Protein AF-0000000067861512 (afdb_homodimer)

Structure (mmCIF, N/CA/C/O backbone):
data_AF-0000000067861512-model_v1
#
loop_
_entity.id
_entity.type
_entity.pdbx_description
1 polymer 'Lmo0723 protein'
#
loop_
_atom_site.group_PDB
_atom_site.id
_atom_site.type_symbol
_atom_site.label_atom_id
_atom_site.label_alt_id
_atom_site.label_comp_id
_atom_site.label_asym_id
_atom_site.label_entity_id
_atom_site.label_seq_id
_atom_site.pdbx_PDB_ins_code
_atom_site.Cartn_x
_atom_site.Cartn_y
_atom_site.Cartn_z
_atom_site.occupancy
_atom_site.B_iso_or_equiv
_atom_site.auth_seq_id
_atom_site.auth_comp_id
_atom_site.auth_asym_id
_atom_site.auth_atom_id
_atom_site.pdbx_PDB_model_num
ATOM 1 N N . MET A 1 1 ? 17.859 -76.125 -27.047 1 55.22 1 MET A N 1
ATOM 2 C CA . MET A 1 1 ? 16.656 -75.562 -26.453 1 55.22 1 MET A CA 1
ATOM 3 C C . MET A 1 1 ? 16.656 -74.062 -26.547 1 55.22 1 MET A C 1
ATOM 5 O O . MET A 1 1 ? 15.633 -73.438 -26.906 1 55.22 1 MET A O 1
ATOM 9 N N . ASN A 1 2 ? 17.906 -73.625 -26.328 1 65.5 2 ASN A N 1
ATOM 10 C CA . ASN A 1 2 ? 18.141 -72.188 -26.438 1 65.5 2 ASN A CA 1
ATOM 11 C C . ASN A 1 2 ? 18.188 -71.75 -27.891 1 65.5 2 ASN A C 1
ATOM 13 O O . ASN A 1 2 ? 17.781 -70.625 -28.203 1 65.5 2 ASN A O 1
ATOM 17 N N . LEU A 1 3 ? 18.531 -72.688 -28.766 1 69 3 LEU A N 1
ATOM 18 C CA . LEU A 1 3 ? 18.719 -72.312 -30.172 1 69 3 LEU A CA 1
ATOM 19 C C . LEU A 1 3 ? 17.359 -72.062 -30.844 1 69 3 LEU A C 1
ATOM 21 O O . LEU A 1 3 ? 17.25 -71.188 -31.703 1 69 3 LEU A O 1
ATOM 25 N N . ILE A 1 4 ? 16.312 -72.688 -30.391 1 76.5 4 ILE A N 1
ATOM 26 C CA . ILE A 1 4 ? 14.992 -72.5 -30.969 1 76.5 4 ILE A CA 1
ATOM 27 C C . ILE A 1 4 ? 14.32 -71.25 -30.375 1 76.5 4 ILE A C 1
ATOM 29 O O . ILE A 1 4 ? 13.633 -70.5 -31.062 1 76.5 4 ILE A O 1
ATOM 33 N N . LYS A 1 5 ? 14.742 -71 -29.188 1 75.44 5 LYS A N 1
ATOM 34 C CA . LYS A 1 5 ? 14.117 -69.938 -28.469 1 75.44 5 LYS A CA 1
ATOM 35 C C . LYS A 1 5 ? 14.5 -68.562 -29.094 1 75.44 5 LYS A C 1
ATOM 37 O O . LYS A 1 5 ? 13.672 -67.688 -29.172 1 75.44 5 LYS A O 1
ATOM 42 N N . ASN A 1 6 ? 15.648 -68.5 -29.688 1 79.12 6 ASN A N 1
ATOM 43 C CA . ASN A 1 6 ? 16.172 -67.188 -30.156 1 79.12 6 ASN A CA 1
ATOM 44 C C . ASN A 1 6 ? 15.938 -67.062 -31.656 1 79.12 6 ASN A C 1
ATOM 46 O O . ASN A 1 6 ? 16.344 -66 -32.25 1 79.12 6 ASN A O 1
ATOM 50 N N . ARG A 1 7 ? 15.258 -67.875 -32.188 1 81.81 7 ARG A N 1
ATOM 51 C CA . ARG A 1 7 ? 15.016 -67.812 -33.625 1 81.81 7 ARG A CA 1
ATOM 52 C C . ARG A 1 7 ? 13.703 -67.062 -33.906 1 81.81 7 ARG A C 1
ATOM 54 O O . ARG A 1 7 ? 12.859 -66.938 -33.031 1 81.81 7 ARG A O 1
ATOM 61 N N . LYS A 1 8 ? 13.609 -66.625 -35.125 1 86.69 8 LYS A N 1
ATOM 62 C CA . LYS A 1 8 ? 12.391 -65.938 -35.562 1 86.69 8 LYS A CA 1
ATOM 63 C C . LYS A 1 8 ? 11.188 -66.875 -35.5 1 86.69 8 LYS A C 1
ATOM 65 O O . LYS A 1 8 ? 11.32 -68.125 -35.625 1 86.69 8 LYS A O 1
ATOM 70 N N . LEU A 1 9 ? 10.078 -66.312 -35.188 1 84.19 9 LEU A N 1
ATOM 71 C CA . LEU A 1 9 ? 8.844 -67.062 -35.031 1 84.19 9 LEU A CA 1
ATOM 72 C C . LEU A 1 9 ? 8.523 -67.875 -36.281 1 84.19 9 LEU A C 1
ATOM 74 O O . LEU A 1 9 ? 8.086 -69.062 -36.188 1 84.19 9 LEU A O 1
ATOM 78 N N . LYS A 1 10 ? 8.852 -67.312 -37.438 1 82.5 10 LYS A N 1
ATOM 79 C CA . LYS A 1 10 ? 8.641 -68.062 -38.688 1 82.5 10 LYS A CA 1
ATOM 80 C C . LYS A 1 10 ? 9.469 -69.312 -38.719 1 82.5 10 LYS A C 1
ATOM 82 O O . LYS A 1 10 ? 8.969 -70.375 -39.125 1 82.5 10 LYS A O 1
ATOM 87 N N . THR A 1 11 ? 10.648 -69.25 -38.281 1 84.25 11 THR A N 1
ATOM 88 C CA . THR A 1 11 ? 11.547 -70.438 -38.281 1 84.25 11 THR A CA 1
ATOM 89 C C . THR A 1 11 ? 11.094 -71.438 -37.25 1 84.25 11 THR A C 1
ATOM 91 O O . THR A 1 11 ? 11.125 -72.688 -37.531 1 84.25 11 THR A O 1
ATOM 94 N N . LYS A 1 12 ? 10.602 -70.938 -36.188 1 82.06 12 LYS A N 1
ATOM 95 C CA . LYS A 1 12 ? 10.117 -71.875 -35.156 1 82.06 12 LYS A CA 1
ATOM 96 C C . LYS A 1 12 ? 8.93 -72.688 -35.656 1 82.06 12 LYS A C 1
ATOM 98 O O . LYS A 1 12 ? 8.852 -73.875 -35.438 1 82.06 12 LYS A O 1
ATOM 103 N N . LEU A 1 13 ? 8.141 -72 -36.406 1 81.75 13 LEU A N 1
ATOM 104 C CA . LEU A 1 13 ? 6.914 -72.688 -36.875 1 81.75 13 LEU A CA 1
ATOM 105 C C . LEU A 1 13 ? 7.199 -73.625 -38.031 1 81.75 13 LEU A C 1
ATOM 107 O O . LEU A 1 13 ? 6.473 -74.562 -38.25 1 81.75 13 LEU A O 1
ATOM 111 N N . SER A 1 14 ? 8.359 -73.375 -38.719 1 82.75 14 SER A N 1
ATOM 112 C CA . SER A 1 14 ? 8.672 -74.188 -39.875 1 82.75 14 SER A CA 1
ATOM 113 C C . SER A 1 14 ? 9.43 -75.438 -39.5 1 82.75 14 SER A C 1
ATOM 115 O O . SER A 1 14 ? 9.5 -76.375 -40.281 1 82.75 14 SER A O 1
ATOM 117 N N . ILE A 1 15 ? 9.914 -75.5 -38.312 1 81.12 15 ILE A N 1
ATOM 118 C CA . ILE A 1 15 ? 10.719 -76.688 -37.906 1 81.12 15 ILE A CA 1
ATOM 119 C C . ILE A 1 15 ? 9.859 -77.938 -37.906 1 81.12 15 ILE A C 1
ATOM 121 O O . ILE A 1 15 ? 10.312 -79 -38.344 1 81.12 15 ILE A O 1
ATOM 125 N N . ASN A 1 16 ? 8.617 -77.812 -37.5 1 76.75 16 ASN A N 1
ATOM 126 C CA . ASN A 1 16 ? 7.727 -78.938 -37.469 1 76.75 16 ASN A CA 1
ATOM 127 C C . ASN A 1 16 ? 7.465 -79.5 -38.875 1 76.75 16 ASN A C 1
ATOM 129 O O . ASN A 1 16 ? 7.379 -80.688 -39.062 1 76.75 16 ASN A O 1
ATOM 133 N N . ILE A 1 17 ? 7.484 -78.625 -39.844 1 79.81 17 ILE A N 1
ATOM 134 C CA . ILE A 1 17 ? 7.238 -79 -41.25 1 79.81 17 ILE A CA 1
ATOM 135 C C . ILE A 1 17 ? 8.445 -79.812 -41.781 1 79.81 17 ILE A C 1
ATOM 137 O O . ILE A 1 17 ? 8.289 -80.812 -42.438 1 79.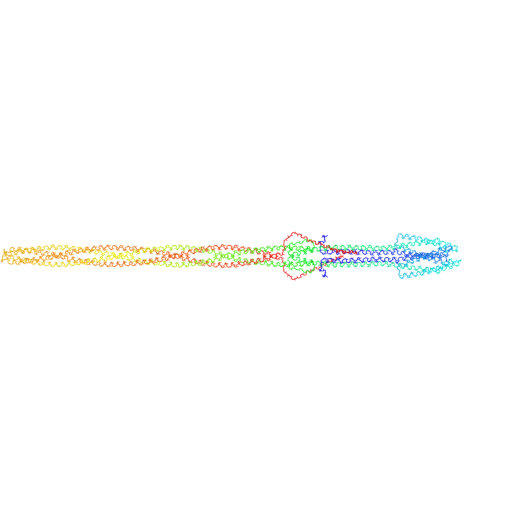81 17 ILE A O 1
ATOM 141 N N . VAL A 1 18 ? 9.562 -79.312 -41.406 1 81.44 18 VAL A N 1
ATOM 142 C CA . VAL A 1 18 ? 10.781 -79.938 -41.938 1 81.44 18 VAL A CA 1
ATOM 143 C C . VAL A 1 18 ? 10.93 -81.312 -41.375 1 81.44 18 VAL A C 1
ATOM 145 O O . VAL A 1 18 ? 11.203 -82.312 -42.094 1 81.44 18 VAL A O 1
ATOM 148 N N . ILE A 1 19 ? 10.633 -81.5 -40.188 1 79.44 19 ILE A N 1
ATOM 149 C CA . ILE A 1 19 ? 10.773 -82.812 -39.531 1 79.44 19 ILE A CA 1
ATOM 150 C C . ILE A 1 19 ? 9.75 -83.75 -40.094 1 79.44 19 ILE A C 1
ATOM 152 O O . ILE A 1 19 ? 10.086 -84.938 -40.406 1 79.44 19 ILE A O 1
ATOM 156 N N . THR A 1 20 ? 8.539 -83.25 -40.312 1 79.56 20 THR A N 1
ATOM 157 C CA . THR A 1 20 ? 7.48 -84.125 -40.844 1 79.56 20 THR A CA 1
ATOM 158 C C . THR A 1 20 ? 7.789 -84.5 -42.281 1 79.56 20 THR A C 1
ATOM 160 O O . THR A 1 20 ? 7.566 -85.688 -42.656 1 79.56 20 THR A O 1
ATOM 163 N N . THR A 1 21 ? 8.414 -83.562 -43.031 1 81.5 21 THR A N 1
ATOM 164 C CA . THR A 1 21 ? 8.75 -83.875 -44.438 1 81.5 21 THR A CA 1
ATOM 165 C C . THR A 1 21 ? 9.812 -84.938 -44.531 1 81.5 21 THR A C 1
ATOM 167 O O . THR A 1 21 ? 9.672 -85.875 -45.281 1 81.5 21 THR A O 1
ATOM 170 N N . ILE A 1 22 ? 10.797 -84.938 -43.688 1 82.69 22 ILE A N 1
ATOM 171 C CA . ILE A 1 22 ? 11.883 -85.875 -43.719 1 82.69 22 ILE A CA 1
ATOM 172 C C . ILE A 1 22 ? 11.359 -87.25 -43.312 1 82.69 22 ILE A C 1
ATOM 174 O O . ILE A 1 22 ? 11.703 -88.25 -43.938 1 82.69 22 ILE A O 1
ATOM 178 N N . MET A 1 23 ? 10.422 -87.25 -42.469 1 80.12 23 MET A N 1
ATOM 179 C CA . MET A 1 23 ? 9.898 -88.5 -41.969 1 80.12 23 MET A CA 1
ATOM 180 C C . MET A 1 23 ? 8.977 -89.188 -43 1 80.12 23 MET A C 1
ATOM 182 O O . MET A 1 23 ? 9.008 -90.375 -43.156 1 80.12 23 MET A O 1
ATOM 186 N N . LEU A 1 24 ? 8.25 -88.312 -43.719 1 81.5 24 LEU A N 1
ATOM 187 C CA . LEU A 1 24 ? 7.348 -88.875 -44.719 1 81.5 24 LEU A CA 1
ATOM 188 C C . LEU A 1 24 ? 8.125 -89.438 -45.906 1 81.5 24 LEU A C 1
ATOM 190 O O . LEU A 1 24 ? 7.77 -90.438 -46.469 1 81.5 24 LEU A O 1
ATOM 194 N N . ILE A 1 25 ? 9.234 -88.812 -46.188 1 82.38 25 ILE A N 1
ATOM 195 C CA . ILE A 1 25 ? 10.086 -89.25 -47.25 1 82.38 25 ILE A CA 1
ATOM 196 C C . ILE A 1 25 ? 10.727 -90.625 -46.875 1 82.38 25 ILE A C 1
ATOM 198 O O . ILE A 1 25 ? 10.781 -91.562 -47.656 1 82.38 25 ILE A O 1
ATOM 202 N N . GLY A 1 26 ? 11.117 -90.75 -45.656 1 80.94 26 GLY A N 1
ATOM 203 C CA . GLY A 1 26 ? 11.68 -92 -45.156 1 80.94 26 GLY A CA 1
ATOM 204 C C . GLY A 1 26 ? 10.688 -93.125 -45.188 1 80.94 26 GLY A C 1
ATOM 205 O O . GLY A 1 26 ? 11.023 -94.25 -45.594 1 80.94 26 GLY A O 1
ATOM 206 N N . LEU A 1 27 ? 9.492 -92.812 -44.844 1 81.5 27 LEU A N 1
ATOM 207 C CA . LEU A 1 27 ? 8.445 -93.812 -44.844 1 81.5 27 LEU A CA 1
ATOM 208 C C . LEU A 1 27 ? 8.117 -94.25 -46.281 1 81.5 27 LEU A C 1
ATOM 210 O O . LEU A 1 27 ? 7.914 -95.438 -46.531 1 81.5 27 LEU A O 1
ATOM 214 N N . GLY A 1 28 ? 8.141 -93.25 -47.156 1 79.88 28 GLY A N 1
ATOM 215 C CA . GLY A 1 28 ? 7.891 -93.562 -48.562 1 79.88 28 GLY A CA 1
ATOM 216 C C . GLY A 1 28 ? 8.969 -94.438 -49.188 1 79.88 28 GLY A C 1
ATOM 217 O O . GLY A 1 28 ? 8.672 -95.375 -49.875 1 79.88 28 GLY A O 1
ATOM 218 N N . ALA A 1 29 ? 10.18 -94.25 -48.812 1 83 29 ALA A N 1
ATOM 219 C CA . ALA A 1 29 ? 11.312 -95 -49.344 1 83 29 ALA A CA 1
ATOM 220 C C . ALA A 1 29 ? 11.297 -96.438 -48.812 1 83 29 ALA A C 1
ATOM 222 O O . ALA A 1 29 ? 11.523 -97.375 -49.562 1 83 29 ALA A O 1
ATOM 223 N N . THR A 1 30 ? 10.938 -96.625 -47.656 1 80.62 30 THR A N 1
ATOM 224 C CA . THR A 1 30 ? 10.914 -97.938 -47.062 1 80.62 30 THR A CA 1
ATOM 225 C C . THR A 1 30 ? 9.789 -98.75 -47.656 1 80.62 30 THR A C 1
ATOM 227 O O . THR A 1 30 ? 9.961 -99.938 -47.906 1 80.62 30 THR A O 1
ATOM 230 N N . SER A 1 31 ? 8.695 -98.125 -47.875 1 81.38 31 SER A N 1
ATOM 231 C CA . SER A 1 31 ? 7.57 -98.812 -48.5 1 81.38 31 SER A CA 1
ATOM 232 C C . SER A 1 31 ? 7.895 -99.25 -49.906 1 81.38 31 SER A C 1
ATOM 234 O O . SER A 1 31 ? 7.621 -100.375 -50.312 1 81.38 31 SER A O 1
ATOM 236 N N . PHE A 1 32 ? 8.625 -98.562 -50.656 1 81.44 32 PHE A N 1
ATOM 237 C CA . PHE A 1 32 ? 8.977 -98.812 -52.031 1 81.44 32 PHE A CA 1
ATOM 238 C C . PHE A 1 32 ? 9.977 -100 -52.094 1 81.44 32 PHE A C 1
ATOM 240 O O . PHE A 1 32 ? 9.789 -100.938 -52.875 1 81.44 32 PHE A O 1
ATOM 247 N N . LEU A 1 33 ? 10.914 -99.938 -51.25 1 84.25 33 LEU A N 1
ATOM 248 C CA . LEU A 1 33 ? 11.938 -101 -51.25 1 84.25 33 LEU A CA 1
ATOM 249 C C . LEU A 1 33 ? 11.359 -102.312 -50.781 1 84.25 33 LEU A C 1
ATOM 251 O O . LEU A 1 33 ? 11.734 -103.375 -51.281 1 84.25 33 LEU A O 1
ATOM 255 N N . GLY A 1 34 ? 10.344 -102.188 -49.969 1 84.31 34 GLY A N 1
ATOM 256 C CA . GLY A 1 34 ? 9.711 -103.375 -49.438 1 84.31 34 GLY A CA 1
ATOM 257 C C . GLY A 1 34 ? 8.898 -104.125 -50.5 1 84.31 34 GLY A C 1
ATOM 258 O O . GLY A 1 34 ? 9.062 -105.312 -50.656 1 84.31 34 GLY A O 1
ATOM 259 N N . PHE A 1 35 ? 8.18 -103.438 -51.312 1 85.12 35 PHE A N 1
ATOM 260 C CA . PHE A 1 35 ? 7.348 -104.062 -52.344 1 85.12 35 PHE A CA 1
ATOM 261 C C . PHE A 1 35 ? 8.195 -104.562 -53.5 1 85.12 35 PHE A C 1
ATOM 263 O O . PHE A 1 35 ? 7.906 -105.625 -54.094 1 85.12 35 PHE A O 1
ATOM 270 N N . ARG A 1 36 ? 9.32 -103.938 -53.719 1 84.81 36 ARG A N 1
ATOM 271 C CA . ARG A 1 36 ? 10.242 -104.375 -54.75 1 84.81 36 ARG A CA 1
ATOM 272 C C . ARG A 1 36 ? 10.93 -105.688 -54.375 1 84.81 36 ARG A C 1
ATOM 274 O O . ARG A 1 36 ? 11.086 -106.562 -55.188 1 84.81 36 ARG A O 1
ATOM 281 N N . HIS A 1 37 ? 11.188 -105.688 -53.094 1 88.69 37 HIS A N 1
ATOM 282 C CA . HIS A 1 37 ? 11.836 -106.875 -52.594 1 88.69 37 HIS A CA 1
ATOM 283 C C . HIS A 1 37 ? 10.898 -108.125 -52.656 1 88.69 37 HIS A C 1
ATOM 285 O O . HIS A 1 37 ? 11.305 -109.188 -53.094 1 88.69 37 HIS A O 1
ATOM 291 N N . VAL A 1 38 ? 9.672 -107.938 -52.469 1 87.62 38 VAL A N 1
ATOM 292 C CA . VAL A 1 38 ? 8.688 -109 -52.5 1 87.62 38 VAL A CA 1
ATOM 293 C C . VAL A 1 38 ? 8.438 -109.438 -53.938 1 87.62 38 VAL A C 1
ATOM 295 O O . VAL A 1 38 ? 8.328 -110.688 -54.219 1 87.62 38 VAL A O 1
ATOM 298 N N . ALA A 1 39 ? 8.516 -108.562 -54.844 1 85.12 39 ALA A N 1
ATOM 299 C CA . ALA A 1 39 ? 8.336 -108.875 -56.281 1 85.12 39 ALA A CA 1
ATOM 300 C C . ALA A 1 39 ? 9.492 -109.75 -56.812 1 85.12 39 ALA A C 1
ATOM 302 O O . ALA A 1 39 ? 9.289 -110.688 -57.531 1 85.12 39 ALA A O 1
ATOM 303 N N . THR A 1 40 ? 10.602 -109.438 -56.281 1 88.19 40 THR A N 1
ATOM 304 C CA . THR A 1 40 ? 11.797 -110.188 -56.719 1 88.19 40 THR A CA 1
ATOM 305 C C . THR A 1 40 ? 11.789 -111.562 -56.156 1 88.19 40 THR A C 1
ATOM 307 O O . THR A 1 40 ? 12.133 -112.562 -56.844 1 88.19 40 THR A O 1
ATOM 310 N N . LEU A 1 41 ? 11.297 -111.688 -54.969 1 88.12 41 LEU A N 1
ATOM 311 C CA . LEU A 1 41 ? 11.211 -113.062 -54.375 1 88.12 41 LEU A CA 1
ATOM 312 C C . LEU A 1 41 ? 10.211 -113.938 -55.094 1 88.12 41 LEU A C 1
ATOM 314 O O . LEU A 1 41 ? 10.469 -115.125 -55.344 1 88.12 41 LEU A O 1
ATOM 318 N N . SER A 1 42 ? 9.172 -113.375 -55.594 1 89.38 42 SER A N 1
ATOM 319 C CA . SER A 1 42 ? 8.141 -114.125 -56.344 1 89.38 42 SER A CA 1
ATOM 320 C C . SER A 1 42 ? 8.641 -114.562 -57.719 1 89.38 42 SER A C 1
ATOM 322 O O . SER A 1 42 ? 8.461 -115.688 -58.125 1 89.38 42 SER A O 1
ATOM 324 N N . ASP A 1 43 ? 9.406 -113.75 -58.344 1 89.06 43 ASP A N 1
ATOM 325 C CA . ASP A 1 43 ? 9.953 -114.062 -59.656 1 89.06 43 ASP A CA 1
ATOM 326 C C . ASP A 1 43 ? 11.008 -115.125 -59.562 1 89.06 43 ASP A C 1
ATOM 328 O O . ASP A 1 43 ? 11.023 -116.062 -60.406 1 89.06 43 ASP A O 1
ATOM 332 N N . ASN A 1 44 ? 11.758 -115.062 -58.594 1 90.5 44 ASN A N 1
ATOM 333 C CA . ASN A 1 44 ? 12.789 -116.062 -58.406 1 90.5 44 ASN A CA 1
ATOM 334 C C . ASN A 1 44 ? 12.188 -117.438 -58.125 1 90.5 44 ASN A C 1
ATOM 336 O O . ASN A 1 44 ? 12.672 -118.438 -58.625 1 90.5 44 ASN A O 1
ATOM 340 N N . MET A 1 45 ? 11.07 -117.438 -57.438 1 91.62 45 MET A N 1
ATOM 341 C CA . MET A 1 45 ? 10.359 -118.688 -57.156 1 91.62 45 MET A CA 1
ATOM 342 C C . MET A 1 45 ? 9.844 -119.312 -58.406 1 91.62 45 MET A C 1
ATOM 344 O O . MET A 1 45 ? 10.008 -120.562 -58.594 1 91.62 45 MET A O 1
ATOM 348 N N . VAL A 1 46 ? 9.383 -118.625 -59.344 1 92.25 46 VAL A N 1
ATOM 349 C CA . VAL A 1 46 ? 8.789 -119.188 -60.594 1 92.25 46 VAL A CA 1
ATOM 350 C C . VAL A 1 46 ? 9.883 -119.625 -61.531 1 92.25 46 VAL A C 1
ATOM 352 O O . VAL A 1 46 ? 9.867 -120.75 -62.031 1 92.25 46 VAL A O 1
ATOM 355 N N . ASP A 1 47 ? 10.906 -118.938 -61.688 1 91.06 47 ASP A N 1
ATOM 356 C CA . ASP A 1 47 ? 11.938 -119.188 -62.688 1 91.06 47 ASP A CA 1
ATOM 357 C C . ASP A 1 47 ? 12.883 -120.312 -62.25 1 91.06 47 ASP A C 1
ATOM 359 O O . ASP A 1 47 ? 13.312 -121.125 -63.094 1 91.06 47 ASP A O 1
ATOM 363 N N . ASN A 1 48 ? 13.039 -120.375 -61 1 91.81 48 ASN A N 1
ATOM 364 C CA . ASN A 1 48 ? 14.133 -121.25 -60.531 1 91.81 48 ASN A CA 1
ATOM 365 C C . ASN A 1 48 ? 13.609 -122.5 -59.875 1 91.81 48 ASN A C 1
ATOM 367 O O . ASN A 1 48 ? 14.367 -123.438 -59.625 1 91.81 48 ASN A O 1
ATOM 371 N N . ASN A 1 49 ? 12.336 -122.5 -59.656 1 92.75 49 ASN A N 1
ATOM 372 C CA . ASN A 1 49 ? 11.82 -123.688 -58.969 1 92.75 49 ASN A CA 1
ATOM 373 C C . ASN A 1 49 ? 10.609 -124.25 -59.688 1 92.75 49 ASN A C 1
ATOM 375 O O . ASN A 1 49 ? 10.602 -125.438 -60.031 1 92.75 49 ASN A O 1
ATOM 379 N N . VAL A 1 50 ? 9.719 -123.438 -60.156 1 94.62 50 VAL A N 1
ATOM 380 C CA . VAL A 1 50 ? 8.5 -124 -60.781 1 94.62 50 VAL A CA 1
ATOM 381 C C . VAL A 1 50 ? 8.789 -124.375 -62.219 1 94.62 50 VAL A C 1
ATOM 383 O O . VAL A 1 50 ? 8.359 -125.438 -62.688 1 94.62 50 VAL A O 1
ATOM 386 N N . ALA A 1 51 ? 9.562 -123.75 -63 1 93 51 ALA A N 1
ATOM 387 C CA . ALA A 1 51 ? 9.906 -124.062 -64.375 1 93 51 ALA A CA 1
ATOM 388 C C . ALA A 1 51 ? 10.672 -125.375 -64.438 1 93 51 ALA A C 1
ATOM 390 O O . ALA A 1 51 ? 10.328 -126.25 -65.25 1 93 51 ALA A O 1
ATOM 391 N N . PRO A 1 52 ? 11.594 -125.5 -63.531 1 93 52 PRO A N 1
ATOM 392 C CA . PRO A 1 52 ? 12.266 -126.812 -63.562 1 93 52 PRO A CA 1
ATOM 393 C C . PRO A 1 52 ? 11.305 -127.938 -63.281 1 93 52 PRO A C 1
ATOM 395 O O . PRO A 1 52 ? 11.445 -129 -63.875 1 93 52 PRO A O 1
ATOM 398 N N . MET A 1 53 ? 10.32 -127.75 -62.5 1 93.62 53 MET A N 1
ATOM 399 C CA . MET A 1 53 ? 9.336 -128.75 -62.219 1 93.62 53 MET A CA 1
ATOM 400 C C . MET A 1 53 ? 8.562 -129.125 -63.469 1 93.62 53 MET A C 1
ATOM 402 O O . MET A 1 53 ? 8.266 -130.375 -63.688 1 93.62 53 MET A O 1
ATOM 406 N N . LYS A 1 54 ? 8.305 -128.25 -64.312 1 93 54 LYS A N 1
ATOM 407 C CA . LYS A 1 54 ? 7.633 -128.5 -65.625 1 93 54 LYS A CA 1
ATOM 408 C C . LYS A 1 54 ? 8.5 -129.375 -66.5 1 93 54 LYS A C 1
ATOM 410 O O . LYS A 1 54 ? 8.016 -130.375 -67.125 1 93 54 LYS A O 1
ATOM 415 N N . GLU A 1 55 ? 9.734 -129.125 -66.562 1 92.75 55 GLU A N 1
ATOM 416 C CA . GLU A 1 55 ? 10.656 -129.875 -67.375 1 92.75 55 GLU A CA 1
ATOM 417 C C . GLU A 1 55 ? 10.82 -131.375 -66.875 1 92.75 55 GLU A C 1
ATOM 419 O O . GLU A 1 55 ? 10.93 -132.25 -67.688 1 92.75 55 GLU A O 1
ATOM 424 N N . ILE A 1 56 ? 10.812 -131.5 -65.625 1 93.38 56 ILE A N 1
ATOM 425 C CA . ILE A 1 56 ? 10.906 -132.75 -65 1 93.38 56 ILE A CA 1
ATOM 426 C C . ILE A 1 56 ? 9.727 -133.625 -65.438 1 93.38 56 ILE A C 1
ATOM 428 O O . ILE A 1 56 ? 9.898 -134.75 -65.812 1 93.38 56 ILE A O 1
ATOM 432 N N . ALA A 1 57 ? 8.617 -133 -65.438 1 89.88 57 ALA A N 1
ATOM 433 C CA . ALA A 1 57 ? 7.418 -133.75 -65.875 1 89.88 57 ALA A CA 1
ATOM 434 C C . ALA A 1 57 ? 7.527 -134.25 -67.312 1 89.88 57 ALA A C 1
ATOM 436 O O . ALA A 1 57 ? 7.145 -135.375 -67.688 1 89.88 57 ALA A O 1
ATOM 437 N N . LYS A 1 58 ? 8.125 -133.5 -68.188 1 90.25 58 LYS A N 1
ATOM 438 C CA . LYS A 1 58 ? 8.328 -133.75 -69.562 1 90.25 58 LYS A CA 1
ATOM 439 C C . LYS A 1 58 ? 9.305 -135 -69.75 1 90.25 58 LYS A C 1
ATOM 441 O O . LYS A 1 58 ? 9.047 -135.875 -70.5 1 90.25 58 LYS A O 1
ATOM 446 N N . ILE A 1 59 ? 10.312 -135 -69 1 93.44 59 ILE A N 1
ATOM 447 C CA . ILE A 1 59 ? 11.328 -136 -69.062 1 93.44 59 ILE A CA 1
ATOM 448 C C . ILE A 1 59 ? 10.742 -137.375 -68.625 1 93.44 59 ILE A C 1
ATOM 450 O O . ILE A 1 59 ? 10.969 -138.375 -69.188 1 93.44 59 ILE A O 1
ATOM 454 N N . GLN A 1 60 ? 9.992 -137.25 -67.562 1 90.62 60 GLN A N 1
ATOM 455 C CA . GLN A 1 60 ? 9.359 -138.5 -67.062 1 90.62 60 GLN A CA 1
ATOM 456 C C . GLN A 1 60 ? 8.453 -139.125 -68.125 1 90.62 60 GLN A C 1
ATOM 458 O O . GLN A 1 60 ? 8.5 -140.375 -68.312 1 90.62 60 GLN A O 1
ATOM 463 N N . THR A 1 61 ? 7.75 -138.25 -68.75 1 87.94 61 THR A N 1
ATOM 464 C CA . THR A 1 61 ? 6.848 -138.75 -69.75 1 87.94 61 THR A CA 1
ATOM 465 C C . THR A 1 61 ? 7.629 -139.375 -70.938 1 87.94 61 THR A C 1
ATOM 467 O O . THR A 1 61 ? 7.301 -140.375 -71.375 1 87.94 61 THR A O 1
ATOM 470 N N . ASN A 1 62 ? 8.648 -138.75 -71.375 1 91.75 62 ASN A N 1
ATOM 471 C CA . ASN A 1 62 ? 9.461 -139.25 -72.438 1 91.75 62 ASN A CA 1
ATOM 472 C C . ASN A 1 62 ? 10.172 -140.5 -72.125 1 91.75 62 ASN A C 1
ATOM 474 O O . ASN A 1 62 ? 10.219 -141.5 -72.938 1 91.75 62 ASN A O 1
ATOM 478 N N . MET A 1 63 ? 10.672 -140.625 -70.938 1 91.81 63 MET A N 1
ATOM 479 C CA . MET A 1 63 ? 11.352 -141.875 -70.5 1 91.81 63 MET A CA 1
ATOM 480 C C . MET A 1 63 ? 10.391 -143 -70.5 1 91.81 63 MET A C 1
ATOM 482 O O . MET A 1 63 ? 10.75 -144.125 -70.875 1 91.81 63 MET A O 1
ATOM 486 N N . ALA A 1 64 ? 9.25 -142.75 -70.062 1 87.44 64 ALA A N 1
ATOM 487 C CA . ALA A 1 64 ? 8.234 -143.875 -70 1 87.44 64 ALA A CA 1
ATOM 488 C C . ALA A 1 64 ? 7.93 -144.375 -71.438 1 87.44 64 ALA A C 1
ATOM 490 O O . ALA A 1 64 ? 7.879 -145.5 -71.688 1 87.44 64 ALA A O 1
ATOM 491 N N . GLN A 1 65 ? 7.812 -143.375 -72.312 1 88.56 65 GLN A N 1
ATOM 492 C CA . GLN A 1 65 ? 7.508 -143.75 -73.688 1 88.56 65 GLN A CA 1
ATOM 493 C C . GLN A 1 65 ? 8.664 -144.5 -74.312 1 88.56 65 GLN A C 1
ATOM 495 O O . GLN A 1 65 ? 8.445 -145.5 -75.062 1 88.56 65 GLN A O 1
ATOM 500 N N . ILE A 1 66 ? 9.773 -144.25 -74.062 1 91.94 66 ILE A N 1
ATOM 501 C CA . ILE A 1 66 ? 10.953 -145 -74.562 1 91.94 66 ILE A CA 1
ATOM 502 C C . ILE A 1 66 ? 10.93 -146.375 -74.125 1 91.94 66 ILE A C 1
ATOM 504 O O . ILE A 1 66 ? 11.117 -147.25 -74.938 1 91.94 66 ILE A O 1
ATOM 508 N N . ASN A 1 67 ? 10.719 -146.625 -72.875 1 89.38 67 ASN A N 1
ATOM 509 C CA . ASN A 1 67 ? 10.664 -148 -72.312 1 89.38 67 ASN A CA 1
ATOM 510 C C . ASN A 1 67 ? 9.555 -148.75 -73 1 89.38 67 ASN A C 1
ATOM 512 O O . ASN A 1 67 ? 9.75 -150 -73.312 1 89.38 67 ASN A O 1
ATOM 516 N N . ILE A 1 68 ? 8.5 -148.125 -73.188 1 85.69 68 ILE A N 1
ATOM 517 C CA . ILE A 1 68 ? 7.379 -148.875 -73.812 1 85.69 68 ILE A CA 1
ATOM 518 C C . ILE A 1 68 ? 7.762 -149.25 -75.25 1 85.69 68 ILE A C 1
ATOM 520 O O . ILE A 1 68 ? 7.492 -150.375 -75.688 1 85.69 68 ILE A O 1
ATOM 524 N N . ASP A 1 69 ? 8.383 -148.25 -75.938 1 87.94 69 ASP A N 1
ATOM 525 C CA . ASP A 1 69 ? 8.805 -148.5 -77.312 1 87.94 69 ASP A CA 1
ATOM 526 C C . ASP A 1 69 ? 9.789 -149.75 -77.375 1 87.94 69 ASP A C 1
ATOM 528 O O . ASP A 1 69 ? 9.695 -150.625 -78.25 1 87.94 69 ASP A O 1
ATOM 532 N N . ILE A 1 70 ? 10.672 -149.875 -76.5 1 89.75 70 ILE A N 1
ATOM 533 C CA . ILE A 1 70 ? 11.648 -150.875 -76.5 1 89.75 70 ILE A CA 1
ATOM 534 C C . ILE A 1 70 ? 10.922 -152.25 -76.25 1 89.75 70 ILE A C 1
ATOM 536 O O . ILE A 1 70 ? 11.172 -153.25 -77 1 89.75 70 ILE A O 1
ATOM 540 N N . LEU A 1 71 ? 10.031 -152.25 -75.375 1 86.94 71 LEU A N 1
ATOM 541 C CA . LEU A 1 71 ? 9.281 -153.5 -75.062 1 86.94 71 LEU A CA 1
ATOM 542 C C . LEU A 1 71 ? 8.43 -153.875 -76.25 1 86.94 71 LEU A C 1
ATOM 544 O O . LEU A 1 71 ? 8.305 -155.125 -76.562 1 86.94 71 LEU A O 1
ATOM 548 N N . THR A 1 72 ? 7.961 -152.875 -76.938 1 83.56 72 THR A N 1
ATOM 549 C CA . THR A 1 72 ? 7.141 -153.125 -78.125 1 83.56 72 THR A CA 1
ATOM 550 C C . THR A 1 72 ? 7.984 -153.75 -79.25 1 83.56 72 THR A C 1
ATOM 552 O O . THR A 1 72 ? 7.484 -154.5 -80.062 1 83.56 72 THR A O 1
ATOM 555 N N . MET A 1 73 ? 9.164 -153.625 -79.375 1 86.75 73 MET A N 1
ATOM 556 C CA . MET A 1 73 ? 10.062 -154 -80.438 1 86.75 73 MET A CA 1
ATOM 557 C C . MET A 1 73 ? 10.195 -155.5 -80.375 1 86.75 73 MET A C 1
ATOM 559 O O . MET A 1 73 ? 10.391 -156.25 -81.375 1 86.75 73 MET A O 1
ATOM 563 N N . PHE A 1 74 ? 10.102 -156.25 -79.25 1 81.75 74 PHE A N 1
ATOM 564 C CA . PHE A 1 74 ? 10.273 -157.625 -79.062 1 81.75 74 PHE A CA 1
ATOM 565 C C . PHE A 1 74 ? 9.156 -158.375 -79.812 1 81.75 74 PHE A C 1
ATOM 567 O O . PHE A 1 74 ? 9.344 -159.5 -80.25 1 81.75 74 PHE A O 1
ATOM 574 N N . ASP A 1 75 ? 8.047 -157.75 -80 1 77.69 75 ASP A N 1
ATOM 575 C CA . ASP A 1 75 ? 6.871 -158.375 -80.562 1 77.69 75 ASP A CA 1
ATOM 576 C C . ASP A 1 75 ? 6.566 -157.875 -81.938 1 77.69 75 ASP A C 1
ATOM 578 O O . ASP A 1 75 ? 5.504 -158.25 -82.5 1 77.69 75 ASP A O 1
ATOM 582 N N . THR A 1 76 ? 7.43 -157.125 -82.5 1 79.25 76 THR A N 1
ATOM 583 C CA . THR A 1 76 ? 7.184 -156.5 -83.75 1 79.25 76 THR A CA 1
ATOM 584 C C . THR A 1 76 ? 8.086 -157.125 -84.875 1 79.25 76 THR A C 1
ATOM 586 O O . THR A 1 76 ? 9.305 -157.125 -84.688 1 79.25 76 THR A O 1
ATOM 589 N N . ILE A 1 77 ? 7.391 -157.75 -85.938 1 73.75 77 ILE A N 1
ATOM 590 C CA . ILE A 1 77 ? 8.148 -158.375 -87.062 1 73.75 77 ILE A CA 1
ATOM 591 C C . ILE A 1 77 ? 8.477 -157.375 -88.062 1 73.75 77 ILE A C 1
ATOM 593 O O . ILE A 1 77 ? 9.633 -157.125 -88.5 1 73.75 77 ILE A O 1
ATOM 597 N N . ASN A 1 78 ? 7.434 -156.625 -88.438 1 78.75 78 ASN A N 1
ATOM 598 C CA . ASN A 1 78 ? 7.59 -155.5 -89.438 1 78.75 78 ASN A CA 1
ATOM 599 C C . ASN A 1 78 ? 7.445 -154.125 -88.812 1 78.75 78 ASN A C 1
ATOM 601 O O . ASN A 1 78 ? 6.613 -154 -87.938 1 78.75 78 ASN A O 1
ATOM 605 N N . GLY A 1 79 ? 8.562 -153.375 -88.75 1 81.69 79 GLY A N 1
ATOM 606 C CA . GLY A 1 79 ? 8.375 -152 -88.312 1 81.69 79 GLY A CA 1
ATOM 607 C C . GLY A 1 79 ? 9.336 -151.5 -87.188 1 81.69 79 GLY A C 1
ATOM 608 O O . GLY A 1 79 ? 9.156 -150.5 -86.562 1 81.69 79 GLY A O 1
ATOM 609 N N . LYS A 1 80 ? 10.188 -152.25 -86.812 1 88.44 80 LYS A N 1
ATOM 610 C CA . LYS A 1 80 ? 11.188 -152 -85.75 1 88.44 80 LYS A CA 1
ATOM 611 C C . LYS A 1 80 ? 11.898 -150.75 -86.062 1 88.44 80 LYS A C 1
ATOM 613 O O . LYS A 1 80 ? 12.234 -150 -85.125 1 88.44 80 LYS A O 1
ATOM 618 N N . SER A 1 81 ? 11.953 -150.25 -87.25 1 89.06 81 SER A N 1
ATOM 619 C CA . SER A 1 81 ? 12.633 -149.125 -87.688 1 89.06 81 SER A CA 1
ATOM 620 C C . SER A 1 81 ? 11.859 -147.875 -87.188 1 89.06 81 SER A C 1
ATOM 622 O O . SER A 1 81 ? 12.461 -146.875 -86.812 1 89.06 81 SER A O 1
ATOM 624 N N . THR A 1 82 ? 10.578 -147.875 -87.188 1 89.19 82 THR A N 1
ATOM 625 C CA . THR A 1 82 ? 9.734 -146.75 -86.812 1 89.19 82 THR A CA 1
ATOM 626 C C . THR A 1 82 ? 9.836 -146.5 -85.312 1 89.19 82 THR A C 1
ATOM 628 O O . THR A 1 82 ? 9.859 -145.375 -84.812 1 89.19 82 THR A O 1
ATOM 631 N N . LEU A 1 83 ? 9.93 -147.5 -84.5 1 90.31 83 LEU A N 1
ATOM 632 C CA . LEU A 1 83 ? 10.078 -147.5 -83.062 1 90.31 83 LEU A CA 1
ATOM 633 C C . LEU A 1 83 ? 11.445 -146.875 -82.688 1 90.31 83 LEU A C 1
ATOM 635 O O . LEU A 1 83 ? 11.555 -146.125 -81.75 1 90.31 83 LEU A O 1
ATOM 639 N N . ILE A 1 84 ? 12.414 -147.375 -83.438 1 92.5 84 ILE A N 1
ATOM 640 C CA . ILE A 1 84 ? 13.766 -146.875 -83.188 1 92.5 84 ILE A CA 1
ATOM 641 C C . ILE A 1 84 ? 13.812 -145.375 -83.438 1 92.5 84 ILE A C 1
ATOM 643 O O . ILE A 1 84 ? 14.414 -144.625 -82.625 1 92.5 84 ILE A O 1
ATOM 647 N N . LYS A 1 85 ? 13.133 -145 -84.375 1 93.81 85 LYS A N 1
ATOM 648 C CA . LYS A 1 85 ? 13.078 -143.5 -84.688 1 93.81 85 LYS A CA 1
ATOM 649 C C . LYS A 1 85 ? 12.352 -142.75 -83.625 1 93.81 85 LYS A C 1
ATOM 651 O O . LYS A 1 85 ? 12.766 -141.625 -83.25 1 93.81 85 LYS A O 1
ATOM 656 N N . ASP A 1 86 ? 11.359 -143.125 -83.125 1 91.5 86 ASP A N 1
ATOM 657 C CA . ASP A 1 86 ? 10.609 -142.5 -82.062 1 91.5 86 ASP A CA 1
ATOM 658 C C . ASP A 1 86 ? 11.453 -142.375 -80.75 1 91.5 86 ASP A C 1
ATOM 660 O O . ASP A 1 86 ? 11.453 -141.375 -80.062 1 91.5 86 ASP A O 1
ATOM 664 N N . ILE A 1 87 ? 12.133 -143.5 -80.438 1 94.56 87 ILE A N 1
ATOM 665 C CA . ILE A 1 87 ? 13.016 -143.5 -79.312 1 94.56 87 ILE A CA 1
ATOM 666 C C . ILE A 1 87 ? 14.086 -142.375 -79.438 1 94.56 87 ILE A C 1
ATOM 668 O O . ILE A 1 87 ? 14.344 -141.625 -78.5 1 94.56 87 ILE A O 1
ATOM 672 N N . ASP A 1 88 ? 14.641 -142.25 -80.625 1 93.75 88 ASP A N 1
ATOM 673 C CA . ASP A 1 88 ? 15.648 -141.25 -80.938 1 93.75 88 ASP A CA 1
ATOM 674 C C . ASP A 1 88 ? 15.078 -139.875 -80.75 1 93.75 88 ASP A C 1
ATOM 676 O O . ASP A 1 88 ? 15.734 -139 -80.188 1 93.75 88 ASP A O 1
ATOM 680 N N . ASN A 1 89 ? 13.922 -139.75 -81.125 1 94.75 89 ASN A N 1
ATOM 681 C CA . ASN A 1 89 ? 13.266 -138.5 -81 1 94.75 89 ASN A CA 1
ATOM 682 C C . ASN A 1 89 ? 12.984 -138.125 -79.562 1 94.75 89 ASN A C 1
ATOM 684 O O . ASN A 1 89 ? 13.156 -137 -79.125 1 94.75 89 ASN A O 1
ATOM 688 N N . LEU A 1 90 ? 12.586 -139 -78.75 1 94.25 90 LEU A N 1
ATOM 689 C CA . LEU A 1 90 ? 12.289 -138.75 -77.375 1 94.25 90 LEU A CA 1
ATOM 690 C C . LEU A 1 90 ? 13.562 -138.5 -76.562 1 94.25 90 LEU A C 1
ATOM 692 O O . LEU A 1 90 ? 13.562 -137.75 -75.625 1 94.25 90 LEU A O 1
ATOM 696 N N . TYR A 1 91 ? 14.625 -139.125 -76.938 1 93.75 91 TYR A N 1
ATOM 697 C CA . TYR A 1 91 ? 15.906 -138.875 -76.312 1 93.75 91 TYR A CA 1
ATOM 698 C C . TYR A 1 91 ? 16.312 -137.375 -76.625 1 93.75 91 TYR A C 1
ATOM 700 O O . TYR A 1 91 ? 16.844 -136.75 -75.75 1 93.75 91 TYR A O 1
ATOM 708 N N . ALA A 1 92 ? 15.977 -137 -77.812 1 94.62 92 ALA A N 1
ATOM 709 C CA . ALA A 1 92 ? 16.281 -135.625 -78.188 1 94.62 92 ALA A CA 1
ATOM 710 C C . ALA A 1 92 ? 15.445 -134.625 -77.438 1 94.62 92 ALA A C 1
ATOM 712 O O . ALA A 1 92 ? 15.953 -133.625 -77 1 94.62 92 ALA A O 1
ATOM 713 N N . GLU A 1 93 ? 14.305 -134.875 -77.125 1 94.19 93 GLU A N 1
ATOM 714 C CA . GLU A 1 93 ? 13.422 -134 -76.375 1 94.19 93 GLU A CA 1
ATOM 715 C C . GLU A 1 93 ? 13.875 -134 -74.875 1 94.19 93 GLU A C 1
ATOM 717 O O . GLU A 1 93 ? 13.789 -132.875 -74.25 1 94.19 93 GLU A O 1
ATOM 722 N N . ASN A 1 94 ? 14.234 -135.125 -74.438 1 94.5 94 ASN A N 1
ATOM 723 C CA . ASN A 1 94 ? 14.766 -135.125 -73.062 1 94.5 94 ASN A CA 1
ATOM 724 C C . ASN A 1 94 ? 16.016 -134.25 -72.938 1 94.5 94 ASN A C 1
ATOM 726 O O . ASN A 1 94 ? 16.188 -133.5 -71.938 1 94.5 94 ASN A O 1
ATOM 730 N N . ASP A 1 95 ? 16.875 -134.375 -73.938 1 94.56 95 ASP A N 1
ATOM 731 C CA . ASP A 1 95 ? 18.062 -133.5 -73.938 1 94.56 95 ASP A CA 1
ATOM 732 C C . ASP A 1 95 ? 17.688 -132 -73.938 1 94.56 95 ASP A C 1
ATOM 734 O O . ASP A 1 95 ? 18.297 -131.25 -73.188 1 94.56 95 ASP A O 1
ATOM 738 N N . GLN A 1 96 ? 16.672 -131.75 -74.562 1 94.75 96 GLN A N 1
ATOM 739 C CA . GLN A 1 96 ? 16.203 -130.375 -74.562 1 94.75 96 GLN A CA 1
ATOM 740 C C . GLN A 1 96 ? 15.586 -130 -73.25 1 94.75 96 GLN A C 1
ATOM 742 O O . GLN A 1 96 ? 15.797 -128.875 -72.75 1 94.75 96 GLN A O 1
ATOM 747 N N . ALA A 1 97 ? 14.805 -130.75 -72.688 1 94.56 97 ALA A N 1
ATOM 748 C CA . ALA A 1 97 ? 14.195 -130.5 -71.375 1 94.56 97 ALA A CA 1
ATOM 749 C C . ALA A 1 97 ? 15.258 -130.375 -70.25 1 94.56 97 ALA A C 1
ATOM 751 O O . ALA A 1 97 ? 15.141 -129.5 -69.375 1 94.56 97 ALA A O 1
ATOM 752 N N . ILE A 1 98 ? 16.25 -131.25 -70.375 1 94.94 98 ILE A N 1
ATOM 753 C CA . ILE A 1 98 ? 17.359 -131.125 -69.438 1 94.94 98 ILE A CA 1
ATOM 754 C C . ILE A 1 98 ? 18.094 -129.875 -69.625 1 94.94 98 ILE A C 1
ATOM 756 O O . ILE A 1 98 ? 18.469 -129.125 -68.625 1 94.94 98 ILE A O 1
ATOM 760 N N . HIS A 1 99 ? 18.188 -129.5 -70.875 1 94.69 99 HIS A N 1
ATOM 761 C CA . HIS A 1 99 ? 18.812 -128.125 -71.188 1 94.69 99 HIS A CA 1
ATOM 762 C C . HIS A 1 99 ? 18 -127 -70.562 1 94.69 99 HIS A C 1
ATOM 764 O O . HIS A 1 99 ? 18.562 -126.062 -70 1 94.69 99 HIS A O 1
ATOM 770 N N . ASN A 1 100 ? 16.781 -127.062 -70.625 1 93.5 100 ASN A N 1
ATOM 771 C CA . ASN A 1 100 ? 15.891 -126.062 -70.062 1 93.5 100 ASN A CA 1
ATOM 772 C C . ASN A 1 100 ? 15.938 -126.062 -68.562 1 93.5 100 ASN A C 1
ATOM 774 O O . ASN A 1 100 ? 15.859 -125 -67.938 1 93.5 100 ASN A O 1
ATOM 778 N N . PHE A 1 101 ? 15.969 -127.188 -68 1 93.19 101 PHE A N 1
ATOM 779 C CA . PHE A 1 101 ? 16.125 -127.375 -66.562 1 93.19 101 PHE A CA 1
ATOM 780 C C . PHE A 1 101 ? 17.391 -126.688 -66.062 1 93.19 101 PHE A C 1
ATOM 782 O O . PHE A 1 101 ? 17.375 -125.938 -65.062 1 93.19 101 PHE A O 1
ATOM 789 N N . LYS A 1 102 ? 18.422 -126.812 -66.812 1 93.19 102 LYS A N 1
ATOM 790 C CA . LYS A 1 102 ? 19.719 -126.25 -66.5 1 93.19 102 LYS A CA 1
ATOM 791 C C . LYS A 1 102 ? 19.75 -124.75 -66.625 1 93.19 102 LYS A C 1
ATOM 793 O O . LYS A 1 102 ? 20.641 -124.062 -66.062 1 93.19 102 LYS A O 1
ATOM 798 N N . LYS A 1 103 ? 18.75 -124.125 -67.25 1 91.69 103 LYS A N 1
ATOM 799 C CA . LYS A 1 103 ? 18.656 -122.688 -67.375 1 91.69 103 LYS A CA 1
ATOM 800 C C . LYS A 1 103 ? 18.219 -122 -66.062 1 91.69 103 LYS A C 1
ATOM 802 O O . LYS A 1 103 ? 18.422 -120.812 -65.875 1 91.69 103 LYS A O 1
ATOM 807 N N . ALA A 1 104 ? 17.547 -122.812 -65.25 1 91.44 104 ALA A N 1
ATOM 808 C CA . ALA A 1 104 ? 17.156 -122.25 -63.938 1 91.44 104 ALA A CA 1
ATOM 809 C C . ALA A 1 104 ? 18.359 -122.062 -63.062 1 91.44 104 ALA A C 1
ATOM 811 O O . ALA A 1 104 ? 19.422 -122.688 -63.25 1 91.44 104 ALA A O 1
ATOM 812 N N . ASN A 1 105 ? 18.375 -121.188 -62.219 1 88.44 105 ASN A N 1
ATOM 813 C CA . ASN A 1 105 ? 19.422 -120.938 -61.219 1 88.44 105 ASN A CA 1
ATOM 814 C C . ASN A 1 105 ? 19.422 -122.062 -60.188 1 88.44 105 ASN A C 1
ATOM 816 O O . ASN A 1 105 ? 18.875 -121.875 -59.094 1 88.44 105 ASN A O 1
ATOM 820 N N . LEU A 1 106 ? 20.125 -123.125 -60.469 1 88.44 106 LEU A N 1
ATOM 821 C CA . LEU A 1 106 ? 20.094 -124.375 -59.656 1 88.44 106 LEU A CA 1
ATOM 822 C C . LEU A 1 106 ? 21 -124.25 -58.438 1 88.44 106 LEU A C 1
ATOM 824 O O . LEU A 1 106 ? 22.078 -123.625 -58.531 1 88.44 106 LEU A O 1
ATOM 828 N N . THR A 1 107 ? 20.562 -124.75 -57.5 1 88.31 107 THR A N 1
ATOM 829 C CA . THR A 1 107 ? 21.422 -124.875 -56.344 1 88.31 107 THR A CA 1
ATOM 830 C C . THR A 1 107 ? 22.484 -125.938 -56.531 1 88.31 107 THR A C 1
ATOM 832 O O . THR A 1 107 ? 22.422 -126.75 -57.469 1 88.31 107 THR A O 1
ATOM 835 N N . ALA A 1 108 ? 23.406 -126 -55.688 1 88.94 108 ALA A N 1
ATOM 836 C CA . ALA A 1 108 ? 24.453 -127 -55.719 1 88.94 108 ALA A CA 1
ATOM 837 C C . ALA A 1 108 ? 23.875 -128.375 -55.625 1 88.94 108 ALA A C 1
ATOM 839 O O . ALA A 1 108 ? 24.297 -129.375 -56.344 1 88.94 108 ALA A O 1
ATOM 840 N N . GLU A 1 109 ? 22.906 -128.5 -54.844 1 91.19 109 GLU A N 1
ATOM 841 C CA . GLU A 1 109 ? 22.25 -129.75 -54.656 1 91.19 109 GLU A CA 1
ATOM 842 C C . GLU A 1 109 ? 21.438 -130.125 -55.875 1 91.19 109 GLU A C 1
ATOM 844 O O . GLU A 1 109 ? 21.391 -131.25 -56.25 1 91.19 109 GLU A O 1
ATOM 849 N N . ASP A 1 110 ? 20.859 -129.125 -56.5 1 89.56 110 ASP A N 1
ATOM 850 C CA . ASP A 1 110 ? 20.125 -129.375 -57.719 1 89.56 110 ASP A CA 1
ATOM 851 C C . ASP A 1 110 ? 21.047 -129.875 -58.812 1 89.56 110 ASP A C 1
ATOM 853 O O . ASP A 1 110 ? 20.703 -130.875 -59.5 1 89.56 110 ASP A O 1
ATOM 857 N N . LYS A 1 111 ? 22.094 -129.375 -58.969 1 92.44 111 LYS A N 1
ATOM 858 C CA . LYS A 1 111 ? 23.062 -129.75 -59.969 1 92.44 111 LYS A CA 1
ATOM 859 C C . LYS A 1 111 ? 23.578 -131.125 -59.75 1 92.44 111 LYS A C 1
ATOM 861 O O . LYS A 1 111 ? 23.703 -131.875 -60.688 1 92.44 111 LYS A O 1
ATOM 866 N N . LYS A 1 112 ? 23.797 -131.375 -58.5 1 93.19 112 LYS A N 1
ATOM 867 C CA . LYS A 1 112 ? 24.266 -132.75 -58.156 1 93.19 112 LYS A CA 1
ATOM 868 C C . LYS A 1 112 ? 23.219 -133.875 -58.5 1 93.19 112 LYS A C 1
ATOM 870 O O . LYS A 1 112 ? 23.547 -134.875 -59.125 1 93.19 112 LYS A O 1
ATOM 875 N N . GLN A 1 113 ? 22.047 -133.5 -58.062 1 93.94 113 GLN A N 1
ATOM 876 C CA . GLN A 1 113 ? 20.984 -134.375 -58.312 1 93.94 113 GLN A CA 1
ATOM 877 C C . GLN A 1 113 ? 20.672 -134.5 -59.812 1 93.94 113 GLN A C 1
ATOM 879 O O . GLN A 1 113 ? 20.359 -135.625 -60.281 1 93.94 113 GLN A O 1
ATOM 884 N N . LEU A 1 114 ? 20.828 -133.5 -60.5 1 94.69 114 LEU A N 1
ATOM 885 C CA . LEU A 1 114 ? 20.641 -133.5 -61.938 1 94.69 114 LEU A CA 1
ATOM 886 C C . LEU A 1 114 ? 21.75 -134.25 -62.625 1 94.69 114 LEU A C 1
ATOM 888 O O . LEU A 1 114 ? 21.484 -135.125 -63.531 1 94.69 114 LEU A O 1
ATOM 892 N N . ALA A 1 115 ? 22.875 -134.25 -62.188 1 93 115 ALA A N 1
ATOM 893 C CA . ALA A 1 115 ? 24 -135 -62.719 1 93 115 ALA A CA 1
ATOM 894 C C . ALA A 1 115 ? 23.797 -136.5 -62.5 1 93 115 ALA A C 1
ATOM 896 O O . ALA A 1 115 ? 24.078 -137.375 -63.375 1 93 115 ALA A O 1
ATOM 897 N N . TYR A 1 116 ? 23.391 -136.75 -61.312 1 94.06 116 TYR A N 1
ATOM 898 C CA . TYR A 1 116 ? 23.094 -138.25 -61 1 94.06 116 TYR A CA 1
ATOM 899 C C . TYR A 1 116 ? 22.047 -138.75 -61.969 1 94.06 116 TYR A C 1
ATOM 901 O O . TYR A 1 116 ? 22.156 -139.875 -62.406 1 94.06 116 TYR A O 1
ATOM 909 N N . PHE A 1 117 ? 21.125 -138 -62.25 1 92.88 117 PHE A N 1
ATOM 910 C CA . PHE A 1 117 ? 20.094 -138.375 -63.188 1 92.88 117 PHE A CA 1
ATOM 911 C C . PHE A 1 117 ? 20.688 -138.625 -64.562 1 92.88 117 PHE A C 1
ATOM 913 O O . PHE A 1 117 ? 20.406 -139.625 -65.25 1 92.88 117 PHE A O 1
ATOM 920 N N . GLU A 1 118 ? 21.422 -137.625 -64.938 1 93.94 118 GLU A N 1
ATOM 921 C CA . GLU A 1 118 ? 22.031 -137.625 -66.25 1 93.94 118 GLU A CA 1
ATOM 922 C C . GLU A 1 118 ? 22.906 -138.875 -66.438 1 93.94 118 GLU A C 1
ATOM 924 O O . GLU A 1 118 ? 22.938 -139.625 -67.438 1 93.94 118 GLU A O 1
ATOM 929 N N . GLU A 1 119 ? 23.578 -139.25 -65.375 1 93.62 119 GLU A N 1
ATOM 930 C CA . GLU A 1 119 ? 24.375 -140.5 -65.375 1 93.62 119 GLU A CA 1
ATOM 931 C C . GLU A 1 119 ? 23.5 -141.75 -65.5 1 93.62 119 GLU A C 1
ATOM 933 O O . GLU A 1 119 ? 23.797 -142.625 -66.312 1 93.62 119 GLU A O 1
ATOM 938 N N . LYS A 1 120 ? 22.516 -141.75 -64.688 1 94.12 120 LYS A N 1
ATOM 939 C CA . LYS A 1 120 ? 21.609 -142.875 -64.75 1 94.12 120 LYS A CA 1
ATOM 940 C C . LYS A 1 120 ? 20.906 -143 -66.125 1 94.12 120 LYS A C 1
ATOM 942 O O . LYS A 1 120 ? 20.703 -144 -66.625 1 94.12 120 LYS A O 1
ATOM 947 N N . LEU A 1 121 ? 20.625 -141.875 -66.625 1 94.31 121 LEU A N 1
ATOM 948 C CA . LEU A 1 121 ? 20 -141.75 -67.938 1 94.31 121 LEU A CA 1
ATOM 949 C C . LEU A 1 121 ? 20.953 -142.25 -69 1 94.31 121 LEU A C 1
ATOM 951 O O . LEU A 1 121 ? 20.547 -143 -69.875 1 94.31 121 LEU A O 1
ATOM 955 N N . ALA A 1 122 ? 22.125 -142 -68.938 1 92.81 122 ALA A N 1
ATOM 956 C CA . ALA A 1 122 ? 23.141 -142.5 -69.875 1 92.81 122 ALA A CA 1
ATOM 957 C C . ALA A 1 122 ? 23.312 -144 -69.812 1 92.81 122 ALA A C 1
ATOM 959 O O . ALA A 1 122 ? 23.422 -144.625 -70.812 1 92.81 122 ALA A O 1
ATOM 960 N N . ASP A 1 123 ? 23.375 -144.375 -68.562 1 92.38 123 ASP A N 1
ATOM 961 C CA . ASP A 1 123 ? 23.484 -145.875 -68.375 1 92.38 123 ASP A CA 1
ATOM 962 C C . ASP A 1 123 ? 22.297 -146.625 -68.938 1 92.38 123 ASP A C 1
ATOM 964 O O . ASP A 1 123 ? 22.469 -147.625 -69.562 1 92.38 123 ASP A O 1
ATOM 968 N N . MET A 1 124 ? 21.25 -146 -68.75 1 93.75 124 MET A N 1
ATOM 969 C CA . MET A 1 124 ? 20.031 -146.625 -69.312 1 93.75 124 MET A CA 1
ATOM 970 C C . MET A 1 124 ? 20.062 -146.625 -70.812 1 93.75 124 MET A C 1
ATOM 972 O O . MET A 1 124 ? 19.734 -147.625 -71.438 1 93.75 124 MET A O 1
ATOM 976 N N . LYS A 1 125 ? 20.469 -145.5 -71.375 1 93 125 LYS A N 1
ATOM 977 C CA . LYS A 1 125 ? 20.547 -145.375 -72.812 1 93 125 LYS A CA 1
ATOM 978 C C . LYS A 1 125 ? 21.516 -146.375 -73.438 1 93 125 LYS A C 1
ATOM 980 O O . LYS A 1 125 ? 21.219 -147 -74.438 1 93 125 LYS A O 1
ATOM 985 N N . ALA A 1 126 ? 22.547 -146.625 -72.875 1 92.44 126 ALA A N 1
ATOM 986 C CA . ALA A 1 126 ? 23.547 -147.625 -73.375 1 92.44 126 ALA A CA 1
ATOM 987 C C . ALA A 1 126 ? 23.016 -149 -73.312 1 92.44 126 ALA A C 1
ATOM 989 O O . ALA A 1 126 ? 23.141 -149.75 -74.312 1 92.44 126 ALA A O 1
ATOM 990 N N . SER A 1 127 ? 22.484 -149.25 -72.188 1 92.44 127 SER A N 1
ATOM 991 C CA . SER A 1 127 ? 21.922 -150.625 -72.062 1 92.44 127 SER A CA 1
ATOM 992 C C . SER A 1 127 ? 20.781 -150.875 -73 1 92.44 127 SER A C 1
ATOM 994 O O . SER A 1 127 ? 20.656 -151.875 -73.625 1 92.44 127 SER A O 1
ATOM 996 N N . ALA A 1 128 ? 20.031 -149.75 -73.188 1 93.19 128 ALA A N 1
ATOM 997 C CA . ALA A 1 128 ? 18.906 -149.875 -74.125 1 93.19 128 ALA A CA 1
ATOM 998 C C . ALA A 1 128 ? 19.391 -150 -75.562 1 93.19 128 ALA A C 1
ATOM 1000 O O . ALA A 1 128 ? 18.812 -150.75 -76.312 1 93.19 128 ALA A O 1
ATOM 1001 N N . SER A 1 129 ? 20.344 -149.25 -75.875 1 92.12 129 SER A N 1
ATOM 1002 C CA . SER A 1 129 ? 20.906 -149.375 -77.25 1 92.12 129 SER A CA 1
ATOM 1003 C C . SER A 1 129 ? 21.391 -150.75 -77.562 1 92.12 129 SER A C 1
ATOM 1005 O O . SER A 1 129 ? 21.188 -151.25 -78.688 1 92.12 129 SER A O 1
ATOM 1007 N N . SER A 1 130 ? 21.953 -151.5 -76.688 1 91.31 130 SER A N 1
ATOM 1008 C CA . SER A 1 130 ? 22.406 -152.875 -76.875 1 91.31 130 SER A CA 1
ATOM 1009 C C . SER A 1 130 ? 21.234 -153.75 -77.062 1 91.31 130 SER A C 1
ATOM 1011 O O . SER A 1 130 ? 21.281 -154.625 -77.938 1 91.31 130 SER A O 1
ATOM 1013 N N . VAL A 1 131 ? 20.297 -153.5 -76.312 1 92.69 131 VAL A N 1
ATOM 1014 C CA . VAL A 1 131 ? 19.109 -154.375 -76.438 1 92.69 131 VAL A CA 1
ATOM 1015 C C . VAL A 1 131 ? 18.391 -154.125 -77.75 1 92.69 131 VAL A C 1
ATOM 1017 O O . VAL A 1 131 ? 17.906 -155 -78.375 1 92.69 131 VAL A O 1
ATOM 1020 N N . ILE A 1 132 ? 18.312 -152.875 -78.125 1 93.25 132 ILE A N 1
ATOM 1021 C CA . ILE A 1 132 ? 17.672 -152.5 -79.375 1 93.25 132 ILE A CA 1
ATOM 1022 C C . ILE A 1 132 ? 18.422 -153.125 -80.562 1 93.25 132 ILE A C 1
ATOM 1024 O O . ILE A 1 132 ? 17.812 -153.625 -81.5 1 93.25 132 ILE A O 1
ATOM 1028 N N . SER A 1 133 ? 19.656 -153.125 -80.562 1 91.12 133 SER A N 1
ATOM 1029 C CA . SER A 1 133 ? 20.484 -153.75 -81.562 1 91.12 133 SER A CA 1
ATOM 1030 C C . SER A 1 133 ? 20.312 -155.25 -81.625 1 91.12 133 SER A C 1
ATOM 1032 O O . SER A 1 133 ? 20.141 -155.75 -82.688 1 91.12 133 SER A O 1
ATOM 1034 N N . ASP A 1 134 ? 20.391 -155.875 -80.5 1 89.31 134 ASP A N 1
ATOM 1035 C CA . ASP A 1 134 ? 20.219 -157.25 -80.438 1 89.31 134 ASP A CA 1
ATOM 1036 C C . ASP A 1 134 ? 18.844 -157.75 -80.938 1 89.31 134 ASP A C 1
ATOM 1038 O O . ASP A 1 134 ? 18.719 -158.75 -81.625 1 89.31 134 ASP A O 1
ATOM 1042 N N . THR A 1 135 ? 17.891 -157 -80.625 1 91.06 135 THR A N 1
ATOM 1043 C CA . THR A 1 135 ? 16.516 -157.25 -81.062 1 91.06 135 THR A CA 1
ATOM 1044 C C . THR A 1 135 ? 16.359 -157 -82.562 1 91.06 135 THR A C 1
ATOM 1046 O O . THR A 1 135 ? 15.703 -157.875 -83.188 1 91.06 135 THR A O 1
ATOM 1049 N N . SER A 1 136 ? 16.938 -156.125 -83.125 1 88.94 136 SER A N 1
ATOM 1050 C CA . SER A 1 136 ? 16.844 -155.75 -84.5 1 88.94 136 SER A CA 1
ATOM 1051 C C . SER A 1 136 ? 17.578 -156.75 -85.375 1 88.94 136 SER A C 1
ATOM 1053 O O . SER A 1 136 ? 17.188 -157.125 -86.5 1 88.94 136 SER A O 1
ATOM 1055 N N . SER A 1 137 ? 18.594 -157.5 -84.812 1 84.75 137 SER A N 1
ATOM 1056 C CA . SER A 1 137 ? 19.438 -158.375 -85.625 1 84.75 137 SER A CA 1
ATOM 1057 C C . SER A 1 137 ? 19.094 -159.75 -85.312 1 84.75 137 SER A C 1
ATOM 1059 O O . SER A 1 137 ? 19.734 -160.75 -85.812 1 84.75 137 SER A O 1
ATOM 1061 N N . ALA A 1 138 ? 18.109 -159.875 -84.375 1 86.56 138 ALA A N 1
ATOM 1062 C CA . ALA A 1 138 ? 17.781 -161.25 -83.938 1 86.56 138 ALA A CA 1
ATOM 1063 C C . ALA A 1 138 ? 17.234 -162.125 -85.125 1 86.56 138 ALA A C 1
ATOM 1065 O O . ALA A 1 138 ? 16.328 -161.625 -85.812 1 86.56 138 ALA A O 1
ATOM 1066 N N . LEU A 1 139 ? 17.859 -163.375 -85.5 1 78.62 139 LEU A N 1
ATOM 1067 C CA . LEU A 1 139 ? 17.531 -164.25 -86.625 1 78.62 139 LEU A CA 1
ATOM 1068 C C . LEU A 1 139 ? 16.547 -165.375 -86.25 1 78.62 139 LEU A C 1
ATOM 1070 O O . LEU A 1 139 ? 15.875 -165.875 -87.125 1 78.62 139 LEU A O 1
ATOM 1074 N N . ASP A 1 140 ? 16.5 -165.75 -84.938 1 81.88 140 ASP A N 1
ATOM 1075 C CA . ASP A 1 140 ? 15.586 -166.875 -84.5 1 81.88 140 ASP A CA 1
ATOM 1076 C C . ASP A 1 140 ? 15.008 -166.5 -83.125 1 81.88 140 ASP A C 1
ATOM 1078 O O . ASP A 1 140 ? 15.359 -165.375 -82.562 1 81.88 140 ASP A O 1
ATOM 1082 N N . ASP A 1 141 ? 14.125 -167.25 -82.688 1 80.62 141 ASP A N 1
ATOM 1083 C CA . ASP A 1 141 ? 13.359 -167 -81.438 1 80.62 141 ASP A CA 1
ATOM 1084 C C . ASP A 1 141 ? 14.266 -167.125 -80.188 1 80.62 141 ASP A C 1
ATOM 1086 O O . ASP A 1 141 ? 14.008 -166.375 -79.25 1 80.62 141 ASP A O 1
ATOM 1090 N N . ALA A 1 142 ? 15.32 -167.875 -80.312 1 82.12 142 ALA A N 1
ATOM 1091 C CA . ALA A 1 142 ? 16.234 -168 -79.188 1 82.12 142 ALA A CA 1
ATOM 1092 C C . ALA A 1 142 ? 17.016 -166.625 -79 1 82.12 142 ALA A C 1
ATOM 1094 O O . ALA A 1 142 ? 17.234 -166.25 -77.812 1 82.12 142 ALA A O 1
ATOM 1095 N N . GLU A 1 143 ? 17.359 -166 -80 1 84.75 143 GLU A N 1
ATOM 1096 C CA . GLU A 1 143 ? 18.078 -164.75 -79.875 1 84.75 143 GLU A CA 1
ATOM 1097 C C . GLU A 1 143 ? 17.188 -163.625 -79.375 1 84.75 143 GLU A C 1
ATOM 1099 O O . GLU A 1 143 ? 17.625 -162.75 -78.625 1 84.75 143 GLU A O 1
ATOM 1104 N N . LEU A 1 144 ? 16.031 -163.75 -79.812 1 85.69 144 LEU A N 1
ATOM 1105 C CA . LEU A 1 144 ? 15.047 -162.75 -79.375 1 85.69 144 LEU A CA 1
ATOM 1106 C C . LEU A 1 144 ? 14.773 -162.875 -77.875 1 85.69 144 LEU A C 1
ATOM 1108 O O . LEU A 1 144 ? 14.641 -161.875 -77.188 1 85.69 144 LEU A O 1
ATOM 1112 N N . LEU A 1 145 ? 14.719 -164 -77.375 1 84.56 145 LEU A N 1
ATOM 1113 C CA . LEU A 1 145 ? 14.516 -164.375 -76 1 84.56 145 LEU A CA 1
ATOM 1114 C C . LEU A 1 145 ? 15.719 -163.875 -75.188 1 84.56 145 LEU A C 1
ATOM 1116 O O . LEU A 1 145 ? 15.562 -163.375 -74.062 1 84.56 145 LEU A O 1
ATOM 1120 N N . GLY A 1 146 ? 16.859 -164.125 -75.75 1 85.88 146 GLY A N 1
ATOM 1121 C CA . GLY A 1 146 ? 18.062 -163.625 -75.062 1 85.88 146 GLY A CA 1
ATOM 1122 C C . GLY A 1 146 ? 18.078 -162 -74.938 1 85.88 146 GLY A C 1
ATOM 1123 O O . GLY A 1 146 ? 18.453 -161.5 -73.875 1 85.88 146 GLY A O 1
ATOM 1124 N N . ALA A 1 147 ? 17.641 -161.375 -75.938 1 88.31 147 ALA A N 1
ATOM 1125 C CA . ALA A 1 147 ? 17.531 -159.875 -75.875 1 88.31 147 ALA A CA 1
ATOM 1126 C C . ALA A 1 147 ? 16.5 -159.375 -74.875 1 88.31 147 ALA A C 1
ATOM 1128 O O . ALA A 1 147 ? 16.719 -158.5 -74.125 1 88.31 147 ALA A O 1
ATOM 1129 N N . GLN A 1 148 ? 15.469 -160 -74.75 1 86.62 148 GLN A N 1
ATOM 1130 C CA . GLN A 1 148 ? 14.406 -159.75 -73.812 1 86.62 148 GLN A CA 1
ATOM 1131 C C . GLN A 1 148 ? 14.891 -159.875 -72.375 1 86.62 148 GLN A C 1
ATOM 1133 O O . GLN A 1 148 ? 14.586 -159.125 -71.5 1 86.62 148 GLN A O 1
ATOM 1138 N N . ASN A 1 149 ? 15.625 -161 -72.125 1 87.12 149 ASN A N 1
ATOM 1139 C CA . ASN A 1 149 ? 16.188 -161.25 -70.812 1 87.12 149 ASN A CA 1
ATOM 1140 C C . ASN A 1 149 ? 17.172 -160.125 -70.438 1 87.12 149 ASN A C 1
ATOM 1142 O O . ASN A 1 149 ? 17.234 -159.75 -69.25 1 87.12 149 ASN A O 1
ATOM 1146 N N . ARG A 1 150 ? 17.781 -159.75 -71.375 1 87.69 150 ARG A N 1
ATOM 1147 C CA . ARG A 1 150 ? 18.75 -158.625 -71.125 1 87.69 150 ARG A CA 1
ATOM 1148 C C . ARG A 1 150 ? 18.047 -157.375 -70.812 1 87.69 150 ARG A C 1
ATOM 1150 O O . ARG A 1 150 ? 18.547 -156.5 -70 1 87.69 150 ARG A O 1
ATOM 1157 N N . TYR A 1 151 ? 17 -157 -71.375 1 90.12 151 TYR A N 1
ATOM 1158 C CA . TYR A 1 151 ? 16.188 -155.875 -71 1 90.12 151 TYR A CA 1
ATOM 1159 C C . TYR A 1 151 ? 15.773 -155.875 -69.562 1 90.12 151 TYR A C 1
ATOM 1161 O O . TYR A 1 151 ? 15.961 -154.875 -68.875 1 90.12 151 TYR A O 1
ATOM 1169 N N . TYR A 1 152 ? 15.227 -157 -69.125 1 85.31 152 TYR A N 1
ATOM 1170 C CA . TYR A 1 152 ? 14.68 -157 -67.75 1 85.31 152 TYR A CA 1
ATOM 1171 C C . TYR A 1 152 ? 15.789 -157 -66.688 1 85.31 152 TYR A C 1
ATOM 1173 O O . TYR A 1 152 ? 15.602 -156.5 -65.625 1 85.31 152 TYR A O 1
ATOM 1181 N N . GLN A 1 153 ? 16.938 -157.5 -67.125 1 86.69 153 GLN A N 1
ATOM 1182 C CA . GLN A 1 153 ? 18.031 -157.625 -66.188 1 86.69 153 GLN A CA 1
ATOM 1183 C C . GLN A 1 153 ? 18.812 -156.25 -66.125 1 86.69 153 GLN A C 1
ATOM 1185 O O . GLN A 1 153 ? 19.328 -156 -65.062 1 86.69 153 GLN A O 1
ATOM 1190 N N . ASN A 1 154 ? 18.75 -155.625 -67.25 1 91.06 154 ASN A N 1
ATOM 1191 C CA . ASN A 1 154 ? 19.656 -154.375 -67.312 1 91.06 154 ASN A CA 1
ATOM 1192 C C . ASN A 1 154 ? 18.906 -153.125 -67.562 1 91.06 154 ASN A C 1
ATOM 1194 O O . ASN A 1 154 ? 18.938 -152.25 -66.75 1 91.06 154 ASN A O 1
ATOM 1198 N N . VAL A 1 155 ? 18.109 -153 -68.562 1 90.69 155 VAL A N 1
ATOM 1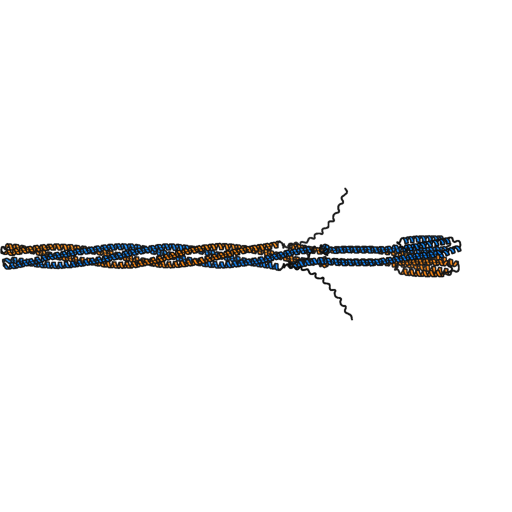199 C CA . VAL A 1 155 ? 17.484 -151.75 -69 1 90.69 155 VAL A CA 1
ATOM 1200 C C . VAL A 1 155 ? 16.406 -151.375 -67.938 1 90.69 155 VAL A C 1
ATOM 1202 O O . VAL A 1 155 ? 16.344 -150.25 -67.5 1 90.69 155 VAL A O 1
ATOM 1205 N N . LYS A 1 156 ? 15.617 -152.25 -67.562 1 89.31 156 LYS A N 1
ATOM 1206 C CA . LYS A 1 156 ? 14.516 -152 -66.625 1 89.31 156 LYS A CA 1
ATOM 1207 C C . LYS A 1 156 ? 15.016 -151.375 -65.312 1 89.31 156 LYS A C 1
ATOM 1209 O O . LYS A 1 156 ? 14.477 -150.5 -64.812 1 89.31 156 LYS A O 1
ATOM 1214 N N . THR A 1 157 ? 15.961 -152.125 -64.812 1 89.81 157 THR A N 1
ATOM 1215 C CA . THR A 1 157 ? 16.5 -151.625 -63.531 1 89.81 157 THR A CA 1
ATOM 1216 C C . THR A 1 157 ? 17.094 -150.25 -63.625 1 89.81 157 THR A C 1
ATOM 1218 O O . THR A 1 157 ? 16.906 -149.375 -62.75 1 89.81 157 THR A O 1
ATOM 1221 N N . LYS A 1 158 ? 17.688 -150 -64.688 1 91.5 158 LYS A N 1
ATOM 1222 C CA . LYS A 1 158 ? 18.297 -148.625 -64.938 1 91.5 158 LYS A CA 1
ATOM 1223 C C . LYS A 1 158 ? 17.25 -147.625 -65.188 1 91.5 158 LYS A C 1
ATOM 1225 O O . LYS A 1 158 ? 17.422 -146.5 -64.812 1 91.5 158 LYS A O 1
ATOM 1230 N N . PHE A 1 159 ? 16.266 -147.875 -65.75 1 89.88 159 PHE A N 1
ATOM 1231 C CA . PHE A 1 159 ? 15.125 -147 -65.938 1 89.88 159 PHE A CA 1
ATOM 1232 C C . PHE A 1 159 ? 14.508 -146.625 -64.625 1 89.88 159 PHE A C 1
ATOM 1234 O O . PHE A 1 159 ? 14.227 -145.5 -64.375 1 89.88 159 PHE A O 1
ATOM 1241 N N . ASP A 1 160 ? 14.297 -147.625 -63.75 1 88.56 160 ASP A N 1
ATOM 1242 C CA . ASP A 1 160 ? 13.742 -147.375 -62.406 1 88.56 160 ASP A CA 1
ATOM 1243 C C . ASP A 1 160 ? 14.633 -146.375 -61.625 1 88.56 160 ASP A C 1
ATOM 1245 O O . ASP A 1 160 ? 14.148 -145.5 -60.938 1 88.56 160 ASP A O 1
ATOM 1249 N N . ASP A 1 161 ? 15.844 -146.625 -61.812 1 91 161 ASP A N 1
ATOM 1250 C CA . ASP A 1 161 ? 16.797 -145.75 -61.094 1 91 161 ASP A CA 1
ATOM 1251 C C . ASP A 1 161 ? 16.75 -144.375 -61.594 1 91 161 ASP A C 1
ATOM 1253 O O . ASP A 1 161 ? 16.766 -143.375 -60.781 1 91 161 ASP A O 1
ATOM 1257 N N . ALA A 1 162 ? 16.672 -144.125 -62.844 1 92.38 162 ALA A N 1
ATOM 1258 C CA . ALA A 1 162 ? 16.625 -142.875 -63.438 1 92.38 162 ALA A CA 1
ATOM 1259 C C . ALA A 1 162 ? 15.32 -142.125 -63.062 1 92.38 162 ALA A C 1
ATOM 1261 O O . ALA A 1 162 ? 15.336 -141 -62.719 1 92.38 162 ALA A O 1
ATOM 1262 N N . THR A 1 163 ? 14.273 -142.75 -63.062 1 90.06 163 THR A N 1
ATOM 1263 C CA . THR A 1 163 ? 12.969 -142.25 -62.719 1 90.06 163 THR A CA 1
ATOM 1264 C C . THR A 1 163 ? 12.93 -141.875 -61.25 1 90.06 163 THR A C 1
ATOM 1266 O O . THR A 1 163 ? 12.391 -140.75 -60.906 1 90.06 163 THR A O 1
ATOM 1269 N N . LYS A 1 164 ? 13.43 -142.625 -60.438 1 89.94 164 LYS A N 1
ATOM 1270 C CA . LYS A 1 164 ? 13.508 -142.375 -59.031 1 89.94 164 LYS A CA 1
ATOM 1271 C C . LYS A 1 164 ? 14.289 -141 -58.781 1 89.94 164 LYS A C 1
ATOM 1273 O O . LYS A 1 164 ? 13.898 -140.25 -57.969 1 89.94 164 LYS A O 1
ATOM 1278 N N . GLN A 1 165 ? 15.289 -141 -59.594 1 92.38 165 GLN A N 1
ATOM 1279 C CA . GLN A 1 165 ? 16.109 -139.75 -59.438 1 92.38 165 GLN A CA 1
ATOM 1280 C C . GLN A 1 165 ? 15.375 -138.5 -59.906 1 92.38 165 GLN A C 1
ATOM 1282 O O . GLN A 1 165 ? 15.539 -137.375 -59.344 1 92.38 165 GLN A O 1
ATOM 1287 N N . LEU A 1 166 ? 14.602 -138.5 -60.844 1 92.44 166 LEU A N 1
ATOM 1288 C CA . LEU A 1 166 ? 13.773 -137.375 -61.312 1 92.44 166 LEU A CA 1
ATOM 1289 C C . LEU A 1 166 ? 12.758 -137 -60.25 1 92.44 166 LEU A C 1
ATOM 1291 O O . LEU A 1 166 ? 12.492 -135.875 -60.031 1 92.44 166 LEU A O 1
ATOM 1295 N N . ASN A 1 167 ? 12.219 -138 -59.562 1 89.88 167 ASN A N 1
ATOM 1296 C CA . ASN A 1 167 ? 11.281 -137.75 -58.469 1 89.88 167 ASN A CA 1
ATOM 1297 C C . ASN A 1 167 ? 11.953 -137 -57.344 1 89.88 167 ASN A C 1
ATOM 1299 O O . ASN A 1 167 ? 11.352 -136.125 -56.75 1 89.88 167 ASN A O 1
ATOM 1303 N N . VAL A 1 168 ? 13.133 -137.375 -57.156 1 92.44 168 VAL A N 1
ATOM 1304 C CA . VAL A 1 168 ? 13.891 -136.625 -56.125 1 92.44 168 VAL A CA 1
ATOM 1305 C C . VAL A 1 168 ? 14.078 -135.125 -56.5 1 92.44 168 VAL A C 1
ATOM 1307 O O . VAL A 1 168 ? 13.875 -134.25 -55.688 1 92.44 168 VAL A O 1
ATOM 1310 N N . LEU A 1 169 ? 14.359 -134.875 -57.75 1 92.69 169 LEU A N 1
ATOM 1311 C CA . LEU A 1 169 ? 14.547 -133.625 -58.219 1 92.69 169 LEU A CA 1
ATOM 1312 C C . LEU A 1 169 ? 13.242 -132.75 -58.156 1 92.69 169 LEU A C 1
ATOM 1314 O O . LEU A 1 169 ? 13.25 -131.625 -57.75 1 92.69 169 LEU A O 1
ATOM 1318 N N . ASN A 1 170 ? 12.164 -133.375 -58.438 1 93.25 170 ASN A N 1
ATOM 1319 C CA . ASN A 1 170 ? 10.859 -132.75 -58.375 1 93.25 170 ASN A CA 1
ATOM 1320 C C . ASN A 1 170 ? 10.477 -132.375 -56.938 1 93.25 170 ASN A C 1
ATOM 1322 O O . ASN A 1 170 ? 10.008 -131.25 -56.688 1 93.25 170 ASN A O 1
ATOM 1326 N N . ASP A 1 171 ? 10.734 -133.25 -56.031 1 91.62 171 ASP A N 1
ATOM 1327 C CA . ASP A 1 171 ? 10.438 -133 -54.625 1 91.62 171 ASP A CA 1
ATOM 1328 C C . ASP A 1 171 ? 11.297 -131.875 -54.062 1 91.62 171 ASP A C 1
ATOM 1330 O O . ASP A 1 171 ? 10.812 -131 -53.281 1 91.62 171 ASP A O 1
ATOM 1334 N N . MET A 1 172 ? 12.469 -131.75 -54.562 1 92.31 172 MET A N 1
ATOM 1335 C CA . MET A 1 172 ? 13.383 -130.75 -54.094 1 92.31 172 MET A CA 1
ATOM 1336 C C . MET A 1 172 ? 12.93 -129.375 -54.562 1 92.31 172 MET A C 1
ATOM 1338 O O . MET A 1 172 ? 12.914 -128.375 -53.781 1 92.31 172 MET A O 1
ATOM 1342 N N . ASN A 1 173 ? 12.508 -129.375 -55.75 1 92.88 173 ASN A N 1
ATOM 1343 C CA . ASN A 1 173 ? 12.031 -128 -56.281 1 92.88 173 ASN A CA 1
ATOM 1344 C C . ASN A 1 173 ? 10.727 -127.625 -55.625 1 92.88 173 ASN A C 1
ATOM 1346 O O . ASN A 1 173 ? 10.531 -126.438 -55.344 1 92.88 173 ASN A O 1
ATOM 1350 N N . TYR A 1 174 ? 9.906 -128.5 -55.375 1 92.5 174 TYR A N 1
ATOM 1351 C CA . TYR A 1 174 ? 8.648 -128.25 -54.688 1 92.5 174 TYR A CA 1
ATOM 1352 C C . TYR A 1 174 ? 8.898 -127.688 -53.281 1 92.5 174 TYR A C 1
ATOM 1354 O O . TYR A 1 174 ? 8.25 -126.688 -52.844 1 92.5 174 TYR A O 1
ATOM 1362 N N . LYS A 1 175 ? 9.805 -128.375 -52.656 1 92.56 175 LYS A N 1
ATOM 1363 C CA . LYS A 1 175 ? 10.141 -127.875 -51.312 1 92.56 175 LYS A CA 1
ATOM 1364 C C . LYS A 1 175 ? 10.711 -126.5 -51.312 1 92.56 175 LYS A C 1
ATOM 1366 O O . LYS A 1 175 ? 10.398 -125.688 -50.438 1 92.56 175 LYS A O 1
ATOM 1371 N N . GLU A 1 176 ? 11.414 -126.125 -52.281 1 92.25 176 GLU A N 1
ATOM 1372 C CA . GLU A 1 176 ? 11.977 -124.75 -52.438 1 92.25 176 GLU A CA 1
ATOM 1373 C C . GLU A 1 176 ? 10.883 -123.75 -52.719 1 92.25 176 GLU A C 1
ATOM 1375 O O . GLU A 1 176 ? 10.969 -122.625 -52.281 1 92.25 176 GLU A O 1
ATOM 1380 N N . VAL A 1 177 ? 9.914 -124.062 -53.438 1 93.06 177 VAL A N 1
ATOM 1381 C CA . VAL A 1 177 ? 8.773 -123.188 -53.688 1 93.06 177 VAL A CA 1
ATOM 1382 C C . VAL A 1 177 ? 8.016 -122.875 -52.406 1 93.06 177 VAL A C 1
ATOM 1384 O O . VAL A 1 177 ? 7.672 -121.75 -52.125 1 93.06 177 VAL A O 1
ATOM 1387 N N . GLU A 1 178 ? 7.844 -123.875 -51.562 1 91 178 GLU A N 1
ATOM 1388 C CA . GLU A 1 178 ? 7.184 -123.688 -50.281 1 91 178 GLU A CA 1
ATOM 1389 C C . GLU A 1 178 ? 7.984 -122.75 -49.375 1 91 178 GLU A C 1
ATOM 1391 O O . GLU A 1 178 ? 7.422 -121.812 -48.75 1 91 178 GLU A O 1
ATOM 1396 N N . ASN A 1 179 ? 9.266 -123 -49.469 1 91.5 179 ASN A N 1
ATOM 1397 C CA . ASN A 1 179 ? 10.133 -122.125 -48.688 1 91.5 179 ASN A CA 1
ATOM 1398 C C . ASN A 1 179 ? 10.102 -120.688 -49.156 1 91.5 179 ASN A C 1
ATOM 1400 O O . ASN A 1 179 ? 10.102 -119.75 -48.344 1 91.5 179 ASN A O 1
ATOM 1404 N N . SER A 1 180 ? 10.062 -120.562 -50.406 1 89.69 180 SER A N 1
ATOM 1405 C CA . SER A 1 180 ? 10.031 -119.188 -50.969 1 89.69 180 SER A CA 1
ATOM 1406 C C . SER A 1 180 ? 8.719 -118.5 -50.656 1 89.69 180 SER A C 1
ATOM 1408 O O . SER A 1 180 ? 8.703 -117.312 -50.375 1 89.69 180 SER A O 1
ATOM 1410 N N . SER A 1 181 ? 7.641 -119.188 -50.75 1 90.5 181 SER A N 1
ATOM 1411 C CA . SER A 1 181 ? 6.344 -118.625 -50.375 1 90.5 181 SER A CA 1
ATOM 1412 C C . SER A 1 181 ? 6.309 -118.25 -48.906 1 90.5 181 SER A C 1
ATOM 1414 O O . SER A 1 181 ? 5.812 -117.188 -48.562 1 90.5 181 SER A O 1
ATOM 1416 N N . GLN A 1 182 ? 6.93 -119 -48.031 1 89.88 182 GLN A N 1
ATOM 1417 C CA . GLN A 1 182 ? 7.004 -118.688 -46.625 1 89.88 182 GLN A CA 1
ATOM 1418 C C . GLN A 1 182 ? 7.898 -117.5 -46.375 1 89.88 182 GLN A C 1
ATOM 1420 O O . GLN A 1 182 ? 7.598 -116.625 -45.531 1 89.88 182 GLN A O 1
ATOM 1425 N N . ALA A 1 183 ? 8.883 -117.312 -47.188 1 88.38 183 ALA A N 1
ATOM 1426 C CA . ALA A 1 183 ? 9.789 -116.188 -47.062 1 88.38 183 ALA A CA 1
ATOM 1427 C C . ALA A 1 183 ? 9.086 -114.875 -47.438 1 88.38 183 ALA A C 1
ATOM 1429 O O . ALA A 1 183 ? 9.305 -113.875 -46.812 1 88.38 183 ALA A O 1
ATOM 1430 N N . ILE A 1 184 ? 8.258 -114.875 -48.375 1 87.25 184 ILE A N 1
ATOM 1431 C CA . ILE A 1 184 ? 7.484 -113.75 -48.781 1 87.25 184 ILE A CA 1
ATOM 1432 C C . ILE A 1 184 ? 6.516 -113.312 -47.688 1 87.25 184 ILE A C 1
ATOM 1434 O O . ILE A 1 184 ? 6.422 -112.125 -47.344 1 87.25 184 ILE A O 1
ATOM 1438 N N . SER A 1 185 ? 5.863 -114.375 -47.125 1 87 185 SER A N 1
ATOM 1439 C CA . SER A 1 185 ? 4.926 -114.062 -46.031 1 87 185 SER A CA 1
ATOM 1440 C C . SER A 1 185 ? 5.645 -113.562 -44.812 1 87 185 SER A C 1
ATOM 1442 O O . SER A 1 185 ? 5.199 -112.562 -44.219 1 87 185 SER A O 1
ATOM 1444 N N . ASP A 1 186 ? 6.824 -114.062 -44.5 1 88.94 186 ASP A N 1
ATOM 1445 C CA . ASP A 1 186 ? 7.59 -113.625 -43.344 1 88.94 186 ASP A CA 1
ATOM 1446 C C . ASP A 1 186 ? 8.125 -112.188 -43.562 1 88.94 186 ASP A C 1
ATOM 1448 O O . ASP A 1 186 ? 8.125 -111.375 -42.656 1 88.94 186 ASP A O 1
ATOM 1452 N N . PHE A 1 187 ? 8.492 -111.938 -44.75 1 86.06 187 PHE A N 1
ATOM 1453 C CA . PHE A 1 187 ? 8.992 -110.562 -45.062 1 86.06 187 PHE A CA 1
ATOM 1454 C C . PHE A 1 187 ? 7.875 -109.562 -44.938 1 86.06 187 PHE A C 1
ATOM 1456 O O . PHE A 1 187 ? 8.086 -108.438 -44.438 1 86.06 187 PHE A O 1
ATOM 1463 N N . GLY A 1 188 ? 6.707 -109.938 -45.375 1 80.38 188 GLY A N 1
ATOM 1464 C CA . GLY A 1 188 ? 5.566 -109.062 -45.281 1 80.38 188 GLY A CA 1
ATOM 1465 C C . GLY A 1 188 ? 5.234 -108.688 -43.844 1 80.38 188 GLY A C 1
ATOM 1466 O O . GLY A 1 188 ? 5.004 -107.5 -43.531 1 80.38 188 GLY A O 1
ATOM 1467 N N . VAL A 1 189 ? 5.285 -109.562 -42.938 1 85.12 189 VAL A N 1
ATOM 1468 C CA . VAL A 1 189 ? 4.977 -109.312 -41.531 1 85.12 189 VAL A CA 1
ATOM 1469 C C . VAL A 1 189 ? 6.086 -108.5 -40.906 1 85.12 189 VAL A C 1
ATOM 1471 O O . VAL A 1 189 ? 5.809 -107.5 -40.219 1 85.12 189 VAL A O 1
ATOM 1474 N N . LYS A 1 190 ? 7.363 -108.75 -41.281 1 86.81 190 LYS A N 1
ATOM 1475 C CA . LYS A 1 190 ? 8.5 -108.062 -40.719 1 86.81 190 LYS A CA 1
ATOM 1476 C C . LYS A 1 190 ? 8.516 -106.562 -41.156 1 86.81 190 LYS A C 1
ATOM 1478 O O . LYS A 1 190 ? 8.68 -105.688 -40.312 1 86.81 190 LYS A O 1
ATOM 1483 N N . ILE A 1 191 ? 8.227 -106.312 -42.344 1 83.69 191 ILE A N 1
ATOM 1484 C CA . ILE A 1 191 ? 8.289 -105 -42.875 1 83.69 191 ILE A CA 1
ATOM 1485 C C . ILE A 1 191 ? 7.102 -104.188 -42.344 1 83.69 191 ILE A C 1
ATOM 1487 O O . ILE A 1 191 ? 7.23 -103 -42.062 1 83.69 191 ILE A O 1
ATOM 1491 N N . SER A 1 192 ? 5.965 -104.875 -42.25 1 82.62 192 SER A N 1
ATOM 1492 C CA . SER A 1 192 ? 4.801 -104.188 -41.688 1 82.62 192 SER A CA 1
ATOM 1493 C C . SER A 1 192 ? 5.051 -103.75 -40.25 1 82.62 192 SER A C 1
ATOM 1495 O O . SER A 1 192 ? 4.629 -102.688 -39.844 1 82.62 192 SER A O 1
ATOM 1497 N N . LEU A 1 193 ? 5.809 -104.562 -39.531 1 85.56 193 LEU A N 1
ATOM 1498 C CA . LEU A 1 193 ? 6.113 -104.25 -38.125 1 85.56 193 LEU A CA 1
ATOM 1499 C C . LEU A 1 193 ? 7.102 -103.062 -38.062 1 85.56 193 LEU A C 1
ATOM 1501 O O . LEU A 1 193 ? 6.945 -102.188 -37.219 1 85.56 193 LEU A O 1
ATOM 1505 N N . ILE A 1 194 ? 7.996 -103.062 -38.969 1 82.44 194 ILE A N 1
ATOM 1506 C CA . ILE A 1 194 ? 8.977 -102 -39 1 82.44 194 ILE A CA 1
ATOM 1507 C C . ILE A 1 194 ? 8.297 -100.688 -39.406 1 82.44 194 ILE A C 1
ATOM 1509 O O . ILE A 1 194 ? 8.547 -99.625 -38.781 1 82.44 194 ILE A O 1
ATOM 1513 N N . PHE A 1 195 ? 7.352 -100.812 -40.25 1 81.75 195 PHE A N 1
ATOM 1514 C CA . PHE A 1 195 ? 6.605 -99.625 -40.719 1 81.75 195 PHE A CA 1
ATOM 1515 C C . PHE A 1 195 ? 5.758 -99.062 -39.594 1 81.75 195 PHE A C 1
ATOM 1517 O O . PHE A 1 195 ? 5.738 -97.875 -39.375 1 81.75 195 PHE A O 1
ATOM 1524 N N . THR A 1 196 ? 5.148 -99.938 -38.906 1 81.12 196 THR A N 1
ATOM 1525 C CA . THR A 1 196 ? 4.312 -99.438 -37.781 1 81.12 196 THR A CA 1
ATOM 1526 C C . THR A 1 196 ? 5.164 -98.812 -36.688 1 81.12 196 THR A C 1
ATOM 1528 O O . THR A 1 196 ? 4.805 -97.812 -36.156 1 81.12 196 THR A O 1
ATOM 1531 N N . ALA A 1 197 ? 6.363 -99.375 -36.531 1 82.94 197 ALA A N 1
ATOM 1532 C CA . ALA A 1 197 ? 7.254 -98.812 -35.5 1 82.94 197 ALA A CA 1
ATOM 1533 C C . ALA A 1 197 ? 7.773 -97.438 -35.906 1 82.94 197 ALA A C 1
ATOM 1535 O O . ALA A 1 197 ? 7.844 -96.562 -35.062 1 82.94 197 ALA A O 1
ATOM 1536 N N . VAL A 1 198 ? 8 -97.25 -37.156 1 80.44 198 VAL A N 1
ATOM 1537 C CA . VAL A 1 198 ? 8.516 -96 -37.625 1 80.44 198 VAL A CA 1
ATOM 1538 C C . VAL A 1 198 ? 7.422 -94.938 -37.531 1 80.44 198 VAL A C 1
ATOM 1540 O O . VAL A 1 198 ? 7.68 -93.75 -37.125 1 80.44 198 VAL A O 1
ATOM 1543 N N . ILE A 1 199 ? 6.227 -95.25 -37.812 1 81.94 199 ILE A N 1
ATOM 1544 C CA . ILE A 1 199 ? 5.113 -94.312 -37.781 1 81.94 199 ILE A CA 1
ATOM 1545 C C . ILE A 1 199 ? 4.891 -93.875 -36.312 1 81.94 199 ILE A C 1
ATOM 1547 O O . ILE A 1 199 ? 4.719 -92.688 -36.062 1 81.94 199 ILE A O 1
ATOM 1551 N N . ILE A 1 200 ? 4.992 -94.812 -35.438 1 84.12 200 ILE A N 1
ATOM 1552 C CA . ILE A 1 200 ? 4.781 -94.5 -34.031 1 84.12 200 ILE A CA 1
ATOM 1553 C C . ILE A 1 200 ? 5.91 -93.562 -33.531 1 84.12 200 ILE A C 1
ATOM 1555 O O . ILE A 1 200 ? 5.664 -92.562 -32.844 1 84.12 200 ILE A O 1
ATOM 1559 N N . ALA A 1 201 ? 7.113 -93.875 -34 1 81.75 201 ALA A N 1
ATOM 1560 C CA . ALA A 1 201 ? 8.25 -93 -33.625 1 81.75 201 ALA A CA 1
ATOM 1561 C C . ALA A 1 201 ? 8.125 -91.625 -34.188 1 81.75 201 ALA A C 1
ATOM 1563 O O . ALA A 1 201 ? 8.414 -90.625 -33.469 1 81.75 201 ALA A O 1
ATOM 1564 N N . VAL A 1 202 ? 7.621 -91.438 -35.312 1 78.75 202 VAL A N 1
ATOM 1565 C CA . VAL A 1 202 ? 7.445 -90.188 -35.938 1 78.75 202 VAL A CA 1
ATOM 1566 C C . VAL A 1 202 ? 6.348 -89.375 -35.219 1 78.75 202 VAL A C 1
ATOM 1568 O O . VAL A 1 202 ? 6.5 -88.188 -34.969 1 78.75 202 VAL A O 1
ATOM 1571 N N . LEU A 1 203 ? 5.309 -90.062 -34.875 1 82.69 203 LEU A N 1
ATOM 1572 C CA . LEU A 1 203 ? 4.195 -89.438 -34.188 1 82.69 203 LEU A CA 1
ATOM 1573 C C . LEU A 1 203 ? 4.625 -88.938 -32.812 1 82.69 203 LEU A C 1
ATOM 1575 O O . LEU A 1 203 ? 4.297 -87.75 -32.469 1 82.69 203 LEU A O 1
ATOM 1579 N N . ILE A 1 204 ? 5.43 -89.688 -32.156 1 85.19 204 ILE A N 1
ATOM 1580 C CA . ILE A 1 204 ? 5.902 -89.25 -30.844 1 85.19 204 ILE A CA 1
ATOM 1581 C C . ILE A 1 204 ? 6.824 -88.062 -30.984 1 85.19 204 ILE A C 1
ATOM 1583 O O . ILE A 1 204 ? 6.699 -87.062 -30.234 1 85.19 204 ILE A O 1
ATOM 1587 N N . SER A 1 205 ? 7.664 -88.125 -31.984 1 81.69 205 SER A N 1
ATOM 1588 C CA . SER A 1 205 ? 8.594 -87 -32.188 1 81.69 205 SER A CA 1
ATOM 1589 C C . SER A 1 205 ? 7.848 -85.688 -32.562 1 81.69 205 SER A C 1
ATOM 1591 O O . SER A 1 205 ? 8.172 -84.625 -32.062 1 81.69 205 SER A O 1
ATOM 1593 N N . LEU A 1 206 ? 6.848 -85.812 -33.344 1 79.44 206 LEU A N 1
ATOM 1594 C CA . LEU A 1 206 ? 6.043 -84.688 -33.75 1 79.44 206 LEU A CA 1
ATOM 1595 C C . LEU A 1 206 ? 5.32 -84.062 -32.562 1 79.44 206 LEU A C 1
ATOM 1597 O O . LEU A 1 206 ? 5.25 -82.875 -32.438 1 79.44 206 LEU A O 1
ATOM 1601 N N . PHE A 1 207 ? 4.883 -84.875 -31.703 1 85.06 207 PHE A N 1
ATOM 1602 C CA . PHE A 1 207 ? 4.152 -84.375 -30.547 1 85.06 207 PHE A CA 1
ATOM 1603 C C . PHE A 1 207 ? 5.082 -83.688 -29.578 1 85.06 207 PHE A C 1
ATOM 1605 O O . PHE A 1 207 ? 4.746 -82.625 -29.062 1 85.06 207 PHE A O 1
ATOM 1612 N N . ILE A 1 208 ? 6.238 -84.188 -29.438 1 85.12 208 ILE A N 1
ATOM 1613 C CA . ILE A 1 208 ? 7.191 -83.625 -28.5 1 85.12 208 ILE A CA 1
ATOM 1614 C C . ILE A 1 208 ? 7.668 -82.25 -29.016 1 85.12 208 ILE A C 1
ATOM 1616 O O . ILE A 1 208 ? 7.688 -81.25 -28.266 1 85.12 208 ILE A O 1
ATOM 1620 N N . PHE A 1 209 ? 7.953 -82.125 -30.266 1 81.75 209 PHE A N 1
ATOM 1621 C CA . PHE A 1 209 ? 8.469 -80.875 -30.844 1 81.75 209 PHE A CA 1
ATOM 1622 C C . PHE A 1 209 ? 7.375 -79.812 -30.875 1 81.75 209 PHE A C 1
ATOM 1624 O O . PHE A 1 209 ? 7.637 -78.625 -30.594 1 81.75 209 PHE A O 1
ATOM 1631 N N . ASN A 1 210 ? 6.199 -80.188 -31.172 1 81.44 210 ASN A N 1
ATOM 1632 C CA . ASN A 1 210 ? 5.09 -79.25 -31.219 1 81.44 210 ASN A CA 1
ATOM 1633 C C . ASN A 1 210 ? 4.766 -78.75 -29.812 1 81.44 210 ASN A C 1
ATOM 1635 O O . ASN A 1 210 ? 4.512 -77.562 -29.641 1 81.44 210 ASN A O 1
ATOM 1639 N N . ALA A 1 211 ? 4.793 -79.625 -28.891 1 83.94 211 ALA A N 1
ATOM 1640 C CA . ALA A 1 211 ? 4.523 -79.25 -27.516 1 83.94 211 ALA A CA 1
ATOM 1641 C C . ALA A 1 211 ? 5.586 -78.25 -27.016 1 83.94 211 ALA A C 1
ATOM 1643 O O . ALA A 1 211 ? 5.266 -77.25 -26.359 1 83.94 211 ALA A O 1
ATOM 1644 N N . TYR A 1 212 ? 6.77 -78.438 -27.484 1 85.81 212 TYR A N 1
ATOM 1645 C CA . TYR A 1 212 ? 7.867 -77.562 -27.078 1 85.81 212 TYR A CA 1
ATOM 1646 C C . TYR A 1 212 ? 7.734 -76.188 -27.719 1 85.81 212 TYR A C 1
ATOM 1648 O O . TYR A 1 212 ? 7.809 -75.188 -27.031 1 85.81 212 TYR A O 1
ATOM 1656 N N . ILE A 1 213 ? 7.5 -76.062 -29.016 1 82.75 213 ILE A N 1
ATOM 1657 C CA . ILE A 1 213 ? 7.398 -74.812 -29.734 1 82.75 213 ILE A CA 1
ATOM 1658 C C . ILE A 1 213 ? 6.195 -74 -29.219 1 82.75 213 ILE A C 1
ATOM 1660 O O . ILE A 1 213 ? 6.285 -72.812 -29.016 1 82.75 213 ILE A O 1
ATOM 1664 N N . THR A 1 214 ? 5.102 -74.688 -29.016 1 84.25 214 THR A N 1
ATOM 1665 C CA . THR A 1 214 ? 3.889 -74.062 -28.516 1 84.25 214 THR A CA 1
ATOM 1666 C C . THR A 1 214 ? 4.129 -73.438 -27.125 1 84.25 214 THR A C 1
ATOM 1668 O O . THR A 1 214 ? 3.73 -72.312 -26.875 1 84.25 214 THR A O 1
ATOM 1671 N N . ARG A 1 215 ? 4.867 -74.188 -26.328 1 85.38 215 ARG A N 1
ATOM 1672 C CA . ARG A 1 215 ? 5.152 -73.688 -24.984 1 85.38 215 ARG A CA 1
ATOM 1673 C C . ARG A 1 215 ? 6.051 -72.438 -25.031 1 85.38 215 ARG A C 1
ATOM 1675 O O . ARG A 1 215 ? 5.836 -71.5 -24.281 1 85.38 215 ARG A O 1
ATOM 1682 N N . VAL A 1 216 ? 6.988 -72.5 -25.906 1 83.5 216 VAL A N 1
ATOM 1683 C CA . VAL A 1 216 ? 7.945 -71.375 -26 1 83.5 216 VAL A CA 1
ATOM 1684 C C . VAL A 1 216 ? 7.242 -70.125 -26.516 1 83.5 216 VAL A C 1
ATOM 1686 O O . VAL A 1 216 ? 7.418 -69.062 -25.969 1 83.5 216 VAL A O 1
ATOM 1689 N N . ILE A 1 217 ? 6.441 -70.125 -27.5 1 84.69 217 ILE A N 1
ATOM 1690 C CA . ILE A 1 217 ? 5.73 -69 -28.094 1 84.69 217 ILE A CA 1
ATOM 1691 C C . ILE A 1 217 ? 4.684 -68.5 -27.109 1 84.69 217 ILE A C 1
ATOM 1693 O O . ILE A 1 217 ? 4.57 -67.312 -26.906 1 84.69 217 ILE A O 1
ATOM 1697 N N . LEU A 1 218 ? 3.998 -69.438 -26.516 1 87.31 218 LEU A N 1
ATOM 1698 C CA . LEU A 1 218 ? 2.939 -69 -25.594 1 87.31 218 LEU A CA 1
ATOM 1699 C C . LEU A 1 218 ? 3.521 -68.312 -24.359 1 87.31 218 LEU A C 1
ATOM 1701 O O . LEU A 1 218 ? 2.912 -67.438 -23.797 1 87.31 218 LEU A O 1
ATOM 1705 N N . LYS A 1 219 ? 4.68 -68.812 -23.906 1 86.5 219 LYS A N 1
ATOM 1706 C CA . LYS A 1 219 ? 5.336 -68.188 -22.766 1 86.5 219 LYS A CA 1
ATOM 1707 C C . LYS A 1 219 ? 5.676 -66.75 -23.078 1 86.5 219 LYS A C 1
ATOM 1709 O O . LYS A 1 219 ? 5.434 -65.812 -22.25 1 86.5 219 LYS A O 1
ATOM 1714 N N . GLY A 1 220 ? 6.238 -66.438 -24.219 1 85.31 220 GLY A N 1
ATOM 1715 C CA . GLY A 1 220 ? 6.539 -65.062 -24.625 1 85.31 220 GLY A CA 1
ATOM 1716 C C . GLY A 1 220 ? 5.309 -64.188 -24.719 1 85.31 220 GLY A C 1
ATOM 1717 O O . GLY A 1 220 ? 5.324 -63.062 -24.281 1 85.31 220 GLY A O 1
ATOM 1718 N N . ILE A 1 221 ? 4.266 -64.688 -25.188 1 88.06 221 ILE A N 1
ATOM 1719 C CA . ILE A 1 221 ? 3.021 -63.906 -25.375 1 88.06 221 ILE A CA 1
ATOM 1720 C C . ILE A 1 221 ? 2.404 -63.625 -24 1 88.06 221 ILE A C 1
ATOM 1722 O O . ILE A 1 221 ? 1.887 -62.5 -23.781 1 88.06 221 ILE A O 1
ATOM 1726 N N . ARG A 1 222 ? 2.471 -64.562 -23.094 1 88.19 222 ARG A N 1
ATOM 1727 C CA . ARG A 1 222 ? 1.924 -64.375 -21.75 1 88.19 222 ARG A CA 1
ATOM 1728 C C . ARG A 1 222 ? 2.686 -63.281 -21.016 1 88.19 222 ARG A C 1
ATOM 1730 O O . ARG A 1 222 ? 2.084 -62.438 -20.328 1 88.19 222 ARG A O 1
ATOM 1737 N N . HIS A 1 223 ? 3.998 -63.312 -21.188 1 88.81 223 HIS A N 1
ATOM 1738 C CA . HIS A 1 223 ? 4.805 -62.25 -20.594 1 88.81 223 HIS A CA 1
ATOM 1739 C C . HIS A 1 223 ? 4.418 -60.875 -21.156 1 88.81 223 HIS A C 1
ATOM 1741 O O . HIS A 1 223 ? 4.301 -59.906 -20.406 1 88.81 223 HIS A O 1
ATOM 1747 N N . LEU A 1 224 ? 4.277 -60.719 -22.359 1 88.62 224 LEU A N 1
ATOM 1748 C CA . LEU A 1 224 ? 3.877 -59.5 -23.016 1 88.62 224 LEU A CA 1
ATOM 1749 C C . LEU A 1 224 ? 2.486 -59.062 -22.562 1 88.62 224 LEU A C 1
ATOM 1751 O O . LEU A 1 224 ? 2.254 -57.875 -22.297 1 88.62 224 LEU A O 1
ATOM 1755 N N . GLN A 1 225 ? 1.593 -60.031 -22.531 1 89.31 225 GLN A N 1
ATOM 1756 C CA . GLN A 1 225 ? 0.232 -59.75 -22.094 1 89.31 225 GLN A CA 1
ATOM 1757 C C . GLN A 1 225 ? 0.225 -59.188 -20.672 1 89.31 225 GLN A C 1
ATOM 1759 O O . GLN A 1 225 ? -0.45 -58.188 -20.406 1 89.31 225 GLN A O 1
ATOM 1764 N N . THR A 1 226 ? 0.968 -59.781 -19.766 1 89.75 226 THR A N 1
ATOM 1765 C CA . THR A 1 226 ? 1.054 -59.312 -18.391 1 89.75 226 THR A CA 1
ATOM 1766 C C . THR A 1 226 ? 1.668 -57.938 -18.344 1 89.75 226 THR A C 1
ATOM 1768 O O . THR A 1 226 ? 1.162 -57.062 -17.641 1 89.75 226 THR A O 1
ATOM 1771 N N . ALA A 1 227 ? 2.711 -57.719 -19.078 1 88.38 227 ALA A N 1
ATOM 1772 C CA . ALA A 1 227 ? 3.396 -56.438 -19.094 1 88.38 227 ALA A CA 1
ATOM 1773 C C . ALA A 1 227 ? 2.477 -55.312 -19.594 1 88.38 227 ALA A C 1
ATOM 1775 O O . ALA A 1 227 ? 2.369 -54.25 -18.969 1 88.38 227 ALA A O 1
ATOM 1776 N N . VAL A 1 228 ? 1.83 -55.5 -20.688 1 88.62 228 VAL A N 1
ATOM 1777 C CA . VAL A 1 228 ? 0.927 -54.5 -21.266 1 88.62 228 VAL A CA 1
ATOM 1778 C C . VAL A 1 228 ? -0.238 -54.25 -20.312 1 88.62 228 VAL A C 1
ATOM 1780 O O . VAL A 1 228 ? -0.638 -53.094 -20.109 1 88.62 228 VAL A O 1
ATOM 1783 N N . HIS A 1 229 ? -0.736 -55.375 -19.688 1 88.81 229 HIS A N 1
ATOM 1784 C CA . HIS A 1 229 ? -1.848 -55.219 -18.766 1 88.81 229 HIS A CA 1
ATOM 1785 C C . HIS A 1 229 ? -1.44 -54.375 -17.547 1 88.81 229 HIS A C 1
ATOM 1787 O O . HIS A 1 229 ? -2.176 -53.5 -17.125 1 88.81 229 HIS A O 1
ATOM 1793 N N . LYS A 1 230 ? -0.344 -54.625 -17.016 1 88.12 230 LYS A N 1
ATOM 1794 C CA . LYS A 1 230 ? 0.135 -53.875 -15.844 1 88.12 230 LYS A CA 1
ATOM 1795 C C . LYS A 1 230 ? 0.357 -52.406 -16.172 1 88.12 230 LYS A C 1
ATOM 1797 O O . LYS A 1 230 ? -0.079 -51.531 -15.43 1 88.12 230 LYS A O 1
ATOM 1802 N N . VAL A 1 231 ? 1.042 -52.156 -17.203 1 86.31 231 VAL A N 1
ATOM 1803 C CA . VAL A 1 231 ? 1.298 -50.781 -17.609 1 86.31 231 VAL A CA 1
ATOM 1804 C C . VAL A 1 231 ? -0.024 -50.062 -17.922 1 86.31 231 VAL A C 1
ATOM 1806 O O . VAL A 1 231 ? -0.232 -48.938 -17.516 1 86.31 231 VAL A O 1
ATOM 1809 N N . ALA A 1 232 ? -0.917 -50.781 -18.641 1 85.12 232 ALA A N 1
ATOM 1810 C CA . ALA A 1 232 ? -2.225 -50.219 -18.969 1 85.12 232 ALA A CA 1
ATOM 1811 C C . ALA A 1 232 ? -3.039 -49.938 -17.719 1 85.12 232 ALA A C 1
ATOM 1813 O O . ALA A 1 232 ? -3.857 -49.031 -17.688 1 85.12 232 ALA A O 1
ATOM 1814 N N . SER A 1 233 ? -2.832 -50.75 -16.578 1 86.12 233 SER A N 1
ATOM 1815 C CA . SER A 1 233 ? -3.543 -50.562 -15.32 1 86.12 233 SER A CA 1
ATOM 1816 C C . SER A 1 233 ? -2.865 -49.5 -14.461 1 86.12 233 SER A C 1
ATOM 1818 O O . SER A 1 233 ? -3.297 -49.25 -13.328 1 86.12 233 SER A O 1
ATOM 1820 N N . GLY A 1 234 ? -1.792 -48.969 -14.945 1 86.69 234 GLY A N 1
ATOM 1821 C CA . GLY A 1 234 ? -1.163 -47.844 -14.258 1 86.69 234 GLY A CA 1
ATOM 1822 C C . GLY A 1 234 ? 0.1 -48.25 -13.516 1 86.69 234 GLY A C 1
ATOM 1823 O O . GLY A 1 234 ? 0.747 -47.406 -12.891 1 86.69 234 GLY A O 1
ATOM 1824 N N . ASP A 1 235 ? 0.431 -49.5 -13.508 1 88.12 235 ASP A N 1
ATOM 1825 C CA . ASP A 1 235 ? 1.665 -49.938 -12.859 1 88.12 235 ASP A CA 1
ATOM 1826 C C . ASP A 1 235 ? 2.867 -49.719 -13.781 1 88.12 235 ASP A C 1
ATOM 1828 O O . ASP A 1 235 ? 3.219 -50.625 -14.547 1 88.12 235 ASP A O 1
ATOM 1832 N N . LEU A 1 236 ? 3.506 -48.625 -13.57 1 87.31 236 LEU A N 1
ATOM 1833 C CA . LEU A 1 236 ? 4.633 -48.281 -14.438 1 87.31 236 LEU A CA 1
ATOM 1834 C C . LEU A 1 236 ? 5.941 -48.781 -13.852 1 87.31 236 LEU A C 1
ATOM 1836 O O . LEU A 1 236 ? 7.004 -48.625 -14.453 1 87.31 236 LEU A O 1
ATOM 1840 N N . SER A 1 237 ? 5.863 -49.469 -12.719 1 86.75 237 SER A N 1
ATOM 1841 C CA . SER A 1 237 ? 7.055 -50 -12.07 1 86.75 237 SER A CA 1
ATOM 1842 C C . SER A 1 237 ? 7.379 -51.406 -12.602 1 86.75 237 SER A C 1
ATOM 1844 O O . SER A 1 237 ? 8.5 -51.875 -12.438 1 86.75 237 SER A O 1
ATOM 1846 N N . TYR A 1 238 ? 6.426 -51.969 -13.297 1 85.81 238 TYR A N 1
ATOM 1847 C CA . TYR A 1 238 ? 6.594 -53.344 -13.789 1 85.81 238 TYR A CA 1
ATOM 1848 C C . TYR A 1 238 ? 7.512 -53.375 -15.008 1 85.81 238 TYR A C 1
ATOM 1850 O O . TYR A 1 238 ? 7.43 -52.5 -15.875 1 85.81 238 TYR A O 1
ATOM 1858 N N . ARG A 1 239 ? 8.492 -54.344 -15.016 1 87.12 239 ARG A N 1
ATOM 1859 C CA . ARG A 1 239 ? 9.367 -54.625 -16.156 1 87.12 239 ARG A CA 1
ATOM 1860 C C . ARG A 1 239 ? 9.32 -56.094 -16.516 1 87.12 239 ARG A C 1
ATOM 1862 O O . ARG A 1 239 ? 9.492 -56.969 -15.656 1 87.12 239 ARG A O 1
ATOM 1869 N N . SER A 1 240 ? 8.977 -56.344 -17.766 1 86.25 240 SER A N 1
ATOM 1870 C CA . SER A 1 240 ? 9 -57.719 -18.203 1 86.25 240 SER A CA 1
ATOM 1871 C C . SER A 1 240 ? 10.422 -58.25 -18.344 1 86.25 240 SER A C 1
ATOM 1873 O O . SER A 1 240 ? 11.305 -57.531 -18.828 1 86.25 240 SER A O 1
ATOM 1875 N N . THR A 1 241 ? 10.703 -59.5 -17.875 1 83.56 241 THR A N 1
ATOM 1876 C CA . THR A 1 241 ? 12.023 -60.125 -17.891 1 83.56 241 THR A CA 1
ATOM 1877 C C . THR A 1 241 ? 12.18 -61.031 -19.109 1 83.56 241 THR A C 1
ATOM 1879 O O . THR A 1 241 ? 13.188 -61.75 -19.234 1 83.56 241 THR A O 1
ATOM 1882 N N . TYR A 1 242 ? 11.125 -60.969 -19.953 1 84.75 242 TYR A N 1
ATOM 1883 C CA . TYR A 1 242 ? 11.242 -61.844 -21.141 1 84.75 242 TYR A CA 1
ATOM 1884 C C . TYR A 1 242 ? 12.422 -61.406 -22 1 84.75 242 TYR A C 1
ATOM 1886 O O . TYR A 1 242 ? 12.492 -60.25 -22.422 1 84.75 242 TYR A O 1
ATOM 1894 N N . ASN A 1 243 ? 13.477 -62.281 -22.219 1 79.81 243 ASN A N 1
ATOM 1895 C CA . ASN A 1 243 ? 14.695 -61.906 -22.938 1 79.81 243 ASN A CA 1
ATOM 1896 C C . ASN A 1 243 ? 14.844 -62.719 -24.219 1 79.81 243 ASN A C 1
ATOM 1898 O O . ASN A 1 243 ? 15.945 -63.188 -24.531 1 79.81 243 ASN A O 1
ATOM 1902 N N . GLY A 1 244 ? 13.758 -62.969 -24.922 1 81.12 244 GLY A N 1
ATOM 1903 C CA . GLY A 1 244 ? 13.867 -63.625 -26.219 1 81.12 244 GLY A CA 1
ATOM 1904 C C . GLY A 1 244 ? 14.398 -62.75 -27.312 1 81.12 244 GLY A C 1
ATOM 1905 O O . GLY A 1 244 ? 14.211 -61.531 -27.266 1 81.12 244 GLY A O 1
ATOM 1906 N N . ARG A 1 245 ? 15.242 -63.188 -28.234 1 86.19 245 ARG A N 1
ATOM 1907 C CA . ARG A 1 245 ? 15.781 -62.406 -29.344 1 86.19 245 ARG A CA 1
ATOM 1908 C C . ARG A 1 245 ? 14.875 -62.469 -30.562 1 86.19 245 ARG A C 1
ATOM 1910 O O . ARG A 1 245 ? 15.32 -62.281 -31.688 1 86.19 245 ARG A O 1
ATOM 1917 N N . ASP A 1 246 ? 13.586 -62.781 -30.359 1 85.81 246 ASP A N 1
ATOM 1918 C CA . ASP A 1 246 ? 12.617 -62.844 -31.453 1 85.81 246 ASP A CA 1
ATOM 1919 C C . ASP A 1 246 ? 11.734 -61.594 -31.453 1 85.81 246 ASP A C 1
ATOM 1921 O O . ASP A 1 246 ? 12.062 -60.594 -30.828 1 85.81 246 ASP A O 1
ATOM 1925 N N . GLU A 1 247 ? 10.617 -61.562 -32.219 1 88.56 247 GLU A N 1
ATOM 1926 C CA . GLU A 1 247 ? 9.695 -60.438 -32.344 1 88.56 247 GLU A CA 1
ATOM 1927 C C . GLU A 1 247 ? 9.047 -60.125 -31.016 1 88.56 247 GLU A C 1
ATOM 1929 O O . GLU A 1 247 ? 8.82 -58.938 -30.703 1 88.56 247 GLU A O 1
ATOM 1934 N N . LEU A 1 248 ? 8.844 -61.094 -30.188 1 87.69 248 LEU A N 1
ATOM 1935 C CA . LEU A 1 248 ? 8.234 -60.875 -28.891 1 87.69 248 LEU A CA 1
ATOM 1936 C C . LEU A 1 248 ? 9.219 -60.156 -27.938 1 87.69 248 LEU A C 1
ATOM 1938 O O . LEU A 1 248 ? 8.812 -59.344 -27.141 1 87.69 248 LEU A O 1
ATOM 1942 N N . GLY A 1 249 ? 10.445 -60.562 -28.062 1 87.62 249 GLY A N 1
ATOM 1943 C CA . GLY A 1 249 ? 11.469 -59.875 -27.281 1 87.62 249 GLY A CA 1
ATOM 1944 C C . GLY A 1 249 ? 11.602 -58.406 -27.641 1 87.62 249 GLY A C 1
ATOM 1945 O O . GLY A 1 249 ? 11.711 -57.562 -26.766 1 87.62 249 GLY A O 1
ATOM 1946 N N . ASP A 1 250 ? 11.562 -58.062 -28.922 1 87.75 250 ASP A N 1
ATOM 1947 C CA . ASP A 1 250 ? 11.633 -56.656 -29.406 1 87.75 250 ASP A CA 1
ATOM 1948 C C . ASP A 1 250 ? 10.461 -55.844 -28.875 1 87.75 250 ASP A C 1
ATOM 1950 O O . ASP A 1 250 ? 10.641 -54.719 -28.438 1 87.75 250 ASP A O 1
ATOM 1954 N N . ILE A 1 251 ? 9.312 -56.344 -28.828 1 90.31 251 ILE A N 1
ATOM 1955 C CA . ILE A 1 251 ? 8.109 -55.656 -28.359 1 90.31 251 ILE A CA 1
ATOM 1956 C C . ILE A 1 251 ? 8.219 -55.406 -26.859 1 90.31 251 ILE A C 1
ATOM 1958 O O . ILE A 1 251 ? 7.875 -54.312 -26.375 1 90.31 251 ILE A O 1
ATOM 1962 N N . THR A 1 252 ? 8.719 -56.438 -26.156 1 89.44 252 THR A N 1
ATOM 1963 C CA . THR A 1 252 ? 8.883 -56.312 -24.719 1 89.44 252 THR A CA 1
ATOM 1964 C C . THR A 1 252 ? 9.867 -55.188 -24.375 1 89.44 252 THR A C 1
ATOM 1966 O O . THR A 1 252 ? 9.641 -54.406 -23.453 1 89.44 252 THR A O 1
ATOM 1969 N N . ASN A 1 253 ? 10.953 -55.125 -25.172 1 88.5 253 ASN A N 1
ATOM 1970 C CA . ASN A 1 253 ? 11.93 -54.062 -24.953 1 88.5 253 ASN A CA 1
ATOM 1971 C C . ASN A 1 253 ? 11.328 -52.688 -25.203 1 88.5 253 ASN A C 1
ATOM 1973 O O . ASN A 1 253 ? 11.555 -51.75 -24.438 1 88.5 253 ASN A O 1
ATOM 1977 N N . ASP A 1 254 ? 10.547 -52.5 -26.234 1 88 254 ASP A N 1
ATOM 1978 C CA . ASP A 1 254 ? 9.867 -51.25 -26.547 1 88 254 ASP A CA 1
ATOM 1979 C C . ASP A 1 254 ? 8.898 -50.875 -25.422 1 88 254 ASP A C 1
ATOM 1981 O O . ASP A 1 254 ? 8.812 -49.719 -25.047 1 88 254 ASP A O 1
ATOM 1985 N N . LEU A 1 255 ? 8.242 -51.812 -24.906 1 88.25 255 LEU A N 1
ATOM 1986 C CA . LEU A 1 255 ? 7.281 -51.594 -23.828 1 88.25 255 LEU A CA 1
ATOM 1987 C C . LEU A 1 255 ? 7.992 -51.156 -22.547 1 88.25 255 LEU A C 1
ATOM 1989 O O . LEU A 1 255 ? 7.531 -50.25 -21.859 1 88.25 255 LEU A O 1
ATOM 1993 N N . ASN A 1 256 ? 9.109 -51.844 -22.266 1 88.75 256 ASN A N 1
ATOM 1994 C CA . ASN A 1 256 ? 9.891 -51.469 -21.094 1 88.75 256 ASN A CA 1
ATOM 1995 C C . ASN A 1 256 ? 10.414 -50.031 -21.219 1 88.75 256 ASN A C 1
ATOM 1997 O O . ASN A 1 256 ? 10.375 -49.281 -20.234 1 88.75 256 ASN A O 1
ATOM 2001 N N . GLU A 1 257 ? 10.867 -49.719 -22.359 1 86.44 257 GLU A N 1
ATOM 2002 C CA . GLU A 1 257 ? 11.336 -48.344 -22.594 1 86.44 257 GLU A CA 1
ATOM 2003 C C . GLU A 1 257 ? 10.203 -47.344 -22.438 1 86.44 257 GLU A C 1
ATOM 2005 O O . GLU A 1 257 ? 10.383 -46.281 -21.828 1 86.44 257 GLU A O 1
ATOM 2010 N N . MET A 1 258 ? 9.109 -47.594 -22.953 1 84.31 258 MET A N 1
ATOM 2011 C CA . MET A 1 258 ? 7.93 -46.75 -22.828 1 84.31 258 MET A CA 1
ATOM 2012 C C . MET A 1 258 ? 7.523 -46.594 -21.375 1 84.31 258 MET A C 1
ATOM 2014 O O . MET A 1 258 ? 7.23 -45.469 -20.922 1 84.31 258 MET A O 1
ATOM 2018 N N . SER A 1 259 ? 7.426 -47.688 -20.672 1 88.5 259 SER A N 1
ATOM 2019 C CA . SER A 1 259 ? 7.059 -47.656 -19.266 1 88.5 259 SER A CA 1
ATOM 2020 C C . SER A 1 259 ? 8.023 -46.781 -18.469 1 88.5 259 SER A C 1
ATOM 2022 O O . SER A 1 259 ? 7.602 -46.031 -17.578 1 88.5 259 SER A O 1
ATOM 2024 N N . GLU A 1 260 ? 9.305 -46.875 -18.812 1 87.19 260 GLU A N 1
ATOM 2025 C CA . GLU A 1 260 ? 10.312 -46.062 -18.125 1 87.19 260 GLU A CA 1
ATOM 2026 C C . GLU A 1 260 ? 10.117 -44.562 -18.438 1 87.19 260 GLU A C 1
ATOM 2028 O O . GLU A 1 260 ? 10.172 -43.719 -17.547 1 87.19 260 GLU A O 1
ATOM 2033 N N . ASN A 1 261 ? 9.875 -44.219 -19.641 1 84.31 261 ASN A N 1
ATOM 2034 C CA . ASN A 1 261 ? 9.641 -42.844 -20.031 1 84.31 261 ASN A CA 1
ATOM 2035 C C . ASN A 1 261 ? 8.383 -42.281 -19.391 1 84.31 261 ASN A C 1
ATOM 2037 O O . ASN A 1 261 ? 8.375 -41.125 -18.922 1 84.31 261 ASN A O 1
ATOM 2041 N N . LEU A 1 262 ? 7.379 -43.062 -19.312 1 85.06 262 LEU A N 1
ATOM 2042 C CA . LEU A 1 262 ? 6.141 -42.625 -18.672 1 85.06 262 LEU A CA 1
ATOM 2043 C C . LEU A 1 262 ? 6.34 -42.469 -17.172 1 85.06 262 LEU A C 1
ATOM 2045 O O . LEU A 1 262 ? 5.789 -41.531 -16.578 1 85.06 262 LEU A O 1
ATOM 2049 N N . ARG A 1 263 ? 7.062 -43.375 -16.609 1 88.56 263 ARG A N 1
ATOM 2050 C CA . ARG A 1 263 ? 7.371 -43.281 -15.18 1 88.56 263 ARG A CA 1
ATOM 2051 C C . ARG A 1 263 ? 8.07 -41.969 -14.875 1 88.56 263 ARG A C 1
ATOM 2053 O O . ARG A 1 263 ? 7.691 -41.25 -13.945 1 88.56 263 ARG A O 1
ATOM 2060 N N . LEU A 1 264 ? 9.086 -41.531 -15.656 1 85.62 264 LEU A N 1
ATOM 2061 C CA . LEU A 1 264 ? 9.82 -40.281 -15.477 1 85.62 264 LEU A CA 1
ATOM 2062 C C . LEU A 1 264 ? 8.906 -39.094 -15.68 1 85.62 264 LEU A C 1
ATOM 2064 O O . LEU A 1 264 ? 8.992 -38.094 -14.93 1 85.62 264 LEU A O 1
ATOM 2068 N N . MET A 1 265 ? 8.078 -39.156 -16.609 1 83.94 265 MET A N 1
ATOM 2069 C CA . MET A 1 265 ? 7.125 -38.062 -16.844 1 83.94 265 MET A CA 1
ATOM 2070 C C . MET A 1 265 ? 6.195 -37.875 -15.656 1 83.94 265 MET A C 1
ATOM 2072 O O . MET A 1 265 ? 5.961 -36.75 -15.219 1 83.94 265 MET A O 1
ATOM 2076 N N . ILE A 1 266 ? 5.652 -39 -15.141 1 89.19 266 ILE A N 1
ATOM 2077 C CA . ILE A 1 266 ? 4.727 -38.938 -14.008 1 89.19 266 ILE A CA 1
ATOM 2078 C C . ILE A 1 266 ? 5.441 -38.375 -12.781 1 89.19 266 ILE A C 1
ATOM 2080 O O . ILE A 1 266 ? 4.871 -37.562 -12.031 1 89.19 266 ILE A O 1
ATOM 2084 N N . GLU A 1 267 ? 6.641 -38.75 -12.594 1 89.69 267 GLU A N 1
ATOM 2085 C CA . GLU A 1 267 ? 7.43 -38.188 -11.492 1 89.69 267 GLU A CA 1
ATOM 2086 C C . GLU A 1 267 ? 7.621 -36.688 -11.633 1 89.69 267 GLU A C 1
ATOM 2088 O O . GLU A 1 267 ? 7.516 -35.938 -10.656 1 89.69 267 GLU A O 1
ATOM 2093 N N . ASP A 1 268 ? 7.852 -36.25 -12.781 1 87.31 268 ASP A N 1
ATOM 2094 C CA . ASP A 1 268 ? 8.039 -34.844 -13.031 1 87.31 268 ASP A CA 1
ATOM 2095 C C . ASP A 1 268 ? 6.734 -34.062 -12.867 1 87.31 268 ASP A C 1
ATOM 2097 O O . ASP A 1 268 ? 6.727 -32.938 -12.359 1 87.31 268 ASP A O 1
ATOM 2101 N N . VAL A 1 269 ? 5.691 -34.625 -13.312 1 89.5 269 VAL A N 1
ATOM 2102 C CA . VAL A 1 269 ? 4.383 -34 -13.125 1 89.5 269 VAL A CA 1
ATOM 2103 C C . VAL A 1 269 ? 4.059 -33.938 -11.641 1 89.5 269 VAL A C 1
ATOM 2105 O O . VAL A 1 269 ? 3.473 -32.969 -11.172 1 89.5 269 VAL A O 1
ATOM 2108 N N . LYS A 1 270 ? 4.445 -34.969 -10.906 1 91.94 270 LYS A N 1
ATOM 2109 C CA . LYS A 1 270 ? 4.281 -34.938 -9.461 1 91.94 270 LYS A CA 1
ATOM 2110 C C . LYS A 1 270 ? 5.051 -33.781 -8.836 1 91.94 270 LYS A C 1
ATOM 2112 O O . LYS A 1 270 ? 4.512 -33.062 -8.008 1 91.94 270 LYS A O 1
ATOM 2117 N N . LYS A 1 271 ? 6.258 -33.594 -9.258 1 91.62 271 LYS A N 1
ATOM 2118 C CA . LYS A 1 271 ? 7.074 -32.5 -8.781 1 91.62 271 LYS A CA 1
ATOM 2119 C C . LYS A 1 271 ? 6.453 -31.141 -9.164 1 91.62 271 LYS A C 1
ATOM 2121 O O . LYS A 1 271 ? 6.391 -30.234 -8.344 1 91.62 271 LYS A O 1
ATOM 2126 N N . ALA A 1 272 ? 6.039 -31.016 -10.391 1 90.19 272 ALA A N 1
ATOM 2127 C CA . ALA A 1 272 ? 5.387 -29.781 -10.852 1 90.19 272 ALA A CA 1
ATOM 2128 C C . ALA A 1 272 ? 4.145 -29.484 -10.023 1 90.19 272 ALA A C 1
ATOM 2130 O O . ALA A 1 272 ? 3.898 -28.328 -9.664 1 90.19 272 ALA A O 1
ATOM 2131 N N . SER A 1 273 ? 3.328 -30.484 -9.719 1 93.31 273 SER A N 1
ATOM 2132 C CA . SER A 1 273 ? 2.135 -30.328 -8.891 1 93.31 273 SER A CA 1
ATOM 2133 C C . SER A 1 273 ? 2.49 -29.781 -7.508 1 93.31 273 SER A C 1
ATOM 2135 O O . SER A 1 273 ? 1.859 -28.844 -7.02 1 93.31 273 SER A O 1
ATOM 2137 N N . THR A 1 274 ? 3.525 -30.359 -6.941 1 93.56 274 THR A N 1
ATOM 2138 C CA . THR A 1 274 ? 3.979 -29.906 -5.629 1 93.56 274 THR A CA 1
ATOM 2139 C C . THR A 1 274 ? 4.477 -28.469 -5.684 1 93.56 274 THR A C 1
ATOM 2141 O O . THR A 1 274 ? 4.18 -27.672 -4.797 1 93.56 274 THR A O 1
ATOM 2144 N N . ASP A 1 275 ? 5.168 -28.172 -6.746 1 92.94 275 ASP A N 1
ATOM 2145 C CA . ASP A 1 275 ? 5.715 -26.828 -6.902 1 92.94 275 ASP A CA 1
ATOM 2146 C C . ASP A 1 275 ? 4.602 -25.812 -7.113 1 92.94 275 ASP A C 1
ATOM 2148 O O . ASP A 1 275 ? 4.66 -24.703 -6.574 1 92.94 275 ASP A O 1
ATOM 2152 N N . VAL A 1 276 ? 3.629 -26.125 -7.852 1 93.75 276 VAL A N 1
ATOM 2153 C CA . VAL A 1 276 ? 2.492 -25.234 -8.078 1 93.75 276 VAL A CA 1
ATOM 2154 C C . VAL A 1 276 ? 1.745 -25 -6.766 1 93.75 276 VAL A C 1
ATOM 2156 O O . VAL A 1 276 ? 1.365 -23.875 -6.445 1 93.75 276 VAL A O 1
ATOM 2159 N N . LYS A 1 277 ? 1.557 -26.062 -6.031 1 94.69 277 LYS A N 1
ATOM 2160 C CA . LYS A 1 277 ? 0.898 -25.953 -4.734 1 94.69 277 LYS A CA 1
ATOM 2161 C C . LYS A 1 277 ? 1.684 -25.031 -3.801 1 94.69 277 LYS A C 1
ATOM 2163 O O . LYS A 1 277 ? 1.109 -24.156 -3.164 1 94.69 277 LYS A O 1
ATOM 2168 N N . SER A 1 278 ? 2.951 -25.219 -3.727 1 94.56 278 SER A N 1
ATOM 2169 C CA . SER A 1 278 ? 3.814 -24.391 -2.889 1 94.56 278 SER A CA 1
ATOM 2170 C C . SER A 1 278 ? 3.77 -22.922 -3.322 1 94.56 278 SER A C 1
ATOM 2172 O O . SER A 1 278 ? 3.691 -22.031 -2.484 1 94.56 278 SER A O 1
ATOM 2174 N N . SER A 1 279 ? 3.865 -22.703 -4.621 1 93.44 279 SER A N 1
ATOM 2175 C CA . SER A 1 279 ? 3.781 -21.359 -5.16 1 93.44 279 SER A CA 1
ATOM 2176 C C . SER A 1 279 ? 2.447 -20.703 -4.809 1 93.44 279 SER A C 1
ATOM 2178 O O . SER A 1 279 ? 2.402 -19.531 -4.441 1 93.44 279 SER A O 1
ATOM 2180 N N . SER A 1 280 ? 1.345 -21.438 -4.914 1 94.88 280 SER A N 1
ATOM 2181 C CA . SER A 1 280 ? 0.018 -20.938 -4.555 1 94.88 280 SER A CA 1
ATOM 2182 C C . SER A 1 280 ? -0.041 -20.531 -3.088 1 94.88 280 SER A C 1
ATOM 2184 O O . SER A 1 280 ? -0.559 -19.453 -2.758 1 94.88 280 SER A O 1
ATOM 2186 N N . ASP A 1 281 ? 0.545 -21.359 -2.229 1 94.44 281 ASP A N 1
ATOM 2187 C CA . ASP A 1 281 ? 0.584 -21.062 -0.8 1 94.44 281 ASP A CA 1
ATOM 2188 C C . ASP A 1 281 ? 1.357 -19.781 -0.531 1 94.44 281 ASP A C 1
ATOM 2190 O O . ASP A 1 281 ? 0.931 -18.953 0.277 1 94.44 281 ASP A O 1
ATOM 2194 N N . ASN A 1 282 ? 2.402 -19.625 -1.252 1 93.44 282 ASN A N 1
ATOM 2195 C CA . ASN A 1 282 ? 3.232 -18.438 -1.068 1 93.44 282 ASN A CA 1
ATOM 2196 C C . ASN A 1 282 ? 2.521 -17.188 -1.552 1 93.44 282 ASN A C 1
ATOM 2198 O O . ASN A 1 282 ? 2.645 -16.125 -0.937 1 93.44 282 ASN A O 1
ATOM 2202 N N . VAL A 1 283 ? 1.766 -17.266 -2.619 1 94.31 283 VAL A N 1
ATOM 2203 C CA . VAL A 1 283 ? 0.986 -16.141 -3.105 1 94.31 283 VAL A CA 1
ATOM 2204 C C . VAL A 1 283 ? -0.073 -15.758 -2.074 1 94.31 283 VAL A C 1
ATOM 2206 O O . VAL A 1 283 ? -0.286 -14.57 -1.801 1 94.31 283 VAL A O 1
ATOM 2209 N N . ILE A 1 284 ? -0.664 -16.75 -1.468 1 94.31 284 ILE A N 1
ATOM 2210 C CA . ILE A 1 284 ? -1.692 -16.516 -0.463 1 94.31 284 ILE A CA 1
ATOM 2211 C C . ILE A 1 284 ? -1.08 -15.781 0.735 1 94.31 284 ILE A C 1
ATOM 2213 O O . ILE A 1 284 ? -1.631 -14.789 1.215 1 94.31 284 ILE A O 1
ATOM 2217 N N . ILE A 1 285 ? 0.054 -16.219 1.18 1 93.94 285 ILE A N 1
ATOM 2218 C CA . ILE A 1 285 ? 0.722 -15.641 2.336 1 93.94 285 ILE A CA 1
ATOM 2219 C C . ILE A 1 285 ? 1.086 -14.188 2.041 1 93.94 285 ILE A C 1
ATOM 2221 O O . ILE A 1 285 ? 0.79 -13.289 2.836 1 93.94 285 ILE A O 1
ATOM 2225 N N . SER A 1 286 ? 1.695 -13.977 0.883 1 93.19 286 SER A N 1
ATOM 2226 C CA . SER A 1 286 ? 2.062 -12.617 0.496 1 93.19 286 SER A CA 1
ATOM 2227 C C . SER A 1 286 ? 0.831 -11.727 0.361 1 93.19 286 SER A C 1
ATOM 2229 O O . SER A 1 286 ? 0.839 -10.578 0.799 1 93.19 286 SER A O 1
ATOM 2231 N N . SER A 1 287 ? -0.252 -12.273 -0.21 1 93.94 287 SER A N 1
ATOM 2232 C CA . SER A 1 287 ? -1.498 -11.531 -0.386 1 93.94 287 SER A CA 1
ATOM 2233 C C . SER A 1 287 ? -2.113 -11.156 0.958 1 93.94 287 SER A C 1
ATOM 2235 O O . SER A 1 287 ? -2.625 -10.047 1.125 1 93.94 287 SER A O 1
ATOM 2237 N N . GLU A 1 288 ? -2.016 -12.031 1.929 1 92.75 288 GLU A N 1
ATOM 2238 C CA . GLU A 1 288 ? -2.549 -11.766 3.262 1 92.75 288 GLU A CA 1
ATOM 2239 C C . GLU A 1 288 ? -1.776 -10.648 3.955 1 92.75 288 GLU A C 1
ATOM 2241 O O . GLU A 1 288 ? -2.371 -9.789 4.609 1 92.75 288 GLU A O 1
ATOM 2246 N N . ILE A 1 289 ? -0.533 -10.688 3.793 1 92.31 289 ILE A N 1
ATOM 2247 C CA . ILE A 1 289 ? 0.307 -9.664 4.406 1 92.31 289 ILE A CA 1
ATOM 2248 C C . ILE A 1 289 ? 0.02 -8.305 3.766 1 92.31 289 ILE A C 1
ATOM 2250 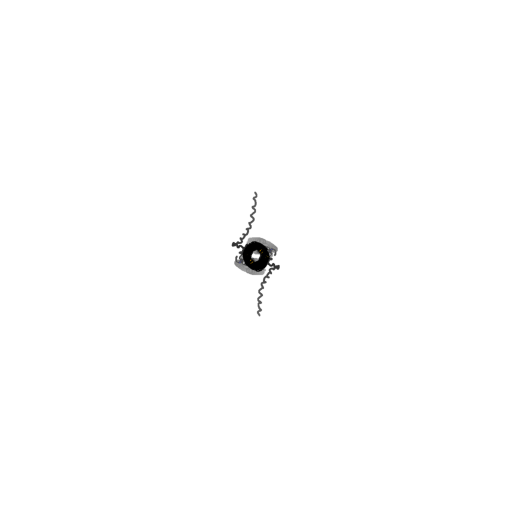O O . ILE A 1 289 ? -0.193 -7.316 4.465 1 92.31 289 ILE A O 1
ATOM 2254 N N . ILE A 1 290 ? -0.076 -8.25 2.461 1 91.62 290 ILE A N 1
ATOM 2255 C CA . ILE A 1 290 ? -0.368 -7.008 1.757 1 91.62 290 ILE A CA 1
ATOM 2256 C C . ILE A 1 290 ? -1.759 -6.512 2.145 1 91.62 290 ILE A C 1
ATOM 2258 O O . ILE A 1 290 ? -1.959 -5.312 2.361 1 91.62 290 ILE A O 1
ATOM 2262 N N . SER A 1 291 ? -2.701 -7.422 2.238 1 93.38 291 SER A N 1
ATOM 2263 C CA . SER A 1 291 ? -4.062 -7.074 2.629 1 93.38 291 SER A CA 1
ATOM 2264 C C . SER A 1 291 ? -4.094 -6.449 4.02 1 93.38 291 SER A C 1
ATOM 2266 O O . SER A 1 291 ? -4.75 -5.426 4.234 1 93.38 291 SER A O 1
ATOM 2268 N N . ALA A 1 292 ? -3.404 -7.055 4.957 1 92.25 292 ALA A N 1
ATOM 2269 C CA . ALA A 1 292 ? -3.348 -6.547 6.324 1 92.25 292 ALA A CA 1
ATOM 2270 C C . ALA A 1 292 ? -2.723 -5.156 6.367 1 92.25 292 ALA A C 1
ATOM 2272 O O . ALA A 1 292 ? -3.244 -4.254 7.027 1 92.25 292 ALA A O 1
ATOM 2273 N N . MET A 1 293 ? -1.726 -4.969 5.656 1 89.31 293 MET A N 1
ATOM 2274 C CA . MET A 1 293 ? -1.033 -3.684 5.605 1 89.31 293 MET A CA 1
ATOM 2275 C C . MET A 1 293 ? -1.902 -2.623 4.938 1 89.31 293 MET A C 1
ATOM 2277 O O . MET A 1 293 ? -1.932 -1.473 5.375 1 89.31 293 MET A O 1
ATOM 2281 N N . THR A 1 294 ? -2.551 -3.014 3.889 1 90.81 294 THR A N 1
ATOM 2282 C CA . THR A 1 294 ? -3.445 -2.1 3.186 1 90.81 294 THR A CA 1
ATOM 2283 C C . THR A 1 294 ? -4.582 -1.648 4.098 1 90.81 294 THR A C 1
ATOM 2285 O O . THR A 1 294 ? -4.961 -0.475 4.09 1 90.81 294 THR A O 1
ATOM 2288 N N . THR A 1 295 ? -5.094 -2.576 4.863 1 91.81 295 THR A N 1
ATOM 2289 C CA . THR A 1 295 ? -6.156 -2.248 5.809 1 91.81 295 THR A CA 1
ATOM 2290 C C . THR A 1 295 ? -5.66 -1.268 6.867 1 91.81 295 THR A C 1
ATOM 2292 O O . THR A 1 295 ? -6.348 -0.301 7.199 1 91.81 295 THR A O 1
ATOM 2295 N N . GLU A 1 296 ? -4.496 -1.487 7.359 1 89.56 296 GLU A N 1
ATOM 2296 C CA . GLU A 1 296 ? -3.885 -0.578 8.32 1 89.56 296 GLU A CA 1
ATOM 2297 C C . GLU A 1 296 ? -3.674 0.808 7.719 1 89.56 296 GLU A C 1
ATOM 2299 O O . GLU A 1 296 ? -3.936 1.821 8.367 1 89.56 296 GLU A O 1
ATOM 2304 N N . MET A 1 297 ? -3.254 0.854 6.508 1 86.94 297 MET A N 1
ATOM 2305 C CA . MET A 1 297 ? -3.049 2.119 5.809 1 86.94 297 MET A CA 1
ATOM 2306 C C . MET A 1 297 ? -4.367 2.859 5.621 1 86.94 297 MET A C 1
ATOM 2308 O O . MET A 1 297 ? -4.43 4.078 5.777 1 86.94 297 MET A O 1
ATOM 2312 N N . ASP A 1 298 ? -5.355 2.076 5.309 1 93.12 298 ASP A N 1
ATOM 2313 C CA . ASP A 1 298 ? -6.691 2.645 5.145 1 93.12 298 ASP A CA 1
ATOM 2314 C C . ASP A 1 298 ? -7.148 3.342 6.422 1 93.12 298 ASP A C 1
ATOM 2316 O O . ASP A 1 298 ? -7.621 4.48 6.383 1 93.12 298 ASP A O 1
ATOM 2320 N N . ILE A 1 299 ? -6.957 2.785 7.594 1 91.56 299 ILE A N 1
ATOM 2321 C CA . ILE A 1 299 ? -7.352 3.32 8.891 1 91.56 299 ILE A CA 1
ATOM 2322 C C . ILE A 1 299 ? -6.527 4.566 9.211 1 91.56 299 ILE A C 1
ATOM 2324 O O . ILE A 1 299 ? -7.074 5.602 9.586 1 91.56 299 ILE A O 1
ATOM 2328 N N . GLU A 1 300 ? -5.25 4.477 8.961 1 89.75 300 GLU A N 1
ATOM 2329 C CA . GLU A 1 300 ? -4.348 5.578 9.273 1 89.75 300 GLU A CA 1
ATOM 2330 C C . GLU A 1 300 ? -4.648 6.797 8.406 1 89.75 300 GLU A C 1
ATOM 2332 O O . GLU A 1 300 ? -4.613 7.934 8.891 1 89.75 300 GLU A O 1
ATOM 2337 N N . MET A 1 301 ? -4.965 6.582 7.188 1 90.38 301 MET A N 1
ATOM 2338 C CA . MET A 1 301 ? -5.23 7.688 6.273 1 90.38 301 MET A CA 1
ATOM 2339 C C . MET A 1 301 ? -6.562 8.352 6.602 1 90.38 301 MET A C 1
ATOM 2341 O O . MET A 1 301 ? -6.707 9.57 6.461 1 90.38 301 MET A O 1
ATOM 2345 N N . LYS A 1 302 ? -7.5 7.594 7.031 1 91.25 302 LYS A N 1
ATOM 2346 C CA . LYS A 1 302 ? -8.773 8.156 7.473 1 91.25 302 LYS A CA 1
ATOM 2347 C C . LYS A 1 302 ? -8.594 9.016 8.719 1 91.25 302 LYS A C 1
ATOM 2349 O O . LYS A 1 302 ? -9.141 10.125 8.797 1 91.25 302 LYS A O 1
ATOM 2354 N N . MET A 1 303 ? -7.77 8.578 9.633 1 91.88 303 MET A N 1
ATOM 2355 C CA . MET A 1 303 ? -7.457 9.352 10.828 1 91.88 303 MET A CA 1
ATOM 2356 C C . MET A 1 303 ? -6.719 10.641 10.477 1 91.88 303 MET A C 1
ATOM 2358 O O . MET A 1 303 ? -6.98 11.688 11.062 1 91.88 303 MET A O 1
ATOM 2362 N N . MET A 1 304 ? -5.859 10.508 9.508 1 90.81 304 MET A N 1
ATOM 2363 C CA . MET A 1 304 ? -5.129 11.672 9.031 1 90.81 304 MET A CA 1
ATOM 2364 C C . MET A 1 304 ? -6.078 12.703 8.43 1 90.81 304 MET A C 1
ATOM 2366 O O . MET A 1 304 ? -5.93 13.906 8.656 1 90.81 304 MET A O 1
ATOM 2370 N N . GLY A 1 305 ? -7.047 12.18 7.688 1 91.94 305 GLY A N 1
ATOM 2371 C CA . GLY A 1 305 ? -8.047 13.07 7.129 1 91.94 305 GLY A CA 1
ATOM 2372 C C . GLY A 1 305 ? -8.82 13.844 8.188 1 91.94 305 GLY A C 1
ATOM 2373 O O . GLY A 1 305 ? -9.031 15.047 8.055 1 91.94 305 GLY A O 1
ATOM 2374 N N . GLU A 1 306 ? -9.156 13.234 9.281 1 93.75 306 GLU A N 1
ATOM 2375 C CA . GLU A 1 306 ? -9.859 13.867 10.391 1 93.75 306 GLU A CA 1
ATOM 2376 C C . GLU A 1 306 ? -8.977 14.883 11.094 1 93.75 306 GLU A C 1
ATOM 2378 O O . GLU A 1 306 ? -9.438 15.969 11.469 1 93.75 306 GLU A O 1
ATOM 2383 N N . GLN A 1 307 ? -7.75 14.484 11.25 1 93.5 307 GLN A N 1
ATOM 2384 C CA . GLN A 1 307 ? -6.785 15.367 11.898 1 93.5 307 GLN A CA 1
ATOM 2385 C C . GLN A 1 307 ? -6.559 16.641 11.086 1 93.5 307 GLN A C 1
ATOM 2387 O O . GLN A 1 307 ? -6.449 17.734 11.641 1 93.5 307 GLN A O 1
ATOM 2392 N N . ILE A 1 308 ? -6.574 16.484 9.805 1 94.62 308 ILE A N 1
ATOM 2393 C CA . ILE A 1 308 ? -6.375 17.609 8.914 1 94.62 308 ILE A CA 1
ATOM 2394 C C . ILE A 1 308 ? -7.574 18.547 8.992 1 94.62 308 ILE A C 1
ATOM 2396 O O . ILE A 1 308 ? -7.414 19.781 8.984 1 94.62 308 ILE A O 1
ATOM 2400 N N . GLN A 1 309 ? -8.75 18.031 9.164 1 94.06 309 GLN A N 1
ATOM 2401 C CA . GLN A 1 309 ? -9.938 18.859 9.312 1 94.06 309 GLN A CA 1
ATOM 2402 C C . GLN A 1 309 ? -9.898 19.641 10.617 1 94.06 309 GLN A C 1
ATOM 2404 O O . GLN A 1 309 ? -10.281 20.812 10.656 1 94.06 309 GLN A O 1
ATOM 2409 N N . THR A 1 310 ? -9.414 18.984 11.609 1 94.75 310 THR A N 1
ATOM 2410 C CA . THR A 1 310 ? -9.25 19.656 12.891 1 94.75 310 THR A CA 1
ATOM 2411 C C . THR A 1 310 ? -8.211 20.781 12.789 1 94.75 310 THR A C 1
ATOM 2413 O O . THR A 1 310 ? -8.414 21.859 13.328 1 94.75 310 THR A O 1
ATOM 2416 N N . GLN A 1 311 ? -7.152 20.484 12.031 1 93.88 311 GLN A N 1
ATOM 2417 C CA . GLN A 1 311 ? -6.102 21.484 11.828 1 93.88 311 GLN A CA 1
ATOM 2418 C C . GLN A 1 311 ? -6.633 22.703 11.07 1 93.88 311 GLN A C 1
ATOM 2420 O O . GLN A 1 311 ? -6.363 23.844 11.453 1 93.88 311 GLN A O 1
ATOM 2425 N N . ILE A 1 312 ? -7.395 22.438 10.078 1 95.44 312 ILE A N 1
ATOM 2426 C CA . ILE A 1 312 ? -7.965 23.516 9.273 1 95.44 312 ILE A CA 1
ATOM 2427 C C . ILE A 1 312 ? -8.922 24.344 10.125 1 95.44 312 ILE A C 1
ATOM 2429 O O . ILE A 1 312 ? -8.938 25.578 10.039 1 95.44 312 ILE A O 1
ATOM 2433 N N . GLY A 1 313 ? -9.68 23.688 10.992 1 95.38 313 GLY A N 1
ATOM 2434 C CA . GLY A 1 313 ? -10.555 24.391 11.922 1 95.38 313 GLY A CA 1
ATOM 2435 C C . GLY A 1 313 ? -9.797 25.266 12.906 1 95.38 313 GLY A C 1
ATOM 2436 O O . GLY A 1 313 ? -10.172 26.422 13.133 1 95.38 313 GLY A O 1
ATOM 2437 N N . SER A 1 314 ? -8.742 24.734 13.438 1 95.12 314 SER A N 1
ATOM 2438 C CA . SER A 1 314 ? -7.906 25.484 14.359 1 95.12 314 SER A CA 1
ATOM 2439 C C . SER A 1 314 ? -7.285 26.703 13.688 1 95.12 314 SER A C 1
ATOM 2441 O O . SER A 1 314 ? -7.172 27.766 14.297 1 95.12 314 SER A O 1
ATOM 2443 N N . MET A 1 315 ? -6.918 26.594 12.438 1 95.88 315 MET A N 1
ATOM 2444 C CA . MET A 1 315 ? -6.328 27.688 11.688 1 95.88 315 MET A CA 1
ATOM 2445 C C . MET A 1 315 ? -7.363 28.781 11.406 1 95.88 315 MET A C 1
ATOM 2447 O O . MET A 1 315 ? -7.047 29.969 11.43 1 95.88 315 MET A O 1
ATOM 2451 N N . LYS A 1 316 ? -8.594 28.344 11.195 1 96.12 316 LYS A N 1
ATOM 2452 C CA . LYS A 1 316 ? -9.672 29.297 11.008 1 96.12 316 LYS A CA 1
ATOM 2453 C C . LYS A 1 316 ? -9.922 30.109 12.273 1 96.12 316 LYS A C 1
ATOM 2455 O O . LYS A 1 316 ? -10.07 31.328 12.219 1 96.12 316 LYS A O 1
ATOM 2460 N N . GLU A 1 317 ? -9.898 29.438 13.398 1 95.12 317 GLU A N 1
ATOM 2461 C CA . GLU A 1 317 ? -10.047 30.109 14.68 1 95.12 317 GLU A CA 1
ATOM 2462 C C . GLU A 1 317 ? -8.906 31.078 14.938 1 95.12 317 GLU A C 1
ATOM 2464 O O . GLU A 1 317 ? -9.125 32.188 15.43 1 95.12 317 GLU A O 1
ATOM 2469 N N . SER A 1 318 ? -7.758 30.688 14.562 1 96.25 318 SER A N 1
ATOM 2470 C CA . SER A 1 318 ? -6.586 31.547 14.734 1 96.25 318 SER A CA 1
ATOM 2471 C C . SER A 1 318 ? -6.66 32.781 13.836 1 96.25 318 SER A C 1
ATOM 2473 O O . SER A 1 318 ? -6.273 33.875 14.242 1 96.25 318 SER A O 1
ATOM 2475 N N . THR A 1 319 ? -7.133 32.562 12.617 1 97 319 THR A N 1
ATOM 2476 C CA . THR A 1 319 ? -7.309 33.688 11.695 1 97 319 THR A CA 1
ATOM 2477 C C . THR A 1 319 ? -8.273 34.719 12.281 1 97 319 THR A C 1
ATOM 2479 O O . THR A 1 319 ? -8.008 35.906 12.234 1 97 319 THR A O 1
ATOM 2482 N N . ASP A 1 320 ? -9.375 34.281 12.914 1 96.69 320 ASP A N 1
ATOM 2483 C CA . ASP A 1 320 ? -10.359 35.156 13.539 1 96.69 320 ASP A CA 1
ATOM 2484 C C . ASP A 1 320 ? -9.742 35.906 14.711 1 96.69 320 ASP A C 1
ATOM 2486 O O . ASP A 1 320 ? -9.961 37.125 14.867 1 96.69 320 ASP A O 1
ATOM 2490 N N . ALA A 1 321 ? -9.008 35.156 15.461 1 96.19 321 ALA A N 1
ATOM 2491 C CA . ALA A 1 321 ? -8.359 35.781 16.609 1 96.19 321 ALA A CA 1
ATOM 2492 C C . ALA A 1 321 ? -7.34 36.812 16.172 1 96.19 321 ALA A C 1
ATOM 2494 O O . ALA A 1 321 ? -7.219 37.875 16.797 1 96.19 321 ALA A O 1
ATOM 2495 N N . MET A 1 322 ? -6.648 36.562 15.109 1 95.38 322 MET A N 1
ATOM 2496 C CA . MET A 1 322 ? -5.641 37.5 14.602 1 95.38 322 MET A CA 1
ATOM 2497 C C . MET A 1 322 ? -6.293 38.75 14.016 1 95.38 322 MET A C 1
ATOM 2499 O O . MET A 1 322 ? -5.734 39.844 14.102 1 95.38 322 MET A O 1
ATOM 2503 N N . ASP A 1 323 ? -7.477 38.594 13.445 1 96.25 323 ASP A N 1
ATOM 2504 C CA . ASP A 1 323 ? -8.242 39.719 12.969 1 96.25 323 ASP A CA 1
ATOM 2505 C C . ASP A 1 323 ? -8.656 40.625 14.133 1 96.25 323 ASP A C 1
ATOM 2507 O O . ASP A 1 323 ? -8.562 41.875 14.031 1 96.25 323 ASP A O 1
ATOM 2511 N N . GLN A 1 324 ? -9.07 40 15.18 1 95.31 324 GLN A N 1
ATOM 2512 C CA . GLN A 1 324 ? -9.43 40.75 16.375 1 95.31 324 GLN A CA 1
ATOM 2513 C C . GLN A 1 324 ? -8.219 41.469 16.953 1 95.31 324 GLN A C 1
ATOM 2515 O O . GLN A 1 324 ? -8.328 42.625 17.391 1 95.31 324 GLN A O 1
ATOM 2520 N N . MET A 1 325 ? -7.098 40.844 16.922 1 94.94 325 MET A N 1
ATOM 2521 C CA . MET A 1 325 ? -5.871 41.438 17.438 1 94.94 325 MET A CA 1
ATOM 2522 C C . MET A 1 325 ? -5.43 42.594 16.562 1 94.94 325 MET A C 1
ATOM 2524 O O . MET A 1 325 ? -4.945 43.625 17.078 1 94.94 325 MET A O 1
ATOM 2528 N N . THR A 1 326 ? -5.578 42.406 15.25 1 96.81 326 THR A N 1
ATOM 2529 C CA . THR A 1 326 ? -5.281 43.5 14.328 1 96.81 326 THR A CA 1
ATOM 2530 C C . THR A 1 326 ? -6.125 44.719 14.656 1 96.81 326 THR A C 1
ATOM 2532 O O . THR A 1 326 ? -5.602 45.844 14.742 1 96.81 326 THR A O 1
ATOM 2535 N N . GLY A 1 327 ? -7.449 44.5 14.844 1 96.62 327 GLY A N 1
ATOM 2536 C CA . GLY A 1 327 ? -8.328 45.562 15.25 1 96.62 327 GLY A CA 1
ATOM 2537 C C . GLY A 1 327 ? -7.949 46.188 16.594 1 96.62 327 GLY A C 1
ATOM 2538 O O . GLY A 1 327 ? -7.957 47.406 16.75 1 96.62 327 GLY A O 1
ATOM 2539 N N . GLY A 1 328 ? -7.594 45.281 17.547 1 96.81 328 GLY A N 1
ATOM 2540 C CA . GLY A 1 328 ? -7.176 45.75 18.859 1 96.81 328 GLY A CA 1
ATOM 2541 C C . GLY A 1 328 ? -5.926 46.594 18.812 1 96.81 328 GLY A C 1
ATOM 2542 O O . GLY A 1 328 ? -5.875 47.656 19.438 1 96.81 328 GLY A O 1
ATOM 2543 N N . VAL A 1 329 ? -4.926 46.25 18.062 1 97.12 329 VAL A N 1
ATOM 2544 C CA . VAL A 1 329 ? -3.67 46.969 17.922 1 97.12 329 VAL A CA 1
ATOM 2545 C C . VAL A 1 329 ? -3.924 48.312 17.25 1 97.12 329 VAL A C 1
ATOM 2547 O O . VAL A 1 329 ? -3.355 49.344 17.656 1 97.12 329 VAL A O 1
ATOM 2550 N N . GLN A 1 330 ? -4.797 48.375 16.266 1 96.62 330 GLN A N 1
ATOM 2551 C CA . GLN A 1 330 ? -5.141 49.625 15.57 1 96.62 330 GLN A CA 1
ATOM 2552 C C . GLN A 1 330 ? -5.867 50.562 16.5 1 96.62 330 GLN A C 1
ATOM 2554 O O . GLN A 1 330 ? -5.594 51.781 16.5 1 96.62 330 GLN A O 1
ATOM 2559 N N . ASN A 1 331 ? -6.766 50.031 17.297 1 97.56 331 ASN A N 1
ATOM 2560 C CA . ASN A 1 331 ? -7.48 50.875 18.266 1 97.56 331 ASN A CA 1
ATOM 2561 C C . ASN A 1 331 ? -6.531 51.5 19.281 1 97.56 331 ASN A C 1
ATOM 2563 O O . ASN A 1 331 ? -6.621 52.688 19.562 1 97.56 331 ASN A O 1
ATOM 2567 N N . VAL A 1 332 ? -5.629 50.688 19.781 1 98 332 VAL A N 1
ATOM 2568 C CA . VAL A 1 332 ? -4.68 51.188 20.781 1 98 332 VAL A CA 1
ATOM 2569 C C . VAL A 1 332 ? -3.807 52.281 20.172 1 98 332 VAL A C 1
ATOM 2571 O O . VAL A 1 332 ? -3.52 53.281 20.812 1 98 332 VAL A O 1
ATOM 2574 N N . ALA A 1 333 ? -3.375 52.031 18.922 1 96.81 333 ALA A N 1
ATOM 2575 C CA . ALA A 1 333 ? -2.584 53.031 18.234 1 96.81 333 ALA A CA 1
ATOM 2576 C C . ALA A 1 333 ? -3.367 54.344 18.094 1 96.81 333 ALA A C 1
ATOM 2578 O O . ALA A 1 333 ? -2.816 55.438 18.281 1 96.81 333 ALA A O 1
ATOM 2579 N N . GLU A 1 334 ? -4.637 54.281 17.781 1 96.88 334 GLU A N 1
ATOM 2580 C CA . GLU A 1 334 ? -5.492 55.469 17.641 1 96.88 334 GLU A CA 1
ATOM 2581 C C . GLU A 1 334 ? -5.676 56.188 18.984 1 96.88 334 GLU A C 1
ATOM 2583 O O . GLU A 1 334 ? -5.641 57.406 19.031 1 96.88 334 GLU A O 1
ATOM 2588 N N . TYR A 1 335 ? -5.883 55.375 20.047 1 97.12 335 TYR A N 1
ATOM 2589 C CA . TYR A 1 335 ? -6.008 55.938 21.375 1 97.12 335 TYR A CA 1
ATOM 2590 C C . TYR A 1 335 ? -4.723 56.656 21.781 1 97.12 335 TYR A C 1
ATOM 2592 O O . TYR A 1 335 ? -4.77 57.75 22.375 1 97.12 335 TYR A O 1
ATOM 2600 N N . ALA A 1 336 ? -3.617 56.031 21.469 1 96.62 336 ALA A N 1
ATOM 2601 C CA . ALA A 1 336 ? -2.324 56.625 21.797 1 96.62 336 ALA A CA 1
ATOM 2602 C C . ALA A 1 336 ? -2.137 57.969 21.078 1 96.62 336 ALA A C 1
ATOM 2604 O O . ALA A 1 336 ? -1.623 58.906 21.641 1 96.62 336 ALA A O 1
ATOM 2605 N N . LEU A 1 337 ? -2.551 58.031 19.812 1 96 337 LEU A N 1
ATOM 2606 C CA . LEU A 1 337 ? -2.461 59.281 19.031 1 96 337 LEU A CA 1
ATOM 2607 C C . LEU A 1 337 ? -3.357 60.344 19.625 1 96 337 LEU A C 1
ATOM 2609 O O . LEU A 1 337 ? -2.951 61.531 19.734 1 96 337 LEU A O 1
ATOM 2613 N N . LYS A 1 338 ? -4.57 60 20.016 1 97.12 338 LYS A N 1
ATOM 2614 C CA . LYS A 1 338 ? -5.5 60.938 20.641 1 97.12 338 LYS A CA 1
ATOM 2615 C C . LYS A 1 338 ? -4.938 61.5 21.938 1 97.12 338 LYS A C 1
ATOM 2617 O O . LYS A 1 338 ? -5.016 62.688 22.203 1 97.12 338 LYS A O 1
ATOM 2622 N N . VAL A 1 339 ? -4.371 60.625 22.734 1 97.69 339 VAL A N 1
ATOM 2623 C CA . VAL A 1 339 ? -3.795 61.031 24 1 97.69 339 VAL A CA 1
ATOM 2624 C C . VAL A 1 339 ? -2.6 61.938 23.766 1 97.69 339 VAL A C 1
ATOM 2626 O O . VAL A 1 339 ? -2.406 62.938 24.484 1 97.69 339 VAL A O 1
ATOM 2629 N N . SER A 1 340 ? -1.799 61.594 22.766 1 96.81 340 SER A N 1
ATOM 2630 C CA . SER A 1 340 ? -0.663 62.438 22.406 1 96.81 340 SER A CA 1
ATOM 2631 C C . SER A 1 340 ? -1.116 63.844 22.031 1 96.81 340 SER A C 1
ATOM 2633 O O . SER A 1 340 ? -0.509 64.812 22.453 1 96.81 340 SER A O 1
ATOM 2635 N N . ASP A 1 341 ? -2.188 64 21.312 1 95.88 341 ASP A N 1
ATOM 2636 C CA . ASP A 1 341 ? -2.738 65.312 20.922 1 95.88 341 ASP A CA 1
ATOM 2637 C C . ASP A 1 341 ? -3.256 66.062 22.125 1 95.88 341 ASP A C 1
ATOM 2639 O O . ASP A 1 341 ? -3.008 67.25 22.266 1 95.88 341 ASP A O 1
ATOM 2643 N N . LEU A 1 342 ? -3.963 65.312 22.938 1 95.5 342 LEU A N 1
ATOM 2644 C CA . LEU A 1 342 ? -4.496 65.875 24.156 1 95.5 342 LEU A CA 1
ATOM 2645 C C . LEU A 1 342 ? -3.371 66.438 25.047 1 95.5 342 LEU A C 1
ATOM 2647 O O . LEU A 1 342 ? -3.488 67.5 25.656 1 95.5 342 LEU A O 1
ATOM 2651 N N . THR A 1 343 ? -2.291 65.625 25.125 1 96.44 343 THR A N 1
ATOM 2652 C CA . THR A 1 343 ? -1.154 66 25.953 1 96.44 343 THR A CA 1
ATOM 2653 C C . THR A 1 343 ? -0.43 67.25 25.359 1 96.44 343 THR A C 1
ATOM 2655 O O . THR A 1 343 ? 0.019 68.125 26.094 1 96.44 343 THR A O 1
ATOM 2658 N N . LYS A 1 344 ? -0.302 67.312 24.047 1 95.31 344 LYS A N 1
ATOM 2659 C CA . LYS A 1 344 ? 0.306 68.5 23.391 1 95.31 344 LYS A CA 1
ATOM 2660 C C . LYS A 1 344 ? -0.496 69.75 23.656 1 95.31 344 LYS A C 1
ATOM 2662 O O . LYS A 1 344 ? 0.069 70.812 24.031 1 95.31 344 LYS A O 1
ATOM 2667 N N . ASP A 1 345 ? -1.77 69.625 23.531 1 95.12 345 ASP A N 1
ATOM 2668 C CA . ASP A 1 345 ? -2.664 70.75 23.797 1 95.12 345 ASP A CA 1
ATOM 2669 C C . ASP A 1 345 ? -2.586 71.188 25.266 1 95.12 345 ASP A C 1
ATOM 2671 O O . ASP A 1 345 ? -2.576 72.375 25.578 1 95.12 345 ASP A O 1
ATOM 2675 N N . SER A 1 346 ? -2.547 70.188 26.125 1 95.5 346 SER A N 1
ATOM 2676 C CA . SER A 1 346 ? -2.465 70.438 27.562 1 95.5 346 SER A CA 1
ATOM 2677 C C . SER A 1 346 ? -1.165 71.125 27.922 1 95.5 346 SER A C 1
ATOM 2679 O O . SER A 1 346 ? -1.161 72.062 28.734 1 95.5 346 SER A O 1
ATOM 2681 N N . ALA A 1 347 ? -0.09 70.75 27.297 1 94.62 347 ALA A N 1
ATOM 2682 C CA . ALA A 1 347 ? 1.2 71.375 27.531 1 94.62 347 ALA A CA 1
ATOM 2683 C C . ALA A 1 347 ? 1.17 72.812 27.094 1 94.62 347 ALA A C 1
ATOM 2685 O O . ALA A 1 347 ? 1.669 73.688 27.812 1 94.62 347 ALA A O 1
ATOM 2686 N N . GLU A 1 348 ? 0.561 73.188 25.969 1 94.56 348 GLU A N 1
ATOM 2687 C CA . GLU A 1 348 ? 0.452 74.562 25.469 1 94.56 348 GLU A CA 1
ATOM 2688 C C . GLU A 1 348 ? -0.394 75.438 26.391 1 94.56 348 GLU A C 1
ATOM 2690 O O . GLU A 1 348 ? -0.01 76.562 26.719 1 94.56 348 GLU A O 1
ATOM 2695 N N . LYS A 1 349 ? -1.466 74.812 26.781 1 92.5 349 LYS A N 1
ATOM 2696 C CA . LYS A 1 349 ? -2.357 75.562 27.672 1 92.5 349 LYS A CA 1
ATOM 2697 C C . LYS A 1 349 ? -1.699 75.812 29.016 1 92.5 349 LYS A C 1
ATOM 2699 O O . LYS A 1 349 ? -1.894 76.875 29.625 1 92.5 349 LYS A O 1
ATOM 2704 N N . THR A 1 350 ? -0.995 74.812 29.5 1 94.12 350 THR A N 1
ATOM 2705 C CA . THR A 1 350 ? -0.278 74.938 30.766 1 94.12 350 THR A CA 1
ATOM 2706 C C . THR A 1 350 ? 0.787 76.062 30.656 1 94.12 350 THR A C 1
ATOM 2708 O O . THR A 1 350 ? 0.939 76.875 31.578 1 94.12 350 THR A O 1
ATOM 2711 N N . ASN A 1 351 ? 1.492 76.188 29.562 1 93.25 351 ASN A N 1
ATOM 2712 C CA . ASN A 1 351 ? 2.479 77.25 29.328 1 93.25 351 ASN A CA 1
ATOM 2713 C C . ASN A 1 351 ? 1.829 78.625 29.281 1 93.25 351 ASN A C 1
ATOM 2715 O O . ASN A 1 351 ? 2.367 79.562 29.828 1 93.25 351 ASN A O 1
ATOM 2719 N N . ASP A 1 352 ? 0.71 78.625 28.641 1 91.25 352 ASP A N 1
ATOM 2720 C CA . ASP A 1 352 ? -0.049 79.875 28.625 1 91.25 352 ASP A CA 1
ATOM 2721 C C . ASP A 1 352 ? -0.459 80.312 30.031 1 91.25 352 ASP A C 1
ATOM 2723 O O . ASP A 1 352 ? -0.405 81.5 30.391 1 91.25 352 ASP A O 1
ATOM 2727 N N . GLY A 1 353 ? -0.854 79.188 30.734 1 88.94 353 GLY A N 1
ATOM 2728 C CA . GLY A 1 353 ? -1.206 79.5 32.125 1 88.94 353 GLY A CA 1
ATOM 2729 C C . GLY A 1 353 ? -0.051 80 32.938 1 88.94 353 GLY A C 1
ATOM 2730 O O . GLY A 1 353 ? -0.226 80.938 33.719 1 88.94 353 GLY A O 1
ATOM 2731 N N . ILE A 1 354 ? 1.11 79.562 32.75 1 91 354 ILE A N 1
ATOM 2732 C CA . ILE A 1 354 ? 2.312 80 33.438 1 91 354 ILE A CA 1
ATOM 2733 C C . ILE A 1 354 ? 2.602 81.5 33.062 1 91 354 ILE A C 1
ATOM 2735 O O . ILE A 1 354 ? 2.953 82.312 33.938 1 91 354 ILE A O 1
ATOM 2739 N N . ALA A 1 355 ? 2.373 81.875 31.844 1 91.38 355 ALA A N 1
ATOM 2740 C CA . ALA A 1 355 ? 2.59 83.25 31.391 1 91.38 355 ALA A CA 1
ATOM 2741 C C . ALA A 1 355 ? 1.6 84.25 32.031 1 91.38 355 ALA A C 1
ATOM 2743 O O . ALA A 1 355 ? 1.972 85.312 32.438 1 91.38 355 ALA A O 1
ATOM 2744 N N . VAL A 1 356 ? 0.393 83.688 32.094 1 90.75 356 VAL A N 1
ATOM 2745 C CA . VAL A 1 356 ? -0.666 84.5 32.688 1 90.75 356 VAL A CA 1
ATOM 2746 C C . VAL A 1 356 ? -0.374 84.75 34.156 1 90.75 356 VAL A C 1
ATOM 2748 O O . VAL A 1 356 ? -0.551 85.875 34.688 1 90.75 356 VAL A O 1
ATOM 2751 N N . ILE A 1 357 ? 0.14 83.75 34.812 1 91.75 357 ILE A N 1
ATOM 2752 C CA . ILE A 1 357 ? 0.448 83.812 36.25 1 91.75 357 ILE A CA 1
ATOM 2753 C C . ILE A 1 357 ? 1.627 84.75 36.469 1 91.75 357 ILE A C 1
ATOM 2755 O O . ILE A 1 357 ? 1.663 85.5 37.469 1 91.75 357 ILE A O 1
ATOM 2759 N N . ASN A 1 358 ? 2.561 84.875 35.594 1 90.75 358 ASN A N 1
ATOM 2760 C CA . ASN A 1 358 ? 3.682 85.812 35.688 1 90.75 358 ASN A CA 1
ATOM 2761 C C . ASN A 1 358 ? 3.217 87.25 35.562 1 90.75 358 ASN A C 1
ATOM 2763 O O . ASN A 1 358 ? 3.742 88.125 36.25 1 90.75 358 ASN A O 1
ATOM 2767 N N . ASN A 1 359 ? 2.26 87.438 34.781 1 89.94 359 ASN A N 1
ATOM 2768 C CA . ASN A 1 359 ? 1.669 88.75 34.656 1 89.94 359 ASN A CA 1
ATOM 2769 C C . ASN A 1 359 ? 0.985 89.188 35.969 1 89.94 359 ASN A C 1
ATOM 2771 O O . ASN A 1 359 ? 1 90.375 36.344 1 89.94 359 ASN A O 1
ATOM 2775 N N . LEU A 1 360 ? 0.41 88.188 36.562 1 90.19 360 LEU A N 1
ATOM 2776 C CA . LEU A 1 360 ? -0.277 88.438 37.812 1 90.19 360 LEU A CA 1
ATOM 2777 C C . LEU A 1 360 ? 0.716 88.812 38.906 1 90.19 360 LEU A C 1
ATOM 2779 O O . LEU A 1 360 ? 0.402 89.625 39.781 1 90.19 360 LEU A O 1
ATOM 2783 N N . VAL A 1 361 ? 1.941 88.25 38.938 1 89.75 361 VAL A N 1
ATOM 2784 C CA . VAL A 1 361 ? 3.002 88.625 39.844 1 89.75 361 VAL A CA 1
ATOM 2785 C C . VAL A 1 361 ? 3.332 90.125 39.688 1 89.75 361 VAL A C 1
ATOM 2787 O O . VAL A 1 361 ? 3.418 90.812 40.688 1 89.75 361 VAL A O 1
ATOM 2790 N N . SER A 1 362 ? 3.418 90.562 38.5 1 89.75 362 SER A N 1
ATOM 2791 C CA . SER A 1 362 ? 3.73 91.938 38.219 1 89.75 362 SER A CA 1
ATOM 2792 C C . SER A 1 362 ? 2.605 92.875 38.656 1 89.75 362 SER A C 1
ATOM 2794 O O . SER A 1 362 ? 2.857 94 39.125 1 89.75 362 SER A O 1
ATOM 2796 N N . GLN A 1 363 ? 1.485 92.312 38.375 1 88.06 363 GLN A N 1
ATOM 2797 C CA . GLN A 1 363 ? 0.324 93.125 38.812 1 88.06 363 GLN A CA 1
ATOM 2798 C C . GLN A 1 363 ? 0.298 93.25 40.312 1 88.06 363 GLN A C 1
ATOM 2800 O O . GLN A 1 363 ? 0.015 94.375 40.812 1 88.06 363 GLN A O 1
ATOM 2805 N N . MET A 1 364 ? 0.623 92.312 41.062 1 89.62 364 MET A N 1
ATOM 2806 C CA . MET A 1 364 ? 0.646 92.375 42.531 1 89.62 364 MET A CA 1
ATOM 2807 C C . MET A 1 364 ? 1.759 93.25 43.031 1 89.62 364 MET A C 1
ATOM 2809 O O . MET A 1 364 ? 1.589 94 44.031 1 89.62 364 MET A O 1
ATOM 2813 N N . ASP A 1 365 ? 2.818 93.312 42.312 1 90.38 365 ASP A N 1
ATOM 2814 C CA . ASP A 1 365 ? 3.912 94.188 42.625 1 90.38 365 ASP A CA 1
ATOM 2815 C C . ASP A 1 365 ? 3.484 95.688 42.469 1 90.38 365 ASP A C 1
ATOM 2817 O O . ASP A 1 365 ? 3.832 96.5 43.281 1 90.38 365 ASP A O 1
ATOM 2821 N N . ARG A 1 366 ? 2.816 95.938 41.438 1 89.69 366 ARG A N 1
ATOM 2822 C CA . ARG A 1 366 ? 2.32 97.25 41.188 1 89.69 366 ARG A CA 1
ATOM 2823 C C . ARG A 1 366 ? 1.339 97.688 42.25 1 89.69 366 ARG A C 1
ATOM 2825 O O . ARG A 1 366 ? 1.376 98.812 42.719 1 89.69 366 ARG A O 1
ATOM 2832 N N . ILE A 1 367 ? 0.554 96.75 42.594 1 89.56 367 ILE A N 1
ATOM 2833 C CA . ILE A 1 367 ? -0.408 97 43.656 1 89.56 367 ILE A CA 1
ATOM 2834 C C . ILE A 1 367 ? 0.333 97.312 44.969 1 89.56 367 ILE A C 1
ATOM 2836 O O . ILE A 1 367 ? 0.005 98.312 45.656 1 89.56 367 ILE A O 1
ATOM 2840 N N . SER A 1 368 ? 1.304 96.562 45.312 1 90.62 368 SER A N 1
ATOM 2841 C CA . SER A 1 368 ? 2.125 96.812 46.5 1 90.62 368 SER A CA 1
ATOM 2842 C C . SER A 1 368 ? 2.814 98.125 46.438 1 90.62 368 SER A C 1
ATOM 2844 O O . SER A 1 368 ? 2.904 98.875 47.438 1 90.62 368 SER A O 1
ATOM 2846 N N . GLY A 1 369 ? 3.271 98.5 45.281 1 89.38 369 GLY A N 1
ATOM 2847 C CA . GLY A 1 369 ? 3.895 99.812 45.062 1 89.38 369 GLY A CA 1
ATOM 2848 C C . GLY A 1 369 ? 2.945 100.938 45.312 1 89.38 369 GLY A C 1
ATOM 2849 O O . GLY A 1 369 ? 3.312 101.938 45.938 1 89.38 369 GLY A O 1
ATOM 2850 N N . VAL A 1 370 ? 1.816 100.75 44.75 1 87.44 370 VAL A N 1
ATOM 2851 C CA . VAL A 1 370 ? 0.783 101.75 44.938 1 87.44 370 VAL A CA 1
ATOM 2852 C C . VAL A 1 370 ? 0.464 101.938 46.406 1 87.44 370 VAL A C 1
ATOM 2854 O O . VAL A 1 370 ? 0.329 103.062 46.906 1 87.44 370 VAL A O 1
ATOM 2857 N N . MET A 1 371 ? 0.374 100.875 47.188 1 87.94 371 MET A N 1
ATOM 2858 C CA . MET A 1 371 ? 0.058 100.938 48.625 1 87.94 371 MET A CA 1
ATOM 2859 C C . MET A 1 371 ? 1.186 101.562 49.406 1 87.94 371 MET A C 1
ATOM 2861 O O . MET A 1 371 ? 0.933 102.375 50.344 1 87.94 371 MET A O 1
ATOM 2865 N N . ARG A 1 372 ? 2.432 101.375 49.094 1 90.88 372 ARG A N 1
ATOM 2866 C CA . ARG A 1 372 ? 3.58 101.938 49.781 1 90.88 372 ARG A CA 1
ATOM 2867 C C . ARG A 1 372 ? 3.654 103.438 49.5 1 90.88 372 ARG A C 1
ATOM 2869 O O . ARG A 1 372 ? 3.871 104.188 50.438 1 90.88 372 ARG A O 1
ATOM 2876 N N . SER A 1 373 ? 3.406 103.75 48.25 1 88.62 373 SER A N 1
ATOM 2877 C CA . SER A 1 373 ? 3.428 105.125 47.906 1 88.62 373 SER A CA 1
ATOM 2878 C C . SER A 1 373 ? 2.316 105.938 48.594 1 88.62 373 SER A C 1
ATOM 2880 O O . SER A 1 373 ? 2.527 107.062 49.062 1 88.62 373 SER A O 1
ATOM 2882 N N . SER A 1 374 ? 1.221 105.25 48.656 1 85.31 374 SER A N 1
ATOM 2883 C CA . SER A 1 374 ? 0.086 105.875 49.312 1 85.31 374 SER A CA 1
ATOM 2884 C C . SER A 1 374 ? 0.365 106.062 50.812 1 85.31 374 SER A C 1
ATOM 2886 O O . SER A 1 374 ? 0.026 107.125 51.375 1 85.31 374 SER A O 1
ATOM 2888 N N . THR A 1 375 ? 0.987 105.062 51.438 1 87.56 375 THR A N 1
ATOM 2889 C CA . THR A 1 375 ? 1.369 105.188 52.812 1 87.56 375 THR A CA 1
ATOM 2890 C C . THR A 1 375 ? 2.35 106.312 53.031 1 87.56 375 THR A C 1
ATOM 2892 O O . THR A 1 375 ? 2.23 107.062 54 1 87.56 375 THR A O 1
ATOM 2895 N N . ASP A 1 376 ? 3.23 106.5 52.156 1 87.56 376 ASP A N 1
ATOM 2896 C CA . ASP A 1 376 ? 4.219 107.625 52.25 1 87.56 376 ASP A CA 1
ATOM 2897 C C . ASP A 1 376 ? 3.553 109 52.125 1 87.56 376 ASP A C 1
ATOM 2899 O O . ASP A 1 376 ? 3.84 109.875 52.938 1 87.56 376 ASP A O 1
ATOM 2903 N N . VAL A 1 377 ? 2.688 109.062 51.219 1 84.12 377 VAL A N 1
ATOM 2904 C CA . VAL A 1 377 ? 2.023 110.312 50.969 1 84.12 377 VAL A CA 1
ATOM 2905 C C . VAL A 1 377 ? 1.159 110.688 52.156 1 84.12 377 VAL A C 1
ATOM 2907 O O . VAL A 1 377 ? 1.169 111.812 52.625 1 84.12 377 VAL A O 1
ATOM 2910 N N . VAL A 1 378 ? 0.488 109.688 52.75 1 85.19 378 VAL A N 1
ATOM 2911 C CA . VAL A 1 378 ? -0.397 110 53.875 1 85.19 378 VAL A CA 1
ATOM 2912 C C . VAL A 1 378 ? 0.431 110.25 55.125 1 85.19 378 VAL A C 1
ATOM 2914 O O . VAL A 1 378 ? 0.039 111.125 55.938 1 85.19 378 VAL A O 1
ATOM 2917 N N . SER A 1 379 ? 1.573 109.688 55.25 1 87.69 379 SER A N 1
ATOM 2918 C CA . SER A 1 379 ? 2.477 110 56.375 1 87.69 379 SER A CA 1
ATOM 2919 C C . SER A 1 379 ? 2.984 111.438 56.281 1 87.69 379 SER A C 1
ATOM 2921 O O . SER A 1 379 ? 3.123 112.125 57.312 1 87.69 379 SER A O 1
ATOM 2923 N N . GLN A 1 380 ? 3.256 111.875 55.156 1 86 380 GLN A N 1
ATOM 2924 C CA . GLN A 1 380 ? 3.676 113.25 54.969 1 86 380 GLN A CA 1
ATOM 2925 C C . GLN A 1 380 ? 2.549 114.188 55.312 1 86 380 GLN A C 1
ATOM 2927 O O . GLN A 1 380 ? 2.795 115.25 55.906 1 86 380 GLN A O 1
ATOM 2932 N N . LEU A 1 381 ? 1.397 113.688 54.906 1 81.69 381 LEU A N 1
ATOM 2933 C CA . LEU A 1 381 ? 0.221 114.5 55.219 1 81.69 381 LEU A CA 1
ATOM 2934 C C . LEU A 1 381 ? 0.064 114.625 56.719 1 81.69 381 LEU A C 1
ATOM 2936 O O . LEU A 1 381 ? -0.252 115.75 57.219 1 81.69 381 LEU A O 1
ATOM 2940 N N . VAL A 1 382 ? 0.33 113.625 57.531 1 84.12 382 VAL A N 1
ATOM 2941 C CA . VAL A 1 382 ? 0.253 113.688 59 1 84.12 382 VAL A CA 1
ATOM 2942 C C . VAL A 1 382 ? 1.284 114.688 59.531 1 84.12 382 VAL A C 1
ATOM 2944 O O . VAL A 1 382 ? 0.989 115.438 60.469 1 84.12 382 VAL A O 1
ATOM 2947 N N . ASN A 1 383 ? 2.383 114.75 58.969 1 88.19 383 ASN A N 1
ATOM 2948 C CA . ASN A 1 383 ? 3.434 115.688 59.406 1 88.19 383 ASN A CA 1
ATOM 2949 C C . ASN A 1 383 ? 3.07 117.125 59.125 1 88.19 383 ASN A C 1
ATOM 2951 O O . ASN A 1 383 ? 3.322 118 59.938 1 88.19 383 ASN A O 1
ATOM 2955 N N . ARG A 1 384 ? 2.525 117.188 58.031 1 84.56 384 ARG A N 1
ATOM 2956 C CA . ARG A 1 384 ? 2.113 118.562 57.656 1 84.56 384 ARG A CA 1
ATOM 2957 C C . ARG A 1 384 ? 1 119.062 58.562 1 84.56 384 ARG A C 1
ATOM 2959 O O . ARG A 1 384 ? 0.953 120.25 58.906 1 84.56 384 ARG A O 1
ATOM 2966 N N . VAL A 1 385 ? 0.147 118.125 58.875 1 84.56 385 VAL A N 1
ATOM 2967 C CA . VAL A 1 385 ? -0.927 118.5 59.781 1 84.56 385 VAL A CA 1
ATOM 2968 C C . VAL A 1 385 ? -0.337 118.875 61.125 1 84.56 385 VAL A C 1
ATOM 2970 O O . VAL A 1 385 ? -0.822 119.812 61.781 1 84.56 385 VAL A O 1
ATOM 2973 N N . GLY A 1 386 ? 0.725 118.312 61.562 1 84.94 386 GLY A N 1
ATOM 2974 C CA . GLY A 1 386 ? 1.44 118.688 62.75 1 84.94 386 GLY A CA 1
ATOM 2975 C C . GLY A 1 386 ? 2.035 120.062 62.688 1 84.94 386 GLY A C 1
ATOM 2976 O O . GLY A 1 386 ? 2.02 120.812 63.688 1 84.94 386 GLY A O 1
ATOM 2977 N N . GLU A 1 387 ? 2.461 120.438 61.594 1 87.12 387 GLU A N 1
ATOM 2978 C CA . GLU A 1 387 ? 3 121.812 61.406 1 87.12 387 GLU A CA 1
ATOM 2979 C C . GLU A 1 387 ? 1.907 122.875 61.531 1 87.12 387 GLU A C 1
ATOM 2981 O O . GLU A 1 387 ? 2.131 123.938 62.094 1 87.12 387 GLU A O 1
ATOM 2986 N N . VAL A 1 388 ? 0.874 122.438 61.031 1 87.94 388 VAL A N 1
ATOM 2987 C CA . VAL A 1 388 ? -0.263 123.375 61.125 1 87.94 388 VAL A CA 1
ATOM 2988 C C . VAL A 1 388 ? -0.693 123.5 62.562 1 87.94 388 VAL A C 1
ATOM 2990 O O . VAL A 1 388 ? -1.027 124.625 63 1 87.94 388 VAL A O 1
ATOM 2993 N N . GLU A 1 389 ? -0.664 122.5 63.281 1 85.69 389 GLU A N 1
ATOM 2994 C CA . GLU A 1 389 ? -1.014 122.5 64.688 1 85.69 389 GLU A CA 1
ATOM 2995 C C . GLU A 1 389 ? -0.091 123.438 65.438 1 85.69 389 GLU A C 1
ATOM 2997 O O . GLU A 1 389 ? -0.551 124.25 66.312 1 85.69 389 GLU A O 1
ATOM 3002 N N . LYS A 1 390 ? 1.118 123.5 65.125 1 87.56 390 LYS A N 1
ATOM 3003 C CA . LYS A 1 390 ? 2.082 124.375 65.812 1 87.56 390 LYS A CA 1
ATOM 3004 C C . LYS A 1 390 ? 1.85 125.875 65.438 1 87.56 390 LYS A C 1
ATOM 3006 O O . LYS A 1 390 ? 1.936 126.75 66.312 1 87.56 390 LYS A O 1
ATOM 3011 N N . ALA A 1 391 ? 1.619 126 64.25 1 85.81 391 ALA A N 1
ATOM 3012 C CA . ALA A 1 391 ? 1.347 127.312 63.844 1 85.81 391 ALA A CA 1
ATOM 3013 C C . ALA A 1 391 ? 0.069 127.875 64.438 1 85.81 391 ALA A C 1
ATOM 3015 O O . ALA A 1 391 ? -0.019 129.125 64.812 1 85.81 391 ALA A O 1
ATOM 3016 N N . LEU A 1 392 ? -0.804 127.062 64.625 1 89.31 392 LEU A N 1
ATOM 3017 C CA . LEU A 1 392 ? -2.076 127.438 65.25 1 89.31 392 LEU A CA 1
ATOM 3018 C C . LEU A 1 392 ? -1.896 127.75 66.688 1 89.31 392 LEU A C 1
ATOM 3020 O O . LEU A 1 392 ? -2.588 128.625 67.25 1 89.31 392 LEU A O 1
ATOM 3024 N N . ASP A 1 393 ? -0.998 127.125 67.312 1 87.56 393 ASP A N 1
ATOM 3025 C CA . ASP A 1 393 ? -0.65 127.5 68.688 1 87.56 393 ASP A CA 1
ATOM 3026 C C . ASP A 1 393 ? -0.121 128.875 68.75 1 87.56 393 ASP A C 1
ATOM 3028 O O . ASP A 1 393 ? -0.431 129.625 69.75 1 87.56 393 ASP A O 1
ATOM 3032 N N . THR A 1 394 ? 0.543 129.25 67.875 1 86.88 394 THR A N 1
ATOM 3033 C CA . THR A 1 394 ? 1.058 130.625 67.812 1 86.88 394 THR A CA 1
ATOM 3034 C C . THR A 1 394 ? -0.081 131.625 67.688 1 86.88 394 THR A C 1
ATOM 3036 O O . THR A 1 394 ? -0.11 132.625 68.375 1 86.88 394 THR A O 1
ATOM 3039 N N . VAL A 1 395 ? -0.932 131.125 66.875 1 88.19 395 VAL A N 1
ATOM 3040 C CA . VAL A 1 395 ? -2.072 132.125 66.688 1 88.19 395 VAL A CA 1
ATOM 3041 C C . VAL A 1 395 ? -2.918 132.125 67.938 1 88.19 395 VAL A C 1
ATOM 3043 O O . VAL A 1 395 ? -3.434 133.25 68.25 1 88.19 395 VAL A O 1
ATOM 3046 N N . THR A 1 396 ? -3.037 131.25 68.562 1 88.38 396 THR A N 1
ATOM 3047 C CA . THR A 1 396 ? -3.752 131.125 69.875 1 88.38 396 THR A CA 1
ATOM 3048 C C . THR A 1 396 ? -3.07 132.125 70.875 1 88.38 396 THR A C 1
ATOM 3050 O O . THR A 1 396 ? -3.736 132.875 71.562 1 88.38 396 THR A O 1
ATOM 3053 N N . ASN A 1 397 ? -1.86 132.125 70.875 1 90.88 397 ASN A N 1
ATOM 3054 C CA . ASN A 1 397 ? -1.097 132.875 71.812 1 90.88 397 ASN A CA 1
ATOM 3055 C C . ASN A 1 397 ? -1.246 134.375 71.438 1 90.88 397 ASN A C 1
ATOM 3057 O O . ASN A 1 397 ? -1.34 135.25 72.375 1 90.88 397 ASN A O 1
ATOM 3061 N N . ILE A 1 398 ? -1.252 134.5 70.25 1 87.75 398 ILE A N 1
ATOM 3062 C CA . ILE A 1 398 ? -1.41 135.875 69.812 1 87.75 398 ILE A CA 1
ATOM 3063 C C . ILE A 1 398 ? -2.799 136.375 70.188 1 87.75 398 ILE A C 1
ATOM 3065 O O . ILE A 1 398 ? -2.949 137.5 70.562 1 87.75 398 ILE A O 1
ATOM 3069 N N . ALA A 1 399 ? -3.738 135.625 70.062 1 89.19 399 ALA A N 1
ATOM 3070 C CA . ALA A 1 399 ? -5.105 136 70.375 1 89.19 399 ALA A CA 1
ATOM 3071 C C . ALA A 1 399 ? -5.234 136.25 71.875 1 89.19 399 ALA A C 1
ATOM 3073 O O . ALA A 1 399 ? -5.895 137.125 72.312 1 89.19 399 ALA A O 1
ATOM 3074 N N . ASP A 1 400 ? -4.562 135.5 72.625 1 90.44 400 ASP A N 1
ATOM 3075 C CA . ASP A 1 400 ? -4.574 135.75 74.125 1 90.44 400 ASP A CA 1
ATOM 3076 C C . ASP A 1 400 ? -3.854 137 74.5 1 90.44 400 ASP A C 1
ATOM 3078 O O . ASP A 1 400 ? -4.316 137.75 75.438 1 90.44 400 ASP A O 1
ATOM 3082 N N . GLN A 1 401 ? -2.84 137.125 73.875 1 90.31 401 GLN A N 1
ATOM 3083 C CA . GLN A 1 401 ? -2.07 138.375 74.188 1 90.31 401 GLN A CA 1
ATOM 3084 C C . GLN A 1 401 ? -2.818 139.625 73.75 1 90.31 401 GLN A C 1
ATOM 3086 O O . GLN A 1 401 ? -2.799 140.625 74.5 1 90.31 401 GLN A O 1
ATOM 3091 N N . THR A 1 402 ? -3.412 139.375 72.688 1 86.44 402 THR A N 1
ATOM 3092 C CA . THR A 1 402 ? -4.215 140.5 72.188 1 86.44 402 THR A CA 1
ATOM 3093 C C . THR A 1 402 ? -5.395 140.75 73.125 1 86.44 402 THR A C 1
ATOM 3095 O O . THR A 1 402 ? -5.73 141.875 73.375 1 86.44 402 THR A O 1
ATOM 3098 N N . ASN A 1 403 ? -6 139.875 73.562 1 88.75 403 ASN A N 1
ATOM 3099 C CA . ASN A 1 403 ? -7.09 140 74.5 1 88.75 403 ASN A CA 1
ATOM 3100 C C . ASN A 1 403 ? -6.621 140.625 75.812 1 88.75 403 ASN A C 1
ATOM 3102 O O . ASN A 1 403 ? -7.316 141.375 76.375 1 88.75 403 ASN A O 1
ATOM 3106 N N . LEU A 1 404 ? -5.473 140.375 76.25 1 90.25 404 LEU A N 1
ATOM 3107 C CA . LEU A 1 404 ? -4.91 140.875 77.5 1 90.25 404 LEU A CA 1
ATOM 3108 C C . LEU A 1 404 ? -4.562 142.375 77.312 1 90.25 404 LEU A C 1
ATOM 3110 O O . LEU A 1 404 ? -4.789 143.25 78.188 1 90.25 404 LEU A O 1
ATOM 3114 N N . LEU A 1 405 ? -4.07 142.625 76.25 1 88.69 405 LEU A N 1
ATOM 3115 C CA . LEU A 1 405 ? -3.721 144 75.938 1 88.69 405 LEU A CA 1
ATOM 3116 C C . LEU A 1 405 ? -4.973 144.875 75.812 1 88.69 405 LEU A C 1
ATOM 3118 O O . LEU A 1 405 ? -4.984 146 76.25 1 88.69 405 LEU A O 1
ATOM 3122 N N . ALA A 1 406 ? -5.992 144.25 75.25 1 85.69 406 ALA A N 1
ATOM 3123 C CA . ALA A 1 406 ? -7.273 145 75.125 1 85.69 406 ALA A CA 1
ATOM 3124 C C . ALA A 1 406 ? -7.938 145.125 76.5 1 85.69 406 ALA A C 1
ATOM 3126 O O . ALA A 1 406 ? -8.539 146.25 76.75 1 85.69 406 ALA A O 1
ATOM 3127 N N . LEU A 1 407 ? -7.762 144.375 77.438 1 86.44 407 LEU A N 1
ATOM 3128 C CA . LEU A 1 407 ? -8.281 144.5 78.812 1 86.44 407 LEU A CA 1
ATOM 3129 C C . LEU A 1 407 ? -7.555 145.625 79.562 1 86.44 407 LEU A C 1
ATOM 3131 O O . LEU A 1 407 ? -8.188 146.375 80.25 1 86.44 407 LEU A O 1
ATOM 3135 N N . ASN A 1 408 ? -6.398 145.625 79.375 1 83.56 408 ASN A N 1
ATOM 3136 C CA . ASN A 1 408 ? -5.602 146.625 80 1 83.56 408 ASN A CA 1
ATOM 3137 C C . ASN A 1 408 ? -5.922 148 79.5 1 83.56 408 ASN A C 1
ATOM 3139 O O . ASN A 1 408 ? -5.965 149 80.25 1 83.56 408 ASN A O 1
ATOM 3143 N N . ALA A 1 409 ? -6.094 147.875 78.188 1 83.19 409 ALA A N 1
ATOM 3144 C CA . ALA A 1 409 ? -6.461 149.25 77.562 1 83.19 409 ALA A CA 1
ATOM 3145 C C . ALA A 1 409 ? -7.848 149.625 78 1 83.19 409 ALA A C 1
ATOM 3147 O O . ALA A 1 409 ? -8.094 150.875 78.125 1 83.19 409 ALA A O 1
ATOM 3148 N N . ALA A 1 410 ? -8.719 148.875 78.312 1 84.25 410 ALA A N 1
ATOM 3149 C CA . ALA A 1 410 ? -10.055 149.125 78.812 1 84.25 410 ALA A CA 1
ATOM 3150 C C . ALA A 1 410 ? -10.008 149.625 80.25 1 84.25 410 ALA A C 1
ATOM 3152 O O . ALA A 1 410 ? -10.734 150.625 80.562 1 84.25 410 ALA A O 1
ATOM 3153 N N . ILE A 1 411 ? -9.172 149.25 81 1 80.88 411 ILE A N 1
ATOM 3154 C CA . ILE A 1 411 ? -9.008 149.625 82.375 1 80.88 411 ILE A CA 1
ATOM 3155 C C . ILE A 1 411 ? -8.414 151 82.438 1 80.88 411 ILE A C 1
ATOM 3157 O O . ILE A 1 411 ? -8.875 151.875 83.188 1 80.88 411 ILE A O 1
ATOM 3161 N N . GLU A 1 412 ? -7.473 151.25 81.625 1 78.31 412 GLU A N 1
ATOM 3162 C CA . GLU A 1 412 ? -6.801 152.5 81.625 1 78.31 412 GLU A CA 1
ATOM 3163 C C . GLU A 1 412 ? -7.723 153.625 81.062 1 78.31 412 GLU A C 1
ATOM 3165 O O . GLU A 1 412 ? -7.695 154.75 81.562 1 78.31 412 GLU A O 1
ATOM 3170 N N . SER A 1 413 ? -8.5 153.125 80.062 1 82.25 413 SER A N 1
ATOM 3171 C CA . SER A 1 413 ? -9.469 154.125 79.5 1 82.25 413 SER A CA 1
ATOM 3172 C C . SER A 1 413 ? -10.523 154.5 80.562 1 82.25 413 SER A C 1
ATOM 3174 O O . SER A 1 413 ? -10.984 155.625 80.562 1 82.25 413 SER A O 1
ATOM 3176 N N . ALA A 1 414 ? -10.859 153.75 81.438 1 79.81 414 ALA A N 1
ATOM 3177 C CA . ALA A 1 414 ? -11.812 154.125 82.5 1 79.81 414 ALA A CA 1
ATOM 3178 C C . ALA A 1 414 ? -11.211 155 83.562 1 79.81 414 ALA A C 1
ATOM 3180 O O . ALA A 1 414 ? -11.906 155.875 84.125 1 79.81 414 ALA A O 1
ATOM 3181 N N . ARG A 1 415 ? -10.023 154.875 83.812 1 78.88 415 ARG A N 1
ATOM 3182 C CA . ARG A 1 415 ? -9.289 155.75 84.812 1 78.88 415 ARG A CA 1
ATOM 3183 C C . ARG A 1 415 ? -9.102 157.125 84.312 1 78.88 415 ARG A C 1
ATOM 3185 O O . ARG A 1 415 ? -9.016 158.125 85.125 1 78.88 415 ARG A O 1
ATOM 3192 N N . ALA A 1 416 ? -9.055 157.25 83 1 79.31 416 ALA A N 1
ATOM 3193 C CA . ALA A 1 416 ? -8.789 158.5 82.375 1 79.31 416 ALA A CA 1
ATOM 3194 C C . ALA A 1 416 ? -10.062 159.375 82.25 1 79.31 416 ALA A C 1
ATOM 3196 O O . ALA A 1 416 ? -10.023 160.5 81.812 1 79.31 416 ALA A O 1
ATOM 3197 N N . GLY A 1 417 ? -11.273 158.875 82.688 1 77.12 417 GLY A N 1
ATOM 3198 C CA . GLY A 1 417 ? -12.539 159.625 82.812 1 77.12 417 GLY A CA 1
ATOM 3199 C C . GLY A 1 417 ? -13.117 160 81.5 1 77.12 417 GLY A C 1
ATOM 3200 O O . GLY A 1 417 ? -13.281 159.25 80.562 1 77.12 417 GLY A O 1
ATOM 3201 N N . GLU A 1 418 ? -13.297 161.5 81.25 1 75.38 418 GLU A N 1
ATOM 3202 C CA . GLU A 1 418 ? -13.953 162 80.125 1 75.38 418 GLU A CA 1
ATOM 3203 C C . GLU A 1 418 ? -13.039 162 78.875 1 75.38 418 GLU A C 1
ATOM 3205 O O . GLU A 1 418 ? -13.508 161.875 77.75 1 75.38 418 GLU A O 1
ATOM 3210 N N . HIS A 1 419 ? -11.766 162 79 1 74.12 419 HIS A N 1
ATOM 3211 C CA . HIS A 1 419 ? -10.789 162 77.938 1 74.12 419 HIS A CA 1
ATOM 3212 C C . HIS A 1 419 ? -10.516 160.5 77.438 1 74.12 419 HIS A C 1
ATOM 3214 O O . HIS A 1 419 ? -9.93 160.375 76.375 1 74.12 419 HIS A O 1
ATOM 3220 N N . GLY A 1 420 ? -11.172 159.5 78.062 1 77.5 420 GLY A N 1
ATOM 3221 C CA . GLY A 1 420 ? -10.883 158.125 77.75 1 77.5 420 GLY A CA 1
ATOM 3222 C C . GLY A 1 420 ? -12.055 157.375 77.062 1 77.5 420 GLY A C 1
ATOM 3223 O O . GLY A 1 420 ? -11.969 156.25 76.75 1 77.5 420 GLY A O 1
ATOM 3224 N N . ARG A 1 421 ? -13.062 158.125 76.875 1 83.12 421 ARG A N 1
ATOM 3225 C CA . ARG A 1 421 ? -14.289 157.5 76.375 1 83.12 421 ARG A CA 1
ATOM 3226 C C . ARG A 1 421 ? -14.086 156.875 74.938 1 83.12 421 ARG A C 1
ATOM 3228 O O . ARG A 1 421 ? -14.562 155.875 74.688 1 83.12 421 ARG A O 1
ATOM 3235 N N . GLY A 1 422 ? -13.375 157.5 74.062 1 80.56 422 GLY A N 1
ATOM 3236 C CA . GLY A 1 422 ? -13.102 157 72.75 1 80.56 422 GLY A CA 1
ATOM 3237 C C . GLY A 1 422 ? -12.203 155.75 72.688 1 80.56 422 GLY A C 1
ATOM 3238 O O . GLY A 1 422 ? -12.445 154.875 71.938 1 80.56 422 GLY A O 1
ATOM 3239 N N . PHE A 1 423 ? -11.258 155.625 73.688 1 82.69 423 PHE A N 1
ATOM 3240 C CA . PHE A 1 423 ? -10.312 154.625 73.75 1 82.69 423 PHE A CA 1
ATOM 3241 C C . PHE A 1 423 ? -10.969 153.375 74.375 1 82.69 423 PHE A C 1
ATOM 3243 O O . PHE A 1 423 ? -10.617 152.25 74 1 82.69 423 PHE A O 1
ATOM 3250 N N . ALA A 1 424 ? -11.93 153.625 75.188 1 84.12 424 ALA A N 1
ATOM 3251 C CA . ALA A 1 424 ? -12.672 152.5 75.812 1 84.12 424 ALA A CA 1
ATOM 3252 C C . ALA A 1 424 ? -13.453 151.75 74.75 1 84.12 424 ALA A C 1
ATOM 3254 O O . ALA A 1 424 ? -13.508 150.5 74.812 1 84.12 424 ALA A O 1
ATOM 3255 N N . VAL A 1 425 ? -13.891 152.375 73.625 1 87.44 425 VAL A N 1
ATOM 3256 C CA . VAL A 1 425 ? -14.648 151.75 72.562 1 87.44 425 VAL A CA 1
ATOM 3257 C C . VAL A 1 425 ? -13.711 150.875 71.688 1 87.44 425 VAL A C 1
ATOM 3259 O O . VAL A 1 425 ? -14.023 149.75 71.312 1 87.44 425 VAL A O 1
ATOM 3262 N N . VAL A 1 426 ? -12.602 151.375 71.5 1 86.88 426 VAL A N 1
ATOM 3263 C CA . VAL A 1 426 ? -11.609 150.625 70.688 1 86.88 426 VAL A CA 1
ATOM 3264 C C . VAL A 1 426 ? -11.086 149.5 71.438 1 86.88 426 VAL A C 1
ATOM 3266 O O . VAL A 1 426 ? -10.945 148.375 70.875 1 86.88 426 VAL A O 1
ATOM 3269 N N . ALA A 1 427 ? -10.797 149.625 72.688 1 86.12 427 ALA A N 1
ATOM 3270 C CA . ALA A 1 427 ? -10.297 148.5 73.562 1 86.12 427 ALA A CA 1
ATOM 3271 C C . ALA A 1 427 ? -11.32 147.375 73.625 1 86.12 427 ALA A C 1
ATOM 3273 O O . ALA A 1 427 ? -10.961 146.125 73.562 1 86.12 427 ALA A O 1
ATOM 3274 N N . GLU A 1 428 ? -12.57 147.75 73.625 1 87.44 428 GLU A N 1
ATOM 3275 C CA . GLU A 1 428 ? -13.617 146.75 73.688 1 87.44 428 GLU A CA 1
ATOM 3276 C C . GLU A 1 428 ? -13.789 146 72.375 1 87.44 428 GLU A C 1
ATOM 3278 O O . GLU A 1 428 ? -14.039 144.875 72.375 1 87.44 428 GLU A O 1
ATOM 3283 N N . GLU A 1 429 ? -13.602 146.75 71.375 1 91.19 429 GLU A N 1
ATOM 3284 C CA . GLU A 1 429 ? -13.727 146.125 70.062 1 91.19 429 GLU A CA 1
ATOM 3285 C C . GLU A 1 429 ? -12.562 145.125 69.812 1 91.19 429 GLU A C 1
ATOM 3287 O O . GLU A 1 429 ? -12.75 144 69.25 1 91.19 429 GLU A O 1
ATOM 3292 N N . VAL A 1 430 ? -11.391 145.5 70.188 1 87.81 430 VAL A N 1
ATOM 3293 C CA . VAL A 1 430 ? -10.211 144.625 70.062 1 87.81 430 VAL A CA 1
ATOM 3294 C C . VAL A 1 430 ? -10.336 143.375 70.938 1 87.81 430 VAL A C 1
ATOM 3296 O O . VAL A 1 430 ? -9.93 142.25 70.562 1 87.81 430 VAL A O 1
ATOM 3299 N N . ARG A 1 431 ? -10.898 143.625 72.062 1 90.19 431 ARG A N 1
ATOM 3300 C CA . ARG A 1 431 ? -11.141 142.5 72.938 1 90.19 431 ARG A CA 1
ATOM 3301 C C . ARG A 1 431 ? -12.109 141.5 72.312 1 90.19 431 ARG A C 1
ATOM 3303 O O . ARG A 1 431 ? -11.875 140.25 72.375 1 90.19 431 ARG A O 1
ATOM 3310 N N . LYS A 1 432 ? -13.133 142 71.688 1 91.56 432 LYS A N 1
ATOM 3311 C CA . LYS A 1 432 ? -14.125 141.125 71 1 91.56 432 LYS A CA 1
ATOM 3312 C C . LYS A 1 432 ? -13.508 140.375 69.812 1 91.56 432 LYS A C 1
ATOM 3314 O O . LYS A 1 432 ? -13.789 139.125 69.625 1 91.56 432 LYS A O 1
ATOM 3319 N N . LEU A 1 433 ? -12.641 141 69.188 1 89.19 433 LEU A N 1
ATOM 3320 C CA . LEU A 1 433 ? -11.984 140.375 68 1 89.19 433 LEU A CA 1
ATOM 3321 C C . LEU A 1 433 ? -10.984 139.25 68.438 1 89.19 433 LEU A C 1
ATOM 3323 O O . LEU A 1 433 ? -10.844 138.25 67.812 1 89.19 433 LEU A O 1
ATOM 3327 N N . ALA A 1 434 ? -10.32 139.5 69.5 1 88.25 434 ALA A N 1
ATOM 3328 C CA . ALA A 1 434 ? -9.398 138.5 70.062 1 88.25 434 ALA A CA 1
ATOM 3329 C C . ALA A 1 434 ? -10.141 137.25 70.562 1 88.25 434 ALA A C 1
ATOM 3331 O O . ALA A 1 434 ? -9.672 136.125 70.375 1 88.25 434 ALA A O 1
ATOM 3332 N N . GLU A 1 435 ? -11.289 137.625 71.125 1 89.25 435 GLU A N 1
ATOM 3333 C CA . GLU A 1 435 ? -12.109 136.5 71.562 1 89.25 435 GLU A CA 1
ATOM 3334 C C . GLU A 1 435 ? -12.656 135.625 70.375 1 89.25 435 GLU A C 1
ATOM 3336 O O . GLU A 1 435 ? -12.695 134.375 70.438 1 89.25 435 GLU A O 1
ATOM 3341 N N . GLN A 1 436 ? -12.961 136.25 69.375 1 90 436 GLN A N 1
ATOM 3342 C CA . GLN A 1 436 ? -13.438 135.625 68.188 1 90 436 GLN A CA 1
ATOM 3343 C C . GLN A 1 436 ? -12.312 134.75 67.5 1 90 436 GLN A C 1
ATOM 3345 O O . GLN A 1 436 ? -12.547 133.75 66.938 1 90 436 GLN A O 1
ATOM 3350 N N . SER A 1 437 ? -11.148 135.375 67.5 1 87.25 437 SER A N 1
ATOM 3351 C CA . SER A 1 437 ? -9.992 134.625 67 1 87.25 437 SER A CA 1
ATOM 3352 C C . SER A 1 437 ? -9.672 133.375 67.75 1 87.25 437 SER A C 1
ATOM 3354 O O . SER A 1 437 ? -9.375 132.25 67.188 1 87.25 437 SER A O 1
ATOM 3356 N N . ARG A 1 438 ? -9.789 133.5 69 1 87.5 438 ARG A N 1
ATOM 3357 C CA . ARG A 1 438 ? -9.547 132.375 69.812 1 87.5 438 ARG A CA 1
ATOM 3358 C C . ARG A 1 438 ? -10.555 131.25 69.562 1 87.5 438 ARG A C 1
ATOM 3360 O O . ARG A 1 438 ? -10.188 130 69.438 1 87.5 438 ARG A O 1
ATOM 3367 N N . LEU A 1 439 ? -11.773 131.625 69.312 1 89.69 439 LEU A N 1
ATOM 3368 C CA . LEU A 1 439 ? -12.812 130.625 69.062 1 89.69 439 LEU A CA 1
ATOM 3369 C C . LEU A 1 439 ? -12.602 130 67.688 1 89.69 439 LEU A C 1
ATOM 3371 O O . LEU A 1 439 ? -12.805 128.875 67.5 1 89.69 439 LEU A O 1
ATOM 3375 N N . ALA A 1 440 ? -12.133 130.75 66.812 1 85.94 440 ALA A N 1
ATOM 3376 C CA . ALA A 1 440 ? -11.852 130.25 65.5 1 85.94 440 ALA A CA 1
ATOM 3377 C C . ALA A 1 440 ? -10.695 129.25 65.5 1 85.94 440 ALA A C 1
ATOM 3379 O O . ALA A 1 440 ? -10.727 128.25 64.812 1 85.94 440 ALA A O 1
ATOM 3380 N N . VAL A 1 441 ? -9.719 129.375 66.25 1 87.38 441 VAL A N 1
ATOM 3381 C CA . VAL A 1 441 ? -8.555 128.5 66.375 1 87.38 441 VAL A CA 1
ATOM 3382 C C . VAL A 1 441 ? -8.945 127.25 67.062 1 87.38 441 VAL A C 1
ATOM 3384 O O . VAL A 1 441 ? -8.453 126.188 66.688 1 87.38 441 VAL A O 1
ATOM 3387 N N . VAL A 1 442 ? -9.852 127.438 68 1 89.19 442 VAL A N 1
ATOM 3388 C CA . VAL A 1 442 ? -10.32 126.25 68.688 1 89.19 442 VAL A CA 1
ATOM 3389 C C . VAL A 1 442 ? -11.07 125.312 67.688 1 89.19 442 VAL A C 1
ATOM 3391 O O . VAL A 1 442 ? -10.898 124.125 67.688 1 89.19 442 VAL A O 1
ATOM 3394 N N . ASP A 1 443 ? -11.789 126 66.812 1 88.56 443 ASP A N 1
ATOM 3395 C CA . ASP A 1 443 ? -12.516 125.25 65.812 1 88.56 443 ASP A CA 1
ATOM 3396 C C . ASP A 1 443 ? -11.555 124.625 64.812 1 88.56 443 ASP A C 1
ATOM 3398 O O . ASP A 1 443 ? -11.75 123.438 64.438 1 88.56 443 ASP A O 1
ATOM 3402 N N . ILE A 1 444 ? -10.57 125.188 64.5 1 89.06 444 ILE A N 1
ATOM 3403 C CA . ILE A 1 444 ? -9.586 124.625 63.531 1 89.06 444 ILE A CA 1
ATOM 3404 C C . ILE A 1 444 ? -8.836 123.5 64.188 1 89.06 444 ILE A C 1
ATOM 3406 O O . ILE A 1 444 ? -8.578 122.438 63.531 1 89.06 444 ILE A O 1
ATOM 3410 N N . ASN A 1 445 ? -8.547 123.75 65.438 1 88.56 445 ASN A N 1
ATOM 3411 C CA . ASN A 1 445 ? -7.836 122.688 66.125 1 88.56 445 ASN A CA 1
ATOM 3412 C C . ASN A 1 445 ? -8.648 121.375 66.188 1 88.56 445 ASN A C 1
ATOM 3414 O O . ASN A 1 445 ? -8.102 120.312 66.125 1 88.56 445 ASN A O 1
ATOM 3418 N N . THR A 1 446 ? -9.961 121.562 66.312 1 90.44 446 THR A N 1
ATOM 3419 C CA . THR A 1 446 ? -10.836 120.375 66.375 1 90.44 446 THR A CA 1
ATOM 3420 C C . THR A 1 446 ? -10.844 119.625 65 1 90.44 446 THR A C 1
ATOM 3422 O O . THR A 1 446 ? -10.789 118.438 65 1 90.44 446 THR A O 1
ATOM 3425 N N . VAL A 1 447 ? -10.773 120.312 63.938 1 87.62 447 VAL A N 1
ATOM 3426 C CA . VAL A 1 447 ? -10.781 119.75 62.594 1 87.62 447 VAL A CA 1
ATOM 3427 C C . VAL A 1 447 ? -9.422 119.062 62.312 1 87.62 447 VAL A C 1
ATOM 3429 O O . VAL A 1 447 ? -9.359 118 61.75 1 87.62 447 VAL A O 1
ATOM 3432 N N . LEU A 1 448 ? -8.414 119.688 62.812 1 86.75 448 LEU A N 1
ATOM 3433 C CA . LEU A 1 448 ? -7.074 119.125 62.594 1 86.75 448 LEU A CA 1
ATOM 3434 C C . LEU A 1 448 ? -6.883 117.812 63.344 1 86.75 448 LEU A C 1
ATOM 3436 O O . LEU A 1 448 ? -6.219 116.875 62.844 1 86.75 448 LEU A O 1
ATOM 3440 N N . LYS A 1 449 ? -7.488 117.812 64.5 1 88.5 449 LYS A N 1
ATOM 3441 C CA . LYS A 1 449 ? -7.406 116.562 65.25 1 88.5 449 LYS A CA 1
ATOM 3442 C C . LYS A 1 449 ? -8.141 115.438 64.562 1 88.5 449 LYS A C 1
ATOM 3444 O O . LYS A 1 449 ? -7.691 114.312 64.562 1 88.5 449 LYS A O 1
ATOM 3449 N N . LYS A 1 450 ? -9.148 115.812 63.812 1 86.88 450 LYS A N 1
ATOM 3450 C CA . LYS A 1 450 ? -9.883 114.812 63.031 1 86.88 450 LYS A CA 1
ATOM 3451 C C . LYS A 1 450 ? -9.07 114.375 61.812 1 86.88 450 LYS A C 1
ATOM 3453 O O . LYS A 1 450 ? -9.039 113.188 61.5 1 86.88 450 LYS A O 1
ATOM 3458 N N . ILE A 1 451 ? -8.375 115.188 61.281 1 82.12 451 ILE A N 1
ATOM 3459 C CA . ILE A 1 451 ? -7.535 114.938 60.125 1 82.12 451 ILE A CA 1
ATOM 3460 C C . ILE A 1 451 ? -6.406 114 60.531 1 82.12 451 ILE A C 1
ATOM 3462 O O . ILE A 1 451 ? -6.074 113 59.812 1 82.12 451 ILE A O 1
ATOM 3466 N N . GLN A 1 452 ? -5.84 114.312 61.688 1 85.88 452 GLN A N 1
ATOM 3467 C CA . GLN A 1 452 ? -4.754 113.5 62.219 1 85.88 452 GLN A CA 1
ATOM 3468 C C . GLN A 1 452 ? -5.227 112.062 62.469 1 85.88 452 GLN A C 1
ATOM 3470 O O . GLN A 1 452 ? -4.535 111.125 62.125 1 85.88 452 GLN A O 1
ATOM 3475 N N . THR A 1 453 ? -6.473 111.938 62.969 1 87.69 453 THR A N 1
ATOM 3476 C CA . THR A 1 453 ? -7.02 110.625 63.281 1 87.69 453 THR A CA 1
ATOM 3477 C C . THR A 1 453 ? -7.359 109.875 62 1 87.69 453 THR A C 1
ATOM 3479 O O . THR A 1 453 ? -7.059 108.688 61.906 1 87.69 453 THR A O 1
ATOM 3482 N N . GLU A 1 454 ? -7.852 110.562 61.062 1 81.69 454 GLU A N 1
ATOM 3483 C CA . GLU A 1 454 ? -8.227 109.875 59.781 1 81.69 454 GLU A CA 1
ATOM 3484 C C . GLU A 1 454 ? -6.988 109.5 59 1 81.69 454 GLU A C 1
ATOM 3486 O O . GLU A 1 454 ? -6.992 108.438 58.312 1 81.69 454 GLU A O 1
ATOM 3491 N N . SER A 1 455 ? -5.988 110.25 59.062 1 83.31 455 SER A N 1
ATOM 3492 C CA . SER A 1 455 ? -4.738 109.938 58.406 1 83.31 455 SER A CA 1
ATOM 3493 C C . SER A 1 455 ? -4.109 108.688 59 1 83.31 455 SER A C 1
ATOM 3495 O O . SER A 1 455 ? -3.613 107.812 58.281 1 83.31 455 SER A O 1
ATOM 3497 N N . LYS A 1 456 ? -4.184 108.625 60.344 1 86.88 456 LYS A N 1
ATOM 3498 C CA . LYS A 1 456 ? -3.658 107.438 61 1 86.88 456 LYS A CA 1
ATOM 3499 C C . LYS A 1 456 ? -4.453 106.188 60.625 1 86.88 456 LYS A C 1
ATOM 3501 O O . LYS A 1 456 ? -3.879 105.125 60.406 1 86.88 456 LYS A O 1
ATOM 3506 N N . THR A 1 457 ? -5.719 106.438 60.438 1 86 457 THR A N 1
ATOM 3507 C CA . THR A 1 457 ? -6.574 105.312 60 1 86 457 THR A CA 1
ATOM 3508 C C . THR A 1 457 ? -6.266 104.875 58.562 1 86 457 THR A C 1
ATOM 3510 O O . THR A 1 457 ? -6.262 103.688 58.25 1 86 457 THR A O 1
ATOM 3513 N N . THR A 1 458 ? -5.965 105.75 57.719 1 83.12 458 THR A N 1
ATOM 3514 C CA . THR A 1 458 ? -5.625 105.438 56.312 1 83.12 458 THR A CA 1
ATOM 3515 C C . THR A 1 458 ? -4.328 104.625 56.25 1 83.12 458 THR A C 1
ATOM 3517 O O . THR A 1 458 ? -4.223 103.688 55.469 1 83.12 458 THR A O 1
ATOM 3520 N N . ILE A 1 459 ? -3.404 105.062 57.031 1 87.56 459 ILE A N 1
ATOM 3521 C CA . ILE A 1 459 ? -2.129 104.375 57.062 1 87.56 459 ILE A CA 1
ATOM 3522 C C . ILE A 1 459 ? -2.352 102.938 57.5 1 87.56 459 ILE A C 1
ATOM 3524 O O . ILE A 1 459 ? -1.754 102 56.938 1 87.56 459 ILE A O 1
ATOM 3528 N N . GLU A 1 460 ? -3.291 102.688 58.406 1 88.62 460 GLU A N 1
ATOM 3529 C CA . GLU A 1 460 ? -3.582 101.375 58.906 1 88.62 460 GLU A CA 1
ATOM 3530 C C . GLU A 1 460 ? -4.242 100.5 57.812 1 88.62 460 GLU A C 1
ATOM 3532 O O . GLU A 1 460 ? -3.908 99.312 57.625 1 88.62 460 GLU A O 1
ATOM 3537 N N . VAL A 1 461 ? -5.059 101.125 57.062 1 84.44 461 VAL A N 1
ATOM 3538 C CA . VAL A 1 461 ? -5.762 100.438 56 1 84.44 461 VAL A CA 1
ATOM 3539 C C . VAL A 1 461 ? -4.781 100.062 54.875 1 84.44 461 VAL A C 1
ATOM 3541 O O . VAL A 1 461 ? -4.836 98.938 54.312 1 84.44 461 VAL A O 1
ATOM 3544 N N . MET A 1 462 ? -3.867 100.875 54.562 1 85.56 462 MET A N 1
ATOM 3545 C CA . MET A 1 462 ? -2.881 100.625 53.531 1 85.56 462 MET A CA 1
ATOM 3546 C C . MET A 1 462 ? -1.912 99.562 53.938 1 85.56 462 MET A C 1
ATOM 3548 O O . MET A 1 462 ? -1.484 98.75 53.125 1 85.56 462 MET A O 1
ATOM 3552 N N . ASN A 1 463 ? -1.628 99.625 55.25 1 89.75 463 ASN A N 1
ATOM 3553 C CA . ASN A 1 463 ? -0.771 98.562 55.75 1 89.75 463 ASN A CA 1
ATOM 3554 C C . ASN A 1 463 ? -1.456 97.188 55.656 1 89.75 463 ASN A C 1
ATOM 3556 O O . ASN A 1 463 ? -0.805 96.188 55.406 1 89.75 463 ASN A O 1
ATOM 3560 N N . THR A 1 464 ? -2.75 97.188 55.844 1 87.94 464 THR A N 1
ATOM 3561 C CA . THR A 1 464 ? -3.512 96 55.656 1 87.94 464 THR A CA 1
ATOM 3562 C C . THR A 1 464 ? -3.508 95.562 54.188 1 87.94 464 THR A C 1
ATOM 3564 O O . THR A 1 464 ? -3.373 94.375 53.875 1 87.94 464 THR A O 1
ATOM 3567 N N . GLY A 1 465 ? -3.6 96.438 53.344 1 84.12 465 GLY A N 1
ATOM 3568 C CA . GLY A 1 465 ? -3.525 96.188 51.906 1 84.12 465 GLY A CA 1
ATOM 3569 C C . GLY A 1 465 ? -2.191 95.562 51.469 1 84.12 465 GLY A C 1
ATOM 3570 O O . GLY A 1 465 ? -2.141 94.688 50.656 1 84.12 465 GLY A O 1
ATOM 3571 N N . LEU A 1 466 ? -1.117 96.188 52.031 1 89.75 466 LEU A N 1
ATOM 3572 C CA . LEU A 1 466 ? 0.215 95.625 51.75 1 89.75 466 LEU A CA 1
ATOM 3573 C C . LEU A 1 466 ? 0.35 94.188 52.188 1 89.75 466 LEU A C 1
ATOM 3575 O O . LEU A 1 466 ? 0.929 93.375 51.5 1 89.75 466 LEU A O 1
ATOM 3579 N N . SER A 1 467 ? -0.276 93.875 53.344 1 92.06 467 SER A N 1
ATOM 3580 C CA . SER A 1 467 ? -0.246 92.5 53.844 1 92.06 467 SER A CA 1
ATOM 3581 C C . SER A 1 467 ? -1.036 91.562 52.969 1 92.06 467 SER A C 1
ATOM 3583 O O . SER A 1 467 ? -0.617 90.438 52.719 1 92.06 467 SER A O 1
ATOM 3585 N N . GLU A 1 468 ? -2.129 92.062 52.438 1 86.25 468 GLU A N 1
ATOM 3586 C CA . GLU A 1 468 ? -2.941 91.25 51.531 1 86.25 468 GLU A CA 1
ATOM 3587 C C . GLU A 1 468 ? -2.217 91 50.219 1 86.25 468 GLU A C 1
ATOM 3589 O O . GLU A 1 468 ? -2.324 89.938 49.625 1 86.25 468 GLU A O 1
ATOM 3594 N N . SER A 1 469 ? -1.542 91.938 49.75 1 88.94 469 SER A N 1
ATOM 3595 C CA . SER A 1 469 ? -0.777 91.812 48.5 1 88.94 469 SER A CA 1
ATOM 3596 C C . SER A 1 469 ? 0.342 90.75 48.656 1 88.94 469 SER A C 1
ATOM 3598 O O . SER A 1 469 ? 0.606 90 47.75 1 88.94 469 SER A O 1
ATOM 3600 N N . GLU A 1 470 ? 0.96 90.812 49.812 1 90.62 470 GLU A N 1
ATOM 3601 C CA . GLU A 1 470 ? 2.02 89.875 50.094 1 90.62 470 GLU A CA 1
ATOM 3602 C C . GLU A 1 470 ? 1.468 88.438 50.188 1 90.62 470 GLU A C 1
ATOM 3604 O O . GLU A 1 470 ? 2.092 87.5 49.688 1 90.62 470 GLU A O 1
ATOM 3609 N N . ALA A 1 471 ? 0.29 88.312 50.75 1 89.56 471 ALA A N 1
ATOM 3610 C CA . ALA A 1 471 ? -0.364 87 50.812 1 89.56 471 ALA A CA 1
ATOM 3611 C C . ALA A 1 471 ? -0.75 86.562 49.406 1 89.56 471 ALA A C 1
ATOM 3613 O O . ALA A 1 471 ? -0.647 85.375 49.094 1 89.56 471 ALA A O 1
ATOM 3614 N N . GLY A 1 472 ? -1.119 87.438 48.625 1 87.19 472 GLY A N 1
ATOM 3615 C CA . GLY A 1 472 ? -1.443 87.125 47.25 1 87.19 472 GLY A CA 1
ATOM 3616 C C . GLY A 1 472 ? -0.247 86.625 46.438 1 87.19 472 GLY A C 1
ATOM 3617 O O . GLY A 1 472 ? -0.364 85.688 45.625 1 87.19 472 GLY A O 1
ATOM 3618 N N . GLN A 1 473 ? 0.871 87.25 46.688 1 90.06 473 GLN A N 1
ATOM 3619 C CA . GLN A 1 473 ? 2.09 86.875 46 1 90.06 473 GLN A CA 1
ATOM 3620 C C . GLN A 1 473 ? 2.463 85.438 46.344 1 90.06 473 GLN A C 1
ATOM 3622 O O . GLN A 1 473 ? 2.965 84.688 45.5 1 90.06 473 GLN A O 1
ATOM 3627 N N . LYS A 1 474 ? 2.156 85 47.562 1 91.44 474 LYS A N 1
ATOM 3628 C CA . LYS A 1 474 ? 2.424 83.625 47.969 1 91.44 474 LYS A CA 1
ATOM 3629 C C . LYS A 1 474 ? 1.508 82.625 47.25 1 91.44 474 LYS A C 1
ATOM 3631 O O . LYS A 1 474 ? 1.952 81.562 46.812 1 91.44 474 LYS A O 1
ATOM 3636 N N . ILE A 1 475 ? 0.278 83 47.094 1 90.56 475 ILE A N 1
ATOM 3637 C CA . ILE A 1 475 ? -0.694 82.188 46.375 1 90.56 475 ILE A CA 1
ATOM 3638 C C . ILE A 1 475 ? -0.299 82.062 44.906 1 90.56 475 ILE A C 1
ATOM 3640 O O . ILE A 1 475 ? -0.416 80.938 44.344 1 90.56 475 ILE A O 1
ATOM 3644 N N . ILE A 1 476 ? 0.21 83.062 44.312 1 92.62 476 ILE A N 1
ATOM 3645 C CA . ILE A 1 476 ? 0.629 83.062 42.938 1 92.62 476 ILE A CA 1
ATOM 3646 C C . ILE A 1 476 ? 1.826 82.125 42.75 1 92.62 476 ILE A C 1
ATOM 3648 O O . ILE A 1 476 ? 1.892 81.375 41.781 1 92.62 476 ILE A O 1
ATOM 3652 N N . SER A 1 477 ? 2.727 82.188 43.719 1 92.44 477 SER A N 1
ATOM 3653 C CA . SER A 1 477 ? 3.895 81.312 43.656 1 92.44 477 SER A CA 1
ATOM 3654 C C . SER A 1 477 ? 3.49 79.875 43.75 1 92.44 477 SER A C 1
ATOM 3656 O O . SER A 1 477 ? 4.062 79 43.062 1 92.44 477 SER A O 1
ATOM 3658 N N . GLU A 1 478 ? 2.486 79.562 44.562 1 91.38 478 GLU A N 1
ATOM 3659 C CA . GLU A 1 478 ? 1.976 78.188 44.656 1 91.38 478 GLU A CA 1
ATOM 3660 C C . GLU A 1 478 ? 1.292 77.75 43.375 1 91.38 478 GLU A C 1
ATOM 3662 O O . GLU A 1 478 ? 1.421 76.625 42.969 1 91.38 478 GLU A O 1
ATOM 3667 N N . THR A 1 479 ? 0.623 78.562 42.719 1 92.5 479 THR A N 1
ATOM 3668 C CA . THR A 1 479 ? -0.051 78.312 41.469 1 92.5 479 THR A CA 1
ATOM 3669 C C . THR A 1 479 ? 0.965 78 40.375 1 92.5 479 THR A C 1
ATOM 3671 O O . THR A 1 479 ? 0.783 77.125 39.562 1 92.5 479 THR A O 1
ATOM 3674 N N . GLU A 1 480 ? 1.986 78.875 40.375 1 92.31 480 GLU A N 1
ATOM 3675 C CA . GLU A 1 480 ? 3.057 78.688 39.406 1 92.31 480 GLU A CA 1
ATOM 3676 C C . GLU A 1 480 ? 3.688 77.312 39.562 1 92.31 480 GLU A C 1
ATOM 3678 O O . GLU A 1 480 ? 3.955 76.625 38.562 1 92.31 480 GLU A O 1
ATOM 3683 N N . ALA A 1 481 ? 3.855 76.875 40.812 1 92.75 481 ALA A N 1
ATOM 3684 C CA . ALA A 1 481 ? 4.418 75.562 41.094 1 92.75 481 ALA A CA 1
ATOM 3685 C C . ALA A 1 481 ? 3.477 74.438 40.625 1 92.75 481 ALA A C 1
ATOM 3687 O O . ALA A 1 481 ? 3.922 73.438 40.125 1 92.75 481 ALA A O 1
ATOM 3688 N N . THR A 1 482 ? 2.238 74.625 40.781 1 92.81 482 THR A N 1
ATOM 3689 C CA . THR A 1 482 ? 1.242 73.688 40.375 1 92.81 482 THR A CA 1
ATOM 3690 C C . THR A 1 482 ? 1.248 73.5 38.844 1 92.81 482 THR A C 1
ATOM 3692 O O . THR A 1 482 ? 1.214 72.375 38.312 1 92.81 482 THR A O 1
ATOM 3695 N N . PHE A 1 483 ? 1.354 74.625 38.094 1 93.06 483 PHE A N 1
ATOM 3696 C CA . PHE A 1 483 ? 1.411 74.562 36.656 1 93.06 483 PHE A CA 1
ATOM 3697 C C . PHE A 1 483 ? 2.672 73.875 36.156 1 93.06 483 PHE A C 1
ATOM 3699 O O . PHE A 1 483 ? 2.629 73.062 35.219 1 93.06 483 PHE A O 1
ATOM 3706 N N . THR A 1 484 ? 3.725 74.125 36.875 1 93.38 484 THR A N 1
ATOM 3707 C CA . THR A 1 484 ? 4.98 73.438 36.5 1 93.38 484 THR A CA 1
ATOM 3708 C C . THR A 1 484 ? 4.902 71.938 36.719 1 93.38 484 THR A C 1
ATOM 3710 O O . THR A 1 484 ? 5.363 71.188 35.875 1 93.38 484 THR A O 1
ATOM 3713 N N . ASP A 1 485 ? 4.262 71.562 37.781 1 94.12 485 ASP A N 1
ATOM 3714 C CA . ASP A 1 485 ? 4.074 70.125 38.062 1 94.12 485 ASP A CA 1
ATOM 3715 C C . ASP A 1 485 ? 3.17 69.5 37.031 1 94.12 485 ASP A C 1
ATOM 3717 O O . ASP A 1 485 ? 3.447 68.375 36.562 1 94.12 485 ASP A O 1
ATOM 3721 N N . LEU A 1 486 ? 2.199 70.125 36.688 1 93.81 486 LEU A N 1
ATOM 3722 C CA . LEU A 1 486 ? 1.275 69.625 35.688 1 93.81 486 LEU A CA 1
ATOM 3723 C C . LEU A 1 486 ? 1.969 69.5 34.312 1 93.81 486 LEU A C 1
ATOM 3725 O O . LEU A 1 486 ? 1.733 68.5 33.594 1 93.81 486 LEU A O 1
ATOM 3729 N N . LEU A 1 487 ? 2.768 70.5 34 1 94.31 487 LEU A N 1
ATOM 3730 C CA . LEU A 1 487 ? 3.506 70.438 32.75 1 94.31 487 LEU A CA 1
ATOM 3731 C C . LEU A 1 487 ? 4.406 69.188 32.719 1 94.31 487 LEU A C 1
ATOM 3733 O O . LEU A 1 487 ? 4.492 68.5 31.688 1 94.31 487 LEU A O 1
ATOM 3737 N N . ASN A 1 488 ? 5.039 68.812 33.844 1 95.44 488 ASN A N 1
ATOM 3738 C CA . ASN A 1 488 ? 5.898 67.625 33.938 1 95.44 488 ASN A CA 1
ATOM 3739 C C . ASN A 1 488 ? 5.102 66.375 33.75 1 95.44 488 ASN A C 1
ATOM 3741 O O . ASN A 1 488 ? 5.555 65.438 33.094 1 95.44 488 ASN A O 1
ATOM 3745 N N . ARG A 1 489 ? 3.982 66.312 34.281 1 94.88 489 ARG A N 1
ATOM 3746 C CA . ARG A 1 489 ? 3.141 65.125 34.188 1 94.88 489 ARG A CA 1
ATOM 3747 C C . ARG A 1 489 ? 2.635 64.938 32.75 1 94.88 489 ARG A C 1
ATOM 3749 O O . ARG A 1 489 ? 2.592 63.812 32.25 1 94.88 489 ARG A O 1
ATOM 3756 N N . VAL A 1 490 ? 2.279 66 32.156 1 95.31 490 VAL A N 1
ATOM 3757 C CA . VAL A 1 490 ? 1.818 65.938 30.766 1 95.31 490 VAL A CA 1
ATOM 3758 C C . VAL A 1 490 ? 2.941 65.438 29.859 1 95.31 490 VAL A C 1
ATOM 3760 O O . VAL A 1 490 ? 2.705 64.625 28.953 1 95.31 490 VAL A O 1
ATOM 3763 N N . ASN A 1 491 ? 4.125 65.875 30.172 1 94.88 491 ASN A N 1
ATOM 3764 C CA . ASN A 1 491 ? 5.273 65.438 29.391 1 94.88 491 ASN A CA 1
ATOM 3765 C C . ASN A 1 491 ? 5.539 63.938 29.625 1 94.88 491 ASN A C 1
ATOM 3767 O O . ASN A 1 491 ? 5.906 63.219 28.703 1 94.88 491 ASN A O 1
ATOM 3771 N N . ASP A 1 492 ? 5.297 63.469 30.812 1 96.12 492 ASP A N 1
ATOM 3772 C CA . ASP A 1 492 ? 5.465 62.062 31.125 1 96.12 492 ASP A CA 1
ATOM 3773 C C . ASP A 1 492 ? 4.438 61.188 30.391 1 96.12 492 ASP A C 1
ATOM 3775 O O . ASP A 1 492 ? 4.762 60.125 29.891 1 96.12 492 ASP A O 1
ATOM 3779 N N . ILE A 1 493 ? 3.23 61.688 30.328 1 96.75 493 ILE A N 1
ATOM 3780 C CA . ILE A 1 493 ? 2.182 60.969 29.609 1 96.75 493 ILE A CA 1
ATOM 3781 C C . ILE A 1 493 ? 2.543 60.875 28.141 1 96.75 493 ILE A C 1
ATOM 3783 O O . ILE A 1 493 ? 2.393 59.812 27.516 1 96.75 493 ILE A O 1
ATOM 3787 N N . SER A 1 494 ? 3.01 61.969 27.609 1 96.19 494 SER A N 1
ATOM 3788 C CA . SER A 1 494 ? 3.412 61.969 26.203 1 96.19 494 SER A CA 1
ATOM 3789 C C . SER A 1 494 ? 4.496 60.938 25.922 1 96.19 494 SER A C 1
ATOM 3791 O O . SER A 1 494 ? 4.461 60.25 24.906 1 96.19 494 SER A O 1
ATOM 3793 N N . ALA A 1 495 ? 5.426 60.781 26.844 1 95.38 495 ALA A N 1
ATOM 3794 C CA . ALA A 1 495 ? 6.504 59.812 26.688 1 95.38 495 ALA A CA 1
ATOM 3795 C C . ALA A 1 495 ? 5.969 58.375 26.734 1 95.38 495 ALA A C 1
ATOM 3797 O O . ALA A 1 495 ? 6.414 57.531 25.969 1 95.38 495 ALA A O 1
ATOM 3798 N N . GLN A 1 496 ? 5.043 58.125 27.625 1 95.56 496 GLN A N 1
ATOM 3799 C CA . GLN A 1 496 ? 4.434 56.812 27.703 1 95.56 496 GLN A CA 1
ATOM 3800 C C . GLN A 1 496 ? 3.676 56.469 26.438 1 95.56 496 GLN A C 1
ATOM 3802 O O . GLN A 1 496 ? 3.701 55.312 25.969 1 95.56 496 GLN A O 1
ATOM 3807 N N . MET A 1 497 ? 3.047 57.438 25.859 1 96.69 497 MET A N 1
ATOM 3808 C CA . MET A 1 497 ? 2.266 57.219 24.641 1 96.69 497 MET A CA 1
ATOM 3809 C C . MET A 1 497 ? 3.176 56.938 23.453 1 96.69 497 MET A C 1
ATOM 3811 O O . MET A 1 497 ? 2.809 56.156 22.562 1 96.69 497 MET A O 1
ATOM 3815 N N . GLN A 1 498 ? 4.379 57.5 23.5 1 95.06 498 GLN A N 1
ATOM 3816 C CA . GLN A 1 498 ? 5.359 57.156 22.469 1 95.06 498 GLN A CA 1
ATOM 3817 C C . GLN A 1 498 ? 5.785 55.688 22.578 1 95.06 498 GLN A C 1
ATOM 3819 O O . GLN A 1 498 ? 5.949 55 21.578 1 95.06 498 GLN A O 1
ATOM 3824 N N . ASN A 1 499 ? 5.875 55.219 23.797 1 96.56 499 ASN A N 1
ATOM 3825 C CA . ASN A 1 499 ? 6.184 53.812 24.031 1 96.56 499 ASN A CA 1
ATOM 3826 C C . ASN A 1 499 ? 5.051 52.906 23.547 1 96.56 499 ASN A C 1
ATOM 3828 O O . ASN A 1 499 ? 5.301 51.844 22.953 1 96.56 499 ASN A O 1
ATOM 3832 N N . VAL A 1 500 ? 3.826 53.312 23.781 1 96.94 500 VAL A N 1
ATOM 3833 C CA . VAL A 1 500 ? 2.664 52.531 23.328 1 96.94 500 VAL A CA 1
ATOM 3834 C C . VAL A 1 500 ? 2.656 52.438 21.812 1 96.94 500 VAL A C 1
ATOM 3836 O O . VAL A 1 500 ? 2.396 51.375 21.25 1 96.94 500 VAL A O 1
ATOM 3839 N N . SER A 1 501 ? 2.951 53.562 21.188 1 96.75 501 SER A N 1
ATOM 3840 C CA . SER A 1 501 ? 2.99 53.594 19.734 1 96.75 501 SER A CA 1
ATOM 3841 C C . SER A 1 501 ? 4.047 52.625 19.188 1 96.75 501 SER A C 1
ATOM 3843 O O . SER A 1 501 ? 3.799 51.906 18.219 1 96.75 501 SER A O 1
ATOM 3845 N N . GLN A 1 502 ? 5.211 52.562 19.797 1 95.88 502 GLN A N 1
ATOM 3846 C CA . GLN A 1 502 ? 6.281 51.688 19.375 1 95.88 502 GLN A CA 1
ATOM 3847 C C . GLN A 1 502 ? 5.883 50.219 19.578 1 95.88 502 GLN A C 1
ATOM 3849 O O . GLN A 1 502 ? 6.121 49.375 18.703 1 95.88 502 GLN A O 1
ATOM 3854 N N . GLU A 1 503 ? 5.238 49.969 20.719 1 97.38 503 GLU A N 1
ATOM 3855 C CA . GLU A 1 503 ? 4.785 48.594 21 1 97.38 503 GLU A CA 1
ATOM 3856 C C . GLU A 1 503 ? 3.742 48.156 19.984 1 97.38 503 GLU A C 1
ATOM 3858 O O . GLU A 1 503 ? 3.76 47 19.547 1 97.38 503 GLU A O 1
ATOM 3863 N N . THR A 1 504 ? 2.826 49.031 19.609 1 97.06 504 THR A N 1
ATOM 3864 C CA . THR A 1 504 ? 1.77 48.656 18.672 1 97.06 504 THR A CA 1
ATOM 3865 C C . THR A 1 504 ? 2.35 48.375 17.297 1 97.06 504 THR A C 1
ATOM 3867 O O . THR A 1 504 ? 1.836 47.531 16.562 1 97.06 504 THR A O 1
ATOM 3870 N N . GLU A 1 505 ? 3.461 49.062 16.938 1 95.94 505 GLU A N 1
ATOM 3871 C CA . GLU A 1 505 ? 4.133 48.781 15.672 1 95.94 505 GLU A CA 1
ATOM 3872 C C . GLU A 1 505 ? 4.77 47.375 15.68 1 95.94 505 GLU A C 1
ATOM 3874 O O . GLU A 1 505 ? 4.672 46.656 14.688 1 95.94 505 GLU A O 1
ATOM 3879 N N . GLU A 1 506 ? 5.332 47.031 16.766 1 95.88 506 GLU A N 1
ATOM 3880 C CA . GLU A 1 506 ? 5.941 45.719 16.906 1 95.88 506 GLU A CA 1
ATOM 3881 C C . GLU A 1 506 ? 4.887 44.625 16.875 1 95.88 506 GLU A C 1
ATOM 3883 O O . GLU A 1 506 ? 5.078 43.562 16.25 1 95.88 506 GLU A O 1
ATOM 3888 N N . MET A 1 507 ? 3.799 44.875 17.5 1 95.56 507 MET A N 1
ATOM 3889 C CA . MET A 1 507 ? 2.713 43.906 17.547 1 95.56 507 MET A CA 1
ATOM 3890 C C . MET A 1 507 ? 2.09 43.719 16.172 1 95.56 507 MET A C 1
ATOM 3892 O O . MET A 1 507 ? 1.734 42.594 15.789 1 95.56 507 MET A O 1
ATOM 3896 N N . ALA A 1 508 ? 1.988 44.844 15.445 1 96.5 508 ALA A N 1
ATOM 3897 C CA . ALA A 1 508 ? 1.469 44.75 14.078 1 96.5 508 ALA A CA 1
ATOM 3898 C C . ALA A 1 508 ? 2.355 43.844 13.211 1 96.5 508 ALA A C 1
ATOM 3900 O O . ALA A 1 508 ? 1.856 43.062 12.414 1 96.5 508 ALA A O 1
ATOM 3901 N N . ALA A 1 509 ? 3.654 43.938 13.398 1 95.19 509 ALA A N 1
ATOM 3902 C CA . ALA A 1 509 ? 4.598 43.094 12.68 1 95.19 509 ALA A CA 1
ATOM 3903 C C . ALA A 1 509 ? 4.457 41.625 13.102 1 95.19 509 ALA A C 1
ATOM 3905 O O . ALA A 1 509 ? 4.539 40.719 12.266 1 95.19 509 ALA A O 1
ATOM 3906 N N . GLY A 1 510 ? 4.297 41.469 14.383 1 95.31 510 GLY A N 1
ATOM 3907 C CA . GLY A 1 510 ? 4.074 40.125 14.883 1 95.31 510 GLY A CA 1
ATOM 3908 C C . GLY A 1 510 ? 2.809 39.5 14.344 1 95.31 510 GLY A C 1
ATOM 3909 O O . GLY A 1 510 ? 2.803 38.312 13.992 1 95.31 510 GLY A O 1
ATOM 3910 N N . ILE A 1 511 ? 1.74 40.219 14.227 1 96.31 511 ILE A N 1
ATOM 3911 C CA . ILE A 1 511 ? 0.471 39.75 13.688 1 96.31 511 ILE A CA 1
ATOM 3912 C C . ILE A 1 511 ? 0.658 39.312 12.234 1 96.31 511 ILE A C 1
ATOM 3914 O O . ILE A 1 511 ? 0.141 38.281 11.812 1 96.31 511 ILE A O 1
ATOM 3918 N N . GLU A 1 512 ? 1.439 40.062 11.461 1 95.69 512 GLU A N 1
ATOM 3919 C CA . GLU A 1 512 ? 1.708 39.719 10.07 1 95.69 512 GLU A CA 1
ATOM 3920 C C . GLU A 1 512 ? 2.467 38.406 9.953 1 95.69 512 GLU A C 1
ATOM 3922 O O . GLU A 1 512 ? 2.186 37.594 9.07 1 95.69 512 GLU A O 1
ATOM 3927 N N . GLU A 1 513 ? 3.375 38.188 10.828 1 95.19 513 GLU A N 1
ATOM 3928 C CA . GLU A 1 513 ? 4.152 36.938 10.836 1 95.19 513 GLU A CA 1
ATOM 3929 C C . GLU A 1 513 ? 3.268 35.75 11.133 1 95.19 513 GLU A C 1
ATOM 3931 O O . GLU A 1 513 ? 3.354 34.719 10.445 1 95.19 513 GLU A O 1
ATOM 3936 N N . VAL A 1 514 ? 2.416 35.875 12.094 1 95.56 514 VAL A N 1
ATOM 3937 C CA . VAL A 1 514 ? 1.54 34.781 12.469 1 95.56 514 VAL A CA 1
ATOM 3938 C C . VAL A 1 514 ? 0.53 34.5 11.352 1 95.56 514 VAL A C 1
ATOM 3940 O O . VAL A 1 514 ? 0.225 33.344 11.047 1 95.56 514 VAL A O 1
ATOM 3943 N N . ASN A 1 515 ? 0.018 35.594 10.789 1 97.06 515 ASN A N 1
ATOM 3944 C CA . ASN A 1 515 ? -0.914 35.438 9.672 1 97.06 515 ASN A CA 1
ATOM 3945 C C . ASN A 1 515 ? -0.279 34.688 8.516 1 97.06 515 ASN A C 1
ATOM 3947 O O . ASN A 1 515 ? -0.932 33.844 7.879 1 97.06 515 ASN A O 1
ATOM 3951 N N . THR A 1 516 ? 0.989 34.938 8.219 1 96.06 516 THR A N 1
ATOM 3952 C CA . THR A 1 516 ? 1.715 34.219 7.176 1 96.06 516 THR A CA 1
ATOM 3953 C C . THR A 1 516 ? 1.854 32.75 7.539 1 96.06 516 THR A C 1
ATOM 3955 O O . THR A 1 516 ? 1.638 31.875 6.695 1 96.06 516 THR A O 1
ATOM 3958 N N . SER A 1 517 ? 2.174 32.469 8.773 1 95.75 517 SER A N 1
ATOM 3959 C CA . SER A 1 517 ? 2.307 31.109 9.242 1 95.75 517 SER A CA 1
ATOM 3960 C C . SER A 1 517 ? 0.984 30.344 9.133 1 95.75 517 SER A C 1
ATOM 3962 O O . SER A 1 517 ? 0.958 29.188 8.727 1 95.75 517 SER A O 1
ATOM 3964 N N . ILE A 1 518 ? -0.114 31 9.516 1 95.44 518 ILE A N 1
ATOM 3965 C CA . ILE A 1 518 ? -1.441 30.406 9.438 1 95.44 518 ILE A CA 1
ATOM 3966 C C . ILE A 1 518 ? -1.773 30.078 7.984 1 95.44 518 ILE A C 1
ATOM 3968 O O . ILE A 1 518 ? -2.266 28.984 7.688 1 95.44 518 ILE A O 1
ATOM 3972 N N . SER A 1 519 ? -1.436 30.969 7.102 1 95.81 519 SER A N 1
ATOM 3973 C CA . SER A 1 519 ? -1.68 30.734 5.684 1 95.81 519 SER A CA 1
ATOM 3974 C C . SER A 1 519 ? -0.876 29.547 5.164 1 95.81 519 SER A C 1
ATOM 3976 O O . SER A 1 519 ? -1.412 28.688 4.461 1 95.81 519 SER A O 1
ATOM 3978 N N . ASP A 1 520 ? 0.377 29.453 5.543 1 94.88 520 ASP A N 1
ATOM 3979 C CA . ASP A 1 520 ? 1.251 28.359 5.133 1 94.88 520 ASP A CA 1
ATOM 3980 C C . ASP A 1 520 ? 0.722 27.031 5.637 1 94.88 520 ASP A C 1
ATOM 3982 O O . ASP A 1 520 ? 0.627 26.062 4.871 1 94.88 520 ASP A O 1
ATOM 3986 N N . VAL A 1 521 ? 0.355 26.984 6.84 1 94.5 521 VAL A N 1
ATOM 3987 C CA . VAL A 1 521 ? -0.096 25.75 7.465 1 94.5 521 VAL A CA 1
ATOM 3988 C C . VAL A 1 521 ? -1.422 25.312 6.848 1 94.5 521 VAL A C 1
ATOM 3990 O O . VAL A 1 521 ? -1.653 24.125 6.637 1 94.5 521 VAL A O 1
ATOM 3993 N N . THR A 1 522 ? -2.285 26.312 6.625 1 96.25 522 THR A N 1
ATOM 3994 C CA . THR A 1 522 ? -3.555 26 5.98 1 96.25 522 THR A CA 1
ATOM 3995 C C . THR A 1 522 ? -3.322 25.375 4.609 1 96.25 522 THR A C 1
ATOM 3997 O O . THR A 1 522 ? -3.941 24.359 4.27 1 96.25 522 THR A O 1
ATOM 4000 N N . GLU A 1 523 ? -2.395 25.906 3.84 1 95.44 523 GLU A N 1
ATOM 4001 C CA . GLU A 1 523 ? -2.072 25.391 2.518 1 95.44 523 GLU A CA 1
ATOM 4002 C C . GLU A 1 523 ? -1.485 23.984 2.611 1 95.44 523 GLU A C 1
ATOM 4004 O O . GLU A 1 523 ? -1.899 23.078 1.881 1 95.44 523 GLU A O 1
ATOM 4009 N N . ILE A 1 524 ? -0.583 23.812 3.486 1 94.62 524 ILE A N 1
ATOM 4010 C CA . ILE A 1 524 ? 0.063 22.531 3.674 1 94.62 524 ILE A CA 1
ATOM 4011 C C . ILE A 1 524 ? -0.968 21.5 4.125 1 94.62 524 ILE A C 1
ATOM 4013 O O . ILE A 1 524 ? -0.97 20.359 3.646 1 94.62 524 ILE A O 1
ATOM 4017 N N . SER A 1 525 ? -1.834 21.859 5.039 1 95.31 525 SER A N 1
ATOM 4018 C CA . SER A 1 525 ? -2.885 20.969 5.52 1 95.31 525 SER A CA 1
ATOM 4019 C C . SER A 1 525 ? -3.795 20.516 4.379 1 95.31 525 SER A C 1
ATOM 4021 O O . SER A 1 525 ? -4.141 19.344 4.277 1 95.31 525 SER A O 1
ATOM 4023 N N . ASN A 1 526 ? -4.129 21.453 3.525 1 95.19 526 ASN A N 1
ATOM 4024 C CA . ASN A 1 526 ? -4.938 21.109 2.363 1 95.19 526 ASN A CA 1
ATOM 4025 C C . ASN A 1 526 ? -4.219 20.109 1.459 1 95.19 526 ASN A C 1
ATOM 4027 O O . ASN A 1 526 ? -4.832 19.156 0.97 1 95.19 526 ASN A O 1
ATOM 4031 N N . GLN A 1 527 ? -2.957 20.297 1.27 1 93.31 527 GLN A N 1
ATOM 4032 C CA . GLN A 1 527 ? -2.162 19.391 0.444 1 93.31 527 GLN A CA 1
ATOM 4033 C C . GLN A 1 527 ? -2.09 18 1.063 1 93.31 527 GLN A C 1
ATOM 4035 O O . GLN A 1 527 ? -2.211 17 0.359 1 93.31 527 GLN A O 1
ATOM 4040 N N . ILE A 1 528 ? -1.91 17.938 2.312 1 93.31 528 ILE A N 1
ATOM 4041 C CA . ILE A 1 528 ? -1.85 16.656 3.014 1 93.31 528 ILE A CA 1
ATOM 4042 C C . ILE A 1 528 ? -3.209 15.961 2.945 1 93.31 528 ILE A C 1
ATOM 4044 O O . ILE A 1 528 ? -3.281 14.734 2.799 1 93.31 528 ILE A O 1
ATOM 4048 N N . GLY A 1 529 ? -4.262 16.844 3.078 1 93.69 529 GLY A N 1
ATOM 4049 C CA . GLY A 1 529 ? -5.594 16.281 2.896 1 93.69 529 GLY A CA 1
ATOM 4050 C C . GLY A 1 529 ? -5.789 15.633 1.543 1 93.69 529 GLY A C 1
ATOM 4051 O O . GLY A 1 529 ? -6.316 14.523 1.456 1 93.69 529 GLY A O 1
ATOM 4052 N N . GLU A 1 530 ? -5.301 16.188 0.494 1 92.81 530 GLU A N 1
ATOM 4053 C CA . GLU A 1 530 ? -5.375 15.633 -0.856 1 92.81 530 GLU A CA 1
ATOM 4054 C C . GLU A 1 530 ? -4.559 14.352 -0.975 1 92.81 530 GLU A C 1
ATOM 4056 O O . GLU A 1 530 ? -5.012 13.375 -1.581 1 92.81 530 GLU A O 1
ATOM 4061 N N . LYS A 1 531 ? -3.428 14.398 -0.422 1 90.06 531 LYS A N 1
ATOM 4062 C CA . LYS A 1 531 ? -2.559 13.227 -0.457 1 90.06 531 LYS A CA 1
ATOM 4063 C C . LYS A 1 531 ? -3.168 12.062 0.323 1 90.06 531 LYS A C 1
ATOM 4065 O O . LYS A 1 531 ? -3.035 10.906 -0.075 1 90.06 531 LYS A O 1
ATOM 4070 N N . SER A 1 532 ? -3.785 12.336 1.431 1 91.31 532 SER A N 1
ATOM 4071 C CA . SER A 1 532 ? -4.469 11.312 2.213 1 91.31 532 SER A CA 1
ATOM 4072 C C . SER A 1 532 ? -5.605 10.672 1.418 1 91.31 532 SER A C 1
ATOM 4074 O O . SER A 1 532 ? -5.781 9.453 1.446 1 91.31 532 SER A O 1
ATOM 4076 N N . THR A 1 533 ? -6.367 11.523 0.685 1 91.06 533 THR A N 1
ATOM 4077 C CA . THR A 1 533 ? -7.445 11.008 -0.156 1 91.06 533 THR A CA 1
ATOM 4078 C C . THR A 1 533 ? -6.887 10.125 -1.265 1 91.06 533 THR A C 1
ATOM 4080 O O . THR A 1 533 ? -7.441 9.055 -1.552 1 91.06 533 THR A O 1
ATOM 4083 N N . ALA A 1 534 ? -5.801 10.508 -1.88 1 88.19 534 ALA A N 1
ATOM 4084 C CA . ALA A 1 534 ? -5.148 9.711 -2.914 1 88.19 534 ALA A CA 1
ATOM 4085 C C . ALA A 1 534 ? -4.668 8.375 -2.35 1 88.19 534 ALA A C 1
ATOM 4087 O O . ALA A 1 534 ? -4.789 7.336 -3.004 1 88.19 534 ALA A O 1
ATOM 4088 N N . ALA A 1 535 ? -4.133 8.375 -1.18 1 88.56 535 ALA A N 1
ATOM 4089 C CA . ALA A 1 535 ? -3.652 7.16 -0.527 1 88.56 535 ALA A CA 1
ATOM 4090 C C . ALA A 1 535 ? -4.805 6.199 -0.245 1 88.56 535 ALA A C 1
ATOM 4092 O O . ALA A 1 535 ? -4.641 4.98 -0.329 1 88.56 535 ALA A O 1
ATOM 4093 N N . LEU A 1 536 ? -5.965 6.746 0.097 1 91.12 536 LEU A N 1
ATOM 4094 C CA . LEU A 1 536 ? -7.148 5.922 0.306 1 91.12 536 LEU A CA 1
ATOM 4095 C C . LEU A 1 536 ? -7.578 5.25 -0.995 1 91.12 536 LEU A C 1
ATOM 4097 O O . LEU A 1 536 ? -7.973 4.082 -0.997 1 91.12 536 LEU A O 1
ATOM 4101 N N . GLU A 1 537 ? -7.488 5.914 -2.09 1 90.31 537 GLU A N 1
ATOM 4102 C CA . GLU A 1 537 ? -7.777 5.332 -3.396 1 90.31 537 GLU A CA 1
ATOM 4103 C C . GLU A 1 537 ? -6.797 4.215 -3.736 1 90.31 537 GLU A C 1
ATOM 4105 O O . GLU A 1 537 ? -7.195 3.166 -4.246 1 90.31 537 GLU A O 1
ATOM 4110 N N . PHE A 1 538 ? -5.547 4.414 -3.42 1 89.69 538 PHE A N 1
ATOM 4111 C CA . PHE A 1 538 ? -4.523 3.395 -3.602 1 89.69 538 PHE A CA 1
ATOM 4112 C C . PHE A 1 538 ? -4.848 2.146 -2.789 1 89.69 538 PHE A C 1
ATOM 4114 O O . PHE A 1 538 ? -4.691 1.024 -3.273 1 89.69 538 PHE A O 1
ATOM 4121 N N . ALA A 1 539 ? -5.242 2.398 -1.58 1 89.5 539 ALA A N 1
ATOM 4122 C CA . ALA A 1 539 ? -5.586 1.274 -0.714 1 89.5 539 ALA A CA 1
ATOM 4123 C C . ALA A 1 539 ? -6.723 0.45 -1.312 1 89.5 539 ALA A C 1
ATOM 4125 O O . ALA A 1 539 ? -6.711 -0.781 -1.24 1 89.5 539 ALA A O 1
ATOM 4126 N N . GLU A 1 540 ? -7.652 1.099 -1.979 1 92.31 540 GLU A N 1
ATOM 4127 C CA . GLU A 1 540 ? -8.773 0.404 -2.605 1 92.31 540 GLU A CA 1
ATOM 4128 C C . GLU A 1 540 ? -8.305 -0.448 -3.783 1 92.31 540 GLU A C 1
ATOM 4130 O O . GLU A 1 540 ? -8.734 -1.593 -3.938 1 92.31 540 GLU A O 1
ATOM 4135 N N . VAL A 1 541 ? -7.465 0.093 -4.617 1 90.75 541 VAL A N 1
ATOM 4136 C CA . VAL A 1 541 ? -6.93 -0.639 -5.762 1 90.75 541 VAL A CA 1
ATOM 4137 C C . VAL A 1 541 ? -6.113 -1.836 -5.273 1 90.75 541 VAL A C 1
ATOM 4139 O O . VAL A 1 541 ? -6.219 -2.934 -5.828 1 90.75 541 VAL A O 1
ATOM 4142 N N . ASN A 1 542 ? -5.258 -1.665 -4.219 1 91.62 542 ASN A N 1
ATOM 4143 C CA . ASN A 1 542 ? -4.469 -2.754 -3.65 1 91.62 542 ASN A CA 1
ATOM 4144 C C . ASN A 1 542 ? -5.363 -3.887 -3.15 1 91.62 542 ASN A C 1
ATOM 4146 O O . ASN A 1 542 ? -5.055 -5.062 -3.355 1 91.62 542 ASN A O 1
ATOM 4150 N N . LYS A 1 543 ? -6.434 -3.469 -2.48 1 92.69 543 LYS A N 1
ATOM 4151 C CA . LYS A 1 543 ? -7.375 -4.477 -2 1 92.69 543 LYS A CA 1
ATOM 4152 C C . LYS A 1 543 ? -7.934 -5.301 -3.156 1 92.69 543 LYS A C 1
ATOM 4154 O O . LYS A 1 543 ? -8.031 -6.527 -3.061 1 92.69 543 LYS A O 1
ATOM 4159 N N . MET A 1 544 ? -8.289 -4.668 -4.258 1 94.31 544 MET A N 1
ATOM 4160 C CA . MET A 1 544 ? -8.797 -5.355 -5.438 1 94.31 544 MET A CA 1
ATOM 4161 C C . MET A 1 544 ? -7.754 -6.301 -6.016 1 94.31 544 MET A C 1
ATOM 4163 O O . MET A 1 544 ? -8.07 -7.434 -6.391 1 94.31 544 MET A O 1
ATOM 4167 N N . LYS A 1 545 ? -6.496 -5.801 -6.059 1 94.06 545 LYS A N 1
ATOM 4168 C CA . LYS A 1 545 ? -5.422 -6.613 -6.621 1 94.06 545 LYS A CA 1
ATOM 4169 C C . LYS A 1 545 ? -5.109 -7.805 -5.723 1 94.06 545 LYS A C 1
ATOM 4171 O O . LYS A 1 545 ? -4.809 -8.898 -6.215 1 94.06 545 LYS A O 1
ATOM 4176 N N . VAL A 1 546 ? -5.199 -7.668 -4.43 1 93.69 546 VAL A N 1
ATOM 4177 C CA . VAL A 1 546 ? -5 -8.758 -3.479 1 93.69 546 VAL A CA 1
ATOM 4178 C C . VAL A 1 546 ? -6.102 -9.797 -3.646 1 93.69 546 VAL A C 1
ATOM 4180 O O . VAL A 1 546 ? -5.828 -11 -3.65 1 93.69 546 VAL A O 1
ATOM 4183 N N . ASP A 1 547 ? -7.301 -9.359 -3.877 1 94.25 547 ASP A N 1
ATOM 4184 C CA . ASP A 1 547 ? -8.406 -10.281 -4.133 1 94.25 547 ASP A CA 1
ATOM 4185 C C . ASP A 1 547 ? -8.156 -11.094 -5.402 1 94.25 547 ASP A C 1
ATOM 4187 O O . ASP A 1 547 ? -8.406 -12.305 -5.426 1 94.25 547 ASP A O 1
ATOM 4191 N N . GLU A 1 548 ? -7.672 -10.453 -6.391 1 94.44 548 GLU A N 1
ATOM 4192 C CA . GLU A 1 548 ? -7.32 -11.133 -7.637 1 94.44 548 GLU A CA 1
ATOM 4193 C C . GLU A 1 548 ? -6.242 -12.188 -7.402 1 94.44 548 GLU A C 1
ATOM 4195 O O . GLU A 1 548 ? -6.328 -13.297 -7.934 1 94.44 548 GLU A O 1
ATOM 4200 N N . LEU A 1 549 ? -5.266 -11.852 -6.57 1 93.88 549 LEU A N 1
ATOM 4201 C CA . LEU A 1 549 ? -4.172 -12.773 -6.27 1 93.88 549 LEU A CA 1
ATOM 4202 C C . LEU A 1 549 ? -4.684 -13.992 -5.508 1 93.88 549 LEU A C 1
ATOM 4204 O O . LEU A 1 549 ? -4.23 -15.109 -5.746 1 93.88 549 LEU A O 1
ATOM 4208 N N . VAL A 1 550 ? -5.641 -13.758 -4.613 1 94.69 550 VAL A N 1
ATOM 4209 C CA . VAL A 1 550 ? -6.238 -14.859 -3.869 1 94.69 550 VAL A CA 1
ATOM 4210 C C . VAL A 1 550 ? -6.984 -15.789 -4.828 1 94.69 550 VAL A C 1
ATOM 4212 O O . VAL A 1 550 ? -6.855 -17.016 -4.746 1 94.69 550 VAL A O 1
ATOM 4215 N N . VAL A 1 551 ? -7.73 -15.25 -5.824 1 94.75 551 VAL A N 1
ATOM 4216 C CA . VAL A 1 551 ? -8.453 -16.031 -6.816 1 94.75 551 VAL A CA 1
ATOM 4217 C C . VAL A 1 551 ? -7.465 -16.828 -7.668 1 94.75 551 VAL A C 1
ATOM 4219 O O . VAL A 1 551 ? -7.672 -18.016 -7.93 1 94.75 551 VAL A O 1
ATOM 4222 N N . ILE A 1 552 ? -6.383 -16.172 -8.07 1 94.19 552 ILE A N 1
ATOM 4223 C CA . ILE A 1 552 ? -5.34 -16.828 -8.852 1 94.19 552 ILE A CA 1
ATOM 4224 C C . ILE A 1 552 ? -4.758 -18 -8.055 1 94.19 552 ILE A C 1
ATOM 4226 O O . ILE A 1 552 ? -4.531 -19.078 -8.602 1 94.19 552 ILE A O 1
ATOM 4230 N N . SER A 1 553 ? -4.527 -17.812 -6.75 1 94.81 553 SER A N 1
ATOM 4231 C CA . SER A 1 553 ? -3.996 -18.859 -5.879 1 94.81 553 SER A CA 1
ATOM 4232 C C . SER A 1 553 ? -4.957 -20.047 -5.777 1 94.81 553 SER A C 1
ATOM 4234 O O . SER A 1 553 ? -4.535 -21.203 -5.781 1 94.81 553 SER A O 1
ATOM 4236 N N . GLU A 1 554 ? -6.234 -19.812 -5.707 1 93.19 554 GLU A N 1
ATOM 4237 C CA . GLU A 1 554 ? -7.238 -20.875 -5.672 1 93.19 554 GLU A CA 1
ATOM 4238 C C . GLU A 1 554 ? -7.242 -21.672 -6.973 1 93.19 554 GLU A C 1
ATOM 4240 O O . GLU A 1 554 ? -7.355 -22.906 -6.953 1 93.19 554 GLU A O 1
ATOM 4245 N N . GLU A 1 555 ? -7.105 -20.938 -8.062 1 93.31 555 GLU A N 1
ATOM 4246 C CA . GLU A 1 555 ? -7.012 -21.609 -9.359 1 93.31 555 GLU A CA 1
ATOM 4247 C C . GLU A 1 555 ? -5.773 -22.5 -9.438 1 93.31 555 GLU A C 1
ATOM 4249 O O . GLU A 1 555 ? -5.84 -23.625 -9.93 1 93.31 555 GLU A O 1
ATOM 4254 N N . MET A 1 556 ? -4.684 -22.047 -8.898 1 93.38 556 MET A N 1
ATOM 4255 C CA . MET A 1 556 ? -3.439 -22.812 -8.867 1 93.38 556 MET A CA 1
ATOM 4256 C C . MET A 1 556 ? -3.584 -24.062 -8 1 93.38 556 MET A C 1
ATOM 4258 O O . MET A 1 556 ? -3.062 -25.125 -8.344 1 93.38 556 MET A O 1
ATOM 4262 N N . GLN A 1 557 ? -4.309 -23.938 -6.918 1 94.06 557 GLN A N 1
ATOM 4263 C CA . GLN A 1 557 ? -4.578 -25.094 -6.059 1 94.06 557 GLN A CA 1
ATOM 4264 C C . GLN A 1 557 ? -5.418 -26.141 -6.785 1 94.06 557 GLN A C 1
ATOM 4266 O O . GLN A 1 557 ? -5.164 -27.344 -6.66 1 94.06 557 GLN A O 1
ATOM 4271 N N . LYS A 1 558 ? -6.414 -25.688 -7.539 1 93.44 558 LYS A N 1
ATOM 4272 C CA . LYS A 1 558 ? -7.234 -26.594 -8.336 1 93.44 558 LYS A CA 1
ATOM 4273 C C . LYS A 1 558 ? -6.391 -27.312 -9.383 1 93.44 558 LYS A C 1
ATOM 4275 O O . LYS A 1 558 ? -6.555 -28.516 -9.594 1 93.44 558 LYS A O 1
ATOM 4280 N N . ILE A 1 559 ? -5.516 -26.531 -10.023 1 91.31 559 ILE A N 1
ATOM 4281 C CA . ILE A 1 559 ? -4.621 -27.109 -11.016 1 91.31 559 ILE A CA 1
ATOM 4282 C C . ILE A 1 559 ? -3.74 -28.172 -10.367 1 91.31 559 ILE A C 1
ATOM 4284 O O . ILE A 1 559 ? -3.602 -29.266 -10.891 1 91.31 559 ILE A O 1
ATOM 4288 N N . SER A 1 560 ? -3.088 -27.875 -9.203 1 93.75 560 SER A N 1
ATOM 4289 C CA . SER A 1 560 ? -2.271 -28.812 -8.461 1 93.75 560 SER A CA 1
ATOM 4290 C C . SER A 1 560 ? -3.074 -30.062 -8.086 1 93.75 560 SER A C 1
ATOM 4292 O O . SER A 1 560 ? -2.596 -31.188 -8.25 1 93.75 560 SER A O 1
ATOM 4294 N N . GLY A 1 561 ? -4.285 -29.906 -7.629 1 91.19 561 GLY A N 1
ATOM 4295 C CA . GLY A 1 561 ? -5.156 -31.016 -7.293 1 91.19 561 GLY A CA 1
ATOM 4296 C C . GLY A 1 561 ? -5.484 -31.906 -8.477 1 91.19 561 GLY A C 1
ATOM 4297 O O . GLY A 1 561 ? -5.473 -33.125 -8.367 1 91.19 561 GLY A O 1
ATOM 4298 N N . SER A 1 562 ? -5.754 -31.281 -9.586 1 89.88 562 SER A N 1
ATOM 4299 C CA . SER A 1 562 ? -6.043 -32.031 -10.805 1 89.88 562 SER A CA 1
ATOM 4300 C C . SER A 1 562 ? -4.848 -32.875 -11.242 1 89.88 562 SER A C 1
ATOM 4302 O O . SER A 1 562 ? -5 -34.031 -11.602 1 89.88 562 SER A O 1
ATOM 4304 N N . LEU A 1 563 ? -3.633 -32.281 -11.211 1 89.38 563 LEU A N 1
ATOM 4305 C CA . LEU A 1 563 ? -2.408 -33 -11.555 1 89.38 563 LEU A CA 1
ATOM 4306 C C . LEU A 1 563 ? -2.176 -34.156 -10.602 1 89.38 563 LEU A C 1
ATOM 4308 O O . LEU A 1 563 ? -1.823 -35.25 -11.031 1 89.38 563 LEU A O 1
ATOM 4312 N N . GLU A 1 564 ? -2.449 -33.938 -9.297 1 90.31 564 GLU A N 1
ATOM 4313 C CA . GLU A 1 564 ? -2.309 -35 -8.289 1 90.31 564 GLU A CA 1
ATOM 4314 C C . GLU A 1 564 ? -3.289 -36.125 -8.547 1 90.31 564 GLU A C 1
ATOM 4316 O O . GLU A 1 564 ? -2.943 -37.312 -8.367 1 90.31 564 GLU A O 1
ATOM 4321 N N . GLY A 1 565 ? -4.488 -35.812 -8.969 1 87.75 565 GLY A N 1
ATOM 4322 C CA . GLY A 1 565 ? -5.48 -36.812 -9.297 1 87.75 565 GLY A CA 1
ATOM 4323 C C . GLY A 1 565 ? -5.059 -37.719 -10.438 1 87.75 565 GLY A C 1
ATOM 4324 O O . GLY A 1 565 ? -5.262 -38.938 -10.383 1 87.75 565 GLY A O 1
ATOM 4325 N N . TYR A 1 566 ? -4.395 -37.188 -11.414 1 81 566 TYR A N 1
ATOM 4326 C CA . TYR A 1 566 ? -3.918 -37.969 -12.539 1 81 566 TYR A CA 1
ATOM 4327 C C . TYR A 1 566 ? -2.762 -38.875 -12.133 1 81 566 TYR A C 1
ATOM 4329 O O . TYR A 1 566 ? -2.707 -40.031 -12.516 1 81 566 TYR A O 1
ATOM 4337 N N . ILE A 1 567 ? -1.839 -38.344 -11.25 1 85.69 567 ILE A N 1
ATOM 4338 C CA . ILE A 1 567 ? -0.644 -39.062 -10.812 1 85.69 567 ILE A CA 1
ATOM 4339 C C . ILE A 1 567 ? -1.038 -40.188 -9.883 1 85.69 567 ILE A C 1
ATOM 4341 O O . ILE A 1 567 ? -0.393 -41.25 -9.875 1 85.69 567 ILE A O 1
ATOM 4345 N N . ALA A 1 568 ? -2.111 -40.062 -9.156 1 86.56 568 ALA A N 1
ATOM 4346 C CA . ALA A 1 568 ? -2.545 -41.062 -8.164 1 86.56 568 ALA A CA 1
ATOM 4347 C C . ALA A 1 568 ? -2.936 -42.375 -8.836 1 86.56 568 ALA A C 1
ATOM 4349 O O . ALA A 1 568 ? -2.887 -43.438 -8.211 1 86.56 568 ALA A O 1
ATOM 4350 N N . ASN A 1 569 ? -3.203 -42.312 -10.148 1 82.81 569 ASN A N 1
ATOM 4351 C CA . ASN A 1 569 ? -3.625 -43.5 -10.883 1 82.81 569 ASN A CA 1
ATOM 4352 C C . ASN A 1 569 ? -2.43 -44.344 -11.359 1 82.81 569 ASN A C 1
ATOM 4354 O O . ASN A 1 569 ? -2.596 -45.438 -11.883 1 82.81 569 ASN A O 1
ATOM 4358 N N . PHE A 1 570 ? -1.257 -43.781 -11.109 1 85.44 570 PHE A N 1
ATOM 4359 C CA . PHE A 1 570 ? -0.064 -44.469 -11.594 1 85.44 570 PHE A CA 1
ATOM 4360 C C . PHE A 1 570 ? 0.848 -44.844 -10.438 1 85.44 570 PHE A C 1
ATOM 4362 O O . PHE A 1 570 ? 1.015 -44.094 -9.484 1 85.44 570 PHE A O 1
ATOM 4369 N N . ASN A 1 571 ? 1.271 -46.125 -10.359 1 85.62 571 ASN A N 1
ATOM 4370 C CA . ASN A 1 571 ? 2.277 -46.562 -9.414 1 85.62 571 ASN A CA 1
ATOM 4371 C C . ASN A 1 571 ? 3.682 -46.5 -10.008 1 85.62 571 ASN A C 1
ATOM 4373 O O . ASN A 1 571 ? 3.975 -47.219 -10.984 1 85.62 571 ASN A O 1
ATOM 4377 N N . THR A 1 572 ? 4.574 -45.688 -9.508 1 80.5 572 THR A N 1
ATOM 4378 C CA . THR A 1 572 ? 5.906 -45.469 -10.062 1 80.5 572 THR A CA 1
ATOM 4379 C C . THR A 1 572 ? 6.969 -46.094 -9.156 1 80.5 572 THR A C 1
ATOM 4381 O O . THR A 1 572 ? 8.164 -46.062 -9.469 1 80.5 572 THR A O 1
ATOM 4384 N N . GLU A 1 573 ? 6.672 -46.656 -8 1 78.25 573 GLU A N 1
ATOM 4385 C CA . GLU A 1 573 ? 7.664 -47.188 -7.074 1 78.25 573 GLU A CA 1
ATOM 4386 C C . GLU A 1 573 ? 8.203 -48.531 -7.551 1 78.25 573 GLU A C 1
ATOM 4388 O O . GLU A 1 573 ? 7.426 -49.469 -7.832 1 78.25 573 GLU A O 1
ATOM 4393 N N . VAL A 1 574 ? 9.492 -48.656 -8.008 1 72 574 VAL A N 1
ATOM 4394 C CA . VAL A 1 574 ? 10.164 -49.844 -8.484 1 72 574 VAL A CA 1
ATOM 4395 C C . VAL A 1 574 ? 10.344 -50.844 -7.336 1 72 574 VAL A C 1
ATOM 4397 O O . VAL A 1 574 ? 10.922 -50.5 -6.301 1 72 574 VAL A O 1
ATOM 4400 N N . SER A 1 575 ? 9.422 -51.75 -7.125 1 56.94 575 SER A N 1
ATOM 4401 C CA . SER A 1 575 ? 9.75 -52.812 -6.191 1 56.94 575 SER A CA 1
ATOM 4402 C C . SER A 1 575 ? 10.742 -53.812 -6.805 1 56.94 575 SER A C 1
ATOM 4404 O O . SER A 1 575 ? 10.641 -54.125 -7.988 1 56.94 575 SER A O 1
ATOM 4406 N N . GLU A 1 576 ? 11.953 -53.938 -6.363 1 51.22 576 GLU A N 1
ATOM 4407 C CA . GLU A 1 576 ? 12.977 -54.906 -6.754 1 51.22 576 GLU A CA 1
ATOM 4408 C C . GLU A 1 576 ? 12.391 -56.312 -6.855 1 51.22 576 GLU A C 1
ATOM 4410 O O . GLU A 1 576 ? 13.125 -57.281 -7.039 1 51.22 576 GLU A O 1
ATOM 4415 N N . GLU A 1 577 ? 11.375 -56.812 -6.512 1 44.16 577 GLU A N 1
ATOM 4416 C CA . GLU A 1 577 ? 11.094 -58.25 -6.574 1 44.16 577 GLU A CA 1
ATOM 4417 C C . GLU A 1 577 ? 10.852 -58.688 -8.008 1 44.16 577 GLU A C 1
ATOM 4419 O O . GLU A 1 577 ? 9.93 -58.219 -8.68 1 44.16 577 GLU A O 1
ATOM 4424 N N . ALA A 1 578 ? 11.773 -59.312 -8.68 1 47.25 578 ALA A N 1
ATOM 4425 C CA . ALA A 1 578 ? 11.68 -60.156 -9.867 1 47.25 578 ALA A CA 1
ATOM 4426 C C . ALA A 1 578 ? 10.461 -61.062 -9.797 1 47.25 578 ALA A C 1
ATOM 4428 O O . ALA A 1 578 ? 10.414 -62 -8.977 1 47.25 578 ALA A O 1
ATOM 4429 N N . VAL A 1 579 ? 9.375 -60.562 -9.984 1 46.41 579 VAL A N 1
ATOM 4430 C CA . VAL A 1 579 ? 8.266 -61.5 -9.922 1 46.41 579 VAL A CA 1
ATOM 4431 C C . VAL A 1 579 ? 8.445 -62.594 -10.992 1 46.41 579 VAL A C 1
ATOM 4433 O O . VAL A 1 579 ? 8.406 -62.312 -12.188 1 46.41 579 VAL A O 1
ATOM 4436 N N . GLU A 1 580 ? 9.062 -63.594 -10.742 1 47 580 GLU A N 1
ATOM 4437 C CA . GLU A 1 580 ? 9.023 -64.812 -11.531 1 47 580 GLU A CA 1
ATOM 4438 C C . GLU A 1 580 ? 7.59 -65.25 -11.867 1 47 580 GLU A C 1
ATOM 4440 O O . GLU A 1 580 ? 6.758 -65.375 -10.961 1 47 580 GLU A O 1
ATOM 4445 N N . VAL A 1 581 ? 7.117 -64.875 -12.992 1 51.53 581 VAL A N 1
ATOM 4446 C CA . VAL A 1 581 ? 5.84 -65.375 -13.453 1 51.53 581 VAL A CA 1
ATOM 4447 C C . VAL A 1 581 ? 5.734 -66.875 -13.062 1 51.53 581 VAL A C 1
ATOM 4449 O O . VAL A 1 581 ? 6.559 -67.688 -13.477 1 51.53 581 VAL A O 1
ATOM 4452 N N . THR A 1 582 ? 5.223 -67.25 -11.883 1 42.03 582 THR A N 1
ATOM 4453 C CA . THR A 1 582 ? 4.926 -68.625 -11.492 1 42.03 582 THR A CA 1
ATOM 4454 C C . THR A 1 582 ? 4.211 -69.375 -12.617 1 42.03 582 THR A C 1
ATOM 4456 O O . THR A 1 582 ? 3.232 -68.875 -13.172 1 42.03 582 THR A O 1
ATOM 4459 N N . GLU A 1 583 ? 4.852 -70.375 -13.211 1 43.94 583 GLU A N 1
ATOM 4460 C CA . GLU A 1 583 ? 4.328 -71.438 -14.086 1 43.94 583 GLU A CA 1
ATOM 4461 C C . GLU A 1 583 ? 3.066 -72.062 -13.5 1 43.94 583 GLU A C 1
ATOM 4463 O O . GLU A 1 583 ? 3.09 -72.562 -12.391 1 43.94 583 GLU A O 1
ATOM 4468 N N . GLU A 1 584 ? 1.938 -71.562 -13.617 1 40.81 584 GLU A N 1
ATOM 4469 C CA . GLU A 1 584 ? 0.853 -72.5 -13.211 1 40.81 584 GLU A CA 1
ATOM 4470 C C . GLU A 1 584 ? 1.116 -73.938 -13.656 1 40.81 584 GLU A C 1
ATOM 4472 O O . GLU A 1 584 ? 1.428 -74.125 -14.82 1 40.81 584 GLU A O 1
ATOM 4477 N N . PRO A 1 585 ? 1.521 -74.812 -12.719 1 38.94 585 PRO A N 1
ATOM 4478 C CA . PRO A 1 585 ? 1.651 -76.25 -13.117 1 38.94 585 PRO A CA 1
ATOM 4479 C C . PRO A 1 585 ? 0.487 -76.688 -13.984 1 38.94 585 PRO A C 1
ATOM 4481 O O . PRO A 1 585 ? -0.624 -76.188 -13.875 1 38.94 585 PRO A O 1
ATOM 4484 N N . GLU A 1 586 ? 0.72 -77.25 -15.086 1 38.5 586 GLU A N 1
ATOM 4485 C CA . GLU A 1 586 ? -0.215 -78 -15.922 1 38.5 586 GLU A CA 1
ATOM 4486 C C . GLU A 1 586 ? -1.167 -78.875 -15.07 1 38.5 586 GLU A C 1
ATOM 4488 O O . GLU A 1 586 ? -0.73 -79.625 -14.188 1 38.5 586 GLU A O 1
ATOM 4493 N N . SER A 1 587 ? -2.377 -78.438 -14.766 1 36.22 587 SER A N 1
ATOM 4494 C CA . SER A 1 587 ? -3.408 -79.312 -14.172 1 36.22 587 SER A CA 1
ATOM 4495 C C . SER A 1 587 ? -3.33 -80.75 -14.703 1 36.22 587 SER A C 1
ATOM 4497 O O . SER A 1 587 ? -3.361 -80.938 -15.914 1 36.22 587 SER A O 1
ATOM 4499 N N . GLU A 1 588 ? -2.562 -81.625 -13.977 1 33.41 588 GLU A N 1
ATOM 4500 C CA . GLU A 1 588 ? -2.73 -83.062 -14.164 1 33.41 588 GLU A CA 1
ATOM 4501 C C . GLU A 1 588 ? -4.203 -83.438 -14.289 1 33.41 588 GLU A C 1
ATOM 4503 O O . GLU A 1 588 ? -5.02 -83.062 -13.445 1 33.41 588 GLU A O 1
ATOM 4508 N N . THR A 1 589 ? -4.719 -83.562 -15.438 1 27.75 589 THR A N 1
ATOM 4509 C CA . THR A 1 589 ? -6.008 -84.188 -15.648 1 27.75 589 THR A CA 1
ATOM 4510 C C . THR A 1 589 ? -6.141 -85.438 -14.75 1 27.75 589 THR A C 1
ATOM 4512 O O . THR A 1 589 ? -5.355 -86.375 -14.859 1 27.75 589 THR A O 1
ATOM 4515 N N . LYS A 1 590 ? -6.523 -85.188 -13.5 1 34.66 590 LYS A N 1
ATOM 4516 C CA . LYS A 1 590 ? -7.012 -86.25 -12.648 1 34.66 590 LYS A CA 1
ATOM 4517 C C . LYS A 1 590 ? -7.84 -87.25 -13.445 1 34.66 590 LYS A C 1
ATOM 4519 O O . LYS A 1 590 ? -8.789 -86.875 -14.133 1 34.66 590 LYS A O 1
ATOM 4524 N N . ASP A 1 591 ? -7.188 -88.438 -13.906 1 28.33 591 ASP A N 1
ATOM 4525 C CA . ASP A 1 591 ? -7.836 -89.625 -14.398 1 28.33 591 ASP A CA 1
ATOM 4526 C C . ASP A 1 591 ? -9.148 -89.875 -13.664 1 28.33 591 ASP A C 1
ATOM 4528 O O . ASP A 1 591 ? -9.211 -89.75 -12.438 1 28.33 591 ASP A O 1
ATOM 4532 N N . PRO A 1 592 ? -10.289 -89.562 -14.312 1 35.94 592 PRO A N 1
ATOM 4533 C CA . PRO A 1 592 ? -11.516 -90 -13.633 1 35.94 592 PRO A CA 1
ATOM 4534 C C . PRO A 1 592 ? -11.406 -91.375 -13.062 1 35.94 592 PRO A C 1
ATOM 4536 O O . PRO A 1 592 ? -10.797 -92.25 -13.688 1 35.94 592 PRO A O 1
ATOM 4539 N N . GLY A 1 593 ? -11.125 -91.5 -11.656 1 32.59 593 GLY A N 1
ATOM 4540 C CA . GLY A 1 593 ? -11.141 -92.688 -10.859 1 32.59 593 GLY A CA 1
ATOM 4541 C C . GLY A 1 593 ? -12.141 -93.688 -11.359 1 32.59 593 GLY A C 1
ATOM 4542 O O . GLY A 1 593 ? -13.078 -93.375 -12.078 1 32.59 593 GLY A O 1
ATOM 4543 N N . GLU A 1 594 ? -11.695 -94.938 -11.594 1 32.84 594 GLU A N 1
ATOM 4544 C CA . GLU A 1 594 ? -12.344 -96.25 -11.914 1 32.84 594 GLU A CA 1
ATOM 4545 C C . GLU A 1 594 ? -13.625 -96.438 -11.109 1 32.84 594 GLU A C 1
ATOM 4547 O O . GLU A 1 594 ? -13.648 -96.188 -9.898 1 32.84 594 GLU A O 1
ATOM 4552 N N . PRO A 1 595 ? -14.812 -96.125 -11.797 1 35.88 595 PRO A N 1
ATOM 4553 C CA . PRO A 1 595 ? -15.977 -96.562 -11.023 1 35.88 595 PRO A CA 1
ATOM 4554 C C . PRO A 1 595 ? -15.805 -97.938 -10.43 1 35.88 595 PRO A C 1
ATOM 4556 O O . PRO A 1 595 ? -15.258 -98.875 -11.078 1 35.88 595 PRO A O 1
ATOM 4559 N N . VAL A 1 596 ? -15.453 -97.938 -9.102 1 38.06 596 VAL A N 1
ATOM 4560 C CA . VAL A 1 596 ? -15.43 -99.188 -8.328 1 38.06 596 VAL A CA 1
ATOM 4561 C C . VAL A 1 596 ? -16.672 -100 -8.641 1 38.06 596 VAL A C 1
ATOM 4563 O O . VAL A 1 596 ? -17.797 -99.562 -8.43 1 38.06 596 VAL A O 1
ATOM 4566 N N . LEU A 1 597 ? -16.578 -100.875 -9.758 1 34.38 597 LEU A N 1
ATOM 4567 C CA . LEU A 1 597 ? -17.547 -101.938 -9.906 1 34.38 597 LEU A CA 1
ATOM 4568 C C . LEU A 1 597 ? -17.766 -102.625 -8.578 1 34.38 597 LEU A C 1
ATOM 4570 O O . LEU A 1 597 ? -16.797 -103.125 -7.977 1 34.38 597 LEU A O 1
ATOM 4574 N N . ALA A 1 598 ? -18.672 -102.125 -7.742 1 34.41 598 ALA A N 1
ATOM 4575 C CA . ALA A 1 598 ? -19.172 -102.812 -6.555 1 34.41 598 ALA A CA 1
ATOM 4576 C C . ALA A 1 598 ? -19.344 -104.312 -6.809 1 34.41 598 ALA A C 1
ATOM 4578 O O . ALA A 1 598 ? -19.594 -104.688 -7.945 1 34.41 598 ALA A O 1
ATOM 4579 N N . GLU A 1 599 ? -19 -105.062 -5.914 1 29.86 599 GLU A N 1
ATOM 4580 C CA . GLU A 1 599 ? -19.078 -106.438 -5.551 1 29.86 599 GLU A CA 1
ATOM 4581 C C . GLU A 1 599 ? -20.5 -107 -5.688 1 29.86 599 GLU A C 1
ATOM 4583 O O . GLU A 1 599 ? -21.438 -106.375 -5.141 1 29.86 599 GLU A O 1
ATOM 4588 N N . ASN A 1 600 ? -20.891 -107.375 -6.859 1 25.61 600 ASN A N 1
ATOM 4589 C CA . ASN A 1 600 ? -21.906 -108.375 -6.707 1 25.61 600 ASN A CA 1
ATOM 4590 C C . ASN A 1 600 ? -21.438 -109.5 -5.754 1 25.61 600 ASN A C 1
ATOM 4592 O O . ASN A 1 600 ? -20.422 -110.125 -5.984 1 25.61 600 ASN A O 1
ATOM 4596 N N . VAL A 1 601 ? -21.844 -109.312 -4.551 1 22.33 601 VAL A N 1
ATOM 4597 C CA . VAL A 1 601 ? -22.453 -110.438 -3.932 1 22.33 601 VAL A CA 1
ATOM 4598 C C . VAL A 1 601 ? -23.766 -110.812 -4.648 1 22.33 601 VAL A C 1
ATOM 4600 O O . VAL A 1 601 ? -24.516 -109.875 -5.012 1 22.33 601 VAL A O 1
ATOM 4603 N N . MET B 1 1 ? -11.469 -69.875 -42.688 1 55.41 1 MET B N 1
ATOM 4604 C CA . MET B 1 1 ? -10.32 -69 -42.562 1 55.41 1 MET B CA 1
ATOM 4605 C C . MET B 1 1 ? -10.422 -68.125 -41.344 1 55.41 1 MET B C 1
ATOM 4607 O O . MET B 1 1 ? -9.445 -67.938 -40.594 1 55.41 1 MET B O 1
ATOM 4611 N N . ASN B 1 2 ? -11.703 -67.812 -41.188 1 65.88 2 ASN B N 1
ATOM 4612 C CA . ASN B 1 2 ? -12.031 -67 -40.031 1 65.88 2 ASN B CA 1
ATOM 4613 C C . ASN B 1 2 ? -12.078 -67.812 -38.75 1 65.88 2 ASN B C 1
ATOM 4615 O O . ASN B 1 2 ? -11.727 -67.312 -37.688 1 65.88 2 ASN B O 1
ATOM 4619 N N . LEU B 1 3 ? -12.344 -69.125 -38.938 1 69.81 3 LEU B N 1
ATOM 4620 C CA . LEU B 1 3 ? -12.5 -70 -37.781 1 69.81 3 LEU B CA 1
ATOM 4621 C C . LEU B 1 3 ? -11.148 -70.25 -37.094 1 69.81 3 LEU B C 1
ATOM 4623 O O . LEU B 1 3 ? -11.07 -70.375 -35.875 1 69.81 3 LEU B O 1
ATOM 4627 N N . ILE B 1 4 ? -10.07 -70.25 -37.844 1 76.75 4 ILE B N 1
ATOM 4628 C CA . ILE B 1 4 ? -8.742 -70.5 -37.312 1 76.75 4 ILE B CA 1
ATOM 4629 C C . ILE B 1 4 ? -8.164 -69.188 -36.719 1 76.75 4 ILE B C 1
ATOM 4631 O O . ILE B 1 4 ? -7.504 -69.25 -35.656 1 76.75 4 ILE B O 1
ATOM 4635 N N . LYS B 1 5 ? -8.633 -68.188 -37.281 1 75.44 5 LYS B N 1
ATOM 4636 C CA . LYS B 1 5 ? -8.109 -66.875 -36.844 1 75.44 5 LYS B CA 1
ATOM 4637 C C . LYS B 1 5 ? -8.555 -66.562 -35.438 1 75.44 5 LYS B C 1
ATOM 4639 O O . LYS B 1 5 ? -7.793 -65.938 -34.656 1 75.44 5 LYS B O 1
ATOM 4644 N N . ASN B 1 6 ? -9.688 -67 -35.031 1 79.31 6 ASN B N 1
ATOM 4645 C CA . ASN B 1 6 ? -10.281 -66.562 -33.75 1 79.31 6 ASN B CA 1
ATOM 4646 C C . ASN B 1 6 ? -10.016 -67.625 -32.688 1 79.31 6 ASN B C 1
ATOM 4648 O O . ASN B 1 6 ? -10.469 -67.438 -31.531 1 79.31 6 ASN B O 1
ATOM 4652 N N . ARG B 1 7 ? -9.258 -68.562 -32.969 1 82 7 ARG B N 1
ATOM 4653 C CA . ARG B 1 7 ? -8.977 -69.562 -31.984 1 82 7 ARG B CA 1
ATOM 4654 C C . ARG B 1 7 ? -7.715 -69.25 -31.188 1 82 7 ARG B C 1
ATOM 4656 O O . ARG B 1 7 ? -6.906 -68.375 -31.625 1 82 7 ARG B O 1
ATOM 4663 N N . LYS B 1 8 ? -7.602 -69.875 -30.078 1 86.44 8 LYS B N 1
ATOM 4664 C CA . LYS B 1 8 ? -6.426 -69.688 -29.234 1 86.44 8 LYS B CA 1
ATOM 4665 C C . LYS B 1 8 ? -5.156 -70.188 -29.953 1 86.44 8 LYS B C 1
ATOM 4667 O O . LYS B 1 8 ? -5.207 -71.062 -30.812 1 86.44 8 LYS B O 1
ATOM 4672 N N . LEU B 1 9 ? -4.098 -69.5 -29.688 1 84.31 9 LEU B N 1
ATOM 4673 C CA . LEU B 1 9 ? -2.826 -69.75 -30.344 1 84.31 9 LEU B CA 1
ATOM 4674 C C . LEU B 1 9 ? -2.416 -71.25 -30.156 1 84.31 9 LEU B C 1
ATOM 4676 O O . LEU B 1 9 ? -1.904 -71.875 -31.094 1 84.31 9 LEU B O 1
ATOM 4680 N N . LYS B 1 10 ? -2.744 -71.812 -29 1 82.62 10 LYS B N 1
ATOM 4681 C CA . LYS B 1 10 ? -2.445 -73.188 -28.75 1 82.62 10 LYS B CA 1
ATOM 4682 C C . LYS B 1 10 ? -3.184 -74.125 -29.734 1 82.62 10 LYS B C 1
ATOM 4684 O O . LYS B 1 10 ? -2.605 -75.062 -30.266 1 82.62 10 LYS B O 1
ATOM 4689 N N . THR B 1 11 ? -4.383 -73.812 -30.016 1 84.38 11 THR B N 1
ATOM 4690 C CA . THR B 1 11 ? -5.203 -74.562 -30.938 1 84.38 11 THR B CA 1
ATOM 4691 C C . THR B 1 11 ? -4.711 -74.438 -32.375 1 84.38 11 THR B C 1
ATOM 4693 O O . THR B 1 11 ? -4.652 -75.375 -33.125 1 84.38 11 THR B O 1
ATOM 4696 N N . LYS B 1 12 ? -4.285 -73.25 -32.625 1 82.12 12 LYS B N 1
ATOM 4697 C CA . LYS B 1 12 ? -3.777 -73 -33.969 1 82.12 12 LYS B CA 1
ATOM 4698 C C . LYS B 1 12 ? -2.518 -73.812 -34.25 1 82.12 12 LYS B C 1
ATOM 4700 O O . LYS B 1 12 ? -2.373 -74.375 -35.312 1 82.12 12 LYS B O 1
ATOM 4705 N N . LEU B 1 13 ? -1.741 -73.938 -33.25 1 81.88 13 LEU B N 1
ATOM 4706 C CA . LEU B 1 13 ? -0.461 -74.562 -33.406 1 81.88 13 LEU B CA 1
ATOM 4707 C C . LEU B 1 13 ? -0.645 -76.125 -33.406 1 81.88 13 LEU B C 1
ATOM 4709 O O . LEU B 1 13 ? 0.15 -76.812 -34 1 81.88 13 LEU B O 1
ATOM 4713 N N . SER B 1 14 ? -1.808 -76.562 -32.812 1 82.81 14 SER B N 1
ATOM 4714 C CA . SER B 1 14 ? -2.027 -78 -32.688 1 82.81 14 SER B CA 1
ATOM 4715 C C . SER B 1 14 ? -2.707 -78.562 -33.938 1 82.81 14 SER B C 1
ATOM 4717 O O . SER B 1 14 ? -2.68 -79.75 -34.188 1 82.81 14 SER B O 1
ATOM 4719 N N . ILE B 1 15 ? -3.234 -77.75 -34.75 1 81.12 15 ILE B N 1
ATOM 4720 C CA . ILE B 1 15 ? -3.977 -78.188 -35.938 1 81.12 15 ILE B CA 1
ATOM 4721 C C . ILE B 1 15 ? -3.037 -78.938 -36.875 1 81.12 15 ILE B C 1
ATOM 4723 O O . ILE B 1 15 ? -3.398 -80 -37.438 1 81.12 15 ILE B O 1
ATOM 4727 N N . ASN B 1 16 ? -1.816 -78.438 -37 1 76.62 16 ASN B N 1
ATOM 4728 C CA . ASN B 1 16 ? -0.852 -79.125 -37.875 1 76.62 16 ASN B CA 1
ATOM 4729 C C . ASN B 1 16 ? -0.507 -80.5 -37.406 1 76.62 16 ASN B C 1
ATOM 4731 O O . ASN B 1 16 ? -0.335 -81.438 -38.219 1 76.62 16 ASN B O 1
ATOM 4735 N N . ILE B 1 17 ? -0.55 -80.688 -36.094 1 79.81 17 ILE B N 1
ATOM 4736 C CA . ILE B 1 17 ? -0.229 -82 -35.531 1 79.81 17 ILE B CA 1
ATOM 4737 C C . ILE B 1 17 ? -1.362 -83 -35.812 1 79.81 17 ILE B C 1
ATOM 4739 O O . ILE B 1 17 ? -1.116 -84.125 -36.188 1 79.81 17 ILE B O 1
ATOM 4743 N N . VAL B 1 18 ? -2.518 -82.5 -35.719 1 81.62 18 VAL B N 1
ATOM 4744 C CA . VAL B 1 18 ? -3.676 -83.375 -35.875 1 81.62 18 VAL B CA 1
ATOM 4745 C C . VAL B 1 18 ? -3.752 -83.812 -37.344 1 81.62 18 VAL B C 1
ATOM 4747 O O . VAL B 1 18 ? -3.93 -85 -37.594 1 81.62 18 VAL B O 1
ATOM 4750 N N . ILE B 1 19 ? -3.48 -83 -38.219 1 79.44 19 ILE B N 1
ATOM 4751 C CA . ILE B 1 19 ? -3.557 -83.312 -39.625 1 79.44 19 ILE B CA 1
ATOM 4752 C C . ILE B 1 19 ? -2.449 -84.312 -40 1 79.44 19 ILE B C 1
ATOM 4754 O O . ILE B 1 19 ? -2.695 -85.312 -40.688 1 79.44 19 ILE B O 1
ATOM 4758 N N . THR B 1 20 ? -1.259 -84.062 -39.406 1 79.62 20 THR B N 1
ATOM 4759 C CA . THR B 1 20 ? -0.127 -84.938 -39.688 1 79.62 20 THR B CA 1
ATOM 4760 C C . THR B 1 20 ? -0.355 -86.312 -39.125 1 79.62 20 THR B C 1
ATOM 4762 O O . THR B 1 20 ? -0.047 -87.375 -39.781 1 79.62 20 THR B O 1
ATOM 4765 N N . THR B 1 21 ? -1.027 -86.375 -37.938 1 81.44 21 THR B N 1
ATOM 4766 C CA . THR B 1 21 ? -1.29 -87.625 -37.281 1 81.44 21 THR B CA 1
ATOM 4767 C C . THR B 1 21 ? -2.277 -88.5 -38.094 1 81.44 21 THR B C 1
ATOM 4769 O O . THR B 1 21 ? -2.043 -89.688 -38.344 1 81.44 21 THR B O 1
ATOM 4772 N N . ILE B 1 22 ? -3.277 -87.875 -38.625 1 82.75 22 ILE B N 1
ATOM 4773 C CA . ILE B 1 22 ? -4.301 -88.625 -39.375 1 82.75 22 ILE B CA 1
ATOM 4774 C C . ILE B 1 22 ? -3.697 -89.125 -40.688 1 82.75 22 ILE B C 1
ATOM 4776 O O . ILE B 1 22 ? -3.945 -90.25 -41.062 1 82.75 22 ILE B O 1
ATOM 4780 N N . MET B 1 23 ? -2.791 -88.375 -41.188 1 80.06 23 MET B N 1
ATOM 4781 C CA . MET B 1 23 ? -2.201 -88.75 -42.469 1 80.06 23 MET B CA 1
ATOM 4782 C C . MET B 1 23 ? -1.204 -89.875 -42.281 1 80.06 23 MET B C 1
ATOM 4784 O O . MET B 1 23 ? -1.145 -90.812 -43.125 1 80.06 23 MET B O 1
ATOM 4788 N N . LEU B 1 24 ? -0.512 -89.875 -41.156 1 81.56 24 LEU B N 1
ATOM 4789 C CA . LEU B 1 24 ? 0.459 -90.938 -40.875 1 81.56 24 LEU B CA 1
ATOM 4790 C C . LEU B 1 24 ? -0.241 -92.25 -40.594 1 81.56 24 LEU B C 1
ATOM 4792 O O . LEU B 1 24 ? 0.205 -93.312 -41.031 1 81.56 24 LEU B O 1
ATOM 4796 N N . ILE B 1 25 ? -1.373 -92.125 -40 1 82.44 25 ILE B N 1
ATOM 4797 C CA . ILE B 1 25 ? -2.15 -93.375 -39.688 1 82.44 25 ILE B CA 1
ATOM 4798 C C . ILE B 1 25 ? -2.717 -93.938 -41 1 82.44 25 ILE B C 1
ATOM 4800 O O . ILE B 1 25 ? -2.68 -95.125 -41.188 1 82.44 25 ILE B O 1
ATOM 4804 N N . GLY B 1 26 ? -3.139 -93.062 -41.875 1 81.12 26 GLY B N 1
ATOM 4805 C CA . GLY B 1 26 ? -3.631 -93.5 -43.156 1 81.12 26 GLY B CA 1
ATOM 4806 C C . GLY B 1 26 ? -2.564 -94.188 -44 1 81.12 26 GLY B C 1
ATOM 4807 O O . GLY B 1 26 ? -2.811 -95.25 -44.594 1 81.12 26 GLY B O 1
ATOM 4808 N N . LEU B 1 27 ? -1.404 -93.688 -43.906 1 81.5 27 LEU B N 1
ATOM 4809 C CA . LEU B 1 27 ? -0.29 -94.25 -44.656 1 81.5 27 LEU B CA 1
ATOM 4810 C C . LEU B 1 27 ? 0.121 -95.562 -44.094 1 81.5 27 LEU B C 1
ATOM 4812 O O . LEU B 1 27 ? 0.413 -96.5 -44.844 1 81.5 27 LEU B O 1
ATOM 4816 N N . GLY B 1 28 ? 0.052 -95.625 -42.75 1 79.94 28 GLY B N 1
ATOM 4817 C CA . GLY B 1 28 ? 0.377 -96.875 -42.094 1 79.94 28 GLY B CA 1
ATOM 4818 C C . GLY B 1 28 ? -0.62 -98 -42.406 1 79.94 28 GLY B C 1
ATOM 4819 O O . GLY B 1 28 ? -0.23 -99.125 -42.688 1 79.94 28 GLY B O 1
ATOM 4820 N N . ALA B 1 29 ? -1.849 -97.688 -42.531 1 83.19 29 ALA B N 1
ATOM 4821 C CA . ALA B 1 29 ? -2.902 -98.688 -42.844 1 83.19 29 ALA B CA 1
ATOM 4822 C C . ALA B 1 29 ? -2.809 -99.188 -44.25 1 83.19 29 ALA B C 1
ATOM 4824 O O . ALA B 1 29 ? -2.939 -100.375 -44.531 1 83.19 29 ALA B O 1
ATOM 4825 N N . THR B 1 30 ? -2.48 -98.375 -45.125 1 80.75 30 THR B N 1
ATOM 4826 C CA . THR B 1 30 ? -2.389 -98.75 -46.531 1 80.75 30 THR B CA 1
ATOM 4827 C C . THR B 1 30 ? -1.188 -99.625 -46.75 1 80.75 30 THR B C 1
ATOM 4829 O O . THR B 1 30 ? -1.275 -100.625 -47.531 1 80.75 30 THR B O 1
ATOM 4832 N N . SER B 1 31 ? -0.134 -99.312 -46.062 1 81.25 31 SER B N 1
ATOM 4833 C CA . SER B 1 31 ? 1.061 -100.188 -46.188 1 81.25 31 SER B CA 1
ATOM 4834 C C . SER B 1 31 ? 0.818 -101.562 -45.625 1 81.25 31 SER B C 1
ATOM 4836 O O . SER B 1 31 ? 1.175 -102.562 -46.281 1 81.25 31 SER B O 1
ATOM 4838 N N . PHE B 1 32 ? 0.082 -101.688 -44.656 1 81.81 32 PHE B N 1
ATOM 4839 C CA . PHE B 1 32 ? -0.203 -103 -44 1 81.81 32 PHE B CA 1
ATOM 4840 C C . PHE B 1 32 ? -1.114 -103.875 -44.875 1 81.81 32 PHE B C 1
ATOM 4842 O O . PHE B 1 32 ? -0.833 -105 -45.094 1 81.81 32 PHE B O 1
ATOM 4849 N N . LEU B 1 33 ? -2.078 -103.25 -45.438 1 84.5 33 LEU B N 1
ATOM 4850 C CA . LEU B 1 33 ? -3.023 -104 -46.281 1 84.5 33 LEU B CA 1
ATOM 4851 C C . LEU B 1 33 ? -2.369 -104.438 -47.562 1 84.5 33 LEU B C 1
ATOM 4853 O O . LEU B 1 33 ? -2.652 -105.5 -48.094 1 84.5 33 LEU B O 1
ATOM 4857 N N . GLY B 1 34 ? -1.399 -103.625 -47.938 1 84.31 34 GLY B N 1
ATOM 4858 C CA . GLY B 1 34 ? -0.699 -103.938 -49.188 1 84.31 34 GLY B CA 1
ATOM 4859 C C . GLY B 1 34 ? 0.193 -105.125 -49.062 1 84.31 34 GLY B C 1
ATOM 4860 O O . GLY B 1 34 ? 0.128 -106.062 -49.875 1 84.31 34 GLY B O 1
ATOM 4861 N N . PHE B 1 35 ? 0.892 -105.312 -47.969 1 85.19 35 PHE B N 1
ATOM 4862 C CA . PHE B 1 35 ? 1.804 -106.438 -47.781 1 85.19 35 PHE B CA 1
ATOM 4863 C C . PHE B 1 35 ? 1.034 -107.688 -47.469 1 85.19 35 PHE B C 1
ATOM 4865 O O . PHE B 1 35 ? 1.426 -108.812 -47.875 1 85.19 35 PHE B O 1
ATOM 4872 N N . ARG B 1 36 ? -0.132 -107.562 -46.875 1 84.94 36 ARG B N 1
ATOM 4873 C CA . ARG B 1 36 ? -0.981 -108.688 -46.562 1 84.94 36 ARG B CA 1
ATOM 4874 C C . ARG B 1 36 ? -1.591 -109.25 -47.844 1 84.94 36 ARG B C 1
ATOM 4876 O O . ARG B 1 36 ? -1.646 -110.5 -48 1 84.94 36 ARG B O 1
ATOM 4883 N N . HIS B 1 37 ? -1.889 -108.312 -48.656 1 88.88 37 HIS B N 1
ATOM 4884 C CA . HIS B 1 37 ? -2.465 -108.75 -49.938 1 88.88 37 HIS B CA 1
ATOM 4885 C C . HIS B 1 37 ? -1.443 -109.5 -50.781 1 88.88 37 HIS B C 1
ATOM 4887 O O . HIS B 1 37 ? -1.756 -110.562 -51.375 1 88.88 37 HIS B O 1
ATOM 4893 N N . VAL B 1 38 ? -0.233 -109.188 -50.75 1 87.69 38 VAL B N 1
ATOM 4894 C CA . VAL B 1 38 ? 0.829 -109.812 -51.531 1 87.69 38 VAL B CA 1
ATOM 4895 C C . VAL B 1 38 ? 1.155 -111.188 -50.938 1 87.69 38 VAL B C 1
ATOM 4897 O O . VAL B 1 38 ? 1.361 -112.125 -51.688 1 87.69 38 VAL B O 1
ATOM 4900 N N . ALA B 1 39 ? 1.048 -111.312 -49.688 1 85.31 39 ALA B N 1
ATOM 4901 C CA . ALA B 1 39 ? 1.295 -112.625 -49.031 1 85.31 39 ALA B CA 1
ATOM 4902 C C . ALA B 1 39 ? 0.215 -113.625 -49.375 1 85.31 39 ALA B C 1
ATOM 4904 O O . ALA B 1 39 ? 0.518 -114.75 -49.625 1 85.31 39 ALA B O 1
ATOM 4905 N N . THR B 1 40 ? -0.938 -113.125 -49.5 1 88.19 40 THR B N 1
ATOM 4906 C CA . THR B 1 40 ? -2.059 -114 -49.844 1 88.19 40 THR B CA 1
ATOM 4907 C C . THR B 1 40 ? -1.969 -114.438 -51.281 1 88.19 40 THR B C 1
ATOM 4909 O O . THR B 1 40 ? -2.219 -115.625 -51.594 1 88.19 40 THR B O 1
ATOM 4912 N N . LEU B 1 41 ? -1.501 -113.625 -52.125 1 88.25 41 LEU B N 1
ATOM 4913 C CA . LEU B 1 41 ? -1.335 -114 -53.531 1 88.25 41 LEU B CA 1
ATOM 4914 C C . LEU B 1 41 ? -0.252 -115.062 -53.688 1 88.25 41 LEU B C 1
ATOM 4916 O O . LEU B 1 41 ? -0.417 -116 -54.469 1 88.25 41 LEU B O 1
ATOM 4920 N N . SER B 1 42 ? 0.755 -115 -52.938 1 89.44 42 SER B N 1
ATOM 4921 C CA . SER B 1 42 ? 1.861 -116 -52.969 1 89.44 42 SER B CA 1
ATOM 4922 C C . SER B 1 42 ? 1.439 -117.312 -52.438 1 89.44 42 SER B C 1
ATOM 4924 O O . SER B 1 42 ? 1.717 -118.375 -53.062 1 89.44 42 SER B O 1
ATOM 4926 N N . ASP B 1 43 ? 0.64 -117.375 -51.469 1 89.12 43 ASP B N 1
ATOM 4927 C CA . ASP B 1 43 ? 0.157 -118.625 -50.875 1 89.12 43 ASP B CA 1
ATOM 4928 C C . ASP B 1 43 ? -0.816 -119.312 -51.812 1 89.12 43 ASP B C 1
ATOM 4930 O O . ASP B 1 43 ? -0.737 -120.5 -52 1 89.12 43 ASP B O 1
ATOM 4934 N N . ASN B 1 44 ? -1.605 -118.562 -52.406 1 90.5 44 ASN B N 1
ATOM 4935 C CA . ASN B 1 44 ? -2.568 -119.125 -53.344 1 90.5 44 ASN B CA 1
ATOM 4936 C C . ASN B 1 44 ? -1.873 -119.75 -54.562 1 90.5 44 ASN B C 1
ATOM 4938 O O . ASN B 1 44 ? -2.27 -120.812 -55.031 1 90.5 44 ASN B O 1
ATOM 4942 N N . MET B 1 45 ? -0.789 -119.125 -54.938 1 91.69 45 MET B N 1
ATOM 4943 C CA . MET B 1 45 ? 0.003 -119.625 -56.062 1 91.69 45 MET B CA 1
ATOM 4944 C C . MET B 1 45 ? 0.6 -121 -55.719 1 91.69 45 MET B C 1
ATOM 4946 O O . MET B 1 45 ? 0.528 -121.938 -56.531 1 91.69 45 MET B O 1
ATOM 4950 N N . VAL B 1 46 ? 1.045 -121.25 -54.562 1 92.31 46 VAL B N 1
ATOM 4951 C CA . VAL B 1 46 ? 1.718 -122.5 -54.156 1 92.31 46 VAL B CA 1
ATOM 4952 C C . VAL B 1 46 ? 0.685 -123.562 -53.938 1 92.31 46 VAL B C 1
ATOM 4954 O O . VAL B 1 46 ? 0.791 -124.688 -54.5 1 92.31 46 VAL B O 1
ATOM 4957 N N . ASP B 1 47 ? -0.382 -123.375 -53.344 1 90.88 47 ASP B N 1
ATOM 4958 C CA . ASP B 1 47 ? -1.365 -124.312 -52.938 1 90.88 47 ASP B CA 1
ATOM 4959 C C . ASP B 1 47 ? -2.238 -124.75 -54.094 1 90.88 47 ASP B C 1
ATOM 4961 O O . ASP B 1 47 ? -2.586 -125.938 -54.219 1 90.88 47 ASP B O 1
ATOM 4965 N N . ASN B 1 48 ? -2.439 -123.875 -55 1 91.88 48 ASN B N 1
ATOM 4966 C CA . ASN B 1 48 ? -3.479 -124.188 -55.969 1 91.88 48 ASN B CA 1
ATOM 4967 C C . ASN B 1 48 ? -2.887 -124.438 -57.344 1 91.88 48 ASN B C 1
ATOM 4969 O O . ASN B 1 48 ? -3.59 -124.875 -58.25 1 91.88 48 ASN B O 1
ATOM 4973 N N . ASN B 1 49 ? -1.629 -124.125 -57.438 1 92.75 49 ASN B N 1
ATOM 4974 C CA . ASN B 1 49 ? -1.051 -124.312 -58.781 1 92.75 49 ASN B CA 1
ATOM 4975 C C . ASN B 1 49 ? 0.215 -125.188 -58.719 1 92.75 49 ASN B C 1
ATOM 4977 O O . ASN B 1 49 ? 0.317 -126.188 -59.406 1 92.75 49 ASN B O 1
ATOM 4981 N N . VAL B 1 50 ? 1.075 -124.938 -57.781 1 94.62 50 VAL B N 1
ATOM 4982 C CA . VAL B 1 50 ? 2.342 -125.688 -57.75 1 94.62 50 VAL B CA 1
ATOM 4983 C C . VAL B 1 50 ? 2.133 -127.062 -57.156 1 94.62 50 VAL B C 1
ATOM 4985 O O . VAL B 1 50 ? 2.648 -128 -57.656 1 94.62 50 VAL B O 1
ATOM 4988 N N . ALA B 1 51 ? 1.337 -127.312 -56.188 1 93 51 ALA B N 1
ATOM 4989 C CA . ALA B 1 51 ? 1.062 -128.625 -55.562 1 93 51 ALA B CA 1
ATOM 4990 C C . ALA B 1 51 ? 0.394 -129.5 -56.531 1 93 51 ALA B C 1
ATOM 4992 O O . ALA B 1 51 ? 0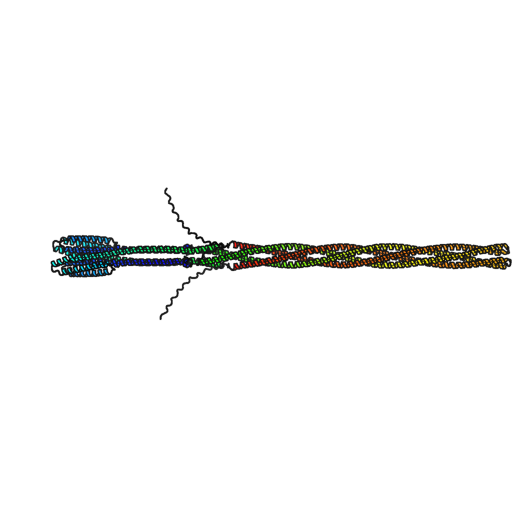.819 -130.625 -56.688 1 93 51 ALA B O 1
ATOM 4993 N N . PRO B 1 52 ? -0.536 -129 -57.281 1 93.06 52 PRO B N 1
ATOM 4994 C CA . PRO B 1 52 ? -1.116 -129.875 -58.281 1 93.06 52 PRO B CA 1
ATOM 4995 C C . PRO B 1 52 ? -0.091 -130.375 -59.312 1 93.06 52 PRO B C 1
ATOM 4997 O O . PRO B 1 52 ? -0.132 -131.5 -59.75 1 93.06 52 PRO B O 1
ATOM 5000 N N . MET B 1 53 ? 0.842 -129.5 -59.625 1 93.69 53 MET B N 1
ATOM 5001 C CA . MET B 1 53 ? 1.885 -129.875 -60.562 1 93.69 53 MET B CA 1
ATOM 5002 C C . MET B 1 53 ? 2.729 -131 -60.031 1 93.69 53 MET B C 1
ATOM 5004 O O . MET B 1 53 ? 3.111 -132 -60.781 1 93.69 53 MET B O 1
ATOM 5008 N N . LYS B 1 54 ? 2.953 -131.125 -58.812 1 93.12 54 LYS B N 1
ATOM 5009 C CA . LYS B 1 54 ? 3.682 -132.25 -58.156 1 93.12 54 LYS B CA 1
ATOM 5010 C C . LYS B 1 54 ? 2.906 -133.5 -58.25 1 93.12 54 LYS B C 1
ATOM 5012 O O . LYS B 1 54 ? 3.477 -134.625 -58.594 1 93.12 54 LYS B O 1
ATOM 5017 N N . GLU B 1 55 ? 1.649 -133.5 -58.094 1 92.88 55 GLU B N 1
ATOM 5018 C CA . GLU B 1 55 ? 0.804 -134.625 -58.188 1 92.88 55 GLU B CA 1
ATOM 5019 C C . GLU B 1 55 ? 0.727 -135.25 -59.625 1 92.88 55 GLU B C 1
ATOM 5021 O O . GLU B 1 55 ? 0.711 -136.375 -59.844 1 92.88 55 GLU B O 1
ATOM 5026 N N . ILE B 1 56 ? 0.709 -134.25 -60.531 1 93.5 56 ILE B N 1
ATOM 5027 C CA . ILE B 1 56 ? 0.687 -134.625 -61.938 1 93.5 56 ILE B CA 1
ATOM 5028 C C . ILE B 1 56 ? 1.94 -135.5 -62.281 1 93.5 56 ILE B C 1
ATOM 5030 O O . ILE B 1 56 ? 1.859 -136.5 -62.906 1 93.5 56 ILE B O 1
ATOM 5034 N N . ALA B 1 57 ? 3.014 -135 -61.75 1 89.94 57 ALA B N 1
ATOM 5035 C CA . ALA B 1 57 ? 4.273 -135.75 -62 1 89.94 57 ALA B CA 1
ATOM 5036 C C . ALA B 1 57 ? 4.25 -137.125 -61.406 1 89.94 57 ALA B C 1
ATOM 5038 O O . ALA B 1 57 ? 4.715 -138.125 -62.031 1 89.94 57 ALA B O 1
ATOM 5039 N N . LYS B 1 58 ? 3.623 -137.375 -60.344 1 90.31 58 LYS B N 1
ATOM 5040 C CA . LYS B 1 58 ? 3.492 -138.625 -59.688 1 90.31 58 LYS B CA 1
ATOM 5041 C C . LYS B 1 58 ? 2.602 -139.625 -60.531 1 90.31 58 LYS B C 1
ATOM 5043 O O . LYS B 1 58 ? 2.951 -140.75 -60.75 1 90.31 58 LYS B O 1
ATOM 5048 N N . ILE B 1 59 ? 1.588 -139.125 -61.031 1 93.56 59 ILE B N 1
ATOM 5049 C CA . ILE B 1 59 ? 0.649 -139.875 -61.812 1 93.56 59 ILE B CA 1
ATOM 5050 C C . ILE B 1 59 ? 1.314 -140.375 -63.125 1 93.56 59 ILE B C 1
ATOM 5052 O O . ILE B 1 59 ? 1.179 -141.5 -63.531 1 93.56 59 ILE B O 1
ATOM 5056 N N . GLN B 1 60 ? 2.008 -139.5 -63.719 1 90.75 60 GLN B N 1
ATOM 5057 C CA . GLN B 1 60 ? 2.707 -139.75 -64.938 1 90.75 60 GLN B CA 1
ATOM 5058 C C . GLN B 1 60 ? 3.691 -140.875 -64.75 1 90.75 60 GLN B C 1
ATOM 5060 O O . GLN B 1 60 ? 3.742 -141.875 -65.562 1 90.75 60 GLN B O 1
ATOM 5065 N N . THR B 1 61 ? 4.355 -140.75 -63.625 1 88 61 THR B N 1
ATOM 5066 C CA . THR B 1 61 ? 5.328 -141.875 -63.312 1 88 61 THR B CA 1
ATOM 5067 C C . THR B 1 61 ? 4.633 -143.125 -63.062 1 88 61 THR B C 1
ATOM 5069 O O . THR B 1 61 ? 5.051 -144.125 -63.594 1 88 61 THR B O 1
ATOM 5072 N N . ASN B 1 62 ? 3.578 -143.25 -62.406 1 91.81 62 ASN B N 1
ATOM 5073 C CA . ASN B 1 62 ? 2.84 -144.375 -62.094 1 91.81 62 ASN B CA 1
ATOM 5074 C C . ASN B 1 62 ? 2.215 -145 -63.344 1 91.81 62 ASN B C 1
ATOM 5076 O O . ASN B 1 62 ? 2.264 -146.25 -63.531 1 91.81 62 ASN B O 1
ATOM 5080 N N . MET B 1 63 ? 1.698 -144.25 -64.188 1 91.81 63 MET B N 1
ATOM 5081 C CA . MET B 1 63 ? 1.093 -144.75 -65.375 1 91.81 63 MET B CA 1
ATOM 5082 C C . MET B 1 63 ? 2.133 -145.375 -66.312 1 91.81 63 MET B C 1
ATOM 5084 O O . MET B 1 63 ? 1.863 -146.375 -66.875 1 91.81 63 MET B O 1
ATOM 5088 N N . ALA B 1 64 ? 3.225 -144.75 -66.312 1 87.25 64 ALA B N 1
ATOM 5089 C CA . ALA B 1 64 ? 4.312 -145.375 -67.125 1 87.25 64 ALA B CA 1
ATOM 5090 C C . ALA B 1 64 ? 4.699 -146.75 -66.562 1 87.25 64 ALA B C 1
ATOM 5092 O O . ALA B 1 64 ? 4.84 -147.625 -67.375 1 87.25 64 ALA B O 1
ATOM 5093 N N . GLN B 1 65 ? 4.785 -146.875 -65.312 1 88.81 65 GLN B N 1
ATOM 5094 C CA . GLN B 1 65 ? 5.16 -148.125 -64.688 1 88.81 65 GLN B CA 1
ATOM 5095 C C . GLN B 1 65 ? 4.086 -149.125 -64.938 1 88.81 65 GLN B C 1
ATOM 5097 O O . GLN B 1 65 ? 4.395 -150.375 -65.188 1 88.81 65 GLN B O 1
ATOM 5102 N N . ILE B 1 66 ? 2.939 -148.875 -64.938 1 92 66 ILE B N 1
ATOM 5103 C CA . ILE B 1 66 ? 1.831 -149.75 -65.188 1 92 66 ILE B CA 1
ATOM 5104 C C . ILE B 1 66 ? 1.944 -150.375 -66.625 1 92 66 ILE B C 1
ATOM 5106 O O . ILE B 1 66 ? 1.846 -151.5 -66.812 1 92 66 ILE B O 1
ATOM 5110 N N . ASN B 1 67 ? 2.131 -149.5 -67.5 1 89.44 67 ASN B N 1
ATOM 5111 C CA . ASN B 1 67 ? 2.266 -149.875 -68.938 1 89.44 67 ASN B CA 1
ATOM 5112 C C . ASN B 1 67 ? 3.449 -150.875 -69.125 1 89.44 67 ASN B C 1
ATOM 5114 O O . ASN B 1 67 ? 3.348 -151.875 -69.812 1 89.44 67 ASN B O 1
ATOM 5118 N N . ILE B 1 68 ? 4.469 -150.5 -68.5 1 85.69 68 ILE B N 1
ATOM 5119 C CA . ILE B 1 68 ? 5.656 -151.375 -68.562 1 85.69 68 ILE B CA 1
ATOM 5120 C C . ILE B 1 68 ? 5.348 -152.75 -67.938 1 85.69 68 ILE B C 1
ATOM 5122 O O . ILE B 1 68 ? 5.715 -153.75 -68.5 1 85.69 68 ILE B O 1
ATOM 5126 N N . ASP B 1 69 ? 4.684 -152.75 -66.812 1 88.12 69 ASP B N 1
ATOM 5127 C CA . ASP B 1 69 ? 4.328 -154 -66.125 1 88.12 69 ASP B CA 1
ATOM 5128 C C . ASP B 1 69 ? 3.43 -154.875 -67 1 88.12 69 ASP B C 1
ATOM 5130 O O . ASP B 1 69 ? 3.611 -156.125 -67.125 1 88.12 69 ASP B O 1
ATOM 5134 N N . ILE B 1 70 ? 2.537 -154.375 -67.688 1 89.94 70 ILE B N 1
ATOM 5135 C CA . ILE B 1 70 ? 1.644 -155.125 -68.625 1 89.94 70 ILE B CA 1
ATOM 5136 C C . ILE B 1 70 ? 2.451 -155.75 -69.75 1 89.94 70 ILE B C 1
ATOM 5138 O O . ILE B 1 70 ? 2.295 -156.875 -70.062 1 89.94 70 ILE B O 1
ATOM 5142 N N . LEU B 1 71 ? 3.299 -155 -70.312 1 86.88 71 LEU B N 1
ATOM 5143 C CA . LEU B 1 71 ? 4.125 -155.5 -71.438 1 86.88 71 LEU B CA 1
ATOM 5144 C C . LEU B 1 71 ? 5.039 -156.625 -70.938 1 86.88 71 LEU B C 1
ATOM 5146 O O . LEU B 1 71 ? 5.258 -157.625 -71.688 1 86.88 71 LEU B O 1
ATOM 5150 N N . THR B 1 72 ? 5.465 -156.375 -69.688 1 83.75 72 THR B N 1
ATOM 5151 C CA . THR B 1 72 ? 6.34 -157.375 -69.125 1 83.75 72 THR B CA 1
ATOM 5152 C C . THR B 1 72 ? 5.578 -158.75 -68.875 1 83.75 72 THR B C 1
ATOM 5154 O O . THR B 1 72 ? 6.156 -159.875 -68.938 1 83.75 72 THR B O 1
ATOM 5157 N N . MET B 1 73 ? 4.379 -158.75 -68.75 1 86.94 73 MET B N 1
ATOM 5158 C CA . MET B 1 73 ? 3.553 -160 -68.438 1 86.94 73 MET B CA 1
ATOM 5159 C C . MET B 1 73 ? 3.527 -160.875 -69.625 1 86.94 73 MET B C 1
ATOM 5161 O O . MET B 1 73 ? 3.412 -162.125 -69.5 1 86.94 73 MET B O 1
ATOM 5165 N N . PHE B 1 74 ? 3.662 -160.375 -70.875 1 81.88 74 PHE B N 1
ATOM 5166 C CA . PHE B 1 74 ? 3.596 -161.25 -72.062 1 81.88 74 PHE B CA 1
ATOM 5167 C C . PHE B 1 74 ? 4.789 -162.125 -72.125 1 81.88 74 PHE B C 1
ATOM 5169 O O . PHE B 1 74 ? 4.699 -163.25 -72.75 1 81.88 74 PHE B O 1
ATOM 5176 N N . ASP B 1 75 ? 5.82 -161.875 -71.5 1 77.75 75 ASP B N 1
ATOM 5177 C CA . ASP B 1 75 ? 7.059 -162.625 -71.625 1 77.75 75 ASP B CA 1
ATOM 5178 C C . ASP B 1 75 ? 7.371 -163.375 -70.312 1 77.75 75 ASP B C 1
ATOM 5180 O O . ASP B 1 75 ? 8.469 -163.875 -70.188 1 77.75 75 ASP B O 1
ATOM 5184 N N . THR B 1 76 ? 6.477 -163.25 -69.438 1 79.38 76 THR B N 1
ATOM 5185 C CA . THR B 1 76 ? 6.719 -163.875 -68.125 1 79.38 76 THR B CA 1
ATOM 5186 C C . THR B 1 76 ? 5.895 -165.125 -67.938 1 79.38 76 THR B C 1
ATOM 5188 O O . THR B 1 76 ? 4.68 -165.125 -68.125 1 79.38 76 THR B O 1
ATOM 5191 N N . ILE B 1 77 ? 6.703 -166.375 -67.75 1 73.88 77 ILE B N 1
ATOM 5192 C CA . ILE B 1 77 ? 6.027 -167.625 -67.5 1 73.88 77 ILE B CA 1
ATOM 5193 C C . ILE B 1 77 ? 5.652 -167.875 -66.062 1 73.88 77 ILE B C 1
ATOM 5195 O O . ILE B 1 77 ? 4.5 -168.125 -65.75 1 73.88 77 ILE B O 1
ATOM 5199 N N . ASN B 1 78 ? 6.648 -167.625 -65.188 1 78.75 78 ASN B N 1
ATOM 5200 C CA . ASN B 1 78 ? 6.445 -167.75 -63.781 1 78.75 78 ASN B CA 1
ATOM 5201 C C . ASN B 1 78 ? 6.461 -166.375 -63.094 1 78.75 78 ASN B C 1
ATOM 5203 O O . ASN B 1 78 ? 7.25 -165.5 -63.5 1 78.75 78 ASN B O 1
ATOM 5207 N N . GLY B 1 79 ? 5.312 -165.875 -62.531 1 82.5 79 GLY B N 1
ATOM 5208 C CA . GLY B 1 79 ? 5.379 -164.625 -61.75 1 82.5 79 GLY B CA 1
ATOM 5209 C C . GLY B 1 79 ? 4.355 -163.625 -62.188 1 82.5 79 GLY B C 1
ATOM 5210 O O . GLY B 1 79 ? 4.438 -162.5 -61.781 1 82.5 79 GLY B O 1
ATOM 5211 N N . LYS B 1 80 ? 3.539 -163.875 -63.031 1 88 80 LYS B N 1
ATOM 5212 C CA . LYS B 1 80 ? 2.492 -162.875 -63.5 1 88 80 LYS B CA 1
ATOM 5213 C C . LYS B 1 80 ? 1.693 -162.375 -62.344 1 88 80 LYS B C 1
ATOM 5215 O O . LYS B 1 80 ? 1.281 -161.25 -62.344 1 88 80 LYS B O 1
ATOM 5220 N N . SER B 1 81 ? 1.653 -163 -61.281 1 89.19 81 SER B N 1
ATOM 5221 C CA . SER B 1 81 ? 0.896 -162.625 -60.094 1 89.19 81 SER B CA 1
ATOM 5222 C C . SER B 1 81 ? 1.56 -161.375 -59.406 1 89.19 81 SER B C 1
ATOM 5224 O O . SER B 1 81 ? 0.876 -160.5 -58.906 1 89.19 81 SER B O 1
ATOM 5226 N N . THR B 1 82 ? 2.852 -161.375 -59.375 1 89.25 82 THR B N 1
ATOM 5227 C CA . THR B 1 82 ? 3.594 -160.25 -58.781 1 89.25 82 THR B CA 1
ATOM 5228 C C . THR B 1 82 ? 3.426 -159 -59.562 1 89.25 82 THR B C 1
ATOM 5230 O O . THR B 1 82 ? 3.297 -157.875 -59 1 89.25 82 THR B O 1
ATOM 5233 N N . LEU B 1 83 ? 3.389 -159 -60.812 1 90.44 83 LEU B N 1
ATOM 5234 C CA . LEU B 1 83 ? 3.191 -157.875 -61.688 1 90.44 83 LEU B CA 1
ATOM 5235 C C . LEU B 1 83 ? 1.775 -157.375 -61.562 1 90.44 83 LEU B C 1
ATOM 5237 O O . LEU B 1 83 ? 1.574 -156.125 -61.562 1 90.44 83 LEU B O 1
ATOM 5241 N N . ILE B 1 84 ? 0.868 -158.25 -61.438 1 92.5 84 ILE B N 1
ATOM 5242 C CA . ILE B 1 84 ? -0.519 -157.75 -61.281 1 92.5 84 ILE B CA 1
ATOM 5243 C C . ILE B 1 84 ? -0.667 -157 -59.938 1 92.5 84 ILE B C 1
ATOM 5245 O O . ILE B 1 84 ? -1.354 -156 -59.875 1 92.5 84 ILE B O 1
ATOM 5249 N N . LYS B 1 85 ? 0.004 -157.5 -58.969 1 93.81 85 LYS B N 1
ATOM 5250 C CA . LYS B 1 85 ? -0.031 -156.875 -57.688 1 93.81 85 LYS B CA 1
ATOM 5251 C C . LYS B 1 85 ? 0.6 -155.5 -57.75 1 93.81 85 LYS B C 1
ATOM 5253 O O . LYS B 1 85 ? 0.094 -154.5 -57.156 1 93.81 85 LYS B O 1
ATOM 5258 N N . ASP B 1 86 ? 1.618 -155.25 -58.375 1 91.81 86 ASP B N 1
ATOM 5259 C CA . ASP B 1 86 ? 2.283 -154 -58.562 1 91.81 86 ASP B CA 1
ATOM 5260 C C . ASP B 1 86 ? 1.386 -153 -59.312 1 91.81 86 ASP B C 1
ATOM 5262 O O . ASP B 1 86 ? 1.294 -151.875 -58.938 1 91.81 86 ASP B O 1
ATOM 5266 N N . ILE B 1 87 ? 0.77 -153.5 -60.344 1 94.5 87 ILE B N 1
ATOM 5267 C CA . ILE B 1 87 ? -0.147 -152.625 -61.125 1 94.5 87 ILE B CA 1
ATOM 5268 C C . ILE B 1 87 ? -1.287 -152.125 -60.25 1 94.5 87 ILE B C 1
ATOM 5270 O O . ILE B 1 87 ? -1.633 -151 -60.281 1 94.5 87 ILE B O 1
ATOM 5274 N N . ASP B 1 88 ? -1.809 -153 -59.406 1 93.69 88 ASP B N 1
ATOM 5275 C CA . ASP B 1 88 ? -2.885 -152.625 -58.5 1 93.69 88 ASP B CA 1
ATOM 5276 C C . ASP B 1 88 ? -2.42 -151.625 -57.5 1 93.69 88 ASP B C 1
ATOM 5278 O O . ASP B 1 88 ? -3.156 -150.625 -57.219 1 93.69 88 ASP B O 1
ATOM 5282 N N . ASN B 1 89 ? -1.257 -151.75 -57.094 1 94.75 89 ASN B N 1
ATOM 5283 C CA . ASN B 1 89 ? -0.698 -150.75 -56.156 1 94.75 89 ASN B CA 1
ATOM 5284 C C . ASN B 1 89 ? -0.498 -149.375 -56.812 1 94.75 89 ASN B C 1
ATOM 5286 O O . ASN B 1 89 ? -0.764 -148.375 -56.188 1 94.75 89 ASN B O 1
ATOM 5290 N N . LEU B 1 90 ? -0.054 -149.375 -58 1 94.25 90 LEU B N 1
ATOM 5291 C CA . LEU B 1 90 ? 0.179 -148.125 -58.719 1 94.25 90 LEU B CA 1
ATOM 5292 C C . LEU B 1 90 ? -1.139 -147.375 -59.031 1 94.25 90 LEU B C 1
ATOM 5294 O O . LEU B 1 90 ? -1.221 -146.25 -59 1 94.25 90 LEU B O 1
ATOM 5298 N N . TYR B 1 91 ? -2.141 -148.25 -59.344 1 93.75 91 TYR B N 1
ATOM 5299 C CA . TYR B 1 91 ? -3.461 -147.625 -59.531 1 93.75 91 TYR B CA 1
ATOM 5300 C C . TYR B 1 91 ? -3.969 -147 -58.25 1 93.75 91 TYR B C 1
ATOM 5302 O O . TYR B 1 91 ? -4.574 -145.875 -58.281 1 93.75 91 TYR B O 1
ATOM 5310 N N . ALA B 1 92 ? -3.625 -147.625 -57.156 1 94.56 92 ALA B N 1
ATOM 5311 C CA . ALA B 1 92 ? -4.02 -147 -55.875 1 94.56 92 ALA B CA 1
ATOM 5312 C C . ALA B 1 92 ? -3.281 -145.75 -55.594 1 94.56 92 ALA B C 1
ATOM 5314 O O . ALA B 1 92 ? -3.871 -144.75 -55.062 1 94.56 92 ALA B O 1
ATOM 5315 N N . GLU B 1 93 ? -2.135 -145.625 -55.875 1 94.19 93 GLU B N 1
ATOM 5316 C CA . GLU B 1 93 ? -1.341 -144.375 -55.719 1 94.19 93 GLU B CA 1
ATOM 5317 C C . GLU B 1 93 ? -1.843 -143.25 -56.625 1 94.19 93 GLU B C 1
ATOM 5319 O O . GLU B 1 93 ? -1.852 -142.125 -56.219 1 94.19 93 GLU B O 1
ATOM 5324 N N . ASN B 1 94 ? -2.145 -143.625 -57.75 1 94.56 94 ASN B N 1
ATOM 5325 C CA . ASN B 1 94 ? -2.715 -142.625 -58.688 1 94.56 94 ASN B CA 1
ATOM 5326 C C . ASN B 1 94 ? -4.035 -142.125 -58.156 1 94.56 94 ASN B C 1
ATOM 5328 O O . ASN B 1 94 ? -4.289 -140.875 -58.25 1 94.56 94 ASN B O 1
ATOM 5332 N N . ASP B 1 95 ? -4.828 -143 -57.625 1 94.56 95 ASP B N 1
ATOM 5333 C CA . ASP B 1 95 ? -6.074 -142.625 -57 1 94.56 95 ASP B CA 1
ATOM 5334 C C . ASP B 1 95 ? -5.801 -141.625 -55.875 1 94.56 95 ASP B C 1
ATOM 5336 O O . ASP B 1 95 ? -6.492 -140.625 -55.75 1 94.56 95 ASP B O 1
ATOM 5340 N N . GLN B 1 96 ? -4.797 -141.875 -55.219 1 94.75 96 GLN B N 1
ATOM 5341 C CA . GLN B 1 96 ? -4.422 -140.875 -54.156 1 94.75 96 GLN B CA 1
ATOM 5342 C C . GLN B 1 96 ? -3.885 -139.625 -54.688 1 94.75 96 GLN B C 1
ATOM 5344 O O . GLN B 1 96 ? -4.191 -138.5 -54.156 1 94.75 96 GLN B O 1
ATOM 5349 N N . ALA B 1 97 ? -3.059 -139.625 -55.656 1 94.5 97 ALA B N 1
ATOM 5350 C CA . ALA B 1 97 ? -2.514 -138.375 -56.25 1 94.5 97 ALA B CA 1
ATOM 5351 C C . ALA B 1 97 ? -3.623 -137.625 -56.875 1 94.5 97 ALA B C 1
ATOM 5353 O O . ALA B 1 97 ? -3.59 -136.375 -56.781 1 94.5 97 ALA B O 1
ATOM 5354 N N . ILE B 1 98 ? -4.547 -138.25 -57.469 1 95 98 ILE B N 1
ATOM 5355 C CA . ILE B 1 98 ? -5.688 -137.5 -58.062 1 95 98 ILE B CA 1
ATOM 5356 C C . ILE B 1 98 ? -6.516 -136.875 -56.938 1 95 98 ILE B C 1
ATOM 5358 O O . ILE B 1 98 ? -6.969 -135.75 -57.062 1 95 98 ILE B O 1
ATOM 5362 N N . HIS B 1 99 ? -6.598 -137.625 -55.844 1 94.69 99 HIS B N 1
ATOM 5363 C CA . HIS B 1 99 ? -7.293 -137.125 -54.688 1 94.69 99 HIS B CA 1
ATOM 5364 C C . HIS B 1 99 ? -6.578 -135.875 -54.156 1 94.69 99 HIS B C 1
ATOM 5366 O O . HIS B 1 99 ? -7.223 -134.875 -53.844 1 94.69 99 HIS B O 1
ATOM 5372 N N . ASN B 1 100 ? -5.352 -135.875 -54.094 1 93.5 100 ASN B N 1
ATOM 5373 C CA . ASN B 1 100 ? -4.559 -134.625 -53.656 1 93.5 100 ASN B CA 1
ATOM 5374 C C . ASN B 1 100 ? -4.652 -133.5 -54.625 1 93.5 100 ASN B C 1
ATOM 5376 O O . ASN B 1 100 ? -4.664 -132.375 -54.219 1 93.5 100 ASN B O 1
ATOM 5380 N N . PHE B 1 101 ? -4.625 -133.875 -55.875 1 93.19 101 PHE B N 1
ATOM 5381 C CA . PHE B 1 101 ? -4.816 -132.875 -56.906 1 93.19 101 PHE B CA 1
ATOM 5382 C C . PHE B 1 101 ? -6.141 -132.125 -56.719 1 93.19 101 PHE B C 1
ATOM 5384 O O . PHE B 1 101 ? -6.203 -130.875 -56.844 1 93.19 101 PHE B O 1
ATOM 5391 N N . LYS B 1 102 ? -7.141 -132.875 -56.406 1 93.31 102 LYS B N 1
ATOM 5392 C CA . LYS B 1 102 ? -8.492 -132.375 -56.25 1 93.31 102 LYS B CA 1
ATOM 5393 C C . LYS B 1 102 ? -8.625 -131.5 -55 1 93.31 102 LYS B C 1
ATOM 5395 O O . LYS B 1 102 ? -9.578 -130.75 -54.844 1 93.31 102 LYS B O 1
ATOM 5400 N N . LYS B 1 103 ? -7.641 -131.5 -54.062 1 91.62 103 LYS B N 1
ATOM 5401 C CA . LYS B 1 103 ? -7.645 -130.625 -52.875 1 91.62 103 LYS B CA 1
ATOM 5402 C C . LYS B 1 103 ? -7.301 -129.25 -53.188 1 91.62 103 LYS B C 1
ATOM 5404 O O . LYS B 1 103 ? -7.598 -128.25 -52.406 1 91.62 103 LYS B O 1
ATOM 5409 N N . ALA B 1 104 ? -6.613 -129 -54.281 1 91.5 104 ALA B N 1
ATOM 5410 C CA . ALA B 1 104 ? -6.293 -127.625 -54.719 1 91.5 104 ALA B CA 1
ATOM 5411 C C . ALA B 1 104 ? -7.547 -126.938 -55.156 1 91.5 104 ALA B C 1
ATOM 5413 O O . ALA B 1 104 ? -8.547 -127.5 -55.531 1 91.5 104 ALA B O 1
ATOM 5414 N N . ASN B 1 105 ? -7.645 -125.688 -55 1 88.56 105 ASN B N 1
ATOM 5415 C CA . ASN B 1 105 ? -8.742 -124.875 -55.531 1 88.56 105 ASN B CA 1
ATOM 5416 C C . ASN B 1 105 ? -8.695 -124.75 -57.031 1 88.56 105 ASN B C 1
ATOM 5418 O O . ASN B 1 105 ? -8.18 -123.812 -57.594 1 88.56 105 ASN B O 1
ATOM 5422 N N . LEU B 1 106 ? -9.297 -125.75 -57.719 1 88.56 106 LEU B N 1
ATOM 5423 C CA . LEU B 1 106 ? -9.195 -125.875 -59.156 1 88.56 106 LEU B CA 1
ATOM 5424 C C . LEU B 1 106 ? -10.156 -124.938 -59.875 1 88.56 106 LEU B C 1
ATOM 5426 O O . LEU B 1 106 ? -11.273 -124.688 -59.406 1 88.56 106 LEU B O 1
ATOM 5430 N N . THR B 1 107 ? -9.734 -124.562 -60.844 1 88.44 107 THR B N 1
ATOM 5431 C CA . THR B 1 107 ? -10.609 -123.75 -61.719 1 88.44 107 THR B CA 1
ATOM 5432 C C . THR B 1 107 ? -11.594 -124.625 -62.438 1 88.44 107 THR B C 1
ATOM 5434 O O . THR B 1 107 ? -11.453 -125.875 -62.438 1 88.44 107 THR B O 1
ATOM 5437 N N . ALA B 1 108 ? -12.539 -124.062 -63.094 1 88.62 108 ALA B N 1
ATOM 5438 C CA . ALA B 1 108 ? -13.508 -124.875 -63.875 1 88.62 108 ALA B CA 1
ATOM 5439 C C . ALA B 1 108 ? -12.828 -125.625 -65 1 88.62 108 ALA B C 1
ATOM 5441 O O . ALA B 1 108 ? -13.164 -126.75 -65.25 1 88.62 108 ALA B O 1
ATOM 5442 N N . GLU B 1 109 ? -11.891 -124.938 -65.5 1 91 109 GLU B N 1
ATOM 5443 C CA . GLU B 1 109 ? -11.148 -125.562 -66.562 1 91 109 GLU B CA 1
ATOM 5444 C C . GLU B 1 109 ? -10.273 -126.75 -66.062 1 91 109 GLU B C 1
ATOM 5446 O O . GLU B 1 109 ? -10.141 -127.75 -66.75 1 91 109 GLU B O 1
ATOM 5451 N N . ASP B 1 110 ? -9.758 -126.5 -64.875 1 89.44 110 ASP B N 1
ATOM 5452 C CA . ASP B 1 110 ? -8.969 -127.562 -64.25 1 89.44 110 ASP B CA 1
ATOM 5453 C C . ASP B 1 110 ? -9.812 -128.75 -63.969 1 89.44 110 ASP B C 1
ATOM 5455 O O . ASP B 1 110 ? -9.375 -129.875 -64.25 1 89.44 110 ASP B O 1
ATOM 5459 N N . LYS B 1 111 ? -10.891 -128.625 -63.469 1 92.38 111 LYS B N 1
ATOM 5460 C CA . LYS B 1 111 ? -11.805 -129.75 -63.156 1 92.38 111 LYS B CA 1
ATOM 5461 C C . LYS B 1 111 ? -12.219 -130.5 -64.438 1 92.38 111 LYS B C 1
ATOM 5463 O O . LYS B 1 111 ? -12.258 -131.75 -64.438 1 92.38 111 LYS B O 1
ATOM 5468 N N . LYS B 1 112 ? -12.445 -129.75 -65.438 1 93.19 112 LYS B N 1
ATOM 5469 C CA . LYS B 1 112 ? -12.828 -130.375 -66.75 1 93.19 112 LYS B CA 1
ATOM 5470 C C . LYS B 1 112 ? -11.703 -131.25 -67.312 1 93.19 112 LYS B C 1
ATOM 5472 O O . LYS B 1 112 ? -11.938 -132.375 -67.688 1 93.19 112 LYS B O 1
ATOM 5477 N N . GLN B 1 113 ? -10.57 -130.625 -67.25 1 93.75 113 GLN B N 1
ATOM 5478 C CA . GLN B 1 113 ? -9.43 -131.25 -67.812 1 93.75 113 GLN B CA 1
ATOM 5479 C C . GLN B 1 113 ? -9.07 -132.5 -66.938 1 93.75 113 GLN B C 1
ATOM 5481 O O . GLN B 1 113 ? -8.656 -133.5 -67.438 1 93.75 113 GLN B O 1
ATOM 5486 N N . LEU B 1 114 ? -9.273 -132.375 -65.688 1 94.69 114 LEU B N 1
ATOM 5487 C CA . LEU B 1 114 ? -9.047 -133.5 -64.75 1 94.69 114 LEU B CA 1
ATOM 5488 C C . LEU B 1 114 ? -10.07 -134.625 -64.938 1 94.69 114 LEU B C 1
ATOM 5490 O O . LEU B 1 114 ? -9.719 -135.75 -64.938 1 94.69 114 LEU B O 1
ATOM 5494 N N . ALA B 1 115 ? -11.211 -134.375 -65.25 1 93.06 115 ALA B N 1
ATOM 5495 C CA . ALA B 1 115 ? -12.258 -135.25 -65.5 1 93.06 115 ALA B CA 1
ATOM 5496 C C . ALA B 1 115 ? -11.969 -136 -66.812 1 93.06 115 ALA B C 1
ATOM 5498 O O . ALA B 1 115 ? -12.156 -137.25 -66.875 1 93.06 115 ALA B O 1
ATOM 5499 N N . TYR B 1 116 ? -11.57 -135.25 -67.812 1 94 116 TYR B N 1
ATOM 5500 C CA . TYR B 1 116 ? -11.18 -135.875 -69.062 1 94 116 TYR B CA 1
ATOM 5501 C C . TYR B 1 116 ? -10.07 -136.875 -68.812 1 94 116 TYR B C 1
ATOM 5503 O O . TYR B 1 116 ? -10.086 -138 -69.438 1 94 116 TYR B O 1
ATOM 5511 N N . PHE B 1 117 ? -9.18 -136.625 -68.062 1 92.75 117 PHE B N 1
ATOM 5512 C CA . PHE B 1 117 ? -8.094 -137.5 -67.688 1 92.75 117 PHE B CA 1
ATOM 5513 C C . PHE B 1 117 ? -8.625 -138.75 -67 1 92.75 117 PHE B C 1
ATOM 5515 O O . PHE B 1 117 ? -8.25 -139.875 -67.312 1 92.75 117 PHE B O 1
ATOM 5522 N N . GLU B 1 118 ? -9.422 -138.5 -66 1 94.06 118 GLU B N 1
ATOM 5523 C CA . GLU B 1 118 ? -9.984 -139.625 -65.25 1 94.06 118 GLU B CA 1
ATOM 5524 C C . GLU B 1 118 ? -10.766 -140.5 -66.125 1 94.06 118 GLU B C 1
ATOM 5526 O O . GLU B 1 118 ? -10.711 -141.75 -65.938 1 94.06 118 GLU B O 1
ATOM 5531 N N . GLU B 1 119 ? -11.422 -140 -67.125 1 93.5 119 GLU B N 1
ATOM 5532 C CA . GLU B 1 119 ? -12.148 -140.875 -68.062 1 93.5 119 GLU B CA 1
ATOM 5533 C C . GLU B 1 119 ? -11.18 -141.625 -68.938 1 93.5 119 GLU B C 1
ATOM 5535 O O . GLU B 1 119 ? -11.391 -142.875 -69.125 1 93.5 119 GLU B O 1
ATOM 5540 N N . LYS B 1 120 ? -10.242 -141 -69.375 1 94.06 120 LYS B N 1
ATOM 5541 C CA . LYS B 1 120 ? -9.25 -141.625 -70.188 1 94.06 120 LYS B CA 1
ATOM 5542 C C . LYS B 1 120 ? -8.508 -142.75 -69.375 1 94.06 120 LYS B C 1
ATOM 5544 O O . LYS B 1 120 ? -8.195 -143.75 -69.875 1 94.06 120 LYS B O 1
ATOM 5549 N N . LEU B 1 121 ? -8.266 -142.375 -68.188 1 94.25 121 LEU B N 1
ATOM 5550 C CA . LEU B 1 121 ? -7.609 -143.25 -67.312 1 94.25 121 LEU B CA 1
ATOM 5551 C C . LEU B 1 121 ? -8.492 -144.5 -67.062 1 94.25 121 LEU B C 1
ATOM 5553 O O . LEU B 1 121 ? -8 -145.625 -67 1 94.25 121 LEU B O 1
ATOM 5557 N N . ALA B 1 122 ? -9.68 -144.375 -66.812 1 92.75 122 ALA B N 1
ATOM 5558 C CA . ALA B 1 122 ? -10.625 -145.5 -66.625 1 92.75 122 ALA B CA 1
ATOM 5559 C C . ALA B 1 122 ? -10.703 -146.375 -67.875 1 92.75 122 ALA B C 1
ATOM 5561 O O . ALA B 1 122 ? -10.734 -147.625 -67.75 1 92.75 122 ALA B O 1
ATOM 5562 N N . ASP B 1 123 ? -10.773 -145.75 -69 1 92.31 123 ASP B N 1
ATOM 5563 C CA . ASP B 1 123 ? -10.781 -146.5 -70.25 1 92.31 123 ASP B CA 1
ATOM 5564 C C . ASP B 1 123 ? -9.531 -147.375 -70.375 1 92.31 123 ASP B C 1
ATOM 5566 O O . ASP B 1 123 ? -9.609 -148.5 -70.812 1 92.31 123 ASP B O 1
ATOM 5570 N N . MET B 1 124 ? -8.531 -146.75 -70.062 1 93.56 124 MET B N 1
ATOM 5571 C CA . MET B 1 124 ? -7.258 -147.375 -70.125 1 93.56 124 MET B CA 1
ATOM 5572 C C . MET B 1 124 ? -7.246 -148.625 -69.125 1 93.56 124 MET B C 1
ATOM 5574 O O . MET B 1 124 ? -6.836 -149.625 -69.5 1 93.56 124 MET B O 1
ATOM 5578 N N . LYS B 1 125 ? -7.707 -148.375 -67.938 1 92.69 125 LYS B N 1
ATOM 5579 C CA . LYS B 1 125 ? -7.746 -149.375 -66.938 1 92.69 125 LYS B CA 1
ATOM 5580 C C . LYS B 1 125 ? -8.625 -150.5 -67.312 1 92.69 125 LYS B C 1
ATOM 5582 O O . LYS B 1 125 ? -8.25 -151.75 -67.125 1 92.69 125 LYS B O 1
ATOM 5587 N N . ALA B 1 126 ? -9.641 -150.375 -67.938 1 92.38 126 ALA B N 1
ATOM 5588 C CA . ALA B 1 126 ? -10.555 -151.375 -68.438 1 92.38 126 ALA B CA 1
ATOM 5589 C C . ALA B 1 126 ? -9.914 -152.25 -69.5 1 92.38 126 ALA B C 1
ATOM 5591 O O . ALA B 1 126 ? -9.969 -153.5 -69.5 1 92.38 126 ALA B O 1
ATOM 5592 N N . SER B 1 127 ? -9.43 -151.5 -70.438 1 92.38 127 SER B N 1
ATOM 5593 C CA . SER B 1 127 ? -8.766 -152.125 -71.5 1 92.38 127 SER B CA 1
ATOM 5594 C C . SER B 1 127 ? -7.582 -153 -71 1 92.38 127 SER B C 1
ATOM 5596 O O . SER B 1 127 ? -7.363 -154.125 -71.5 1 92.38 127 SER B O 1
ATOM 5598 N N . ALA B 1 128 ? -6.906 -152.375 -70.125 1 93.19 128 ALA B N 1
ATOM 5599 C CA . ALA B 1 128 ? -5.746 -153.125 -69.5 1 93.19 128 ALA B CA 1
ATOM 5600 C C . ALA B 1 128 ? -6.164 -154.375 -68.75 1 93.19 128 ALA B C 1
ATOM 5602 O O . ALA B 1 128 ? -5.508 -155.375 -68.812 1 93.19 128 ALA B O 1
ATOM 5603 N N . SER B 1 129 ? -7.168 -154.25 -68 1 91.56 129 SER B N 1
ATOM 5604 C CA . SER B 1 129 ? -7.668 -155.375 -67.25 1 91.56 129 SER B CA 1
ATOM 5605 C C . SER B 1 129 ? -8.039 -156.5 -68.125 1 91.56 129 SER B C 1
ATOM 5607 O O . SER B 1 129 ? -7.773 -157.625 -67.812 1 91.56 129 SER B O 1
ATOM 5609 N N . SER B 1 130 ? -8.578 -156.25 -69.25 1 91.12 130 SER B N 1
ATOM 5610 C CA . SER B 1 130 ? -8.93 -157.375 -70.188 1 91.12 130 SER B CA 1
ATOM 5611 C C . SER B 1 130 ? -7.684 -158 -70.75 1 91.12 130 SER B C 1
ATOM 5613 O O . SER B 1 130 ? -7.648 -159.25 -70.875 1 91.12 130 SER B O 1
ATOM 5615 N N . VAL B 1 131 ? -6.797 -157.25 -71 1 92.62 131 VAL B N 1
ATOM 5616 C CA . VAL B 1 131 ? -5.547 -157.75 -71.562 1 92.62 131 VAL B CA 1
ATOM 5617 C C . VAL B 1 131 ? -4.809 -158.5 -70.438 1 92.62 131 VAL B C 1
ATOM 5619 O O . VAL B 1 131 ? -4.246 -159.625 -70.75 1 92.62 131 VAL B O 1
ATOM 5622 N N . ILE B 1 132 ? -4.805 -158 -69.25 1 93.06 132 ILE B N 1
ATOM 5623 C CA . ILE B 1 132 ? -4.152 -158.75 -68.125 1 93.06 132 ILE B CA 1
ATOM 5624 C C . ILE B 1 132 ? -4.824 -160.125 -67.875 1 93.06 132 ILE B C 1
ATOM 5626 O O . ILE B 1 132 ? -4.148 -161.125 -67.75 1 93.06 132 ILE B O 1
ATOM 5630 N N . SER B 1 133 ? -6.051 -160.125 -68 1 90.88 133 SER B N 1
ATOM 5631 C CA . SER B 1 133 ? -6.801 -161.375 -67.812 1 90.88 133 SER B CA 1
ATOM 5632 C C . SER B 1 133 ? -6.527 -162.375 -68.938 1 90.88 133 SER B C 1
ATOM 5634 O O . SER B 1 133 ? -6.277 -163.5 -68.688 1 90.88 133 SER B O 1
ATOM 5636 N N . ASP B 1 134 ? -6.586 -161.875 -70.125 1 89.38 134 ASP B N 1
ATOM 5637 C CA . ASP B 1 134 ? -6.32 -162.75 -71.312 1 89.38 134 ASP B CA 1
ATOM 5638 C C . ASP B 1 134 ? -4.91 -163.375 -71.25 1 89.38 134 ASP B C 1
ATOM 5640 O O . ASP B 1 134 ? -4.695 -164.5 -71.562 1 89.38 134 ASP B O 1
ATOM 5644 N N . THR B 1 135 ? -4.027 -162.5 -70.812 1 91.06 135 THR B N 1
ATOM 5645 C CA . THR B 1 135 ? -2.629 -163 -70.75 1 91.06 135 THR B CA 1
ATOM 5646 C C . THR B 1 135 ? -2.43 -164 -69.625 1 91.06 135 THR B C 1
ATOM 5648 O O . THR B 1 135 ? -1.697 -165 -69.812 1 91.06 135 THR B O 1
ATOM 5651 N N . SER B 1 136 ? -3.041 -163.875 -68.562 1 88.56 136 SER B N 1
ATOM 5652 C CA . SER B 1 136 ? -2.918 -164.75 -67.438 1 88.56 136 SER B CA 1
ATOM 5653 C C . SER B 1 136 ? -3.562 -166.125 -67.688 1 88.56 136 SER B C 1
ATOM 5655 O O . SER B 1 136 ? -3.111 -167.125 -67.188 1 88.56 136 SER B O 1
ATOM 5657 N N . SER B 1 137 ? -4.535 -166.125 -68.562 1 84.81 137 SER B N 1
ATOM 5658 C CA . SER B 1 137 ? -5.289 -167.375 -68.812 1 84.81 137 SER B CA 1
ATOM 5659 C C . SER B 1 137 ? -4.855 -168 -70.125 1 84.81 137 SER B C 1
ATOM 5661 O O . SER B 1 137 ? -5.41 -169.125 -70.5 1 84.81 137 SER B O 1
ATOM 5663 N N . ALA B 1 138 ? -3.898 -167.25 -70.812 1 86.56 138 ALA B N 1
ATOM 5664 C CA . ALA B 1 138 ? -3.475 -167.875 -72.062 1 86.56 138 ALA B CA 1
ATOM 5665 C C . ALA B 1 138 ? -2.832 -169.25 -71.938 1 86.56 138 ALA B C 1
ATOM 5667 O O . ALA B 1 138 ? -1.939 -169.375 -71.125 1 86.56 138 ALA B O 1
ATOM 5668 N N . LEU B 1 139 ? -3.34 -170.375 -72.75 1 78.88 139 LEU B N 1
ATOM 5669 C CA . LEU B 1 139 ? -2.906 -171.75 -72.625 1 78.88 139 LEU B CA 1
ATOM 5670 C C . LEU B 1 139 ? -1.866 -172.125 -73.688 1 78.88 139 LEU B C 1
ATOM 5672 O O . LEU B 1 139 ? -1.118 -173 -73.5 1 78.88 139 LEU B O 1
ATOM 5676 N N . ASP B 1 140 ? -1.844 -171.375 -74.875 1 82.06 140 ASP B N 1
ATOM 5677 C CA . ASP B 1 140 ? -0.874 -171.625 -75.938 1 82.06 140 ASP B CA 1
ATOM 5678 C C . ASP B 1 140 ? -0.367 -170.25 -76.562 1 82.06 140 ASP B C 1
ATOM 5680 O O . ASP B 1 140 ? -0.814 -169.25 -76.125 1 82.06 140 ASP B O 1
ATOM 5684 N N . ASP B 1 141 ? 0.545 -170.375 -77.375 1 81.19 141 ASP B N 1
ATOM 5685 C CA . ASP B 1 141 ? 1.243 -169.25 -77.938 1 81.19 141 ASP B CA 1
ATOM 5686 C C . ASP B 1 141 ? 0.306 -168.375 -78.812 1 81.19 141 ASP B C 1
ATOM 5688 O O . ASP B 1 141 ? 0.478 -167.125 -78.875 1 81.19 141 ASP B O 1
ATOM 5692 N N . ALA B 1 142 ? -0.663 -169 -79.312 1 82 142 ALA B N 1
ATOM 5693 C CA . ALA B 1 142 ? -1.603 -168.25 -80.188 1 82 142 ALA B CA 1
ATOM 5694 C C . ALA B 1 142 ? -2.48 -167.375 -79.375 1 82 142 ALA B C 1
ATOM 5696 O O . ALA B 1 142 ? -2.768 -166.25 -79.75 1 82 142 ALA B O 1
ATOM 5697 N N . GLU B 1 143 ? -2.852 -167.75 -78.25 1 84.06 143 GLU B N 1
ATOM 5698 C CA . GLU B 1 143 ? -3.668 -167 -77.312 1 84.06 143 GLU B CA 1
ATOM 5699 C C . GLU B 1 143 ? -2.871 -165.75 -76.75 1 84.06 143 GLU B C 1
ATOM 5701 O O . GLU B 1 143 ? -3.406 -164.625 -76.625 1 84.06 143 GLU B O 1
ATOM 5706 N N . LEU B 1 144 ? -1.672 -166 -76.5 1 85.94 144 LEU B N 1
ATOM 5707 C CA . LEU B 1 144 ? -0.786 -165 -76 1 85.94 144 LEU B CA 1
ATOM 5708 C C . LEU B 1 144 ? -0.558 -163.875 -77.062 1 85.94 144 LEU B C 1
ATOM 5710 O O . LEU B 1 144 ? -0.524 -162.75 -76.75 1 85.94 144 LEU B O 1
ATOM 5714 N N . LEU B 1 145 ? -0.459 -164.375 -78.25 1 84.75 145 LEU B N 1
ATOM 5715 C CA . LEU B 1 145 ? -0.287 -163.375 -79.375 1 84.75 145 LEU B CA 1
ATOM 5716 C C . LEU B 1 145 ? -1.546 -162.5 -79.562 1 84.75 145 LEU B C 1
ATOM 5718 O O . LEU B 1 145 ? -1.464 -161.375 -79.938 1 84.75 145 LEU B O 1
ATOM 5722 N N . GLY B 1 146 ? -2.645 -163.25 -79.375 1 85.69 146 GLY B N 1
ATOM 5723 C CA . GLY B 1 146 ? -3.898 -162.5 -79.438 1 85.69 146 GLY B CA 1
ATOM 5724 C C . GLY B 1 146 ? -4.023 -161.375 -78.375 1 85.69 146 GLY B C 1
ATOM 5725 O O . GLY B 1 146 ? -4.48 -160.25 -78.688 1 85.69 146 GLY B O 1
ATOM 5726 N N . ALA B 1 147 ? -3.594 -161.625 -77.188 1 88.5 147 ALA B N 1
ATOM 5727 C CA . ALA B 1 147 ? -3.596 -160.75 -76.062 1 88.5 147 ALA B CA 1
ATOM 5728 C C . ALA B 1 147 ? -2.635 -159.5 -76.375 1 88.5 147 ALA B C 1
ATOM 5730 O O . ALA B 1 147 ? -2.949 -158.375 -76.062 1 88.5 147 ALA B O 1
ATOM 5731 N N . GLN B 1 148 ? -1.583 -159.75 -76.875 1 86.75 148 GLN B N 1
ATOM 5732 C CA . GLN B 1 148 ? -0.574 -158.75 -77.25 1 86.75 148 GLN B CA 1
ATOM 5733 C C . GLN B 1 148 ? -1.095 -157.875 -78.312 1 86.75 148 GLN B C 1
ATOM 5735 O O . GLN B 1 148 ? -0.871 -156.625 -78.188 1 86.75 148 GLN B O 1
ATOM 5740 N N . ASN B 1 149 ? -1.733 -158.375 -79.312 1 86.94 149 ASN B N 1
ATOM 5741 C CA . ASN B 1 149 ? -2.316 -157.625 -80.312 1 86.94 149 ASN B CA 1
ATOM 5742 C C . ASN B 1 149 ? -3.395 -156.625 -79.812 1 86.94 149 ASN B C 1
ATOM 5744 O O . ASN B 1 149 ? -3.52 -155.5 -80.25 1 86.94 149 ASN B O 1
ATOM 5748 N N . ARG B 1 150 ? -4.02 -157.125 -78.812 1 87.56 150 ARG B N 1
ATOM 5749 C CA . ARG B 1 150 ? -5.066 -156.375 -78.188 1 87.56 150 ARG B CA 1
ATOM 5750 C C . ARG B 1 150 ? -4.465 -155.125 -77.375 1 87.56 150 ARG B C 1
ATOM 5752 O O . ARG B 1 150 ? -5.043 -154.125 -77.25 1 87.56 150 ARG B O 1
ATOM 5759 N N . TYR B 1 151 ? -3.408 -155.375 -76.75 1 90.31 151 TYR B N 1
ATOM 5760 C CA . TYR B 1 151 ? -2.691 -154.375 -76 1 90.31 151 TYR B CA 1
ATOM 5761 C C . TYR B 1 151 ? -2.328 -153.125 -76.938 1 90.31 151 TYR B C 1
ATOM 5763 O O . TYR B 1 151 ? -2.609 -152 -76.625 1 90.31 151 TYR B O 1
ATOM 5771 N N . TYR B 1 152 ? -1.746 -153.5 -78.062 1 85.19 152 TYR B N 1
ATOM 5772 C CA . TYR B 1 152 ? -1.235 -152.375 -78.938 1 85.19 152 TYR B CA 1
ATOM 5773 C C . TYR B 1 152 ? -2.377 -151.625 -79.625 1 85.19 152 TYR B C 1
ATOM 5775 O O . TYR B 1 152 ? -2.264 -150.5 -79.938 1 85.19 152 TYR B O 1
ATOM 5783 N N . GLN B 1 153 ? -3.451 -152.375 -79.812 1 86.62 153 GLN B N 1
ATOM 5784 C CA . GLN B 1 153 ? -4.566 -151.875 -80.5 1 86.62 153 GLN B CA 1
ATOM 5785 C C . GLN B 1 153 ? -5.441 -151 -79.562 1 86.62 153 GLN B C 1
ATOM 5787 O O . GLN B 1 153 ? -6.035 -150 -80 1 86.62 153 GLN B O 1
ATOM 5792 N N . ASN B 1 154 ? -5.395 -151.375 -78.312 1 91.06 154 ASN B N 1
ATOM 5793 C CA . ASN B 1 154 ? -6.379 -150.75 -77.438 1 91.06 154 ASN B CA 1
ATOM 5794 C C . ASN B 1 154 ? -5.711 -150.125 -76.25 1 91.06 154 ASN B C 1
ATOM 5796 O O . ASN B 1 154 ? -5.805 -148.875 -76.062 1 91.06 154 ASN B O 1
ATOM 5800 N N . VAL B 1 155 ? -4.906 -150.75 -75.438 1 90.69 155 VAL B N 1
ATOM 5801 C CA . VAL B 1 155 ? -4.359 -150.25 -74.188 1 90.69 155 VAL B CA 1
ATOM 5802 C C . VAL B 1 155 ? -3.34 -149.125 -74.5 1 90.69 155 VAL B C 1
ATOM 5804 O O . VAL B 1 155 ? -3.379 -148.125 -73.875 1 90.69 155 VAL B O 1
ATOM 5807 N N . LYS B 1 156 ? -2.512 -149.375 -75.438 1 89.31 156 LYS B N 1
ATOM 5808 C CA . LYS B 1 156 ? -1.456 -148.375 -75.75 1 89.31 156 LYS B CA 1
ATOM 5809 C C . LYS B 1 156 ? -2.043 -147 -76.188 1 89.31 156 LYS B C 1
ATOM 5811 O O . LYS B 1 156 ? -1.589 -146 -75.75 1 89.31 156 LYS B O 1
ATOM 5816 N N . THR B 1 157 ? -2.949 -147.125 -77.062 1 89.69 157 THR B N 1
ATOM 5817 C CA . THR B 1 157 ? -3.562 -145.875 -77.562 1 89.69 157 THR B CA 1
ATOM 5818 C C . THR B 1 157 ? -4.25 -145.125 -76.375 1 89.69 157 THR B C 1
ATOM 5820 O O . THR B 1 157 ? -4.148 -143.875 -76.312 1 89.69 157 THR B O 1
ATOM 5823 N N . LYS B 1 158 ? -4.82 -145.875 -75.562 1 91.56 158 LYS B N 1
ATOM 5824 C CA . LYS B 1 158 ? -5.527 -145.25 -74.438 1 91.56 158 LYS B CA 1
ATOM 5825 C C . LYS B 1 158 ? -4.551 -144.625 -73.375 1 91.56 158 LYS B C 1
ATOM 5827 O O . LYS B 1 158 ? -4.816 -143.625 -72.75 1 91.56 158 LYS B O 1
ATOM 5832 N N . PHE B 1 159 ? -3.52 -145.25 -73.188 1 90 159 PHE B N 1
ATOM 5833 C CA . PHE B 1 159 ? -2.432 -144.75 -72.375 1 90 159 PHE B CA 1
ATOM 5834 C C . PHE B 1 159 ? -1.889 -143.375 -72.938 1 90 159 PHE B C 1
ATOM 5836 O O . PHE B 1 159 ? -1.698 -142.5 -72.125 1 90 159 PHE B O 1
ATOM 5843 N N . ASP B 1 160 ? -1.649 -143.375 -74.188 1 88.31 160 ASP B N 1
ATOM 5844 C CA . ASP B 1 160 ? -1.156 -142.125 -74.875 1 88.31 160 ASP B CA 1
ATOM 5845 C C . ASP B 1 160 ? -2.143 -141 -74.688 1 88.31 160 ASP B C 1
ATOM 5847 O O . ASP B 1 160 ? -1.739 -139.875 -74.375 1 88.31 160 ASP B O 1
ATOM 5851 N N . ASP B 1 161 ? -3.322 -141.375 -74.75 1 90.94 161 ASP B N 1
ATOM 5852 C CA . ASP B 1 161 ? -4.355 -140.375 -74.625 1 90.94 161 ASP B CA 1
ATOM 5853 C C . ASP B 1 161 ? -4.402 -139.75 -73.188 1 90.94 161 ASP B C 1
ATOM 5855 O O . ASP B 1 161 ? -4.504 -138.625 -73 1 90.94 161 ASP B O 1
ATOM 5859 N N . ALA B 1 162 ? -4.305 -140.625 -72.25 1 92.25 162 ALA B N 1
ATOM 5860 C CA . ALA B 1 162 ? -4.328 -140.25 -70.812 1 92.25 162 ALA B CA 1
ATOM 5861 C C . ALA B 1 162 ? -3.096 -139.375 -70.5 1 92.25 162 ALA B C 1
ATOM 5863 O O . ALA B 1 162 ? -3.197 -138.375 -69.75 1 92.25 162 ALA B O 1
ATOM 5864 N N . THR B 1 163 ? -2 -139.75 -70.938 1 90.12 163 THR B N 1
ATOM 5865 C CA . THR B 1 163 ? -0.753 -139.125 -70.688 1 90.12 163 THR B CA 1
ATOM 5866 C C . THR B 1 163 ? -0.787 -137.625 -71.312 1 90.12 163 THR B C 1
ATOM 5868 O O . THR B 1 163 ? -0.34 -136.75 -70.688 1 90.12 163 THR B O 1
ATOM 5871 N N . LYS B 1 164 ? -1.252 -137.625 -72.5 1 89.94 164 LYS B N 1
ATOM 5872 C CA . LYS B 1 164 ? -1.396 -136.375 -73.188 1 89.94 164 LYS B CA 1
ATOM 5873 C C . LYS B 1 164 ? -2.277 -135.375 -72.375 1 89.94 164 LYS B C 1
ATOM 5875 O O . LYS B 1 164 ? -1.971 -134.25 -72.188 1 89.94 164 LYS B O 1
ATOM 5880 N N . GLN B 1 165 ? -3.25 -136 -71.812 1 92.31 165 GLN B N 1
ATOM 5881 C CA . GLN B 1 165 ? -4.16 -135.25 -71 1 92.31 165 GLN B CA 1
ATOM 5882 C C . GLN B 1 165 ? -3.494 -134.75 -69.688 1 92.31 165 GLN B C 1
ATOM 5884 O O . GLN B 1 165 ? -3.754 -133.625 -69.25 1 92.31 165 GLN B O 1
ATOM 5889 N N . LEU B 1 166 ? -2.691 -135.375 -69.062 1 92.25 166 LEU B N 1
ATOM 5890 C CA . LEU B 1 166 ? -1.926 -135 -67.938 1 92.25 166 LEU B CA 1
ATOM 5891 C C . LEU B 1 166 ? -0.977 -133.875 -68.25 1 92.25 166 LEU B C 1
ATOM 5893 O O . LEU B 1 166 ? -0.806 -132.875 -67.5 1 92.25 166 LEU B O 1
ATOM 5897 N N . ASN B 1 167 ? -0.396 -133.875 -69.438 1 89.75 167 ASN B N 1
ATOM 5898 C CA . ASN B 1 167 ? 0.479 -132.875 -69.875 1 89.75 167 ASN B CA 1
ATOM 5899 C C . ASN B 1 167 ? -0.282 -131.5 -70.062 1 89.75 167 ASN B C 1
ATOM 5901 O O . ASN B 1 167 ? 0.234 -130.375 -69.75 1 89.75 167 ASN B O 1
ATOM 5905 N N . VAL B 1 168 ? -1.445 -131.625 -70.5 1 92.44 168 VAL B N 1
ATOM 5906 C CA . VAL B 1 168 ? -2.285 -130.5 -70.625 1 92.44 168 VAL B CA 1
ATOM 5907 C C . VAL B 1 168 ? -2.564 -129.875 -69.25 1 92.44 168 VAL B C 1
ATOM 5909 O O . VAL B 1 168 ? -2.453 -128.625 -69.125 1 92.44 168 VAL B O 1
ATOM 5912 N N . LEU B 1 169 ? -2.824 -130.75 -68.312 1 92.62 169 LEU B N 1
ATOM 5913 C CA . LEU B 1 169 ? -3.088 -130.25 -66.938 1 92.62 169 LEU B CA 1
ATOM 5914 C C . LEU B 1 169 ? -1.851 -129.5 -66.375 1 92.62 169 LEU B C 1
ATOM 5916 O O . LEU B 1 169 ? -1.955 -128.5 -65.688 1 92.62 169 LEU B O 1
ATOM 5920 N N . ASN B 1 170 ? -0.714 -130.125 -66.562 1 93.19 170 ASN B N 1
ATOM 5921 C CA . ASN B 1 170 ? 0.54 -129.5 -66.062 1 93.19 170 ASN B CA 1
ATOM 5922 C C . ASN B 1 170 ? 0.845 -128.25 -66.688 1 93.19 170 ASN B C 1
ATOM 5924 O O . ASN B 1 170 ? 1.229 -127.25 -66 1 93.19 170 ASN B O 1
ATOM 5928 N N . ASP B 1 171 ? 0.616 -128 -68 1 91.69 171 ASP B N 1
ATOM 5929 C CA . ASP B 1 171 ? 0.847 -126.812 -68.688 1 91.69 171 ASP B CA 1
ATOM 5930 C C . ASP B 1 171 ? -0.106 -125.688 -68.188 1 91.69 171 ASP B C 1
ATOM 5932 O O . ASP B 1 171 ? 0.294 -124.562 -68.062 1 91.69 171 ASP B O 1
ATOM 5936 N N . MET B 1 172 ? -1.257 -126.125 -67.875 1 92.38 172 MET B N 1
ATOM 5937 C CA . MET B 1 172 ? -2.258 -125.188 -67.438 1 92.38 172 MET B CA 1
ATOM 5938 C C . MET B 1 172 ? -1.887 -124.625 -66 1 92.38 172 MET B C 1
ATOM 5940 O O . MET B 1 172 ? -1.972 -123.438 -65.812 1 92.38 172 MET B O 1
ATOM 5944 N N . ASN B 1 173 ? -1.442 -125.5 -65.188 1 93 173 ASN B N 1
ATOM 5945 C CA . ASN B 1 173 ? -1.039 -125.062 -63.875 1 93 173 ASN B CA 1
ATOM 5946 C C . ASN B 1 173 ? 0.209 -124.188 -63.938 1 93 173 ASN B C 1
ATOM 5948 O O . ASN B 1 173 ? 0.312 -123.188 -63.188 1 93 173 ASN B O 1
ATOM 5952 N N . TYR B 1 174 ? 1.09 -124.5 -64.75 1 92.44 174 TYR B N 1
ATOM 5953 C CA . TYR B 1 174 ? 2.299 -123.688 -64.875 1 92.44 174 TYR B CA 1
ATOM 5954 C C . TYR B 1 174 ? 1.965 -122.25 -65.438 1 92.44 174 TYR B C 1
ATOM 5956 O O . TYR B 1 174 ? 2.527 -121.25 -64.938 1 92.44 174 TYR B O 1
ATOM 5964 N N . LYS B 1 175 ? 1.081 -122.312 -66.375 1 92.69 175 LYS B N 1
ATOM 5965 C CA . LYS B 1 175 ? 0.663 -121 -66.875 1 92.69 175 LYS B CA 1
ATOM 5966 C C . LYS B 1 175 ? -0.001 -120.125 -65.812 1 92.69 175 LYS B C 1
ATOM 5968 O O . LYS B 1 175 ? 0.225 -118.938 -65.75 1 92.69 175 LYS B O 1
ATOM 5973 N N . GLU B 1 176 ? -0.687 -120.688 -64.938 1 92.38 176 GLU B N 1
ATOM 5974 C CA . GLU B 1 176 ? -1.334 -120 -63.812 1 92.38 176 GLU B CA 1
ATOM 5975 C C . GLU B 1 176 ? -0.308 -119.5 -62.812 1 92.38 176 GLU B C 1
ATOM 5977 O O . GLU B 1 176 ? -0.488 -118.438 -62.219 1 92.38 176 GLU B O 1
ATOM 5982 N N . VAL B 1 177 ? 0.697 -120.188 -62.562 1 93 177 VAL B N 1
ATOM 5983 C CA . VAL B 1 177 ? 1.781 -119.75 -61.688 1 93 177 VAL B CA 1
ATOM 5984 C C . VAL B 1 177 ? 2.467 -118.5 -62.25 1 93 177 VAL B C 1
ATOM 5986 O O . VAL B 1 177 ? 2.719 -117.562 -61.531 1 93 177 VAL B O 1
ATOM 5989 N N . GLU B 1 178 ? 2.682 -118.438 -63.531 1 91 178 GLU B N 1
ATOM 5990 C CA . GLU B 1 178 ? 3.283 -117.312 -64.188 1 91 178 GLU B CA 1
ATOM 5991 C C . GLU B 1 178 ? 2.387 -116.062 -64.062 1 91 178 GLU B C 1
ATOM 5993 O O . GLU B 1 178 ? 2.865 -115 -63.75 1 91 178 GLU B O 1
ATOM 5998 N N . ASN B 1 179 ? 1.137 -116.375 -64.188 1 91.75 179 ASN B N 1
ATOM 5999 C CA . ASN B 1 179 ? 0.181 -115.312 -64.125 1 91.75 179 ASN B CA 1
ATOM 6000 C C . ASN B 1 179 ? 0.128 -114.75 -62.688 1 91.75 179 ASN B C 1
ATOM 6002 O O . ASN B 1 179 ? 0.039 -113.5 -62.5 1 91.75 179 ASN B O 1
ATOM 6006 N N . SER B 1 180 ? 0.204 -115.625 -61.781 1 89.81 180 SER B N 1
ATOM 6007 C CA . SER B 1 180 ? 0.162 -115.188 -60.406 1 89.81 180 SER B CA 1
ATOM 6008 C C . SER B 1 180 ? 1.409 -114.438 -60 1 89.81 180 SER B C 1
ATOM 6010 O O . SER B 1 180 ? 1.324 -113.438 -59.281 1 89.81 180 SER B O 1
ATOM 6012 N N . SER B 1 181 ? 2.537 -114.875 -60.469 1 90.62 181 SER B N 1
ATOM 6013 C CA . SER B 1 181 ? 3.773 -114.125 -60.219 1 90.62 181 SER B CA 1
ATOM 6014 C C . SER B 1 181 ? 3.729 -112.75 -60.844 1 90.62 181 SER B C 1
ATOM 6016 O O . SER B 1 181 ? 4.137 -111.75 -60.219 1 90.62 181 SER B O 1
ATOM 6018 N N . GLN B 1 182 ? 3.135 -112.625 -62.031 1 89.94 182 GLN B N 1
ATOM 6019 C CA . GLN B 1 182 ? 2.99 -111.312 -62.688 1 89.94 182 GLN B CA 1
ATOM 6020 C C . GLN B 1 182 ? 2.002 -110.438 -61.938 1 89.94 182 GLN B C 1
ATOM 6022 O O . GLN B 1 182 ? 2.213 -109.188 -61.812 1 89.94 182 GLN B O 1
ATOM 6027 N N . ALA B 1 183 ? 1.048 -111 -61.344 1 88.69 183 ALA B N 1
ATOM 6028 C CA . ALA B 1 183 ? 0.058 -110.25 -60.562 1 88.69 183 ALA B CA 1
ATOM 6029 C C . ALA B 1 183 ? 0.676 -109.688 -59.312 1 88.69 183 ALA B C 1
ATOM 6031 O O . ALA B 1 183 ? 0.359 -108.562 -58.906 1 88.69 183 ALA B O 1
ATOM 6032 N N . ILE B 1 184 ? 1.524 -110.312 -58.688 1 87.31 184 ILE B N 1
ATOM 6033 C CA . ILE B 1 184 ? 2.229 -109.875 -57.5 1 87.31 184 ILE B CA 1
ATOM 6034 C C . ILE B 1 184 ? 3.123 -108.688 -57.875 1 87.31 184 ILE B C 1
ATOM 6036 O O . ILE B 1 184 ? 3.121 -107.688 -57.156 1 87.31 184 ILE B O 1
ATOM 6040 N N . SER B 1 185 ? 3.838 -108.875 -58.969 1 87.06 185 SER B N 1
ATOM 6041 C CA . SER B 1 185 ? 4.715 -107.812 -59.438 1 87.06 185 SER B CA 1
ATOM 6042 C C . SER B 1 185 ? 3.918 -106.562 -59.812 1 87.06 185 SER B C 1
ATOM 6044 O O . SER B 1 185 ? 4.27 -105.438 -59.406 1 87.06 185 SER B O 1
ATOM 6046 N N . ASP B 1 186 ? 2.764 -106.688 -60.438 1 89 186 ASP B N 1
ATOM 6047 C CA . ASP B 1 186 ? 1.929 -105.562 -60.875 1 89 186 ASP B CA 1
ATOM 6048 C C . ASP B 1 186 ? 1.295 -104.875 -59.656 1 89 186 ASP B C 1
ATOM 6050 O O . ASP B 1 186 ? 1.212 -103.688 -59.625 1 89 186 ASP B O 1
ATOM 6054 N N . PHE B 1 187 ? 0.954 -105.688 -58.688 1 86.25 187 PHE B N 1
ATOM 6055 C CA . PHE B 1 187 ? 0.371 -105.125 -57.5 1 86.25 187 PHE B CA 1
ATOM 6056 C C . PHE B 1 187 ? 1.405 -104.25 -56.719 1 86.25 187 PHE B C 1
ATOM 6058 O O . PHE B 1 187 ? 1.099 -103.188 -56.219 1 86.25 187 PHE B O 1
ATOM 6065 N N . GLY B 1 188 ? 2.607 -104.75 -56.75 1 80.38 188 GLY B N 1
ATOM 6066 C CA . GLY B 1 188 ? 3.676 -104.062 -56.094 1 80.38 188 GLY B CA 1
ATOM 6067 C C . GLY B 1 188 ? 3.934 -102.688 -56.688 1 80.38 188 GLY B C 1
ATOM 6068 O O . GLY B 1 188 ? 4.066 -101.688 -55.969 1 80.38 188 GLY B O 1
ATOM 6069 N N . VAL B 1 189 ? 3.926 -102.562 -57.938 1 85.19 189 VAL B N 1
ATOM 6070 C CA . VAL B 1 189 ? 4.172 -101.312 -58.625 1 85.19 189 VAL B CA 1
ATOM 6071 C C . VAL B 1 189 ? 2.986 -100.375 -58.406 1 85.19 189 VAL B C 1
ATOM 6073 O O . VAL B 1 189 ? 3.168 -99.188 -58.094 1 85.19 189 VAL B O 1
ATOM 6076 N N . LYS B 1 190 ? 1.738 -100.938 -58.438 1 87 190 LYS B N 1
ATOM 6077 C CA . LYS B 1 190 ? 0.537 -100.125 -58.312 1 87 190 LYS B CA 1
ATOM 6078 C C . LYS B 1 190 ? 0.432 -99.5 -56.906 1 87 190 LYS B C 1
ATOM 6080 O O . LYS B 1 190 ? 0.174 -98.312 -56.719 1 87 190 LYS B O 1
ATOM 6085 N N . ILE B 1 191 ? 0.747 -100.25 -55.938 1 83.62 191 ILE B N 1
ATOM 6086 C CA . ILE B 1 191 ? 0.598 -99.812 -54.562 1 83.62 191 ILE B CA 1
ATOM 6087 C C . ILE B 1 191 ? 1.709 -98.812 -54.219 1 83.62 191 ILE B C 1
ATOM 6089 O O . ILE B 1 191 ? 1.487 -97.812 -53.469 1 83.62 191 ILE B O 1
ATOM 6093 N N . SER B 1 192 ? 2.891 -99.062 -54.75 1 82.81 192 SER B N 1
ATOM 6094 C CA . SER B 1 192 ? 3.984 -98.125 -54.562 1 82.81 192 SER B CA 1
ATOM 6095 C C . SER B 1 192 ? 3.662 -96.75 -55.156 1 82.81 192 SER B C 1
ATOM 6097 O O . SER B 1 192 ? 3.988 -95.75 -54.562 1 82.81 192 SER B O 1
ATOM 6099 N N . LEU B 1 193 ? 2.943 -96.812 -56.281 1 85.69 193 LEU B N 1
ATOM 6100 C CA . LEU B 1 193 ? 2.57 -95.5 -56.906 1 85.69 193 LEU B CA 1
ATOM 6101 C C . LEU B 1 193 ? 1.502 -94.812 -56.094 1 85.69 193 LEU B C 1
ATOM 6103 O O . LEU B 1 193 ? 1.566 -93.562 -55.938 1 85.69 193 LEU B O 1
ATOM 6107 N N . ILE B 1 194 ? 0.63 -95.562 -55.531 1 82.56 194 ILE B N 1
ATOM 6108 C CA . ILE B 1 194 ? -0.427 -94.938 -54.719 1 82.56 194 ILE B CA 1
ATOM 6109 C C . ILE B 1 194 ? 0.17 -94.375 -53.438 1 82.56 194 ILE B C 1
ATOM 6111 O O . ILE B 1 194 ? -0.17 -93.25 -53.031 1 82.56 194 ILE B O 1
ATOM 6115 N N . PHE B 1 195 ? 1.15 -95.062 -52.969 1 81.88 195 PHE B N 1
ATOM 6116 C CA . PHE B 1 195 ? 1.825 -94.625 -51.75 1 81.88 195 PHE B CA 1
ATOM 6117 C C . PHE B 1 195 ? 2.596 -93.312 -52 1 81.88 195 PHE B C 1
ATOM 6119 O O . PHE B 1 195 ? 2.529 -92.375 -51.188 1 81.88 195 PHE B O 1
ATOM 6126 N N . THR B 1 196 ? 3.246 -93.312 -53.062 1 81.06 196 THR B N 1
ATOM 6127 C CA . THR B 1 196 ? 4.012 -92.125 -53.375 1 81.06 196 THR B CA 1
ATOM 6128 C C . THR B 1 196 ? 3.086 -90.938 -53.625 1 81.06 196 THR B C 1
ATOM 6130 O O . THR B 1 196 ? 3.354 -89.812 -53.156 1 81.06 196 THR B O 1
ATOM 6133 N N . ALA B 1 197 ? 1.918 -91.188 -54.188 1 83.06 197 ALA B N 1
ATOM 6134 C CA . ALA B 1 197 ? 0.961 -90.125 -54.469 1 83.06 197 ALA B CA 1
ATOM 6135 C C . ALA B 1 197 ? 0.358 -89.625 -53.188 1 83.06 197 ALA B C 1
ATOM 6137 O O . ALA B 1 197 ? 0.204 -88.375 -53 1 83.06 197 ALA B O 1
ATOM 6138 N N . VAL B 1 198 ? 0.162 -90.438 -52.219 1 80.56 198 VAL B N 1
ATOM 6139 C CA . VAL B 1 198 ? -0.428 -90.062 -50.938 1 80.56 198 VAL B CA 1
ATOM 6140 C C . VAL B 1 198 ? 0.587 -89.25 -50.156 1 80.56 198 VAL B C 1
ATOM 6142 O O . VAL B 1 198 ? 0.239 -88.25 -49.531 1 80.56 198 VAL B O 1
ATOM 6145 N N . ILE B 1 199 ? 1.808 -89.625 -50.188 1 81.94 199 ILE B N 1
ATOM 6146 C CA . ILE B 1 199 ? 2.852 -88.938 -49.469 1 81.94 199 ILE B CA 1
ATOM 6147 C C . ILE B 1 199 ? 2.996 -87.5 -50.031 1 81.94 199 ILE B C 1
ATOM 6149 O O . ILE B 1 199 ? 3.074 -86.5 -49.25 1 81.94 199 ILE B O 1
ATOM 6153 N N . ILE B 1 200 ? 2.936 -87.375 -51.344 1 84.5 200 ILE B N 1
ATOM 6154 C CA . ILE B 1 200 ? 3.076 -86.062 -51.969 1 84.5 200 ILE B CA 1
ATOM 6155 C C . ILE B 1 200 ? 1.872 -85.188 -51.594 1 84.5 200 ILE B C 1
ATOM 6157 O O . ILE B 1 200 ? 2.025 -84 -51.281 1 84.5 200 ILE B O 1
ATOM 6161 N N . ALA B 1 201 ? 0.703 -85.812 -51.562 1 81.94 201 ALA B N 1
ATOM 6162 C CA . ALA B 1 201 ? -0.505 -85.062 -51.219 1 81.94 201 ALA B CA 1
ATOM 6163 C C . ALA B 1 201 ? -0.461 -84.625 -49.781 1 81.94 201 ALA B C 1
ATOM 6165 O O . ALA B 1 201 ? -0.838 -83.5 -49.469 1 81.94 201 ALA B O 1
ATOM 6166 N N . VAL B 1 202 ? 0.067 -85.312 -48.906 1 78.69 202 VAL B N 1
ATOM 6167 C CA . VAL B 1 202 ? 0.166 -85 -47.5 1 78.69 202 VAL B CA 1
ATOM 6168 C C . VAL B 1 202 ? 1.186 -83.875 -47.312 1 78.69 202 VAL B C 1
ATOM 6170 O O . VAL B 1 202 ? 0.939 -82.938 -46.562 1 78.69 202 VAL B O 1
ATOM 6173 N N . LEU B 1 203 ? 2.262 -84 -48.031 1 82.75 203 LEU B N 1
ATOM 6174 C CA . LEU B 1 203 ? 3.303 -82.938 -47.938 1 82.75 203 LEU B CA 1
ATOM 6175 C C . LEU B 1 203 ? 2.797 -81.625 -48.406 1 82.75 203 LEU B C 1
ATOM 6177 O O . LEU B 1 203 ? 3.033 -80.562 -47.75 1 82.75 203 LEU B O 1
ATOM 6181 N N . ILE B 1 204 ? 2.025 -81.625 -49.438 1 85.25 204 ILE B N 1
ATOM 6182 C CA . ILE B 1 204 ? 1.487 -80.375 -49.969 1 85.25 204 ILE B CA 1
ATOM 6183 C C . ILE B 1 204 ? 0.484 -79.812 -49 1 85.25 204 ILE B C 1
ATOM 6185 O O . ILE B 1 204 ? 0.517 -78.562 -48.719 1 85.25 204 ILE B O 1
ATOM 6189 N N . SER B 1 205 ? -0.32 -80.688 -48.438 1 81.62 205 SER B N 1
ATOM 6190 C CA . SER B 1 205 ? -1.314 -80.188 -47.469 1 81.62 205 SER B CA 1
ATOM 6191 C C . SER B 1 205 ? -0.652 -79.625 -46.219 1 81.62 205 SER B C 1
ATOM 6193 O O . SER B 1 205 ? -1.067 -78.562 -45.719 1 81.62 205 SER B O 1
ATOM 6195 N N . LEU B 1 206 ? 0.378 -80.25 -45.812 1 79.5 206 LEU B N 1
ATOM 6196 C CA . LEU B 1 206 ? 1.108 -79.75 -44.625 1 79.5 206 LEU B CA 1
ATOM 6197 C C . LEU B 1 206 ? 1.753 -78.438 -44.875 1 79.5 206 LEU B C 1
ATOM 6199 O O . LEU B 1 206 ? 1.733 -77.562 -44 1 79.5 206 LEU B O 1
ATOM 6203 N N . PHE B 1 207 ? 2.217 -78.25 -46.031 1 85.12 207 PHE B N 1
ATOM 6204 C CA . PHE B 1 207 ? 2.879 -77 -46.375 1 85.12 207 PHE B CA 1
ATOM 6205 C C . PHE B 1 207 ? 1.869 -75.812 -46.469 1 85.12 207 PHE B C 1
ATOM 6207 O O . PHE B 1 207 ? 2.113 -74.75 -45.969 1 85.12 207 PHE B O 1
ATOM 6214 N N . ILE B 1 208 ? 0.749 -76.125 -47 1 85.19 208 ILE B N 1
ATOM 6215 C CA . ILE B 1 208 ? -0.272 -75.125 -47.188 1 85.19 208 ILE B CA 1
ATOM 6216 C C . ILE B 1 208 ? -0.825 -74.688 -45.812 1 85.19 208 ILE B C 1
ATOM 6218 O O . ILE B 1 208 ? -0.937 -73.5 -45.531 1 85.19 208 ILE B O 1
ATOM 6222 N N . PHE B 1 209 ? -1.073 -75.562 -44.938 1 81.94 209 PHE B N 1
ATOM 6223 C CA . PHE B 1 209 ? -1.651 -75.25 -43.625 1 81.94 209 PHE B CA 1
ATOM 6224 C C . PHE B 1 209 ? -0.638 -74.562 -42.75 1 81.94 209 PHE B C 1
ATOM 6226 O O . PHE B 1 209 ? -0.987 -73.625 -42.031 1 81.94 209 PHE B O 1
ATOM 6233 N N . ASN B 1 210 ? 0.573 -74.938 -42.812 1 81.38 210 ASN B N 1
ATOM 6234 C CA . ASN B 1 210 ? 1.616 -74.312 -42.031 1 81.38 210 ASN B CA 1
ATOM 6235 C C . ASN B 1 210 ? 1.862 -72.875 -42.5 1 81.38 210 ASN B C 1
ATOM 6237 O O . ASN B 1 210 ? 2.027 -71.938 -41.688 1 81.38 210 ASN B O 1
ATOM 6241 N N . ALA B 1 211 ? 1.862 -72.688 -43.781 1 84.06 211 ALA B N 1
ATOM 6242 C CA . ALA B 1 211 ? 2.061 -71.375 -44.344 1 84.06 211 ALA B CA 1
ATOM 6243 C C . ALA B 1 211 ? 0.921 -70.438 -43.906 1 84.06 211 ALA B C 1
ATOM 6245 O O . ALA B 1 211 ? 1.152 -69.25 -43.562 1 84.06 211 ALA B O 1
ATOM 6246 N N . TYR B 1 212 ? -0.242 -71 -43.844 1 85.81 212 TYR B N 1
ATOM 6247 C CA . TYR B 1 212 ? -1.406 -70.25 -43.438 1 85.81 212 TYR B CA 1
ATOM 6248 C C . TYR B 1 212 ? -1.348 -69.875 -41.969 1 85.81 212 TYR B C 1
ATOM 6250 O O . TYR B 1 212 ? -1.512 -68.688 -41.625 1 85.81 212 TYR B O 1
ATOM 6258 N N . ILE B 1 213 ? -1.077 -70.688 -41.031 1 82.88 213 ILE B N 1
ATOM 6259 C CA . ILE B 1 213 ? -1.04 -70.438 -39.594 1 82.88 213 ILE B CA 1
ATOM 6260 C C . ILE B 1 213 ? 0.09 -69.5 -39.281 1 82.88 213 ILE B C 1
ATOM 6262 O O . ILE B 1 213 ? -0.088 -68.562 -38.469 1 82.88 213 ILE B O 1
ATOM 6266 N N . THR B 1 214 ? 1.223 -69.688 -39.906 1 84.38 214 THR B N 1
ATOM 6267 C CA . THR B 1 214 ? 2.371 -68.812 -39.688 1 84.38 214 THR B CA 1
ATOM 6268 C C . THR B 1 214 ? 2.045 -67.375 -40.094 1 84.38 214 THR B C 1
ATOM 6270 O O . THR B 1 214 ? 2.355 -66.438 -39.375 1 84.38 214 THR B O 1
ATOM 6273 N N . ARG B 1 215 ? 1.326 -67.25 -41.219 1 85.62 215 ARG B N 1
ATOM 6274 C CA . ARG B 1 215 ? 0.962 -65.938 -41.688 1 85.62 215 ARG B CA 1
ATOM 6275 C C . ARG B 1 215 ? -0.014 -65.25 -40.75 1 85.62 215 ARG B C 1
ATOM 6277 O O . ARG B 1 215 ? 0.118 -64.062 -40.469 1 85.62 215 ARG B O 1
ATOM 6284 N N . VAL B 1 216 ? -0.919 -66 -40.219 1 83.69 216 VAL B N 1
ATOM 6285 C CA . VAL B 1 216 ? -1.943 -65.5 -39.344 1 83.69 216 VAL B CA 1
ATOM 6286 C C . VAL B 1 216 ? -1.31 -65 -38.031 1 83.69 216 VAL B C 1
ATOM 6288 O O . VAL B 1 216 ? -1.577 -63.906 -37.562 1 83.69 216 VAL B O 1
ATOM 6291 N N . ILE B 1 217 ? -0.47 -65.75 -37.406 1 84.94 217 ILE B N 1
ATOM 6292 C CA . ILE B 1 217 ? 0.181 -65.438 -36.125 1 84.94 217 ILE B CA 1
ATOM 6293 C C . ILE B 1 217 ? 1.159 -64.25 -36.312 1 84.94 217 ILE B C 1
ATOM 6295 O O . ILE B 1 217 ? 1.186 -63.344 -35.5 1 84.94 217 ILE B O 1
ATOM 6299 N N . LEU B 1 218 ? 1.889 -64.375 -37.375 1 87.38 218 LEU B N 1
ATOM 6300 C CA . LEU B 1 218 ? 2.889 -63.312 -37.625 1 87.38 218 LEU B CA 1
ATOM 6301 C C . LEU B 1 218 ? 2.223 -61.969 -37.906 1 87.38 218 LEU B C 1
ATOM 6303 O O . LEU B 1 218 ? 2.754 -60.906 -37.562 1 87.38 218 LEU B O 1
ATOM 6307 N N . LYS B 1 219 ? 1.078 -62 -38.625 1 86.62 219 LYS B N 1
ATOM 6308 C CA . LYS B 1 219 ? 0.344 -60.75 -38.875 1 86.62 219 LYS B CA 1
ATOM 6309 C C . LYS B 1 219 ? -0.082 -60.094 -37.562 1 86.62 219 LYS B C 1
ATOM 6311 O O . LYS B 1 219 ? 0.068 -58.906 -37.375 1 86.62 219 LYS B O 1
ATOM 6316 N N . GLY B 1 220 ? -0.616 -60.844 -36.625 1 85.25 220 GLY B N 1
ATOM 6317 C CA . GLY B 1 220 ? -0.994 -60.344 -35.344 1 85.25 220 GLY B CA 1
ATOM 6318 C C . GLY B 1 220 ? 0.177 -59.781 -34.562 1 85.25 220 GLY B C 1
ATOM 6319 O O . GLY B 1 220 ? 0.07 -58.688 -33.938 1 85.25 220 GLY B O 1
ATOM 6320 N N . ILE B 1 221 ? 1.267 -60.344 -34.562 1 88.19 221 ILE B N 1
ATOM 6321 C CA . ILE B 1 221 ? 2.461 -59.906 -33.844 1 88.19 221 ILE B CA 1
ATOM 6322 C C . ILE B 1 221 ? 3.014 -58.625 -34.438 1 88.19 221 ILE B C 1
ATOM 6324 O O . ILE B 1 221 ? 3.449 -57.719 -33.719 1 88.19 221 ILE B O 1
ATOM 6328 N N . ARG B 1 222 ? 2.977 -58.531 -35.781 1 88.31 222 ARG B N 1
ATOM 6329 C CA . ARG B 1 222 ? 3.465 -57.344 -36.438 1 88.31 222 ARG B CA 1
ATOM 6330 C C . ARG B 1 222 ? 2.605 -56.125 -36.094 1 88.31 222 ARG B C 1
ATOM 6332 O O . ARG B 1 222 ? 3.129 -55.031 -35.875 1 88.31 222 ARG B O 1
ATOM 6339 N N . HIS B 1 223 ? 1.312 -56.375 -36.031 1 88.94 223 HIS B N 1
ATOM 6340 C CA . HIS B 1 223 ? 0.418 -55.281 -35.625 1 88.94 223 HIS B CA 1
ATOM 6341 C C . HIS B 1 223 ? 0.729 -54.844 -34.188 1 88.94 223 HIS B C 1
ATOM 6343 O O . HIS B 1 223 ? 0.757 -53.625 -33.906 1 88.94 223 HIS B O 1
ATOM 6349 N N . LEU B 1 224 ? 0.902 -55.656 -33.312 1 88.75 224 LEU B N 1
ATOM 6350 C CA . LEU B 1 224 ? 1.238 -55.375 -31.938 1 88.75 224 LEU B CA 1
ATOM 6351 C C . LEU B 1 224 ? 2.582 -54.656 -31.844 1 88.75 224 LEU B C 1
ATOM 6353 O O . LEU B 1 224 ? 2.727 -53.688 -31.094 1 88.75 224 LEU B O 1
ATOM 6357 N N . GLN B 1 225 ? 3.539 -55.188 -32.594 1 89.44 225 GLN B N 1
ATOM 6358 C CA . GLN B 1 225 ? 4.863 -54.562 -32.625 1 89.44 225 GLN B CA 1
ATOM 6359 C C . GLN B 1 225 ? 4.785 -53.094 -33.062 1 89.44 225 GLN B C 1
ATOM 6361 O O . GLN B 1 225 ? 5.383 -52.219 -32.438 1 89.44 225 GLN B O 1
ATOM 6366 N N . THR B 1 226 ? 4.055 -52.844 -34.125 1 89.88 226 THR B N 1
ATOM 6367 C CA . THR B 1 226 ? 3.893 -51.5 -34.656 1 89.88 226 THR B CA 1
ATOM 6368 C C . THR B 1 226 ? 3.184 -50.594 -33.625 1 89.88 226 THR B C 1
ATOM 6370 O O . THR B 1 226 ? 3.605 -49.469 -33.375 1 89.88 226 THR B O 1
ATOM 6373 N N . ALA B 1 227 ? 2.152 -51.125 -33.031 1 88.5 227 ALA B N 1
ATOM 6374 C CA . ALA B 1 227 ? 1.382 -50.375 -32.031 1 88.5 227 ALA B CA 1
ATOM 6375 C C . ALA B 1 227 ? 2.24 -50 -30.828 1 88.5 227 ALA B C 1
ATOM 6377 O O . ALA B 1 227 ? 2.256 -48.844 -30.406 1 88.5 227 ALA B O 1
ATOM 6378 N N . VAL B 1 228 ? 2.936 -50.906 -30.25 1 88.62 228 VAL B N 1
ATOM 6379 C CA . VAL B 1 228 ? 3.789 -50.656 -29.094 1 88.62 228 VAL B CA 1
ATOM 6380 C C . VAL B 1 228 ? 4.902 -49.688 -29.453 1 88.62 228 VAL B C 1
ATOM 6382 O O . VAL B 1 228 ? 5.219 -48.781 -28.688 1 88.62 228 VAL B O 1
ATOM 6385 N N . HIS B 1 229 ? 5.453 -49.875 -30.703 1 88.94 229 HIS B N 1
ATOM 6386 C CA . HIS B 1 229 ? 6.523 -49 -31.141 1 88.94 229 HIS B CA 1
ATOM 6387 C C . HIS B 1 229 ? 6.023 -47.562 -31.281 1 88.94 229 HIS B C 1
ATOM 6389 O O . HIS B 1 229 ? 6.684 -46.625 -30.828 1 88.94 229 HIS B O 1
ATOM 6395 N N . LYS B 1 230 ? 4.938 -47.375 -31.844 1 88.19 230 LYS B N 1
ATOM 6396 C CA . LYS B 1 230 ? 4.371 -46.031 -32.031 1 88.19 230 LYS B CA 1
ATOM 6397 C C . LYS B 1 230 ? 4.066 -45.375 -30.672 1 88.19 230 LYS B C 1
ATOM 6399 O O . LYS B 1 230 ? 4.422 -44.219 -30.453 1 88.19 230 LYS B O 1
ATOM 6404 N N . VAL B 1 231 ? 3.389 -46.062 -29.844 1 86.44 231 VAL B N 1
ATOM 6405 C CA . VAL B 1 231 ? 3.055 -45.531 -28.531 1 86.44 231 VAL B CA 1
ATOM 6406 C C . VAL B 1 231 ? 4.336 -45.219 -27.75 1 86.44 231 VAL B C 1
ATOM 6408 O O . VAL B 1 231 ? 4.457 -44.188 -27.109 1 86.44 231 VAL B O 1
ATOM 6411 N N . ALA B 1 232 ? 5.301 -46.188 -27.812 1 85.19 232 ALA B N 1
ATOM 6412 C CA . ALA B 1 232 ? 6.578 -46 -27.125 1 85.19 232 ALA B CA 1
ATOM 6413 C C . ALA B 1 232 ? 7.328 -44.781 -27.688 1 85.19 232 ALA B C 1
ATOM 6415 O O . ALA B 1 232 ? 8.086 -44.125 -26.953 1 85.19 232 ALA B O 1
ATOM 6416 N N . SER B 1 233 ? 7.145 -44.406 -29.016 1 86.25 233 SER B N 1
ATOM 6417 C CA . SER B 1 233 ? 7.801 -43.281 -29.656 1 86.25 233 SER B CA 1
ATOM 6418 C C . SER B 1 233 ? 7.031 -42 -29.391 1 86.25 233 SER B C 1
ATOM 6420 O O . SER B 1 233 ? 7.41 -40.938 -29.891 1 86.25 233 SER B O 1
ATOM 6422 N N . GLY B 1 234 ? 5.938 -42.125 -28.703 1 86.88 234 GLY B N 1
ATOM 6423 C CA . GLY B 1 234 ? 5.219 -40.906 -28.297 1 86.88 234 GLY B CA 1
ATOM 6424 C C . GLY B 1 234 ? 3.961 -40.656 -29.109 1 86.88 234 GLY B C 1
ATOM 6425 O O . GLY B 1 234 ? 3.24 -39.688 -28.875 1 86.88 234 GLY B O 1
ATOM 6426 N N . ASP B 1 235 ? 3.721 -41.469 -30.094 1 88.56 235 ASP B N 1
ATOM 6427 C CA . ASP B 1 235 ? 2.502 -41.312 -30.891 1 88.56 235 ASP B CA 1
ATOM 6428 C C . ASP B 1 235 ? 1.317 -42 -30.203 1 88.56 235 ASP B C 1
ATOM 6430 O O . ASP B 1 235 ? 1.054 -43.188 -30.422 1 88.56 235 ASP B O 1
ATOM 6434 N N . LEU B 1 236 ? 0.587 -41.188 -29.469 1 87.56 236 LEU B N 1
ATOM 6435 C CA . LEU B 1 236 ? -0.529 -41.719 -28.703 1 87.56 236 LEU B CA 1
ATOM 6436 C C . LEU B 1 236 ? -1.819 -41.688 -29.516 1 87.56 236 LEU B C 1
ATOM 6438 O O . LEU B 1 236 ? -2.871 -42.125 -29.047 1 87.56 236 LEU B O 1
ATOM 6442 N N . SER B 1 237 ? -1.733 -41.219 -30.75 1 87.12 237 SER B N 1
ATOM 6443 C CA . SER B 1 237 ? -2.904 -41.125 -31.625 1 87.12 237 SER B CA 1
ATOM 6444 C C . SER B 1 237 ? -3.125 -42.438 -32.375 1 87.12 237 SER B C 1
ATOM 6446 O O . SER B 1 237 ? -4.215 -42.688 -32.875 1 87.12 237 SER B O 1
ATOM 6448 N N . TYR B 1 238 ? -2.117 -43.281 -32.375 1 86.06 238 TYR B N 1
ATOM 6449 C CA . TYR B 1 238 ? -2.182 -44.531 -33.125 1 86.06 238 TYR B CA 1
ATOM 6450 C C . TYR B 1 238 ? -3.053 -45.562 -32.406 1 86.06 238 TYR B C 1
ATOM 6452 O O . TYR B 1 238 ? -2.996 -45.688 -31.172 1 86.06 238 TYR B O 1
ATOM 6460 N N . ARG B 1 239 ? -3.965 -46.25 -33.156 1 87.5 239 ARG B N 1
ATOM 6461 C CA . ARG B 1 239 ? -4.777 -47.375 -32.688 1 87.5 239 ARG B CA 1
ATOM 6462 C C . ARG B 1 239 ? -4.625 -48.562 -33.594 1 87.5 239 ARG B C 1
ATOM 6464 O O . ARG B 1 239 ? -4.773 -48.469 -34.812 1 87.5 239 ARG B O 1
ATOM 6471 N N . SER B 1 240 ? -4.219 -49.656 -33 1 86.5 240 SER B N 1
ATOM 6472 C CA . SER B 1 240 ? -4.125 -50.875 -33.781 1 86.5 240 SER B CA 1
ATOM 6473 C C . SER B 1 240 ? -5.512 -51.406 -34.156 1 86.5 240 SER B C 1
ATOM 6475 O O . SER B 1 240 ? -6.418 -51.406 -33.312 1 86.5 240 SER B O 1
ATOM 6477 N N . THR B 1 241 ? -5.73 -51.844 -35.438 1 83.81 241 THR B N 1
ATOM 6478 C CA . THR B 1 241 ? -7.008 -52.344 -35.938 1 83.81 241 THR B CA 1
ATOM 6479 C C . THR B 1 241 ? -7.066 -53.875 -35.875 1 83.81 241 THR B C 1
ATOM 6481 O O . THR B 1 241 ? -8.016 -54.469 -36.375 1 83.81 241 THR B O 1
ATOM 6484 N N . TYR B 1 242 ? -5.988 -54.438 -35.25 1 85 242 TYR B N 1
ATOM 6485 C CA . TYR B 1 242 ? -6.02 -55.875 -35.156 1 85 242 TYR B CA 1
ATOM 6486 C C . TYR B 1 242 ? -7.191 -56.344 -34.312 1 85 242 TYR B C 1
ATOM 6488 O O . TYR B 1 242 ? -7.316 -55.969 -33.156 1 85 242 TYR B O 1
ATOM 6496 N N . ASN B 1 243 ? -8.172 -57.156 -34.906 1 80.12 243 ASN B N 1
ATOM 6497 C CA . ASN B 1 243 ? -9.391 -57.562 -34.188 1 80.12 243 ASN B CA 1
ATOM 6498 C C . ASN B 1 243 ? -9.453 -59.062 -34.031 1 80.12 243 ASN B C 1
ATOM 6500 O O . ASN B 1 243 ? -10.5 -59.688 -34.25 1 80.12 243 ASN B O 1
ATOM 6504 N N . GLY B 1 244 ? -8.328 -59.719 -33.688 1 81.25 244 GLY B N 1
ATOM 6505 C CA . GLY B 1 244 ? -8.352 -61.125 -33.406 1 81.25 244 GLY B CA 1
ATOM 6506 C C . GLY B 1 244 ? -8.906 -61.469 -32.031 1 81.25 244 GLY B C 1
ATOM 6507 O O . GLY B 1 244 ? -8.805 -60.656 -31.109 1 81.25 244 GLY B O 1
ATOM 6508 N N . ARG B 1 245 ? -9.688 -62.531 -31.844 1 86.31 245 ARG B N 1
ATOM 6509 C CA . ARG B 1 245 ? -10.242 -62.906 -30.547 1 86.31 245 ARG B CA 1
ATOM 6510 C C . ARG B 1 245 ? -9.289 -63.844 -29.797 1 86.31 245 ARG B C 1
ATOM 6512 O O . ARG B 1 245 ? -9.727 -64.625 -28.969 1 86.31 245 ARG B O 1
ATOM 6519 N N . ASP B 1 246 ? -7.992 -63.781 -30.125 1 85.81 246 ASP B N 1
ATOM 6520 C CA . ASP B 1 246 ? -6.992 -64.562 -29.438 1 85.81 246 ASP B CA 1
ATOM 6521 C C . ASP B 1 246 ? -6.188 -63.75 -28.453 1 85.81 246 ASP B C 1
ATOM 6523 O O . ASP B 1 246 ? -6.598 -62.656 -28.094 1 85.81 246 ASP B O 1
ATOM 6527 N N . GLU B 1 247 ? -5.059 -64.25 -27.906 1 88.38 247 GLU B N 1
ATOM 6528 C CA . GLU B 1 247 ? -4.215 -63.562 -26.938 1 88.38 247 GLU B CA 1
ATOM 6529 C C . GLU B 1 247 ? -3.635 -62.281 -27.516 1 88.38 247 GLU B C 1
ATOM 6531 O O . GLU B 1 247 ? -3.494 -61.281 -26.797 1 88.38 247 GLU B O 1
ATOM 6536 N N . LEU B 1 248 ? -3.383 -62.25 -28.781 1 87.75 248 LEU B N 1
ATOM 6537 C CA . LEU B 1 248 ? -2.838 -61.062 -29.422 1 87.75 248 LEU B CA 1
ATOM 6538 C C . LEU B 1 248 ? -3.891 -59.969 -29.516 1 87.75 248 LEU B C 1
ATOM 6540 O O . LEU B 1 248 ? -3.574 -58.781 -29.359 1 87.75 248 LEU B O 1
ATOM 6544 N N . GLY B 1 249 ? -5.086 -60.406 -29.781 1 87.75 249 GLY B N 1
ATOM 6545 C CA . GLY B 1 249 ? -6.176 -59.438 -29.766 1 87.75 249 GLY B CA 1
ATOM 6546 C C . GLY B 1 249 ? -6.398 -58.781 -28.422 1 87.75 249 GLY B C 1
ATOM 6547 O O . GLY B 1 249 ? -6.594 -57.594 -28.312 1 87.75 249 GLY B O 1
ATOM 6548 N N . ASP B 1 250 ? -6.336 -59.562 -27.328 1 87.81 250 ASP B N 1
ATOM 6549 C CA . ASP B 1 250 ? -6.488 -59.031 -25.953 1 87.81 250 ASP B CA 1
ATOM 6550 C C . ASP B 1 250 ? -5.391 -58.031 -25.625 1 87.81 250 ASP B C 1
ATOM 6552 O O . ASP B 1 250 ? -5.664 -57 -25.031 1 87.81 250 ASP B O 1
ATOM 6556 N N . ILE B 1 251 ? -4.215 -58.25 -25.984 1 90.38 251 ILE B N 1
ATOM 6557 C CA . ILE B 1 251 ? -3.08 -57.375 -25.719 1 90.38 251 ILE B CA 1
ATOM 6558 C C . ILE B 1 251 ? -3.256 -56.062 -26.484 1 90.38 251 ILE B C 1
ATOM 6560 O O . ILE B 1 251 ? -2.998 -54.969 -25.938 1 90.38 251 ILE B O 1
ATOM 6564 N N . THR B 1 252 ? -3.701 -56.188 -27.75 1 89.62 252 THR B N 1
ATOM 6565 C CA . THR B 1 252 ? -3.926 -55.031 -28.578 1 89.62 252 THR B CA 1
ATOM 6566 C C . THR B 1 252 ? -4.992 -54.125 -27.953 1 89.62 252 THR B C 1
ATOM 6568 O O . THR B 1 252 ? -4.844 -52.906 -27.922 1 89.62 252 THR B O 1
ATOM 6571 N N . ASN B 1 253 ? -6.047 -54.75 -27.422 1 88.75 253 ASN B N 1
ATOM 6572 C CA . ASN B 1 253 ? -7.098 -53.969 -26.766 1 88.75 253 ASN B CA 1
ATOM 6573 C C . ASN B 1 253 ? -6.582 -53.281 -25.531 1 88.75 253 ASN B C 1
ATOM 6575 O O . ASN B 1 253 ? -6.895 -52.094 -25.297 1 88.75 253 ASN B O 1
ATOM 6579 N N . ASP B 1 254 ? -5.785 -53.906 -24.734 1 88.12 254 ASP B N 1
ATOM 6580 C CA . ASP B 1 254 ? -5.176 -53.312 -23.547 1 88.12 254 ASP B CA 1
ATOM 6581 C C . ASP B 1 254 ? -4.27 -52.125 -23.922 1 88.12 254 ASP B C 1
ATOM 6583 O O . ASP B 1 254 ? -4.273 -51.094 -23.25 1 88.12 254 ASP B O 1
ATOM 6587 N N . LEU B 1 255 ? -3.566 -52.281 -24.938 1 88.38 255 LEU B N 1
ATOM 6588 C CA . LEU B 1 255 ? -2.658 -51.219 -25.422 1 88.38 255 LEU B CA 1
ATOM 6589 C C . LEU B 1 255 ? -3.436 -50.031 -25.922 1 88.38 255 LEU B C 1
ATOM 6591 O O . LEU B 1 255 ? -3.057 -48.875 -25.641 1 88.38 255 LEU B O 1
ATOM 6595 N N . ASN B 1 256 ? -4.516 -50.312 -26.672 1 88.81 256 ASN B N 1
ATOM 6596 C CA . ASN B 1 256 ? -5.359 -49.219 -27.141 1 88.81 256 ASN B CA 1
ATOM 6597 C C . ASN B 1 256 ? -5.969 -48.438 -25.984 1 88.81 256 ASN B C 1
ATOM 6599 O O . ASN B 1 256 ? -6.016 -47.219 -26 1 88.81 256 ASN B O 1
ATOM 6603 N N . GLU B 1 257 ? -6.414 -49.156 -25 1 86.56 257 GLU B N 1
ATOM 6604 C CA . GLU B 1 257 ? -6.965 -48.5 -23.812 1 86.56 257 GLU B CA 1
ATOM 6605 C C . GLU B 1 257 ? -5.902 -47.688 -23.094 1 86.56 257 GLU B C 1
ATOM 6607 O O . GLU B 1 257 ? -6.164 -46.562 -22.688 1 86.56 257 GLU B O 1
ATOM 6612 N N . MET B 1 258 ? -4.773 -48.156 -22.953 1 84.44 258 MET B N 1
ATOM 6613 C CA . MET B 1 258 ? -3.656 -47.469 -22.328 1 84.44 258 MET B CA 1
ATOM 6614 C C . MET B 1 258 ? -3.307 -46.188 -23.109 1 84.44 258 MET B C 1
ATOM 6616 O O . MET B 1 258 ? -3.102 -45.125 -22.531 1 84.44 258 MET B O 1
ATOM 6620 N N . SER B 1 259 ? -3.158 -46.375 -24.406 1 88.69 259 SER B N 1
ATOM 6621 C CA . SER B 1 259 ? -2.842 -45.219 -25.266 1 88.69 259 SER B CA 1
ATOM 6622 C C . SER B 1 259 ? -3.885 -44.125 -25.125 1 88.69 259 SER B C 1
ATOM 6624 O O . SER B 1 259 ? -3.543 -42.938 -25.078 1 88.69 259 SER B O 1
ATOM 6626 N N . GLU B 1 260 ? -5.152 -44.531 -25 1 87.38 260 GLU B N 1
ATOM 6627 C CA . GLU B 1 260 ? -6.227 -43.531 -24.828 1 87.38 260 GLU B CA 1
ATOM 6628 C C . GLU B 1 260 ? -6.125 -42.844 -23.484 1 87.38 260 GLU B C 1
ATOM 6630 O O . GLU B 1 260 ? -6.262 -41.625 -23.391 1 87.38 260 GLU B O 1
ATOM 6635 N N . ASN B 1 261 ? -5.863 -43.531 -22.453 1 84.38 261 ASN B N 1
ATOM 6636 C CA . ASN B 1 261 ? -5.711 -42.938 -21.125 1 84.38 261 ASN B CA 1
ATOM 6637 C C . ASN B 1 261 ? -4.512 -42 -21.047 1 84.38 261 ASN B C 1
ATOM 6639 O O . ASN B 1 261 ? -4.594 -40.938 -20.453 1 84.38 261 ASN B O 1
ATOM 6643 N N . LEU B 1 262 ? -3.461 -42.375 -21.672 1 85.25 262 LEU B N 1
ATOM 6644 C CA . LEU B 1 262 ? -2.273 -41.531 -21.719 1 85.25 262 LEU B CA 1
ATOM 6645 C C . LEU B 1 262 ? -2.533 -40.281 -22.531 1 85.25 262 LEU B C 1
ATOM 6647 O O . LEU B 1 262 ? -2.062 -39.188 -22.172 1 85.25 262 LEU B O 1
ATOM 6651 N N . ARG B 1 263 ? -3.215 -40.469 -23.625 1 88.69 263 ARG B N 1
ATOM 6652 C CA . ARG B 1 263 ? -3.576 -39.312 -24.453 1 88.69 263 ARG B CA 1
ATOM 6653 C C . ARG B 1 263 ? -4.375 -38.312 -23.641 1 88.69 263 ARG B C 1
ATOM 6655 O O . ARG B 1 263 ? -4.074 -37.094 -23.656 1 88.69 263 ARG B O 1
ATOM 6662 N N . LEU B 1 264 ? -5.391 -38.719 -22.844 1 85.88 264 LEU B N 1
ATOM 6663 C CA . LEU B 1 264 ? -6.211 -37.844 -22.016 1 85.88 264 LEU B CA 1
ATOM 6664 C C . LEU B 1 264 ? -5.371 -37.188 -20.938 1 85.88 264 LEU B C 1
ATOM 6666 O O . LEU B 1 264 ? -5.543 -36 -20.641 1 85.88 264 LEU B O 1
ATOM 6670 N N . MET B 1 265 ? -4.516 -37.875 -20.391 1 84 265 MET B N 1
ATOM 6671 C CA . MET B 1 265 ? -3.631 -37.344 -19.359 1 84 265 MET B CA 1
ATOM 6672 C C . MET B 1 265 ? -2.75 -36.219 -19.938 1 84 265 MET B C 1
ATOM 6674 O O . MET B 1 265 ? -2.607 -35.156 -19.328 1 84 265 MET B O 1
ATOM 6678 N N . ILE B 1 266 ? -2.15 -36.469 -21.094 1 89.38 266 ILE B N 1
ATOM 6679 C CA . ILE B 1 266 ? -1.27 -35.5 -21.734 1 89.38 266 ILE B CA 1
ATOM 6680 C C . ILE B 1 266 ? -2.059 -34.25 -22.094 1 89.38 266 ILE B C 1
ATOM 6682 O O . ILE B 1 266 ? -1.566 -33.125 -21.922 1 89.38 266 ILE B O 1
ATOM 6686 N N . GLU B 1 267 ? -3.24 -34.406 -22.547 1 89.88 267 GLU B N 1
ATOM 6687 C CA . GLU B 1 267 ? -4.098 -33.25 -22.844 1 89.88 267 GLU B CA 1
ATOM 6688 C C . GLU B 1 267 ? -4.383 -32.438 -21.594 1 89.88 267 GLU B C 1
ATOM 6690 O O . GLU B 1 267 ? -4.359 -31.203 -21.625 1 89.88 267 GLU B O 1
ATOM 6695 N N . ASP B 1 268 ? -4.598 -33.062 -20.531 1 87.44 268 ASP B N 1
ATOM 6696 C CA . ASP B 1 268 ? -4.871 -32.375 -19.281 1 87.44 268 ASP B CA 1
ATOM 6697 C C . ASP B 1 268 ? -3.621 -31.688 -18.75 1 87.44 268 ASP B C 1
ATOM 6699 O O . ASP B 1 268 ? -3.707 -30.594 -18.188 1 87.44 268 ASP B O 1
ATOM 6703 N N . VAL B 1 269 ? -2.535 -32.312 -18.875 1 89.62 269 VAL B N 1
ATOM 6704 C CA . VAL B 1 269 ? -1.279 -31.688 -18.469 1 89.62 269 VAL B CA 1
ATOM 6705 C C . VAL B 1 269 ? -1.009 -30.469 -19.328 1 89.62 269 VAL B C 1
ATOM 6707 O O . VAL B 1 269 ? -0.505 -29.453 -18.844 1 89.62 269 VAL B O 1
ATOM 6710 N N . LYS B 1 270 ? -1.342 -30.578 -20.625 1 92.12 270 LYS B N 1
ATOM 6711 C CA . LYS B 1 270 ? -1.227 -29.422 -21.516 1 92.12 270 LYS B CA 1
ATOM 6712 C C . LYS B 1 270 ? -2.094 -28.266 -21.031 1 92.12 270 LYS B C 1
ATOM 6714 O O . LYS B 1 270 ? -1.633 -27.125 -20.953 1 92.12 270 LYS B O 1
ATOM 6719 N N . LYS B 1 271 ? -3.295 -28.562 -20.641 1 91.75 271 LYS B N 1
ATOM 6720 C CA . LYS B 1 271 ? -4.199 -27.547 -20.109 1 91.75 271 LYS B CA 1
ATOM 6721 C C . LYS B 1 271 ? -3.66 -26.969 -18.812 1 91.75 271 LYS B C 1
ATOM 6723 O O . LYS B 1 271 ? -3.686 -25.75 -18.609 1 91.75 271 LYS B O 1
ATOM 6728 N N . ALA B 1 272 ? -3.223 -27.797 -17.922 1 90.31 272 ALA B N 1
ATOM 6729 C CA . ALA B 1 272 ? -2.641 -27.344 -16.656 1 90.31 272 ALA B CA 1
ATOM 6730 C C . ALA B 1 272 ? -1.448 -26.422 -16.906 1 90.31 272 ALA B C 1
ATOM 6732 O O . ALA B 1 272 ? -1.293 -25.406 -16.234 1 90.31 272 ALA B O 1
ATOM 6733 N N . SER B 1 273 ? -0.574 -26.766 -17.844 1 93.44 273 SER B N 1
ATOM 6734 C CA . SER B 1 273 ? 0.576 -25.953 -18.203 1 93.44 273 SER B CA 1
ATOM 6735 C C . SER B 1 273 ? 0.141 -24.562 -18.672 1 93.44 273 SER B C 1
ATOM 6737 O O . SER B 1 273 ? 0.688 -23.547 -18.219 1 93.44 273 SER B O 1
ATOM 6739 N N . THR B 1 274 ? -0.867 -24.531 -19.5 1 93.62 274 THR B N 1
ATOM 6740 C CA . THR B 1 274 ? -1.394 -23.266 -20 1 93.62 274 THR B CA 1
ATOM 6741 C C . THR B 1 274 ? -1.986 -22.453 -18.859 1 93.62 274 THR B C 1
ATOM 6743 O O . THR B 1 274 ? -1.774 -21.234 -18.781 1 93.62 274 THR B O 1
ATOM 6746 N N . ASP B 1 275 ? -2.662 -23.141 -18 1 93.06 275 ASP B N 1
ATOM 6747 C CA . ASP B 1 275 ? -3.295 -22.453 -16.875 1 93.06 275 ASP B CA 1
ATOM 6748 C C . ASP B 1 275 ? -2.25 -21.906 -15.906 1 93.06 275 ASP B C 1
ATOM 6750 O O . ASP B 1 275 ? -2.398 -20.797 -15.391 1 93.06 275 ASP B O 1
ATOM 6754 N N . VAL B 1 276 ? -1.23 -22.609 -15.641 1 93.94 276 VAL B N 1
ATOM 6755 C CA . VAL B 1 276 ? -0.15 -22.141 -14.773 1 93.94 276 VAL B CA 1
ATOM 6756 C C . VAL B 1 276 ? 0.535 -20.938 -15.398 1 93.94 276 VAL B C 1
ATOM 6758 O O . VAL B 1 276 ? 0.826 -19.953 -14.711 1 93.94 276 VAL B O 1
ATOM 6761 N N . LYS B 1 277 ? 0.773 -21.016 -16.688 1 94.75 277 LYS B N 1
ATOM 6762 C CA . LYS B 1 277 ? 1.376 -19.891 -17.391 1 94.75 277 LYS B CA 1
ATOM 6763 C C . LYS B 1 277 ? 0.5 -18.641 -17.281 1 94.75 277 LYS B C 1
ATOM 6765 O O . LYS B 1 277 ? 0.991 -17.562 -16.984 1 94.75 277 LYS B O 1
ATOM 6770 N N . SER B 1 278 ? -0.761 -18.781 -17.516 1 94.62 278 SER B N 1
ATOM 6771 C CA . SER B 1 278 ? -1.706 -17.672 -17.422 1 94.62 278 SER B CA 1
ATOM 6772 C C . SER B 1 278 ? -1.746 -17.094 -16.016 1 94.62 278 SER B C 1
ATOM 6774 O O . SER B 1 278 ? -1.754 -15.875 -15.836 1 94.62 278 SER B O 1
ATOM 6776 N N . SER B 1 279 ? -1.814 -17.969 -15.031 1 93.44 279 SER B N 1
ATOM 6777 C CA . SER B 1 279 ? -1.804 -17.547 -13.641 1 93.44 279 SER B CA 1
ATOM 6778 C C . SER B 1 279 ? -0.528 -16.766 -13.305 1 93.44 279 SER B C 1
ATOM 6780 O O . SER B 1 279 ? -0.573 -15.75 -12.625 1 93.44 279 SER B O 1
ATOM 6782 N N . SER B 1 280 ? 0.62 -17.234 -13.773 1 95 280 SER B N 1
ATOM 6783 C CA . SER B 1 280 ? 1.898 -16.562 -13.57 1 95 280 SER B CA 1
ATOM 6784 C C . SER B 1 280 ? 1.884 -15.164 -14.172 1 95 280 SER B C 1
ATOM 6786 O O . SER B 1 280 ? 2.318 -14.203 -13.531 1 95 280 SER B O 1
ATOM 6788 N N . ASP B 1 281 ? 1.329 -15.047 -15.383 1 94.56 281 ASP B N 1
ATOM 6789 C CA . ASP B 1 281 ? 1.223 -13.75 -16.047 1 94.56 281 ASP B CA 1
ATOM 6790 C C . ASP B 1 281 ? 0.357 -12.789 -15.234 1 94.56 281 ASP B C 1
ATOM 6792 O O . ASP B 1 281 ? 0.701 -11.609 -15.086 1 94.56 281 ASP B O 1
ATOM 6796 N N . ASN B 1 282 ? -0.669 -13.32 -14.711 1 93.62 282 ASN B N 1
ATOM 6797 C CA . ASN B 1 282 ? -1.581 -12.492 -13.93 1 93.62 282 ASN B CA 1
ATOM 6798 C C . ASN B 1 282 ? -0.94 -12.031 -12.617 1 93.62 282 ASN B C 1
ATOM 6800 O O . ASN B 1 282 ? -1.15 -10.898 -12.188 1 93.62 282 ASN B O 1
ATOM 6804 N N . VAL B 1 283 ? -0.149 -12.875 -11.992 1 94.44 283 VAL B N 1
ATOM 6805 C CA . VAL B 1 283 ? 0.569 -12.492 -10.781 1 94.44 283 VAL B CA 1
ATOM 6806 C C . VAL B 1 283 ? 1.567 -11.383 -11.102 1 94.44 283 VAL B C 1
ATOM 6808 O O . VAL B 1 283 ? 1.691 -10.414 -10.344 1 94.44 283 VAL B O 1
ATOM 6811 N N . ILE B 1 284 ? 2.209 -11.492 -12.242 1 94.5 284 ILE B N 1
ATOM 6812 C CA . ILE B 1 284 ? 3.186 -10.492 -12.648 1 94.5 284 ILE B CA 1
ATOM 6813 C C . ILE B 1 284 ? 2.486 -9.148 -12.852 1 94.5 284 ILE B C 1
ATOM 6815 O O . ILE B 1 284 ? 2.951 -8.117 -12.359 1 94.5 284 ILE B O 1
ATOM 6819 N N . ILE B 1 285 ? 1.372 -9.148 -13.516 1 94.06 285 ILE B N 1
ATOM 6820 C CA . ILE B 1 285 ? 0.627 -7.926 -13.812 1 94.06 285 ILE B CA 1
ATOM 6821 C C . ILE B 1 285 ? 0.176 -7.27 -12.508 1 94.06 285 ILE B C 1
ATOM 6823 O O . ILE B 1 285 ? 0.387 -6.074 -12.297 1 94.06 285 ILE B O 1
ATOM 6827 N N . SER B 1 286 ? -0.407 -8.086 -11.625 1 93.25 286 SER B N 1
ATOM 6828 C CA . SER B 1 286 ? -0.854 -7.562 -10.344 1 93.25 286 SER B CA 1
ATOM 6829 C C . SER B 1 286 ? 0.319 -7.031 -9.523 1 93.25 286 SER B C 1
ATOM 6831 O O . SER B 1 286 ? 0.218 -5.973 -8.898 1 93.25 286 SER B O 1
ATOM 6833 N N . SER B 1 287 ? 1.453 -7.738 -9.555 1 94.12 287 SER B N 1
ATOM 6834 C CA . SER B 1 287 ? 2.65 -7.328 -8.836 1 94.12 287 SER B CA 1
ATOM 6835 C C . SER B 1 287 ? 3.193 -6.004 -9.367 1 94.12 287 SER B C 1
ATOM 6837 O O . SER B 1 287 ? 3.621 -5.148 -8.594 1 94.12 287 SER B O 1
ATOM 6839 N N . GLU B 1 288 ? 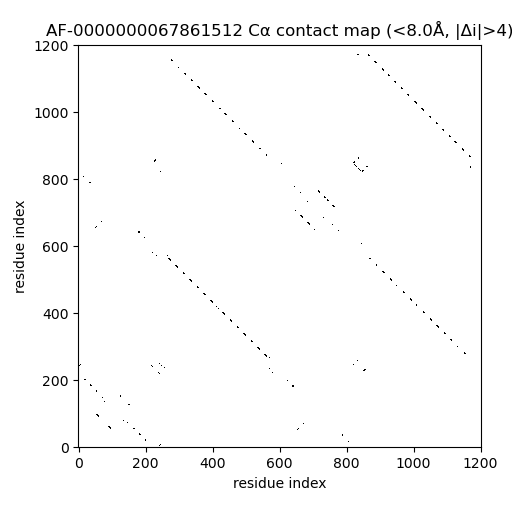3.127 -5.801 -10.648 1 92.88 288 GLU B N 1
ATOM 6840 C CA . GLU B 1 288 ? 3.598 -4.562 -11.266 1 92.88 288 GLU B CA 1
ATOM 6841 C C . GLU B 1 288 ? 2.727 -3.377 -10.859 1 92.88 288 GLU B C 1
ATOM 6843 O O . GLU B 1 288 ? 3.238 -2.291 -10.578 1 92.88 288 GLU B O 1
ATOM 6848 N N . ILE B 1 289 ? 1.488 -3.609 -10.828 1 92.5 289 ILE B N 1
ATOM 6849 C CA . ILE B 1 289 ? 0.56 -2.551 -10.445 1 92.5 289 ILE B CA 1
ATOM 6850 C C . ILE B 1 289 ? 0.773 -2.184 -8.977 1 92.5 289 ILE B C 1
ATOM 6852 O O . ILE B 1 289 ? 0.895 -1.004 -8.641 1 92.5 289 ILE B O 1
ATOM 6856 N N . ILE B 1 290 ? 0.911 -3.162 -8.117 1 91.69 290 ILE B N 1
ATOM 6857 C CA . ILE B 1 290 ? 1.141 -2.912 -6.695 1 91.69 290 ILE B CA 1
ATOM 6858 C C . ILE B 1 290 ? 2.48 -2.205 -6.504 1 91.69 290 ILE B C 1
ATOM 6860 O O . ILE B 1 290 ? 2.59 -1.273 -5.703 1 91.69 290 ILE B O 1
ATOM 6864 N N . SER B 1 291 ? 3.482 -2.637 -7.242 1 93.44 291 SER B N 1
ATOM 6865 C CA . SER B 1 291 ? 4.805 -2.021 -7.172 1 93.44 291 SER B CA 1
ATOM 6866 C C . SER B 1 291 ? 4.746 -0.547 -7.559 1 93.44 291 SER B C 1
ATOM 6868 O O . SER B 1 291 ? 5.324 0.302 -6.875 1 93.44 291 SER B O 1
ATOM 6870 N N . ALA B 1 292 ? 4.078 -0.236 -8.641 1 92.19 292 ALA B N 1
ATOM 6871 C CA . ALA B 1 292 ? 3.939 1.142 -9.109 1 92.19 292 ALA B CA 1
ATOM 6872 C C . ALA B 1 292 ? 3.219 2.002 -8.07 1 92.19 292 ALA B C 1
ATOM 6874 O O . ALA B 1 292 ? 3.656 3.113 -7.77 1 92.19 292 ALA B O 1
ATOM 6875 N N . MET B 1 293 ? 2.227 1.498 -7.512 1 89.5 293 MET B N 1
ATOM 6876 C CA . MET B 1 293 ? 1.45 2.213 -6.5 1 89.5 293 MET B CA 1
ATOM 6877 C C . MET B 1 293 ? 2.268 2.414 -5.227 1 89.5 293 MET B C 1
ATOM 6879 O O . MET B 1 293 ? 2.205 3.477 -4.605 1 89.5 293 MET B O 1
ATOM 6883 N N . THR B 1 294 ? 2.982 1.399 -4.852 1 90.88 294 THR B N 1
ATOM 6884 C CA . THR B 1 294 ? 3.836 1.482 -3.674 1 90.88 294 THR B CA 1
ATOM 6885 C C . THR B 1 294 ? 4.906 2.553 -3.855 1 90.88 294 THR B C 1
ATOM 6887 O O . THR B 1 294 ? 5.203 3.307 -2.928 1 90.88 294 THR B O 1
ATOM 6890 N N . THR B 1 295 ? 5.457 2.609 -5.043 1 91.88 295 THR B N 1
ATOM 6891 C CA . THR B 1 295 ? 6.461 3.623 -5.344 1 91.88 295 THR B CA 1
ATOM 6892 C C . THR B 1 295 ? 5.863 5.023 -5.258 1 91.88 295 THR B C 1
ATOM 6894 O O . THR B 1 295 ? 6.473 5.934 -4.691 1 91.88 295 THR B O 1
ATOM 6897 N N . GLU B 1 296 ? 4.695 5.191 -5.777 1 89.62 296 GLU B N 1
ATOM 6898 C CA . GLU B 1 296 ? 3.99 6.469 -5.691 1 89.62 296 GLU B CA 1
ATOM 6899 C C . GLU B 1 296 ? 3.705 6.848 -4.242 1 89.62 296 GLU B C 1
ATOM 6901 O O . GLU B 1 296 ? 3.873 8.008 -3.854 1 89.62 296 GLU B O 1
ATOM 6906 N N . MET B 1 297 ? 3.332 5.898 -3.465 1 86.88 297 MET B N 1
ATOM 6907 C CA . MET B 1 297 ? 3.066 6.125 -2.049 1 86.88 297 MET B CA 1
ATOM 6908 C C . MET B 1 297 ? 4.34 6.535 -1.315 1 86.88 297 MET B C 1
ATOM 6910 O O . MET B 1 297 ? 4.312 7.426 -0.463 1 86.88 297 MET B O 1
ATOM 6914 N N . ASP B 1 298 ? 5.387 5.871 -1.69 1 93.19 298 ASP B N 1
ATOM 6915 C CA . ASP B 1 298 ? 6.688 6.191 -1.106 1 93.19 298 ASP B CA 1
ATOM 6916 C C . ASP B 1 298 ? 7.055 7.652 -1.352 1 93.19 298 ASP B C 1
ATOM 6918 O O . ASP B 1 298 ? 7.445 8.367 -0.425 1 93.19 298 ASP B O 1
ATOM 6922 N N . ILE B 1 299 ? 6.863 8.203 -2.523 1 91.69 299 ILE B N 1
ATOM 6923 C CA . ILE B 1 299 ? 7.176 9.578 -2.908 1 91.69 299 ILE B CA 1
ATOM 6924 C C . ILE B 1 299 ? 6.258 10.547 -2.166 1 91.69 299 ILE B C 1
ATOM 6926 O O . ILE B 1 299 ? 6.723 11.523 -1.575 1 91.69 299 ILE B O 1
ATOM 6930 N N . GLU B 1 300 ? 4.996 10.219 -2.119 1 89.81 300 GLU B N 1
ATOM 6931 C CA . GLU B 1 300 ? 4.008 11.086 -1.482 1 89.81 300 GLU B CA 1
ATOM 6932 C C . GLU B 1 300 ? 4.254 11.195 0.019 1 89.81 300 GLU B C 1
ATOM 6934 O O . GLU B 1 300 ? 4.125 12.273 0.599 1 89.81 300 GLU B O 1
ATOM 6939 N N . MET B 1 301 ? 4.633 10.125 0.621 1 90.5 301 MET B N 1
ATOM 6940 C CA . MET B 1 301 ? 4.855 10.117 2.064 1 90.5 301 MET B CA 1
ATOM 6941 C C . MET B 1 301 ? 6.129 10.883 2.418 1 90.5 301 MET B C 1
ATOM 6943 O O . MET B 1 301 ? 6.191 11.547 3.455 1 90.5 301 MET B O 1
ATOM 6947 N N . LYS B 1 302 ? 7.098 10.812 1.597 1 91.31 302 LYS B N 1
ATOM 6948 C CA . LYS B 1 302 ? 8.32 11.594 1.798 1 91.31 302 LYS B CA 1
ATOM 6949 C C . LYS B 1 302 ? 8.039 13.086 1.682 1 91.31 302 LYS B C 1
ATOM 6951 O O . LYS B 1 302 ? 8.5 13.875 2.508 1 91.31 302 LYS B O 1
ATOM 6956 N N . MET B 1 303 ? 7.215 13.477 0.734 1 92 303 MET B N 1
ATOM 6957 C CA . MET B 1 303 ? 6.809 14.867 0.57 1 92 303 MET B CA 1
ATOM 6958 C C . MET B 1 303 ? 5.996 15.344 1.771 1 92 303 MET B C 1
ATOM 6960 O O . MET B 1 303 ? 6.164 16.469 2.232 1 92 303 MET B O 1
ATOM 6964 N N . MET B 1 304 ? 5.184 14.445 2.24 1 90.81 304 MET B N 1
ATOM 6965 C CA . MET B 1 304 ? 4.391 14.758 3.428 1 90.81 304 MET B CA 1
ATOM 6966 C C . MET B 1 304 ? 5.289 14.992 4.637 1 90.81 304 MET B C 1
ATOM 6968 O O . MET B 1 304 ? 5.055 15.914 5.418 1 90.81 304 MET B O 1
ATOM 6972 N N . GLY B 1 305 ? 6.309 14.148 4.73 1 92.06 305 GLY B N 1
ATOM 6973 C CA . GLY B 1 305 ? 7.266 14.336 5.809 1 92.06 305 GLY B CA 1
ATOM 6974 C C . GLY B 1 305 ? 7.945 15.695 5.77 1 92.06 305 GLY B C 1
ATOM 6975 O O . GLY B 1 305 ? 8.07 16.359 6.801 1 92.06 305 GLY B O 1
ATOM 6976 N N . GLU B 1 306 ? 8.281 16.188 4.625 1 93.75 306 GLU B N 1
ATOM 6977 C CA . GLU B 1 306 ? 8.906 17.5 4.445 1 93.75 306 GLU B CA 1
ATOM 6978 C C . GLU B 1 306 ? 7.926 18.625 4.766 1 93.75 306 GLU B C 1
ATOM 6980 O O . GLU B 1 306 ? 8.297 19.625 5.391 1 93.75 306 GLU B O 1
ATOM 6985 N N . GLN B 1 307 ? 6.734 18.422 4.328 1 93.44 307 GLN B N 1
ATOM 6986 C CA . GLN B 1 307 ? 5.688 19.406 4.57 1 93.44 307 GLN B CA 1
ATOM 6987 C C . GLN B 1 307 ? 5.398 19.547 6.062 1 93.44 307 GLN B C 1
ATOM 6989 O O . GLN B 1 307 ? 5.195 20.656 6.559 1 93.44 307 GLN B O 1
ATOM 6994 N N . ILE B 1 308 ? 5.469 18.469 6.738 1 94.69 308 ILE B N 1
ATOM 6995 C CA . ILE B 1 308 ? 5.219 18.453 8.172 1 94.69 308 ILE B CA 1
ATOM 6996 C C . ILE B 1 308 ? 6.348 19.188 8.898 1 94.69 308 ILE B C 1
ATOM 6998 O O . ILE B 1 308 ? 6.102 19.938 9.844 1 94.69 308 ILE B O 1
ATOM 7002 N N . GLN B 1 309 ? 7.547 19.062 8.422 1 93.94 309 GLN B N 1
ATOM 7003 C CA . GLN B 1 309 ? 8.672 19.781 9.016 1 93.94 309 GLN B CA 1
ATOM 7004 C C . GLN B 1 309 ? 8.539 21.281 8.812 1 93.94 309 GLN B C 1
ATOM 7006 O O . GLN B 1 309 ? 8.836 22.062 9.711 1 93.94 309 GLN B O 1
ATOM 7011 N N . THR B 1 310 ? 8.07 21.625 7.664 1 94.75 310 THR B N 1
ATOM 7012 C CA . THR B 1 310 ? 7.816 23.031 7.375 1 94.75 310 THR B CA 1
ATOM 7013 C C . THR B 1 310 ? 6.707 23.578 8.273 1 94.75 310 THR B C 1
ATOM 7015 O O . THR B 1 310 ? 6.812 24.688 8.789 1 94.75 310 THR B O 1
ATOM 7018 N N . GLN B 1 311 ? 5.695 22.734 8.492 1 93.75 311 GLN B N 1
ATOM 7019 C CA . GLN B 1 311 ? 4.586 23.125 9.359 1 93.75 311 GLN B CA 1
ATOM 7020 C C . GLN B 1 311 ? 5.051 23.328 10.797 1 93.75 311 GLN B C 1
ATOM 7022 O O . GLN B 1 311 ? 4.691 24.312 11.43 1 93.75 311 GLN B O 1
ATOM 7027 N N . ILE B 1 312 ? 5.859 22.438 11.234 1 95.5 312 ILE B N 1
ATOM 7028 C CA . ILE B 1 312 ? 6.379 22.531 12.594 1 95.5 312 ILE B CA 1
ATOM 7029 C C . ILE B 1 312 ? 7.254 23.766 12.742 1 95.5 312 ILE B C 1
ATOM 7031 O O . ILE B 1 312 ? 7.184 24.469 13.75 1 95.5 312 ILE B O 1
ATOM 7035 N N . GLY B 1 313 ? 8.023 24.094 11.719 1 95.38 313 GLY B N 1
ATOM 7036 C CA . GLY B 1 313 ? 8.812 25.312 11.695 1 95.38 313 GLY B CA 1
ATOM 7037 C C . GLY B 1 313 ? 7.969 26.562 11.742 1 95.38 313 GLY B C 1
ATOM 7038 O O . GLY B 1 313 ? 8.258 27.484 12.508 1 95.38 313 GLY B O 1
ATOM 7039 N N . SER B 1 314 ? 6.934 26.578 10.953 1 95.12 314 SER B N 1
ATOM 7040 C CA . SER B 1 314 ? 6.016 27.703 10.93 1 95.12 314 SER B CA 1
ATOM 7041 C C . SER B 1 314 ? 5.332 27.906 12.281 1 95.12 314 SER B C 1
ATOM 7043 O O . SER B 1 314 ? 5.129 29.031 12.727 1 95.12 314 SER B O 1
ATOM 7045 N N . MET B 1 315 ? 5.023 26.844 12.969 1 95.81 315 MET B N 1
ATOM 7046 C CA . MET B 1 315 ? 4.379 26.906 14.281 1 95.81 315 MET B CA 1
ATOM 7047 C C . MET B 1 315 ? 5.348 27.422 15.336 1 95.81 315 MET B C 1
ATOM 7049 O O . MET B 1 315 ? 4.949 28.172 16.234 1 95.81 315 MET B O 1
ATOM 7053 N N . LYS B 1 316 ? 6.605 27.078 15.172 1 96.19 316 LYS B N 1
ATOM 7054 C CA . LYS B 1 316 ? 7.621 27.594 16.078 1 96.19 316 LYS B CA 1
ATOM 7055 C C . LYS B 1 316 ? 7.773 29.109 15.93 1 96.19 316 LYS B C 1
ATOM 7057 O O . LYS B 1 316 ? 7.844 29.844 16.922 1 96.19 316 LYS B O 1
ATOM 7062 N N . GLU B 1 317 ? 7.758 29.562 14.695 1 95.06 317 GLU B N 1
ATOM 7063 C CA . GLU B 1 317 ? 7.82 31 14.422 1 95.06 317 GLU B CA 1
ATOM 7064 C C . GLU B 1 317 ? 6.605 31.719 14.984 1 95.06 317 GLU B C 1
ATOM 7066 O O . GLU B 1 317 ? 6.73 32.812 15.547 1 95.06 317 GLU B O 1
ATOM 7071 N N . SER B 1 318 ? 5.5 31.109 14.875 1 96.19 318 SER B N 1
ATOM 7072 C CA . SER B 1 318 ? 4.266 31.703 15.391 1 96.19 318 SER B CA 1
ATOM 7073 C C . SER B 1 318 ? 4.289 31.766 16.922 1 96.19 318 SER B C 1
ATOM 7075 O O . SER B 1 318 ? 3.814 32.75 17.5 1 96.19 318 SER B O 1
ATOM 7077 N N . THR B 1 319 ? 4.816 30.719 17.531 1 97 319 THR B N 1
ATOM 7078 C CA . THR B 1 319 ? 4.945 30.719 18.984 1 97 319 THR B CA 1
ATOM 7079 C C . THR B 1 319 ? 5.812 31.875 19.453 1 97 319 THR B C 1
ATOM 7081 O O . THR B 1 319 ? 5.469 32.562 20.422 1 97 319 THR B O 1
ATOM 7084 N N . ASP B 1 320 ? 6.918 32.156 18.75 1 96.69 320 ASP B N 1
ATOM 7085 C CA . ASP B 1 320 ? 7.816 33.281 19.078 1 96.69 320 ASP B CA 1
ATOM 7086 C C . ASP B 1 320 ? 7.117 34.625 18.906 1 96.69 320 ASP B C 1
ATOM 7088 O O . ASP B 1 320 ? 7.242 35.5 19.766 1 96.69 320 ASP B O 1
ATOM 7092 N N . ALA B 1 321 ? 6.406 34.688 17.828 1 96.19 321 ALA B N 1
ATOM 7093 C CA . ALA B 1 321 ? 5.672 35.906 17.562 1 96.19 321 ALA B CA 1
ATOM 7094 C C . ALA B 1 321 ? 4.598 36.156 18.625 1 96.19 321 ALA B C 1
ATOM 7096 O O . ALA B 1 321 ? 4.383 37.281 19.062 1 96.19 321 ALA B O 1
ATOM 7097 N N . MET B 1 322 ? 3.969 35.125 19.078 1 95.38 322 MET B N 1
ATOM 7098 C CA . MET B 1 322 ? 2.914 35.219 20.078 1 95.38 322 MET B CA 1
ATOM 7099 C C . MET B 1 322 ? 3.496 35.594 21.438 1 95.38 322 MET B C 1
ATOM 7101 O O . MET B 1 322 ? 2.863 36.312 22.219 1 95.38 322 MET B O 1
ATOM 7105 N N . ASP B 1 323 ? 4.711 35.125 21.703 1 96.38 323 ASP B N 1
ATOM 7106 C CA . ASP B 1 323 ? 5.406 35.531 22.922 1 96.38 323 ASP B CA 1
ATOM 7107 C C . ASP B 1 323 ? 5.715 37.031 22.922 1 96.38 323 ASP B C 1
ATOM 7109 O O . ASP B 1 323 ? 5.539 37.719 23.938 1 96.38 323 ASP B O 1
ATOM 7113 N N . GLN B 1 324 ? 6.145 37.469 21.781 1 95.38 324 GLN B N 1
ATOM 7114 C CA . GLN B 1 324 ? 6.406 38.906 21.625 1 95.38 324 GLN B CA 1
ATOM 7115 C C . GLN B 1 324 ? 5.129 39.719 21.797 1 95.38 324 GLN B C 1
ATOM 7117 O O . GLN B 1 324 ? 5.137 40.781 22.422 1 95.38 324 GLN B O 1
ATOM 7122 N N . MET B 1 325 ? 4.062 39.219 21.266 1 95 325 MET B N 1
ATOM 7123 C CA . MET B 1 325 ? 2.775 39.906 21.375 1 95 325 MET B CA 1
ATOM 7124 C C . MET B 1 325 ? 2.285 39.906 22.812 1 95 325 MET B C 1
ATOM 7126 O O . MET B 1 325 ? 1.717 40.906 23.266 1 95 325 MET B O 1
ATOM 7130 N N . THR B 1 326 ? 2.49 38.781 23.484 1 96.94 326 THR B N 1
ATOM 7131 C CA . THR B 1 326 ? 2.146 38.75 24.906 1 96.94 326 THR B CA 1
ATOM 7132 C C . THR B 1 326 ? 2.893 39.812 25.688 1 96.94 326 THR B C 1
ATOM 7134 O O . THR B 1 326 ? 2.289 40.531 26.484 1 96.94 326 THR B O 1
ATOM 7137 N N . GLY B 1 327 ? 4.219 39.906 25.438 1 96.69 327 GLY B N 1
ATOM 7138 C CA . GLY B 1 327 ? 5.008 40.969 26.047 1 96.69 327 GLY B CA 1
ATOM 7139 C C . GLY B 1 327 ? 4.547 42.344 25.672 1 96.69 327 GLY B C 1
ATOM 7140 O O . GLY B 1 327 ? 4.461 43.25 26.516 1 96.69 327 GLY B O 1
ATOM 7141 N N . GLY B 1 328 ? 4.227 42.5 24.359 1 96.88 328 GLY B N 1
ATOM 7142 C CA . GLY B 1 328 ? 3.734 43.781 23.875 1 96.88 328 GLY B CA 1
ATOM 7143 C C . GLY B 1 328 ? 2.432 44.188 24.531 1 96.88 328 GLY B C 1
ATOM 7144 O O . GLY B 1 328 ? 2.287 45.344 24.953 1 96.88 328 GLY B O 1
ATOM 7145 N N . VAL B 1 329 ? 1.484 43.312 24.688 1 97.19 329 VAL B N 1
ATOM 7146 C CA . VAL B 1 329 ? 0.185 43.594 25.297 1 97.19 329 VAL B CA 1
ATOM 7147 C C . VAL B 1 329 ? 0.367 43.906 26.781 1 97.19 329 VAL B C 1
ATOM 7149 O O . VAL B 1 329 ? -0.281 44.844 27.297 1 97.19 329 VAL B O 1
ATOM 7152 N N . GLN B 1 330 ? 1.267 43.25 27.484 1 96.69 330 GLN B N 1
ATOM 7153 C CA . GLN B 1 330 ? 1.546 43.5 28.891 1 96.69 330 GLN B CA 1
ATOM 7154 C C . GLN B 1 330 ? 2.176 44.875 29.078 1 96.69 330 GLN B C 1
ATOM 7156 O O . GLN B 1 330 ? 1.819 45.594 30.016 1 96.69 330 GLN B O 1
ATOM 7161 N N . ASN B 1 331 ? 3.082 45.219 28.203 1 97.56 331 ASN B N 1
ATOM 7162 C CA . ASN B 1 331 ? 3.709 46.531 28.266 1 97.56 331 ASN B CA 1
ATOM 7163 C C . ASN B 1 331 ? 2.686 47.656 28.078 1 97.56 331 ASN B C 1
ATOM 7165 O O . ASN B 1 331 ? 2.684 48.625 28.828 1 97.56 331 ASN B O 1
ATOM 7169 N N . VAL B 1 332 ? 1.824 47.5 27.109 1 98 332 VAL B N 1
ATOM 7170 C CA . VAL B 1 332 ? 0.812 48.5 26.828 1 98 332 VAL B CA 1
ATOM 7171 C C . VAL B 1 332 ? -0.114 48.656 28.047 1 98 332 VAL B C 1
ATOM 7173 O O . VAL B 1 332 ? -0.489 49.781 28.406 1 98 332 VAL B O 1
ATOM 7176 N N . ALA B 1 333 ? -0.485 47.5 28.609 1 96.88 333 ALA B N 1
ATOM 7177 C CA . ALA B 1 333 ? -1.321 47.562 29.812 1 96.88 333 ALA B CA 1
ATOM 7178 C C . ALA B 1 333 ? -0.625 48.312 30.938 1 96.88 333 ALA B C 1
ATOM 7180 O O . ALA B 1 333 ? -1.255 49.094 31.656 1 96.88 333 ALA B O 1
ATOM 7181 N N . GLU B 1 334 ? 0.653 48.125 31.141 1 96.94 334 GLU B N 1
ATOM 7182 C CA . GLU B 1 334 ? 1.427 48.812 32.156 1 96.94 334 GLU B CA 1
ATOM 7183 C C . GLU B 1 334 ? 1.52 50.281 31.891 1 96.94 334 GLU B C 1
ATOM 7185 O O . GLU B 1 334 ? 1.397 51.094 32.812 1 96.94 334 GLU B O 1
ATOM 7190 N N . TYR B 1 335 ? 1.742 50.625 30.594 1 97.19 335 TYR B N 1
ATOM 7191 C CA . TYR B 1 335 ? 1.782 52.031 30.219 1 97.19 335 TYR B CA 1
ATOM 7192 C C . TYR B 1 335 ? 0.441 52.719 30.484 1 97.19 335 TYR B C 1
ATOM 7194 O O . TYR B 1 335 ? 0.392 53.844 30.953 1 97.19 335 TYR B O 1
ATOM 7202 N N . ALA B 1 336 ? -0.601 52 30.156 1 96.69 336 ALA B N 1
ATOM 7203 C CA . ALA B 1 336 ? -1.943 52.531 30.375 1 96.69 336 ALA B CA 1
ATOM 7204 C C . ALA B 1 336 ? -2.199 52.781 31.859 1 96.69 336 ALA B C 1
ATOM 7206 O O . ALA B 1 336 ? -2.795 53.812 32.219 1 96.69 336 ALA B O 1
ATOM 7207 N N . LEU B 1 337 ? -1.753 51.875 32.719 1 96.12 337 LEU B N 1
ATOM 7208 C CA . LEU B 1 337 ? -1.905 52.031 34.156 1 96.12 337 LEU B CA 1
ATOM 7209 C C . LEU B 1 337 ? -1.105 53.25 34.656 1 96.12 337 LEU B C 1
ATOM 7211 O O . LEU B 1 337 ? -1.597 54.031 35.5 1 96.12 337 LEU B O 1
ATOM 7215 N N . LYS B 1 338 ? 0.118 53.406 34.188 1 97.12 338 LYS B N 1
ATOM 7216 C CA . LYS B 1 338 ? 0.958 54.531 34.562 1 97.12 338 LYS B CA 1
ATOM 7217 C C . LYS B 1 338 ? 0.32 55.844 34.156 1 97.12 338 LYS B C 1
ATOM 7219 O O . LYS B 1 338 ? 0.306 56.812 34.938 1 97.12 338 LYS B O 1
ATOM 7224 N N . VAL B 1 339 ? -0.203 55.875 32.969 1 97.69 339 VAL B N 1
ATOM 7225 C CA . VAL B 1 339 ? -0.843 57.094 32.469 1 97.69 339 VAL B CA 1
ATOM 7226 C C . VAL B 1 339 ? -2.092 57.406 33.281 1 97.69 339 VAL B C 1
ATOM 7228 O O . VAL B 1 339 ? -2.375 58.562 33.594 1 97.69 339 VAL B O 1
ATOM 7231 N N . SER B 1 340 ? -2.838 56.344 33.594 1 96.94 340 SER B N 1
ATOM 7232 C CA . SER B 1 340 ? -4.02 56.5 34.438 1 96.94 340 SER B CA 1
ATOM 7233 C C . SER B 1 340 ? -3.654 57.125 35.781 1 96.94 340 SER B C 1
ATOM 7235 O O . SER B 1 340 ? -4.34 58 36.281 1 96.94 340 SER B O 1
ATOM 7237 N N . ASP B 1 341 ? -2.572 56.719 36.406 1 95.94 341 ASP B N 1
ATOM 7238 C CA . ASP B 1 341 ? -2.105 57.281 37.688 1 95.94 341 ASP B CA 1
ATOM 7239 C C . ASP B 1 341 ? -1.678 58.719 37.531 1 95.94 341 ASP B C 1
ATOM 7241 O O . ASP B 1 341 ? -2.016 59.562 38.375 1 95.94 341 ASP B O 1
ATOM 7245 N N . LEU B 1 342 ? -0.946 58.938 36.469 1 95.62 342 LEU B N 1
ATOM 7246 C CA . LEU B 1 342 ? -0.493 60.281 36.188 1 95.62 342 LEU B CA 1
ATOM 7247 C C . LEU B 1 342 ? -1.679 61.219 36 1 95.62 342 LEU B C 1
ATOM 7249 O O . LEU B 1 342 ? -1.654 62.375 36.438 1 95.62 342 LEU B O 1
ATOM 7253 N N . THR B 1 343 ? -2.703 60.75 35.312 1 96.5 343 THR B N 1
ATOM 7254 C CA . THR B 1 343 ? -3.889 61.531 35.062 1 96.5 343 THR B CA 1
ATOM 7255 C C . THR B 1 343 ? -4.676 61.781 36.344 1 96.5 343 THR B C 1
ATOM 7257 O O . THR B 1 343 ? -5.211 62.875 36.562 1 96.5 343 THR B O 1
ATOM 7260 N N . LYS B 1 344 ? -4.766 60.812 37.219 1 95.44 344 LYS B N 1
ATOM 7261 C CA . LYS B 1 344 ? -5.43 60.969 38.531 1 95.44 344 LYS B CA 1
ATOM 7262 C C . LYS B 1 344 ? -4.727 62.031 39.375 1 95.44 344 LYS B C 1
ATOM 7264 O O . LYS B 1 344 ? -5.371 62.906 39.906 1 95.44 344 LYS B O 1
ATOM 7269 N N . ASP B 1 345 ? -3.436 61.969 39.406 1 95.25 345 ASP B N 1
ATOM 7270 C CA . ASP B 1 345 ? -2.629 62.938 40.156 1 95.25 345 ASP B CA 1
ATOM 7271 C C . ASP B 1 345 ? -2.785 64.312 39.562 1 95.25 345 ASP B C 1
ATOM 7273 O O . ASP B 1 345 ? -2.887 65.312 40.281 1 95.25 345 ASP B O 1
ATOM 7277 N N . SER B 1 346 ? -2.793 64.375 38.219 1 95.56 346 SER B N 1
ATOM 7278 C CA . SER B 1 346 ? -2.939 65.625 37.531 1 95.56 346 SER B CA 1
ATOM 7279 C C . SER B 1 346 ? -4.297 66.25 37.812 1 95.56 346 SER B C 1
ATOM 7281 O O . SER B 1 346 ? -4.391 67.5 38.031 1 95.56 346 SER B O 1
ATOM 7283 N N . ALA B 1 347 ? -5.32 65.438 37.844 1 94.81 347 ALA B N 1
ATOM 7284 C CA . ALA B 1 347 ? -6.66 65.938 38.156 1 94.81 347 ALA B CA 1
ATOM 7285 C C . ALA B 1 347 ? -6.715 66.5 39.562 1 94.81 347 ALA B C 1
ATOM 7287 O O . ALA B 1 347 ? -7.297 67.562 39.781 1 94.81 347 ALA B O 1
ATOM 7288 N N . GLU B 1 348 ? -6.098 65.875 40.562 1 94.62 348 GLU B N 1
ATOM 7289 C CA . GLU B 1 348 ? -6.066 66.375 41.938 1 94.62 348 GLU B CA 1
ATOM 7290 C C . GLU B 1 348 ? -5.312 67.688 42.062 1 94.62 348 GLU B C 1
ATOM 7292 O O . GLU B 1 348 ? -5.781 68.625 42.719 1 94.62 348 GLU B O 1
ATOM 7297 N N . LYS B 1 349 ? -4.207 67.688 41.406 1 92.56 349 LYS B N 1
ATOM 7298 C CA . LYS B 1 349 ? -3.396 68.875 41.469 1 92.56 349 LYS B CA 1
ATOM 7299 C C . LYS B 1 349 ? -4.113 70.062 40.781 1 92.56 349 LYS B C 1
ATOM 7301 O O . LYS B 1 349 ? -4.012 71.188 41.25 1 92.56 349 LYS B O 1
ATOM 7306 N N . THR B 1 350 ? -4.77 69.75 39.688 1 94.19 350 THR B N 1
ATOM 7307 C CA . THR B 1 350 ? -5.535 70.812 38.969 1 94.19 350 THR B CA 1
ATOM 7308 C C . THR B 1 350 ? -6.668 71.312 39.844 1 94.19 350 THR B C 1
ATOM 7310 O O . THR B 1 350 ? -6.906 72.5 39.906 1 94.19 350 THR B O 1
ATOM 7313 N N . ASN B 1 351 ? -7.336 70.5 40.625 1 93.38 351 ASN B N 1
ATOM 7314 C CA . ASN B 1 351 ? -8.383 70.875 41.562 1 93.38 351 ASN B CA 1
ATOM 7315 C C . ASN B 1 351 ? -7.828 71.75 42.688 1 93.38 351 ASN B C 1
ATOM 7317 O O . ASN B 1 351 ? -8.445 72.75 43.094 1 93.38 351 ASN B O 1
ATOM 7321 N N . ASP B 1 352 ? -6.699 71.375 43.156 1 91.31 352 ASP B N 1
ATOM 7322 C CA . ASP B 1 352 ? -6.027 72.188 44.156 1 91.31 352 ASP B CA 1
ATOM 7323 C C . ASP B 1 352 ? -5.691 73.562 43.594 1 91.31 352 ASP B C 1
ATOM 7325 O O . ASP B 1 352 ? -5.836 74.562 44.312 1 91.31 352 ASP B O 1
ATOM 7329 N N . GLY B 1 353 ? -5.246 73.438 42.344 1 89.06 353 GLY B N 1
ATOM 7330 C CA . GLY B 1 353 ? -4.957 74.75 41.688 1 89.06 353 GLY B CA 1
ATOM 7331 C C . GLY B 1 353 ? -6.172 75.625 41.562 1 89.06 353 GLY B C 1
ATOM 7332 O O . GLY B 1 353 ? -6.082 76.812 41.812 1 89.06 353 GLY B O 1
ATOM 7333 N N . ILE B 1 354 ? -7.289 75.125 41.281 1 91.19 354 ILE B N 1
ATOM 7334 C CA . ILE B 1 354 ? -8.547 75.875 41.188 1 91.19 354 ILE B CA 1
ATOM 7335 C C . ILE B 1 354 ? -8.914 76.438 42.531 1 91.19 354 ILE B C 1
ATOM 7337 O O . ILE B 1 354 ? -9.352 77.625 42.625 1 91.19 354 ILE B O 1
ATOM 7341 N N . ALA B 1 355 ? -8.688 75.75 43.625 1 91.44 355 ALA B N 1
ATOM 7342 C CA . ALA B 1 355 ? -8.977 76.25 44.969 1 91.44 355 ALA B CA 1
ATOM 7343 C C . ALA B 1 355 ? -8.078 77.438 45.344 1 91.44 355 ALA B C 1
ATOM 7345 O O . ALA B 1 355 ? -8.531 78.438 45.938 1 91.44 355 ALA B O 1
ATOM 7346 N N . VAL B 1 356 ? -6.84 77.25 44.969 1 90.81 356 VAL B N 1
ATOM 7347 C CA . VAL B 1 356 ? -5.859 78.25 45.25 1 90.81 356 VAL B CA 1
ATOM 7348 C C . VAL B 1 356 ? -6.215 79.562 44.5 1 90.81 356 VAL B C 1
ATOM 7350 O O . VAL B 1 356 ? -6.133 80.625 45.062 1 90.81 356 VAL B O 1
ATOM 7353 N N . ILE B 1 357 ? -6.676 79.375 43.281 1 91.88 357 ILE B N 1
ATOM 7354 C CA . ILE B 1 357 ? -7.035 80.562 42.438 1 91.88 357 ILE B CA 1
ATOM 7355 C C . ILE B 1 357 ? -8.281 81.25 43 1 91.88 357 ILE B C 1
ATOM 7357 O O . ILE B 1 357 ? -8.398 82.438 42.969 1 91.88 357 ILE B O 1
ATOM 7361 N N . ASN B 1 358 ? -9.188 80.562 43.594 1 90.94 358 ASN B N 1
ATOM 7362 C CA . ASN B 1 358 ? -10.375 81.125 44.219 1 90.94 358 ASN B CA 1
ATOM 7363 C C . ASN B 1 358 ? -10 81.938 45.438 1 90.94 358 ASN B C 1
ATOM 7365 O O . ASN B 1 358 ? -10.609 83 45.688 1 90.94 358 ASN B O 1
ATOM 7369 N N . ASN B 1 359 ? -9.031 81.5 46.156 1 90.06 359 ASN B N 1
ATOM 7370 C CA . ASN B 1 359 ? -8.531 82.312 47.25 1 90.06 359 ASN B CA 1
ATOM 7371 C C . ASN B 1 359 ? -7.918 83.625 46.781 1 90.06 359 ASN B C 1
ATOM 7373 O O . ASN B 1 359 ? -8.016 84.625 47.469 1 90.06 359 ASN B O 1
ATOM 7377 N N . LEU B 1 360 ? -7.301 83.5 45.656 1 90.38 360 LEU B N 1
ATOM 7378 C CA . LEU B 1 360 ? -6.672 84.688 45.062 1 90.38 360 LEU B CA 1
ATOM 7379 C C . LEU B 1 360 ? -7.727 85.688 44.656 1 90.38 360 LEU B C 1
ATOM 7381 O O . LEU B 1 360 ? -7.496 86.875 44.781 1 90.38 360 LEU B O 1
ATOM 7385 N N . VAL B 1 361 ? -8.906 85.25 44.188 1 89.94 361 VAL B N 1
ATOM 7386 C CA . VAL B 1 361 ? -10.023 86.188 43.875 1 89.94 361 VAL B CA 1
ATOM 7387 C C . VAL B 1 361 ? -10.445 86.938 45.125 1 89.94 361 VAL B C 1
ATOM 7389 O O . VAL B 1 361 ? -10.609 88.188 45.062 1 89.94 361 VAL B O 1
ATOM 7392 N N . SER B 1 362 ? -10.523 86.25 46.219 1 89.81 362 SER B N 1
ATOM 7393 C CA . SER B 1 362 ? -10.922 86.875 47.469 1 89.81 362 SER B CA 1
ATOM 7394 C C . SER B 1 362 ? -9.875 87.875 47.938 1 89.81 362 SER B C 1
ATOM 7396 O O . SER B 1 362 ? -10.219 88.938 48.5 1 89.81 362 SER B O 1
ATOM 7398 N N . GLN B 1 363 ? -8.703 87.438 47.719 1 87.88 363 GLN B N 1
ATOM 7399 C CA . GLN B 1 363 ? -7.617 88.312 48.094 1 87.88 363 GLN B CA 1
ATOM 7400 C C . GLN B 1 363 ? -7.652 89.625 47.281 1 87.88 363 GLN B C 1
ATOM 7402 O O . GLN B 1 363 ? -7.461 90.688 47.844 1 87.88 363 GLN B O 1
ATOM 7407 N N . MET B 1 364 ? -7.934 89.562 46.031 1 89.69 364 MET B N 1
ATOM 7408 C CA . MET B 1 364 ? -8.008 90.75 45.156 1 89.69 364 MET B CA 1
ATOM 7409 C C . MET B 1 364 ? -9.195 91.625 45.531 1 89.69 364 MET B C 1
ATOM 7411 O O . MET B 1 364 ? -9.109 92.875 45.469 1 89.69 364 MET B O 1
ATOM 7415 N N . ASP B 1 365 ? -10.227 91 45.969 1 90.31 365 ASP B N 1
ATOM 7416 C CA . ASP B 1 365 ? -11.391 91.75 46.469 1 90.31 365 ASP B CA 1
ATOM 7417 C C . ASP B 1 365 ? -11.055 92.562 47.719 1 90.31 365 ASP B C 1
ATOM 7419 O O . ASP B 1 365 ? -11.484 93.688 47.875 1 90.31 365 ASP B O 1
ATOM 7423 N N . ARG B 1 366 ? -10.375 91.938 48.562 1 89.69 366 ARG B N 1
ATOM 7424 C CA . ARG B 1 366 ? -9.969 92.625 49.781 1 89.69 366 ARG B CA 1
ATOM 7425 C C . ARG B 1 366 ? -9.055 93.812 49.469 1 89.69 366 ARG B C 1
ATOM 7427 O O . ARG B 1 366 ? -9.188 94.875 50.094 1 89.69 366 ARG B O 1
ATOM 7434 N N . ILE B 1 367 ? -8.203 93.5 48.531 1 89.31 367 ILE B N 1
ATOM 7435 C CA . ILE B 1 367 ? -7.301 94.562 48.125 1 89.31 367 ILE B CA 1
ATOM 7436 C C . ILE B 1 367 ? -8.102 95.75 47.531 1 89.31 367 ILE B C 1
ATOM 7438 O O . ILE B 1 367 ? -7.867 96.875 47.875 1 89.31 367 ILE B O 1
ATOM 7442 N N . SER B 1 368 ? -9.039 95.5 46.719 1 90.75 368 SER B N 1
ATOM 7443 C CA . SER B 1 368 ? -9.914 96.5 46.125 1 90.75 368 SER B CA 1
ATOM 7444 C C . SER B 1 368 ? -10.688 97.25 47.188 1 90.75 368 SER B C 1
ATOM 7446 O O . SER B 1 368 ? -10.852 98.438 47.125 1 90.75 368 SER B O 1
ATOM 7448 N N . GLY B 1 369 ? -11.133 96.5 48.188 1 89.44 369 GLY B N 1
ATOM 7449 C CA . GLY B 1 369 ? -11.844 97.125 49.312 1 89.44 369 GLY B CA 1
ATOM 7450 C C . GLY B 1 369 ? -10.977 98.062 50.094 1 89.44 369 GLY B C 1
ATOM 7451 O O . GLY B 1 369 ? -11.43 99.188 50.438 1 89.44 369 GLY B O 1
ATOM 7452 N N . VAL B 1 370 ? -9.828 97.625 50.312 1 87.25 370 VAL B N 1
ATOM 7453 C CA . VAL B 1 370 ? -8.867 98.438 51.031 1 87.25 370 VAL B CA 1
ATOM 7454 C C . VAL B 1 370 ? -8.609 99.75 50.219 1 87.25 370 VAL B C 1
ATOM 7456 O O . VAL B 1 370 ? -8.57 100.812 50.812 1 87.25 370 VAL B O 1
ATOM 7459 N N . MET B 1 371 ? -8.477 99.688 48.938 1 88 371 MET B N 1
ATOM 7460 C CA . MET B 1 371 ? -8.203 100.875 48.094 1 88 371 MET B CA 1
ATOM 7461 C C . MET B 1 371 ? -9.398 101.812 48.062 1 88 371 MET B C 1
ATOM 7463 O O . MET B 1 371 ? -9.227 103.062 48.125 1 88 371 MET B O 1
ATOM 7467 N N . ARG B 1 372 ? -10.609 101.312 48.031 1 91 372 ARG B N 1
ATOM 7468 C CA . ARG B 1 372 ? -11.812 102.125 48.031 1 91 372 ARG B CA 1
ATOM 7469 C C . ARG B 1 372 ? -11.984 102.875 49.375 1 91 372 ARG B C 1
ATOM 7471 O O . ARG B 1 372 ? -12.281 104.062 49.375 1 91 372 ARG B O 1
ATOM 7478 N N . SER B 1 373 ? -11.727 102.062 50.375 1 88.56 373 SER B N 1
ATOM 7479 C CA . SER B 1 373 ? -11.836 102.688 51.719 1 88.56 373 SER B CA 1
ATOM 7480 C C . SER B 1 373 ? -10.797 103.75 51.906 1 88.56 373 SER B C 1
ATOM 7482 O O . SER B 1 373 ? -11.102 104.812 52.5 1 88.56 373 SER B O 1
ATOM 7484 N N . SER B 1 374 ? -9.656 103.5 51.406 1 85.25 374 SER B N 1
ATOM 7485 C CA . SER B 1 374 ? -8.586 104.5 51.5 1 85.25 374 SER B CA 1
ATOM 7486 C C . SER B 1 374 ? -8.922 105.75 50.719 1 85.25 374 SER B C 1
ATOM 7488 O O . SER B 1 374 ? -8.68 106.875 51.188 1 85.25 374 SER B O 1
ATOM 7490 N N . THR B 1 375 ? -9.5 105.562 49.531 1 87.62 375 THR B N 1
ATOM 7491 C CA . THR B 1 375 ? -9.938 106.688 48.719 1 87.62 375 THR B CA 1
ATOM 7492 C C . THR B 1 375 ? -11 107.5 49.438 1 87.62 375 THR B C 1
ATOM 7494 O O . THR B 1 375 ? -10.961 108.688 49.438 1 87.62 375 THR B O 1
ATOM 7497 N N . ASP B 1 376 ? -11.859 106.875 50.125 1 87.56 376 ASP B N 1
ATOM 7498 C CA . ASP B 1 376 ? -12.922 107.562 50.875 1 87.56 376 ASP B CA 1
ATOM 7499 C C . ASP B 1 376 ? -12.352 108.375 52.031 1 87.56 376 ASP B C 1
ATOM 7501 O O . ASP B 1 376 ? -12.727 109.5 52.25 1 87.56 376 ASP B O 1
ATOM 7505 N N . VAL B 1 377 ? -11.477 107.75 52.688 1 84.12 377 VAL B N 1
ATOM 7506 C CA . VAL B 1 377 ? -10.898 108.375 53.875 1 84.12 377 VAL B CA 1
ATOM 7507 C C . VAL B 1 377 ? -10.102 109.625 53.438 1 84.12 377 VAL B C 1
ATOM 7509 O O . VAL B 1 377 ? -10.203 110.688 54.031 1 84.12 377 VAL B O 1
ATOM 7512 N N . VAL B 1 378 ? -9.375 109.5 52.344 1 85.44 378 VAL B N 1
ATOM 7513 C CA . VAL B 1 378 ? -8.547 110.625 51.875 1 85.44 378 VAL B CA 1
ATOM 7514 C C . VAL B 1 378 ? -9.43 111.688 51.281 1 85.44 378 VAL B C 1
ATOM 7516 O O . VAL B 1 378 ? -9.125 112.875 51.438 1 85.44 378 VAL B O 1
ATOM 7519 N N . SER B 1 379 ? -10.531 111.375 50.719 1 87.81 379 SER B N 1
ATOM 7520 C CA . SER B 1 379 ? -11.492 112.375 50.25 1 87.81 379 SER B CA 1
ATOM 7521 C C . SER B 1 379 ? -12.094 113.188 51.375 1 87.81 379 SER B C 1
ATOM 7523 O O . SER B 1 379 ? -12.312 114.375 51.25 1 87.81 379 SER B O 1
ATOM 7525 N N . GLN B 1 380 ? -12.367 112.5 52.406 1 85.94 380 GLN B N 1
ATOM 7526 C CA . GLN B 1 380 ? -12.875 113.188 53.594 1 85.94 380 GLN B CA 1
ATOM 7527 C C . GLN B 1 380 ? -11.828 114.188 54.188 1 85.94 380 GLN B C 1
ATOM 7529 O O . GLN B 1 380 ? -12.164 115.25 54.625 1 85.94 380 GLN B O 1
ATOM 7534 N N . LEU B 1 381 ? -10.633 113.625 54.062 1 81.75 381 LEU B N 1
ATOM 7535 C CA . LEU B 1 381 ? -9.523 114.438 54.531 1 81.75 381 LEU B CA 1
ATOM 7536 C C . LEU B 1 381 ? -9.422 115.688 53.719 1 81.75 381 LEU B C 1
ATOM 7538 O O . LEU B 1 381 ? -9.195 116.812 54.25 1 81.75 381 LEU B O 1
ATOM 7542 N N . VAL B 1 382 ? -9.641 115.688 52.438 1 84.19 382 VAL B N 1
ATOM 7543 C CA . VAL B 1 382 ? -9.617 116.875 51.531 1 84.19 382 VAL B CA 1
ATOM 7544 C C . VAL B 1 382 ? -10.727 117.812 51.938 1 84.19 382 VAL B C 1
ATOM 7546 O O . VAL B 1 382 ? -10.516 119.062 51.969 1 84.19 382 VAL B O 1
ATOM 7549 N N . ASN B 1 383 ? -11.812 117.375 52.312 1 88.19 383 ASN B N 1
ATOM 7550 C CA . ASN B 1 383 ? -12.938 118.188 52.719 1 88.19 383 ASN B CA 1
ATOM 7551 C C . ASN B 1 383 ? -12.664 118.938 54.031 1 88.19 383 ASN B C 1
ATOM 7553 O O . ASN B 1 383 ? -12.992 120.062 54.188 1 88.19 383 ASN B O 1
ATOM 7557 N N . ARG B 1 384 ? -12.094 118.125 54.844 1 84.62 384 ARG B N 1
ATOM 7558 C CA . ARG B 1 384 ? -11.766 118.75 56.125 1 84.62 384 ARG B CA 1
ATOM 7559 C C . ARG B 1 384 ? -10.719 119.812 56 1 84.62 384 ARG B C 1
ATOM 7561 O O . ARG B 1 384 ? -10.758 120.812 56.719 1 84.62 384 ARG B O 1
ATOM 7568 N N . VAL B 1 385 ? -9.82 119.5 55.094 1 84.81 385 VAL B N 1
ATOM 7569 C CA . VAL B 1 385 ? -8.805 120.5 54.844 1 84.81 385 VAL B CA 1
ATOM 7570 C C . VAL B 1 385 ? -9.453 121.75 54.281 1 84.81 385 VAL B C 1
ATOM 7572 O O . VAL B 1 385 ? -9.055 122.875 54.594 1 84.81 385 VAL B O 1
ATOM 7575 N N . GLY B 1 386 ? -10.484 121.688 53.562 1 85.19 386 GLY B N 1
ATOM 7576 C CA . GLY B 1 386 ? -11.258 122.812 53.062 1 85.19 386 GLY B CA 1
ATOM 7577 C C . GLY B 1 386 ? -11.945 123.562 54.156 1 85.19 386 GLY B C 1
ATOM 7578 O O . GLY B 1 386 ? -12.008 124.812 54.125 1 85.19 386 GLY B O 1
ATOM 7579 N N . GLU B 1 387 ? -12.375 122.938 55.125 1 87.25 387 GLU B N 1
ATOM 7580 C CA . GLU B 1 387 ? -13 123.562 56.281 1 87.25 387 GLU B CA 1
ATOM 7581 C C . GLU B 1 387 ? -11.984 124.438 57.062 1 87.25 387 GLU B C 1
ATOM 7583 O O . GLU B 1 387 ? -12.305 125.5 57.531 1 87.25 387 GLU B O 1
ATOM 7588 N N . VAL B 1 388 ? -10.914 123.875 57.094 1 87.94 388 VAL B N 1
ATOM 7589 C CA . VAL B 1 388 ? -9.844 124.562 57.781 1 87.94 388 VAL B CA 1
ATOM 7590 C C . VAL B 1 388 ? -9.469 125.812 57.031 1 87.94 388 VAL B C 1
ATOM 7592 O O . VAL B 1 388 ? -9.227 126.875 57.625 1 87.94 388 VAL B O 1
ATOM 7595 N N . GLU B 1 389 ? -9.453 125.688 55.781 1 85.88 389 GLU B N 1
ATOM 7596 C CA . GLU B 1 389 ? -9.148 126.875 54.938 1 85.88 389 GLU B CA 1
ATOM 7597 C C . GLU B 1 389 ? -10.156 128 55.156 1 85.88 389 GLU B C 1
ATOM 7599 O O . GLU B 1 389 ? -9.781 129.125 55.25 1 85.88 389 GLU B O 1
ATOM 7604 N N . LYS B 1 390 ? -11.367 127.688 55.375 1 87.69 390 LYS B N 1
ATOM 7605 C CA . LYS B 1 390 ? -12.406 128.75 55.594 1 87.69 390 LYS B CA 1
ATOM 7606 C C . LYS B 1 390 ? -12.266 129.375 56.969 1 87.69 390 LYS B C 1
ATOM 7608 O O . LYS B 1 390 ? -12.438 130.625 57.094 1 87.69 390 LYS B O 1
ATOM 7613 N N . ALA B 1 391 ? -11.992 128.5 57.812 1 85.81 391 ALA B N 1
ATOM 7614 C CA . ALA B 1 391 ? -11.805 129 59.156 1 85.81 391 ALA B CA 1
ATOM 7615 C C . ALA B 1 391 ? -10.586 130 59.219 1 85.81 391 ALA B C 1
ATOM 7617 O O . ALA B 1 391 ? -10.586 131 59.969 1 85.81 391 ALA B O 1
ATOM 7618 N N . LEU B 1 392 ? -9.664 129.625 58.5 1 89.5 392 LEU B N 1
ATOM 7619 C CA . LEU B 1 392 ? -8.438 130.375 58.469 1 89.5 392 LEU B CA 1
ATOM 7620 C C . LEU B 1 392 ? -8.688 131.75 57.781 1 89.5 392 LEU B C 1
ATOM 7622 O O . LEU B 1 392 ? -8.07 132.75 58.156 1 89.5 392 LEU B O 1
ATOM 7626 N N . ASP B 1 393 ? -9.562 131.75 56.938 1 87.62 393 ASP B N 1
ATOM 7627 C CA . ASP B 1 393 ? -9.969 133 56.312 1 87.62 393 ASP B CA 1
ATOM 7628 C C . ASP B 1 393 ? -10.602 134 57.344 1 87.62 393 ASP B C 1
ATOM 7630 O O . ASP B 1 393 ? -10.367 135.25 57.312 1 87.62 393 ASP B O 1
ATOM 7634 N N . THR B 1 394 ? -11.281 133.5 58.188 1 87.19 394 THR B N 1
ATOM 7635 C CA . THR B 1 394 ? -11.883 134.25 59.25 1 87.19 394 THR B CA 1
ATOM 7636 C C . THR B 1 394 ? -10.812 134.75 60.188 1 87.19 394 THR B C 1
ATOM 7638 O O . THR B 1 394 ? -10.875 136 60.562 1 87.19 394 THR B O 1
ATOM 7641 N N . VAL B 1 395 ? -9.891 134 60.344 1 88 395 VAL B N 1
ATOM 7642 C CA . VAL B 1 395 ? -8.805 134.375 61.219 1 88 395 VAL B CA 1
ATOM 7643 C C . VAL B 1 395 ? -8.008 135.5 60.531 1 88 395 VAL B C 1
ATOM 7645 O O . VAL B 1 395 ? -7.574 136.5 61.188 1 88 395 VAL B O 1
ATOM 7648 N N . THR B 1 396 ? -7.852 135.375 59.375 1 88.56 396 THR B N 1
ATOM 7649 C CA . THR B 1 396 ? -7.176 136.5 58.562 1 88.56 396 THR B CA 1
ATOM 7650 C C . THR B 1 396 ? -7.945 137.75 58.625 1 88.56 396 THR B C 1
ATOM 7652 O O . THR B 1 396 ? -7.355 138.875 58.812 1 88.56 396 THR B O 1
ATOM 7655 N N . ASN B 1 397 ? -9.164 137.75 58.562 1 90.94 397 ASN B N 1
ATOM 7656 C CA . ASN B 1 397 ? -10.008 138.875 58.656 1 90.94 397 ASN B CA 1
ATOM 7657 C C . ASN B 1 397 ? -9.945 139.5 60.031 1 90.94 397 ASN B C 1
ATOM 7659 O O . ASN B 1 397 ? -9.93 140.75 60.125 1 90.94 397 ASN B O 1
ATOM 7663 N N . ILE B 1 398 ? -9.898 138.625 60.812 1 87.88 398 ILE B N 1
ATOM 7664 C CA . ILE B 1 398 ? -9.82 139.125 62.188 1 87.88 398 ILE B CA 1
ATOM 7665 C C . ILE B 1 398 ? -8.484 139.875 62.406 1 87.88 398 ILE B C 1
ATOM 7667 O O . ILE B 1 398 ? -8.422 140.875 63.062 1 87.88 398 ILE B O 1
ATOM 7671 N N . ALA B 1 399 ? -7.488 139.375 61.938 1 89.88 399 ALA B N 1
ATOM 7672 C CA . ALA B 1 399 ? -6.16 140 62.031 1 89.88 399 ALA B CA 1
ATOM 7673 C C . ALA B 1 399 ? -6.098 141.25 61.312 1 89.88 399 ALA B C 1
ATOM 7675 O O . ALA B 1 399 ? -5.516 142.25 61.812 1 89.88 399 ALA B O 1
ATOM 7676 N N . ASP B 1 400 ? -6.75 141.375 60.312 1 90.56 400 ASP B N 1
ATOM 7677 C CA . ASP B 1 400 ? -6.793 142.625 59.531 1 90.56 400 ASP B CA 1
ATOM 7678 C C . ASP B 1 400 ? -7.613 143.75 60.219 1 90.56 400 ASP B C 1
ATOM 7680 O O . ASP B 1 400 ? -7.227 144.875 60.25 1 90.56 400 ASP B O 1
ATOM 7684 N N . GLN B 1 401 ? -8.625 143.25 60.719 1 91.56 401 GLN B N 1
ATOM 7685 C CA . GLN B 1 401 ? -9.484 144.25 61.438 1 91.56 401 GLN B CA 1
ATOM 7686 C C . GLN B 1 401 ? -8.812 144.75 62.719 1 91.56 401 GLN B C 1
ATOM 7688 O O . GLN B 1 401 ? -8.922 145.875 63.062 1 91.56 401 GLN B O 1
ATOM 7693 N N . THR B 1 402 ? -8.148 143.75 63.25 1 86 402 THR B N 1
ATOM 7694 C CA . THR B 1 402 ? -7.406 144.125 64.438 1 86 402 THR B CA 1
ATOM 7695 C C . THR B 1 402 ? -6.277 145 64.125 1 86 402 THR B C 1
ATOM 7697 O O . THR B 1 402 ? -6.035 146 64.875 1 86 402 THR B O 1
ATOM 7700 N N . ASN B 1 403 ? -5.641 144.875 63.125 1 89.5 403 ASN B N 1
ATOM 7701 C CA . ASN B 1 403 ? -4.59 145.75 62.656 1 89.5 403 ASN B CA 1
ATOM 7702 C C . ASN B 1 403 ? -5.141 147.125 62.344 1 89.5 403 ASN B C 1
ATOM 7704 O O . ASN B 1 403 ? -4.527 148.125 62.656 1 89.5 403 ASN B O 1
ATOM 7708 N N . LEU B 1 404 ? -6.27 147.25 61.844 1 90.19 404 LEU B N 1
ATOM 7709 C CA . LEU B 1 404 ? -6.91 148.5 61.5 1 90.19 404 LEU B CA 1
ATOM 7710 C C . LEU B 1 404 ? -7.359 149.25 62.75 1 90.19 404 LEU B C 1
ATOM 7712 O O . LEU B 1 404 ? -7.211 150.5 62.844 1 90.19 404 LEU B O 1
ATOM 7716 N N . LEU B 1 405 ? -7.844 148.5 63.562 1 87.38 405 LEU B N 1
ATOM 7717 C CA . LEU B 1 405 ? -8.289 149.125 64.812 1 87.38 405 LEU B CA 1
ATOM 7718 C C . LEU B 1 405 ? -7.098 149.625 65.625 1 87.38 405 LEU B C 1
ATOM 7720 O O . LEU B 1 405 ? -7.18 150.75 66.25 1 87.38 405 LEU B O 1
ATOM 7724 N N . ALA B 1 406 ? -6.012 149 65.5 1 84.88 406 ALA B N 1
ATOM 7725 C CA . ALA B 1 406 ? -4.781 149.375 66.188 1 84.88 406 ALA B CA 1
ATOM 7726 C C . ALA B 1 406 ? -4.176 150.625 65.562 1 84.88 406 ALA B C 1
ATOM 7728 O O . ALA B 1 406 ? -3.658 151.5 66.25 1 84.88 406 ALA B O 1
ATOM 7729 N N . LEU B 1 407 ? -4.34 150.875 64.312 1 87.69 407 LEU B N 1
ATOM 7730 C CA . LEU B 1 407 ? -3.867 152 63.594 1 87.69 407 LEU B CA 1
ATOM 7731 C C . LEU B 1 407 ? -4.695 153.25 63.969 1 87.69 407 LEU B C 1
ATOM 7733 O O . LEU B 1 407 ? -4.141 154.375 64.188 1 87.69 407 LEU B O 1
ATOM 7737 N N . ASN B 1 408 ? -5.816 153.125 64.062 1 84.44 408 ASN B N 1
ATOM 7738 C CA . ASN B 1 408 ? -6.707 154.125 64.438 1 84.44 408 ASN B CA 1
ATOM 7739 C C . ASN B 1 408 ? -6.469 154.625 65.875 1 84.44 408 ASN B C 1
ATOM 7741 O O . ASN B 1 408 ? -6.527 155.875 66.125 1 84.44 408 ASN B O 1
ATOM 7745 N N . ALA B 1 409 ? -6.27 153.5 66.625 1 83.12 409 ALA B N 1
ATOM 7746 C CA . ALA B 1 409 ? -5.969 153.875 68 1 83.12 409 ALA B CA 1
ATOM 7747 C C . ALA B 1 409 ? -4.629 154.625 68.125 1 83.12 409 ALA B C 1
ATOM 7749 O O . ALA B 1 409 ? -4.473 155.5 69 1 83.12 409 ALA B O 1
ATOM 7750 N N . ALA B 1 410 ? -3.697 154.375 67.312 1 84.75 410 ALA B N 1
ATOM 7751 C CA . ALA B 1 410 ? -2.4 155 67.312 1 84.75 410 ALA B CA 1
ATOM 7752 C C . ALA B 1 410 ? -2.535 156.5 66.812 1 84.75 410 ALA B C 1
ATOM 7754 O O . ALA B 1 410 ? -1.89 157.375 67.375 1 84.75 410 ALA B O 1
ATOM 7755 N N . ILE B 1 411 ? -3.365 156.75 66.062 1 81 411 ILE B N 1
ATOM 7756 C CA . ILE B 1 411 ? -3.605 158.125 65.5 1 81 411 ILE B CA 1
ATOM 7757 C C . ILE B 1 411 ? -4.297 159 66.562 1 81 411 ILE B C 1
ATOM 7759 O O . ILE B 1 411 ? -3.92 160.125 66.75 1 81 411 ILE B O 1
ATOM 7763 N N . GLU B 1 412 ? -5.211 158.375 67.125 1 77.81 412 GLU B N 1
ATOM 7764 C CA . GLU B 1 412 ? -5.969 159.125 68.125 1 77.81 412 GLU B CA 1
ATOM 7765 C C . GLU B 1 412 ? -5.113 159.375 69.312 1 77.81 412 GLU B C 1
ATOM 7767 O O . GLU B 1 412 ? -5.242 160.5 69.938 1 77.81 412 GLU B O 1
ATOM 7772 N N . SER B 1 413 ? -4.254 158.375 69.688 1 82.62 413 SER B N 1
ATOM 7773 C CA . SER B 1 413 ? -3.334 158.625 70.812 1 82.62 413 SER B CA 1
ATOM 7774 C C . SER B 1 413 ? -2.342 159.75 70.5 1 82.62 413 SER B C 1
ATOM 7776 O O . SER B 1 413 ? -1.967 160.5 71.375 1 82.62 413 SER B O 1
ATOM 7778 N N . ALA B 1 414 ? -2.008 160 69.375 1 80.25 414 ALA B N 1
ATOM 7779 C CA . ALA B 1 414 ? -1.113 161.125 68.938 1 80.25 414 ALA B CA 1
ATOM 7780 C C . ALA B 1 414 ? -1.812 162.5 69.062 1 80.25 414 ALA B C 1
ATOM 7782 O O . ALA B 1 414 ? -1.2 163.5 69.438 1 80.25 414 ALA B O 1
ATOM 7783 N N . ARG B 1 415 ? -2.979 162.5 68.812 1 78.88 415 ARG B N 1
ATOM 7784 C CA . ARG B 1 415 ? -3.795 163.75 68.812 1 78.88 415 ARG B CA 1
ATOM 7785 C C . ARG B 1 415 ? -4.066 164.25 70.188 1 78.88 415 ARG B C 1
ATOM 7787 O O . ARG B 1 415 ? -4.215 165.5 70.438 1 78.88 415 ARG B O 1
ATOM 7794 N N . ALA B 1 416 ? -4.086 163.25 71.125 1 79.25 416 ALA B N 1
ATOM 7795 C CA . ALA B 1 416 ? -4.426 163.625 72.5 1 79.25 416 ALA B CA 1
ATOM 7796 C C . ALA B 1 416 ? -3.207 164.125 73.25 1 79.25 416 ALA B C 1
ATOM 7798 O O . ALA B 1 416 ? -3.309 164.375 74.438 1 79.25 416 ALA B O 1
ATOM 7799 N N . GLY B 1 417 ? -2 164.125 72.625 1 77 417 GLY B N 1
ATOM 7800 C CA . GLY B 1 417 ? -0.789 164.75 73.188 1 77 417 GLY B CA 1
ATOM 7801 C C . GLY B 1 417 ? -0.193 164 74.375 1 77 417 GLY B C 1
ATOM 7802 O O . GLY B 1 417 ? 0.048 162.875 74.25 1 77 417 GLY B O 1
ATOM 7803 N N . GLU B 1 418 ? -0.088 164.75 75.562 1 75 418 GLU B N 1
ATOM 7804 C CA . GLU B 1 418 ? 0.57 164.25 76.75 1 75 418 GLU B CA 1
ATOM 7805 C C . GLU B 1 418 ? -0.301 163.25 77.438 1 75 418 GLU B C 1
ATOM 7807 O O . GLU B 1 418 ? 0.213 162.25 78.062 1 75 418 GLU B O 1
ATOM 7812 N N . HIS B 1 419 ? -1.598 163.25 77.312 1 74.31 419 HIS B N 1
ATOM 7813 C CA . HIS B 1 419 ? -2.545 162.25 77.938 1 74.31 419 HIS B CA 1
ATOM 7814 C C . HIS B 1 419 ? -2.705 161 77.125 1 74.31 419 HIS B C 1
ATOM 7816 O O . HIS B 1 419 ? -3.248 160 77.625 1 74.31 419 HIS B O 1
ATOM 7822 N N . GLY B 1 420 ? -1.992 160.875 75.938 1 77.88 420 GLY B N 1
ATOM 7823 C CA . GLY B 1 420 ? -2.168 159.75 75 1 77.88 420 GLY B CA 1
ATOM 7824 C C . GLY B 1 420 ? -0.932 158.875 74.938 1 77.88 420 GLY B C 1
ATOM 7825 O O . GLY B 1 420 ? -0.92 157.875 74.188 1 77.88 420 GLY B O 1
ATOM 7826 N N . ARG B 1 421 ? 0.034 159.25 75.688 1 81.06 421 ARG B N 1
ATOM 7827 C CA . ARG B 1 421 ? 1.321 158.5 75.562 1 81.06 421 ARG B CA 1
ATOM 7828 C C . ARG B 1 421 ? 1.215 157.125 75.938 1 81.06 421 ARG B C 1
ATOM 7830 O O . ARG B 1 421 ? 1.783 156.25 75.25 1 81.06 421 ARG B O 1
ATOM 7837 N N . GLY B 1 422 ? 0.471 156.75 76.875 1 80.75 422 GLY B N 1
ATOM 7838 C CA . GLY B 1 422 ? 0.274 155.375 77.312 1 80.75 422 GLY B CA 1
ATOM 7839 C C . GLY B 1 422 ? -0.54 154.5 76.375 1 80.75 422 GLY B C 1
ATOM 7840 O O . GLY B 1 422 ? -0.218 153.375 76.125 1 80.75 422 GLY B O 1
ATOM 7841 N N . PHE B 1 423 ? -1.479 155.125 75.625 1 82.75 423 PHE B N 1
ATOM 7842 C CA . PHE B 1 423 ? -2.354 154.375 74.688 1 82.75 423 PHE B CA 1
ATOM 7843 C C . PHE B 1 423 ? -1.633 154.25 73.375 1 82.75 423 PHE B C 1
ATOM 7845 O O . PHE B 1 423 ? -1.891 153.25 72.688 1 82.75 423 PHE B O 1
ATOM 7852 N N . ALA B 1 424 ? -0.725 155 73.062 1 84.12 424 ALA B N 1
ATOM 7853 C CA . ALA B 1 424 ? 0.071 154.875 71.875 1 84.12 424 ALA B CA 1
ATOM 7854 C C . ALA B 1 424 ? 0.935 153.625 71.938 1 84.12 424 ALA B C 1
ATOM 7856 O O . ALA B 1 424 ? 1.074 153 70.938 1 84.12 424 ALA B O 1
ATOM 7857 N N . VAL B 1 425 ? 1.373 153.25 73.125 1 87.69 425 VAL B N 1
ATOM 7858 C CA . VAL B 1 425 ? 2.205 152 73.312 1 87.69 425 VAL B CA 1
ATOM 7859 C C . VAL B 1 425 ? 1.352 150.75 73.188 1 87.69 425 VAL B C 1
ATOM 7861 O O . VAL B 1 425 ? 1.755 149.75 72.5 1 87.69 425 VAL B O 1
ATOM 7864 N N . VAL B 1 426 ? 0.22 150.875 73.625 1 87.12 426 VAL B N 1
ATOM 7865 C CA . VAL B 1 426 ? -0.695 149.75 73.562 1 87.12 426 VAL B CA 1
ATOM 7866 C C . VAL B 1 426 ? -1.161 149.5 72.125 1 87.12 426 VAL B C 1
ATOM 7868 O O . VAL B 1 426 ? -1.203 148.375 71.625 1 87.12 426 VAL B O 1
ATOM 7871 N N . ALA B 1 427 ? -1.495 150.625 71.438 1 85.88 427 ALA B N 1
ATOM 7872 C CA . ALA B 1 427 ? -1.948 150.5 70.062 1 85.88 427 ALA B CA 1
ATOM 7873 C C . ALA B 1 427 ? -0.856 150 69.125 1 85.88 427 ALA B C 1
ATOM 7875 O O . ALA B 1 427 ? -1.134 149.125 68.25 1 85.88 427 ALA B O 1
ATOM 7876 N N . GLU B 1 428 ? 0.374 150.25 69.5 1 87.25 428 GLU B N 1
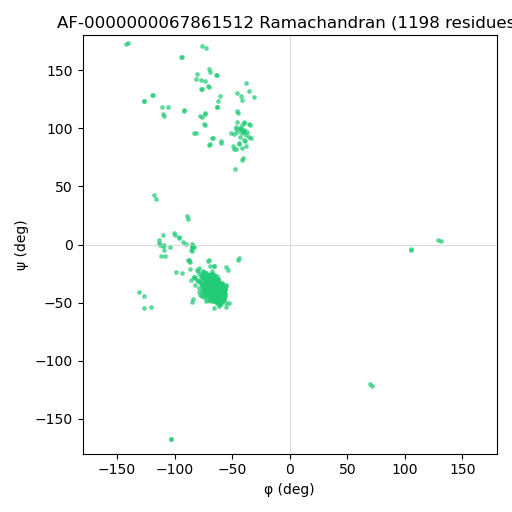ATOM 7877 C CA . GLU B 1 428 ? 1.489 149.75 68.688 1 87.25 428 GLU B CA 1
ATOM 7878 C C . GLU B 1 428 ? 1.754 148.375 68.938 1 87.25 428 GLU B C 1
ATOM 7880 O O . GLU B 1 428 ? 2.082 147.625 68 1 87.25 428 GLU B O 1
ATOM 7885 N N . GLU B 1 429 ? 1.524 148 70.062 1 91.12 429 GLU B N 1
ATOM 7886 C CA . GLU B 1 429 ? 1.739 146.5 70.438 1 91.12 429 GLU B CA 1
ATOM 7887 C C . GLU B 1 429 ? 0.649 145.625 69.812 1 91.12 429 GLU B C 1
ATOM 7889 O O . GLU B 1 429 ? 0.932 144.625 69.312 1 91.12 429 GLU B O 1
ATOM 7894 N N . VAL B 1 430 ? -0.529 146.125 69.812 1 88.12 430 VAL B N 1
ATOM 7895 C CA . VAL B 1 430 ? -1.642 145.375 69.188 1 88.12 430 VAL B CA 1
ATOM 7896 C C . VAL B 1 430 ? -1.458 145.25 67.688 1 88.12 430 VAL B C 1
ATOM 7898 O O . VAL B 1 430 ? -1.777 144.25 67.062 1 88.12 430 VAL B O 1
ATOM 7901 N N . ARG B 1 431 ? -0.962 146.375 67.188 1 89.94 431 ARG B N 1
A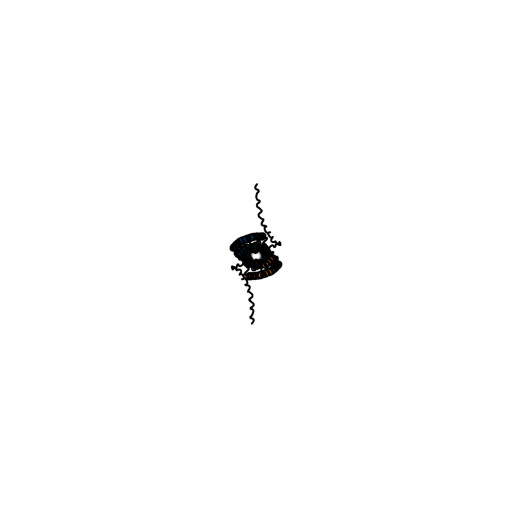TOM 7902 C CA . ARG B 1 431 ? -0.672 146.375 65.75 1 89.94 431 ARG B CA 1
ATOM 7903 C C . ARG B 1 431 ? 0.382 145.375 65.375 1 89.94 431 ARG B C 1
ATOM 7905 O O . ARG B 1 431 ? 0.231 144.625 64.438 1 89.94 431 ARG B O 1
ATOM 7912 N N . LYS B 1 432 ? 1.398 145.25 66.188 1 91.56 432 LYS B N 1
ATOM 7913 C CA . LYS B 1 432 ? 2.461 144.25 66 1 91.56 432 LYS B CA 1
ATOM 7914 C C . LYS B 1 432 ? 1.934 142.75 66.125 1 91.56 432 LYS B C 1
ATOM 7916 O O . LYS B 1 432 ? 2.303 141.875 65.312 1 91.56 432 LYS B O 1
ATOM 7921 N N . LEU B 1 433 ? 1.052 142.625 66.938 1 89.31 433 LEU B N 1
ATOM 7922 C CA . LEU B 1 433 ? 0.469 141.25 67.125 1 89.31 433 LEU B CA 1
ATOM 7923 C C . LEU B 1 433 ? -0.468 140.875 66 1 89.31 433 LEU B C 1
ATOM 7925 O O . LEU B 1 433 ? -0.512 139.75 65.562 1 89.31 433 LEU B O 1
ATOM 7929 N N . ALA B 1 434 ? -1.157 141.75 65.5 1 87.88 434 ALA B N 1
ATOM 7930 C CA . ALA B 1 434 ? -2.031 141.625 64.375 1 87.88 434 ALA B CA 1
ATOM 7931 C C . ALA B 1 434 ? -1.222 141.25 63.125 1 87.88 434 ALA B C 1
ATOM 7933 O O . ALA B 1 434 ? -1.612 140.375 62.344 1 87.88 434 ALA B O 1
ATOM 7934 N N . GLU B 1 435 ? -0.122 141.875 63.031 1 89.06 435 GLU B N 1
ATOM 7935 C CA . GLU B 1 435 ? 0.756 141.625 61.906 1 89.06 435 GLU B CA 1
ATOM 7936 C C . GLU B 1 435 ? 1.391 140.25 62.062 1 89.06 435 GLU B C 1
ATOM 7938 O O . GLU B 1 435 ? 1.522 139.5 61.062 1 89.06 435 GLU B O 1
ATOM 7943 N N . GLN B 1 436 ? 1.678 139.875 63.156 1 89.88 436 GLN B N 1
ATOM 7944 C CA . GLN B 1 436 ? 2.234 138.5 63.406 1 89.88 436 GLN B CA 1
ATOM 7945 C C . GLN B 1 436 ? 1.19 137.375 63.188 1 89.88 436 GLN B C 1
ATOM 7947 O O . GLN B 1 436 ? 1.511 136.375 62.656 1 89.88 436 GLN B O 1
ATOM 7952 N N . SER B 1 437 ? -0.001 137.75 63.5 1 87.25 437 SER B N 1
ATOM 7953 C CA . SER B 1 437 ? -1.086 136.75 63.25 1 87.25 437 SER B CA 1
ATOM 7954 C C . SER B 1 437 ? -1.344 136.625 61.781 1 87.25 437 SER B C 1
ATOM 7956 O O . SER B 1 437 ? -1.553 135.5 61.312 1 87.25 437 SER B O 1
ATOM 7958 N N . ARG B 1 438 ? -1.29 137.625 61.125 1 87.31 438 ARG B N 1
ATOM 7959 C CA . ARG B 1 438 ? -1.475 137.5 59.656 1 87.31 438 ARG B CA 1
ATOM 7960 C C . ARG B 1 438 ? -0.386 136.75 59 1 87.31 438 ARG B C 1
ATOM 7962 O O . ARG B 1 438 ? -0.672 135.875 58.156 1 87.31 438 ARG B O 1
ATOM 7969 N N . LEU B 1 439 ? 0.807 136.875 59.562 1 89.62 439 LEU B N 1
ATOM 7970 C CA . LEU B 1 439 ? 1.921 136.125 59 1 89.62 439 LEU B CA 1
ATOM 7971 C C . LEU B 1 439 ? 1.797 134.625 59.344 1 89.62 439 LEU B C 1
ATOM 7973 O O . LEU B 1 439 ? 2.084 133.75 58.5 1 89.62 439 LEU B O 1
ATOM 7977 N N . ALA B 1 440 ? 1.302 134.375 60.406 1 85.88 440 ALA B N 1
ATOM 7978 C CA . ALA B 1 440 ? 1.096 133 60.844 1 85.88 440 ALA B CA 1
ATOM 7979 C C . ALA B 1 440 ? 0.007 132.375 60 1 85.88 440 ALA B C 1
ATOM 7981 O O . ALA B 1 440 ? 0.135 131.125 59.625 1 85.88 440 ALA B O 1
ATOM 7982 N N . VAL B 1 441 ? -0.991 133 59.625 1 87.69 441 VAL B N 1
ATOM 7983 C CA . VAL B 1 441 ? -2.1 132.5 58.844 1 87.69 441 VAL B CA 1
ATOM 7984 C C . VAL B 1 441 ? -1.642 132.125 57.406 1 87.69 441 VAL B C 1
ATOM 7986 O O . VAL B 1 441 ? -2.055 131.25 56.812 1 87.69 441 VAL B O 1
ATOM 7989 N N . VAL B 1 442 ? -0.79 133.125 57.031 1 89.38 442 VAL B N 1
ATOM 7990 C CA . VAL B 1 442 ? -0.261 132.875 55.656 1 89.38 442 VAL B CA 1
ATOM 7991 C C . VAL B 1 442 ? 0.577 131.625 55.625 1 89.38 442 VAL B C 1
ATOM 7993 O O . VAL B 1 442 ? 0.49 130.875 54.656 1 89.38 442 VAL B O 1
ATOM 7996 N N . ASP B 1 443 ? 1.277 131.375 56.719 1 88.69 443 ASP B N 1
ATOM 7997 C CA . ASP B 1 443 ? 2.088 130.25 56.781 1 88.69 443 ASP B CA 1
ATOM 7998 C C . ASP B 1 443 ? 1.208 129 56.844 1 88.69 443 ASP B C 1
ATOM 8000 O O . ASP B 1 443 ? 1.488 127.938 56.188 1 88.69 443 ASP B O 1
ATOM 8004 N N . ILE B 1 444 ? 0.19 129 57.469 1 89.19 444 ILE B N 1
ATOM 8005 C CA . ILE B 1 444 ? -0.726 127.875 57.594 1 89.19 444 ILE B CA 1
ATOM 8006 C C . ILE B 1 444 ? -1.41 127.562 56.25 1 89.19 444 ILE B C 1
ATOM 8008 O O . ILE B 1 444 ? -1.576 126.438 55.875 1 89.19 444 ILE B O 1
ATOM 8012 N N . ASN B 1 445 ? -1.764 128.75 55.688 1 88.69 445 ASN B N 1
ATOM 8013 C CA . ASN B 1 445 ? -2.428 128.625 54.406 1 88.69 445 ASN B CA 1
ATOM 8014 C C . ASN B 1 445 ? -1.527 127.875 53.375 1 88.69 445 ASN B C 1
ATOM 8016 O O . ASN B 1 445 ? -2 127.125 52.562 1 88.69 445 ASN B O 1
ATOM 8020 N N . THR B 1 446 ? -0.243 128.125 53.5 1 90.44 446 THR B N 1
ATOM 8021 C CA . THR B 1 446 ? 0.716 127.5 52.594 1 90.44 446 THR B CA 1
ATOM 8022 C C . THR B 1 446 ? 0.814 126 52.844 1 90.44 446 THR B C 1
ATOM 8024 O O . THR B 1 446 ? 0.848 125.25 51.906 1 90.44 446 THR B O 1
ATOM 8027 N N . VAL B 1 447 ? 0.743 125.562 54.031 1 87.62 447 VAL B N 1
ATOM 8028 C CA . VAL B 1 447 ? 0.831 124.188 54.406 1 87.62 447 VAL B CA 1
ATOM 8029 C C . VAL B 1 447 ? -0.464 123.438 54 1 87.62 447 VAL B C 1
ATOM 8031 O O . VAL B 1 447 ? -0.436 122.312 53.531 1 87.62 447 VAL B O 1
ATOM 8034 N N . LEU B 1 448 ? -1.528 124.125 54.094 1 87 448 LEU B N 1
ATOM 8035 C CA . LEU B 1 448 ? -2.82 123.562 53.781 1 87 448 LEU B CA 1
ATOM 8036 C C . LEU B 1 448 ? -2.938 123.312 52.281 1 87 448 LEU B C 1
ATOM 8038 O O . LEU B 1 448 ? -3.521 122.25 51.875 1 87 448 LEU B O 1
ATOM 8042 N N . LYS B 1 449 ? -2.367 124.25 51.594 1 88.56 449 LYS B N 1
ATOM 8043 C CA . LYS B 1 449 ? -2.381 124.062 50.156 1 88.56 449 LYS B CA 1
ATOM 8044 C C . LYS B 1 449 ? -1.55 122.812 49.75 1 88.56 449 LYS B C 1
ATOM 8046 O O . LYS B 1 449 ? -1.917 122.062 48.844 1 88.56 449 LYS B O 1
ATOM 8051 N N . LYS B 1 450 ? -0.543 122.562 50.531 1 86.81 450 LYS B N 1
ATOM 8052 C CA . LYS B 1 450 ? 0.275 121.375 50.25 1 86.81 450 LYS B CA 1
ATOM 8053 C C . LYS B 1 450 ? -0.47 120.125 50.656 1 86.81 450 LYS B C 1
ATOM 8055 O O . LYS B 1 450 ? -0.41 119.125 49.938 1 86.81 450 LYS B O 1
ATOM 8060 N N . ILE B 1 451 ? -1.201 120.188 51.594 1 82 451 ILE B N 1
ATOM 8061 C CA . ILE B 1 451 ? -1.981 119 52.062 1 82 451 ILE B CA 1
ATOM 8062 C C . ILE B 1 451 ? -3.055 118.688 51.031 1 82 451 ILE B C 1
ATOM 8064 O O . ILE B 1 451 ? -3.299 117.5 50.719 1 82 451 ILE B O 1
ATOM 8068 N N . GLN B 1 452 ? -3.678 119.812 50.562 1 85.94 452 GLN B N 1
ATOM 8069 C CA . GLN B 1 452 ? -4.719 119.562 49.562 1 85.94 452 GLN B CA 1
ATOM 8070 C C . GLN B 1 452 ? -4.152 118.938 48.312 1 85.94 452 GLN B C 1
ATOM 8072 O O . GLN B 1 452 ? -4.77 118 47.75 1 85.94 452 GLN B O 1
ATOM 8077 N N . THR B 1 453 ? -2.924 119.312 47.938 1 87.81 453 THR B N 1
ATOM 8078 C CA . THR B 1 453 ? -2.295 118.812 46.75 1 87.81 453 THR B CA 1
ATOM 8079 C C . THR B 1 453 ? -1.864 117.375 46.938 1 87.81 453 THR B C 1
ATOM 8081 O O . THR B 1 453 ? -2.08 116.5 46.094 1 87.81 453 THR B O 1
ATOM 8084 N N . GLU B 1 454 ? -1.385 117.062 48.094 1 81.94 454 GLU B N 1
ATOM 8085 C CA . GLU B 1 454 ? -0.931 115.688 48.375 1 81.94 454 GLU B CA 1
ATOM 8086 C C . GLU B 1 454 ? -2.111 114.75 48.531 1 81.94 454 GLU B C 1
ATOM 8088 O O . GLU B 1 454 ? -2.018 113.562 48.156 1 81.94 454 GLU B O 1
ATOM 8093 N N . SER B 1 455 ? -3.162 115.188 49.031 1 83.38 455 SER B N 1
ATOM 8094 C CA . SER B 1 455 ? -4.363 114.375 49.156 1 83.38 455 SER B CA 1
ATOM 8095 C C . SER B 1 455 ? -4.922 114.062 47.781 1 83.38 455 SER B C 1
ATOM 8097 O O . SER B 1 455 ? -5.332 112.875 47.531 1 83.38 455 SER B O 1
ATOM 8099 N N . LYS B 1 456 ? -4.887 115.062 46.906 1 87.12 456 LYS B N 1
ATOM 8100 C CA . LYS B 1 456 ? -5.352 114.812 45.562 1 87.12 456 LYS B CA 1
ATOM 8101 C C . LYS B 1 456 ? -4.465 113.75 44.844 1 87.12 456 LYS B C 1
ATOM 8103 O O . LYS B 1 456 ? -4.961 112.875 44.125 1 87.12 456 LYS B O 1
ATOM 8108 N N . THR B 1 457 ? -3.205 113.875 45.188 1 86.31 457 THR B N 1
ATOM 8109 C CA . THR B 1 457 ? -2.264 112.875 44.594 1 86.31 457 THR B CA 1
ATOM 8110 C C . THR B 1 457 ? -2.494 111.5 45.156 1 86.31 457 THR B C 1
ATOM 8112 O O . THR B 1 457 ? -2.412 110.5 44.438 1 86.31 457 THR B O 1
ATOM 8115 N N . THR B 1 458 ? -2.838 111.312 46.375 1 83.19 458 THR B N 1
ATOM 8116 C CA . THR B 1 458 ? -3.109 110.062 47 1 83.19 458 THR B CA 1
ATOM 8117 C C . THR B 1 458 ? -4.348 109.375 46.375 1 83.19 458 THR B C 1
ATOM 8119 O O . THR B 1 458 ? -4.359 108.188 46.125 1 83.19 458 THR B O 1
ATOM 8122 N N . ILE B 1 459 ? -5.32 110.188 46.188 1 87.81 459 ILE B N 1
ATOM 8123 C CA . ILE B 1 459 ? -6.543 109.688 45.562 1 87.81 459 ILE B CA 1
ATOM 8124 C C . ILE B 1 459 ? -6.238 109.125 44.188 1 87.81 459 ILE B C 1
ATOM 8126 O O . ILE B 1 459 ? -6.75 108.125 43.781 1 87.81 459 ILE B O 1
ATOM 8130 N N . GLU B 1 460 ? -5.32 109.812 43.469 1 88.88 460 GLU B N 1
ATOM 8131 C CA . GLU B 1 460 ? -4.949 109.375 42.125 1 88.88 460 GLU B CA 1
ATOM 8132 C C . GLU B 1 460 ? -4.199 108.062 42.156 1 88.88 460 GLU B C 1
ATOM 8134 O O . GLU B 1 460 ? -4.445 107.125 41.344 1 88.88 460 GLU B O 1
ATOM 8139 N N . VAL B 1 461 ? -3.393 107.875 43.125 1 84.81 461 VAL B N 1
ATOM 8140 C CA . VAL B 1 461 ? -2.609 106.625 43.281 1 84.81 461 VAL B CA 1
ATOM 8141 C C . VAL B 1 461 ? -3.527 105.5 43.656 1 84.81 461 VAL B C 1
ATOM 8143 O O . VAL B 1 461 ? -3.381 104.375 43.156 1 84.81 461 VAL B O 1
ATOM 8146 N N . MET B 1 462 ? -4.496 105.75 44.469 1 85.81 462 MET B N 1
ATOM 8147 C CA . MET B 1 462 ? -5.43 104.688 44.906 1 85.81 462 MET B CA 1
ATOM 8148 C C . MET B 1 462 ? -6.332 104.25 43.75 1 85.81 462 MET B C 1
ATOM 8150 O O . MET B 1 462 ? -6.672 103.062 43.625 1 85.81 462 MET B O 1
ATOM 8154 N N . ASN B 1 463 ? -6.66 105.312 42.969 1 89.94 463 ASN B N 1
ATOM 8155 C CA . ASN B 1 463 ? -7.457 105 41.781 1 89.94 463 ASN B CA 1
ATOM 8156 C C . ASN B 1 463 ? -6.676 104.125 40.812 1 89.94 463 ASN B C 1
ATOM 8158 O O . ASN B 1 463 ? -7.246 103.25 40.156 1 89.94 463 ASN B O 1
ATOM 8162 N N . THR B 1 464 ? -5.391 104.312 40.781 1 88.06 464 THR B N 1
ATOM 8163 C CA . THR B 1 464 ? -4.539 103.5 39.969 1 88.06 464 THR B CA 1
ATOM 8164 C C . THR B 1 464 ? -4.465 102.062 40.531 1 88.06 464 THR B C 1
ATOM 8166 O O . THR B 1 464 ? -4.508 101.062 39.812 1 88.06 464 THR B O 1
ATOM 8169 N N . GLY B 1 465 ? -4.41 102 41.781 1 84.5 465 GLY B N 1
ATOM 8170 C CA . GLY B 1 465 ? -4.418 100.688 42.438 1 84.5 465 GLY B CA 1
ATOM 8171 C C . GLY B 1 465 ? -5.695 99.875 42.219 1 84.5 465 GLY B C 1
ATOM 8172 O O . GLY B 1 465 ? -5.656 98.688 42 1 84.5 465 GLY B O 1
ATOM 8173 N N . LEU B 1 466 ? -6.82 100.625 42.281 1 90 466 LEU B N 1
ATOM 8174 C CA . LEU B 1 466 ? -8.102 99.938 42 1 90 466 LEU B CA 1
ATOM 8175 C C . LEU B 1 466 ? -8.156 99.438 40.562 1 90 466 LEU B C 1
ATOM 8177 O O . LEU B 1 466 ? -8.648 98.312 40.344 1 90 466 LEU B O 1
ATOM 8181 N N . SER B 1 467 ? -7.551 100.188 39.625 1 92.25 467 SER B N 1
ATOM 8182 C CA . SER B 1 467 ? -7.504 99.688 38.25 1 92.25 467 SER B CA 1
ATOM 8183 C C . SER B 1 467 ? -6.621 98.5 38.094 1 92.25 467 SER B C 1
ATOM 8185 O O . SER B 1 467 ? -6.949 97.562 37.344 1 92.25 467 SER B O 1
ATOM 8187 N N . GLU B 1 468 ? -5.551 98.438 38.844 1 86.44 468 GLU B N 1
ATOM 8188 C CA . GLU B 1 468 ? -4.656 97.312 38.812 1 86.44 468 GLU B CA 1
ATOM 8189 C C . GLU B 1 468 ? -5.32 96.062 39.406 1 86.44 468 GLU B C 1
ATOM 8191 O O . GLU B 1 468 ? -5.121 94.938 38.938 1 86.44 468 GLU B O 1
ATOM 8196 N N . SER B 1 469 ? -6.023 96.25 40.406 1 89.12 469 SER B N 1
ATOM 8197 C CA . SER B 1 469 ? -6.734 95.125 41.031 1 89.12 469 SER B CA 1
ATOM 8198 C C . SER B 1 469 ? -7.785 94.562 40.094 1 89.12 469 SER B C 1
ATOM 8200 O O . SER B 1 469 ? -7.965 93.312 40.062 1 89.12 469 SER B O 1
ATOM 8202 N N . GLU B 1 470 ? -8.461 95.438 39.406 1 90.94 470 GLU B N 1
ATOM 8203 C CA . GLU B 1 470 ? -9.461 95 38.438 1 90.94 470 GLU B CA 1
ATOM 8204 C C . GLU B 1 470 ? -8.82 94.188 37.312 1 90.94 470 GLU B C 1
ATOM 8206 O O . GLU B 1 470 ? -9.359 93.188 36.844 1 90.94 470 GLU B O 1
ATOM 8211 N N . ALA B 1 471 ? -7.648 94.625 36.906 1 89.88 471 ALA B N 1
ATOM 8212 C CA . ALA B 1 471 ? -6.91 93.938 35.875 1 89.88 471 ALA B CA 1
ATOM 8213 C C . ALA B 1 471 ? -6.449 92.562 36.375 1 89.88 471 ALA B C 1
ATOM 8215 O O . ALA B 1 471 ? -6.465 91.562 35.656 1 89.88 471 ALA B O 1
ATOM 8216 N N . GLY B 1 472 ? -6.113 92.5 37.562 1 87.25 472 GLY B N 1
ATOM 8217 C CA . GLY B 1 472 ? -5.723 91.25 38.188 1 87.25 472 GLY B CA 1
ATOM 8218 C C . GLY B 1 472 ? -6.859 90.25 38.281 1 87.25 472 GLY B C 1
ATOM 8219 O O . GLY B 1 472 ? -6.656 89.062 38.094 1 87.25 472 GLY B O 1
ATOM 8220 N N . GLN B 1 473 ? -8.023 90.812 38.594 1 90.25 473 GLN B N 1
ATOM 8221 C CA . GLN B 1 473 ? -9.195 89.938 38.656 1 90.25 473 GLN B CA 1
ATOM 8222 C C . GLN B 1 473 ? -9.477 89.25 37.312 1 90.25 473 GLN B C 1
ATOM 8224 O O . GLN B 1 473 ? -9.898 88.125 37.25 1 90.25 473 GLN B O 1
ATOM 8229 N N . LYS B 1 474 ? -9.188 90 36.219 1 91.5 474 LYS B N 1
ATOM 8230 C CA . LYS B 1 474 ? -9.375 89.438 34.875 1 91.5 474 LYS B CA 1
ATOM 8231 C C . LYS B 1 474 ? -8.367 88.312 34.594 1 91.5 474 LYS B C 1
ATOM 8233 O O . LYS B 1 474 ? -8.727 87.25 34.031 1 91.5 474 LYS B O 1
ATOM 8238 N N . ILE B 1 475 ? -7.16 88.5 35.031 1 90.75 475 ILE B N 1
ATOM 8239 C CA . ILE B 1 475 ? -6.109 87.5 34.844 1 90.75 475 ILE B CA 1
ATOM 8240 C C . ILE B 1 475 ? -6.445 86.25 35.656 1 90.75 475 ILE B C 1
ATOM 8242 O O . ILE B 1 475 ? -6.238 85.125 35.188 1 90.75 475 ILE B O 1
ATOM 8246 N N . ILE B 1 476 ? -6.992 86.375 36.812 1 92.69 476 ILE B N 1
ATOM 8247 C CA . ILE B 1 476 ? -7.363 85.25 37.656 1 92.69 476 ILE B CA 1
ATOM 8248 C C . ILE B 1 476 ? -8.492 84.438 37 1 92.69 476 ILE B C 1
ATOM 8250 O O . ILE B 1 476 ? -8.469 83.25 37.031 1 92.69 476 ILE B O 1
ATOM 8254 N N . SER B 1 477 ? -9.438 85.188 36.438 1 92.5 477 SER B N 1
ATOM 8255 C CA . SER B 1 477 ? -10.539 84.562 35.75 1 92.5 477 SER B CA 1
ATOM 8256 C C . SER B 1 477 ? -10.047 83.688 34.562 1 92.5 477 SER B C 1
ATOM 8258 O O . SER B 1 477 ? -10.523 82.625 34.344 1 92.5 477 SER B O 1
ATOM 8260 N N . GLU B 1 478 ? -9.055 84.25 33.875 1 91.5 478 GLU B N 1
ATOM 8261 C CA . GLU B 1 478 ? -8.453 83.5 32.75 1 91.5 478 GLU B CA 1
ATOM 8262 C C . GLU B 1 478 ? -7.699 82.25 33.25 1 91.5 478 GLU B C 1
ATOM 8264 O O . GLU B 1 478 ? -7.738 81.188 32.594 1 91.5 478 GLU B O 1
ATOM 8269 N N . THR B 1 479 ? -7.059 82.312 34.312 1 92.56 479 THR B N 1
ATOM 8270 C CA . THR B 1 479 ? -6.328 81.188 34.875 1 92.56 479 THR B CA 1
ATOM 8271 C C . THR B 1 479 ? -7.285 80.125 35.344 1 92.56 479 THR B C 1
ATOM 8273 O O . THR B 1 479 ? -7.016 78.938 35.125 1 92.56 479 THR B O 1
ATOM 8276 N N . GLU B 1 480 ? -8.367 80.562 35.969 1 92.38 480 GLU B N 1
ATOM 8277 C CA . GLU B 1 480 ? -9.391 79.625 36.375 1 92.38 480 GLU B CA 1
ATOM 8278 C C . GLU B 1 480 ? -9.93 78.812 35.188 1 92.38 480 GLU B C 1
ATOM 8280 O O . GLU B 1 480 ? -10.117 77.625 35.25 1 92.38 480 GLU B O 1
ATOM 8285 N N . ALA B 1 481 ? -10.117 79.562 34.062 1 92.75 481 ALA B N 1
ATOM 8286 C CA . ALA B 1 481 ? -10.602 78.875 32.844 1 92.75 481 ALA B CA 1
ATOM 8287 C C . ALA B 1 481 ? -9.57 77.875 32.281 1 92.75 481 ALA B C 1
ATOM 8289 O O . ALA B 1 481 ? -9.93 76.812 31.797 1 92.75 481 ALA B O 1
ATOM 8290 N N . THR B 1 482 ? -8.336 78.25 32.375 1 92.81 482 THR B N 1
ATOM 8291 C CA . THR B 1 482 ? -7.266 77.375 31.922 1 92.81 482 THR B CA 1
ATOM 8292 C C . THR B 1 482 ? -7.211 76.062 32.75 1 92.81 482 THR B C 1
ATOM 8294 O O . THR B 1 482 ? -7.082 75 32.219 1 92.81 482 THR B O 1
ATOM 8297 N N . PHE B 1 483 ? -7.375 76.188 34.062 1 93.06 483 PHE B N 1
ATOM 8298 C CA . PHE B 1 483 ? -7.383 75 34.938 1 93.06 483 PHE B CA 1
ATOM 8299 C C . PHE B 1 483 ? -8.578 74.125 34.625 1 93.06 483 PHE B C 1
ATOM 8301 O O . PHE B 1 483 ? -8.445 72.875 34.625 1 93.06 483 PHE B O 1
ATOM 8308 N N . THR B 1 484 ? -9.664 74.75 34.344 1 93.56 484 THR B N 1
ATOM 8309 C CA . THR B 1 484 ? -10.859 74 34.031 1 93.56 484 THR B CA 1
ATOM 8310 C C . THR B 1 484 ? -10.68 73.188 32.75 1 93.56 484 THR B C 1
ATOM 8312 O O . THR B 1 484 ? -11.062 72.062 32.656 1 93.56 484 THR B O 1
ATOM 8315 N N . ASP B 1 485 ? -10.047 73.812 31.781 1 94.06 485 ASP B N 1
ATOM 8316 C CA . ASP B 1 485 ? -9.773 73.188 30.5 1 94.06 485 ASP B CA 1
ATOM 8317 C C . ASP B 1 485 ? -8.789 72.062 30.672 1 94.06 485 ASP B C 1
ATOM 8319 O O . ASP B 1 485 ? -8.969 70.938 30.094 1 94.06 485 ASP B O 1
ATOM 8323 N N . LEU B 1 486 ? -7.859 72.25 31.438 1 93.94 486 LEU B N 1
ATOM 8324 C CA . LEU B 1 486 ? -6.867 71.188 31.703 1 93.94 486 LEU B CA 1
ATOM 8325 C C . LEU B 1 486 ? -7.508 70 32.406 1 93.94 486 LEU B C 1
ATOM 8327 O O . LEU B 1 486 ? -7.184 68.875 32.125 1 93.94 486 LEU B O 1
ATOM 8331 N N . LEU B 1 487 ? -8.359 70.312 33.375 1 94.44 487 LEU B N 1
ATOM 8332 C CA . LEU B 1 487 ? -9.055 69.25 34.062 1 94.44 487 LEU B CA 1
ATOM 8333 C C . LEU B 1 487 ? -9.867 68.375 33.094 1 94.44 487 LEU B C 1
ATOM 8335 O O . LEU B 1 487 ? -9.867 67.188 33.219 1 94.44 487 LEU B O 1
ATOM 8339 N N . ASN B 1 488 ? -10.516 69 32.094 1 95.5 488 ASN B N 1
ATOM 8340 C CA . ASN B 1 488 ? -11.289 68.312 31.094 1 95.5 488 ASN B CA 1
ATOM 8341 C C . ASN B 1 488 ? -10.398 67.438 30.219 1 95.5 488 ASN B C 1
ATOM 8343 O O . ASN B 1 488 ? -10.766 66.25 29.906 1 95.5 488 ASN B O 1
ATOM 8347 N N . ARG B 1 489 ? -9.289 67.875 29.875 1 94.94 489 ARG B N 1
ATOM 8348 C CA . ARG B 1 489 ? -8.367 67.125 29.047 1 94.94 489 ARG B CA 1
ATOM 8349 C C . ARG B 1 489 ? -7.805 65.938 29.812 1 94.94 489 ARG B C 1
ATOM 8351 O O . ARG B 1 489 ? -7.672 64.812 29.25 1 94.94 489 ARG B O 1
ATOM 8358 N N . VAL B 1 490 ? -7.508 66.125 31.047 1 95.31 490 VAL B N 1
ATOM 8359 C CA . VAL B 1 490 ? -7 65.062 31.906 1 95.31 490 VAL B CA 1
ATOM 8360 C C . VAL B 1 490 ? -8.055 63.938 32.031 1 95.31 490 VAL B C 1
ATOM 8362 O O . VAL B 1 490 ? -7.738 62.75 31.969 1 95.31 490 VAL B O 1
ATOM 8365 N N . ASN B 1 491 ? -9.266 64.375 32.125 1 95.06 491 ASN B N 1
ATOM 8366 C CA . ASN B 1 491 ? -10.359 63.406 32.219 1 95.06 491 ASN B CA 1
ATOM 8367 C C . ASN B 1 491 ? -10.531 62.656 30.891 1 95.06 491 ASN B C 1
ATOM 8369 O O . ASN B 1 491 ? -10.812 61.438 30.906 1 95.06 491 ASN B O 1
ATOM 8373 N N . ASP B 1 492 ? -10.297 63.281 29.812 1 96.19 492 ASP B N 1
ATOM 8374 C CA . ASP B 1 492 ? -10.375 62.656 28.5 1 96.19 492 ASP B CA 1
ATOM 8375 C C . ASP B 1 492 ? -9.266 61.625 28.328 1 96.19 492 ASP B C 1
ATOM 8377 O O . ASP B 1 492 ? -9.5 60.531 27.797 1 96.19 492 ASP B O 1
ATOM 8381 N N . ILE B 1 493 ? -8.102 61.969 28.766 1 96.81 493 ILE B N 1
ATOM 8382 C CA . ILE B 1 493 ? -6.977 61.031 28.703 1 96.81 493 ILE B CA 1
ATOM 8383 C C . ILE B 1 493 ? -7.285 59.781 29.547 1 96.81 493 ILE B C 1
ATOM 8385 O O . ILE B 1 493 ? -7.047 58.656 29.109 1 96.81 493 ILE B O 1
ATOM 8389 N N . SER B 1 494 ? -7.816 60.031 30.703 1 96.31 494 SER B N 1
ATOM 8390 C CA . SER B 1 494 ? -8.172 58.906 31.594 1 96.31 494 SER B CA 1
ATOM 8391 C C . SER B 1 494 ? -9.18 57.969 30.922 1 96.31 494 SER B C 1
ATOM 8393 O O . SER B 1 494 ? -9.062 56.75 31.031 1 96.31 494 SER B O 1
ATOM 8395 N N . ALA B 1 495 ? -10.117 58.531 30.188 1 95.56 495 ALA B N 1
ATOM 8396 C CA . ALA B 1 495 ? -11.125 57.75 29.484 1 95.56 495 ALA B CA 1
ATOM 8397 C C . ALA B 1 495 ? -10.5 56.906 28.359 1 95.56 495 ALA B C 1
ATOM 8399 O O . ALA B 1 495 ? -10.859 55.75 28.156 1 95.56 495 ALA B O 1
ATOM 8400 N N . GLN B 1 496 ? -9.57 57.5 27.641 1 95.62 496 GLN B N 1
ATOM 8401 C CA . GLN B 1 496 ? -8.883 56.781 26.578 1 95.62 496 GLN B CA 1
ATOM 8402 C C . GLN B 1 496 ? -8.055 55.625 27.141 1 95.62 496 GLN B C 1
ATOM 8404 O O . GLN B 1 496 ? -7.988 54.562 26.531 1 95.62 496 GLN B O 1
ATOM 8409 N N . MET B 1 497 ? -7.477 55.844 28.297 1 96.81 497 MET B N 1
ATOM 8410 C CA . MET B 1 497 ? -6.645 54.812 28.891 1 96.81 497 MET B CA 1
ATOM 8411 C C . MET B 1 497 ? -7.496 53.625 29.375 1 96.81 497 MET B C 1
ATOM 8413 O O . MET B 1 497 ? -7.051 52.5 29.359 1 96.81 497 MET B O 1
ATOM 8417 N N . GLN B 1 498 ? -8.734 53.938 29.75 1 95.19 498 GLN B N 1
ATOM 8418 C CA . GLN B 1 498 ? -9.664 52.875 30.078 1 95.19 498 GLN B CA 1
ATOM 8419 C C . GLN B 1 498 ? -9.984 52.031 28.859 1 95.19 498 GLN B C 1
ATOM 8421 O O . GLN B 1 498 ? -10.07 50.781 28.953 1 95.19 498 GLN B O 1
ATOM 8426 N N . ASN B 1 499 ? -10.078 52.656 27.734 1 96.62 499 ASN B N 1
ATOM 8427 C CA . ASN B 1 499 ? -10.297 51.938 26.484 1 96.62 499 ASN B CA 1
ATOM 8428 C C . ASN B 1 499 ? -9.086 51.062 26.109 1 96.62 499 ASN B C 1
ATOM 8430 O O . ASN B 1 499 ? -9.242 49.938 25.656 1 96.62 499 ASN B O 1
ATOM 8434 N N . VAL B 1 500 ? -7.906 51.594 26.328 1 96.94 500 VAL B N 1
ATOM 8435 C CA . VAL B 1 500 ? -6.684 50.844 26.047 1 96.94 500 VAL B CA 1
ATOM 8436 C C . VAL B 1 500 ? -6.621 49.594 26.938 1 96.94 500 VAL B C 1
ATOM 8438 O O . VAL B 1 500 ? -6.27 48.531 26.469 1 96.94 500 VAL B O 1
ATOM 8441 N N . SER B 1 501 ? -6.977 49.781 28.172 1 96.81 501 SER B N 1
ATOM 8442 C CA . SER B 1 501 ? -6.973 48.656 29.109 1 96.81 501 SER B CA 1
ATOM 8443 C C . SER B 1 501 ? -7.941 47.562 28.656 1 96.81 501 SER B C 1
ATOM 8445 O O . SER B 1 501 ? -7.613 46.375 28.703 1 96.81 501 SER B O 1
ATOM 8447 N N . GLN B 1 502 ? -9.117 47.938 28.219 1 95.94 502 GLN B N 1
ATOM 8448 C CA . GLN B 1 502 ? -10.109 46.969 27.734 1 95.94 502 GLN B CA 1
ATOM 8449 C C . GLN B 1 502 ? -9.617 46.25 26.5 1 95.94 502 GLN B C 1
ATOM 8451 O O . GLN B 1 502 ? -9.773 45.031 26.375 1 95.94 502 GLN B O 1
ATOM 8456 N N . GLU B 1 503 ? -8.992 47.031 25.594 1 97.38 503 GLU B N 1
ATOM 8457 C CA . GLU B 1 503 ? -8.453 46.438 24.375 1 97.38 503 GLU B CA 1
ATOM 8458 C C . GLU B 1 503 ? -7.352 45.406 24.688 1 97.38 503 GLU B C 1
ATOM 8460 O O . GLU B 1 503 ? -7.277 44.344 24.062 1 97.38 503 GLU B O 1
ATOM 8465 N N . THR B 1 504 ? -6.484 45.719 25.641 1 97.12 504 THR B N 1
ATOM 8466 C CA . THR B 1 504 ? -5.375 44.844 25.984 1 97.12 504 THR B CA 1
ATOM 8467 C C . THR B 1 504 ? -5.891 43.562 26.609 1 97.12 504 THR B C 1
ATOM 8469 O O . THR B 1 504 ? -5.297 42.5 26.422 1 97.12 504 THR B O 1
ATOM 8472 N N . GLU B 1 505 ? -7.035 43.625 27.312 1 96.06 505 GLU B N 1
ATOM 8473 C CA . GLU B 1 505 ? -7.645 42.438 27.875 1 96.06 505 GLU B CA 1
ATOM 8474 C C . GLU B 1 505 ? -8.188 41.5 26.766 1 96.06 505 GLU B C 1
ATOM 8476 O O . GLU B 1 505 ? -8.008 40.281 26.812 1 96.06 505 GLU B O 1
ATOM 8481 N N . GLU B 1 506 ? -8.766 42.125 25.797 1 96.06 506 GLU B N 1
ATOM 8482 C CA . GLU B 1 506 ? -9.281 41.344 24.656 1 96.06 506 GLU B CA 1
ATOM 8483 C C . GLU B 1 506 ? -8.156 40.719 23.844 1 96.06 506 GLU B C 1
ATOM 8485 O O . GLU B 1 506 ? -8.258 39.562 23.422 1 96.06 506 GLU B O 1
ATOM 8490 N N . MET B 1 507 ? -7.109 41.438 23.703 1 95.62 507 MET B N 1
ATOM 8491 C CA . MET B 1 507 ? -5.961 40.938 22.953 1 95.62 507 MET B CA 1
ATOM 8492 C C . MET B 1 507 ? -5.281 39.812 23.703 1 95.62 507 MET B C 1
ATOM 8494 O O . MET B 1 507 ? -4.84 38.844 23.078 1 95.62 507 MET B O 1
ATOM 8498 N N . ALA B 1 508 ? -5.234 39.938 25.016 1 96.62 508 ALA B N 1
ATOM 8499 C CA . ALA B 1 508 ? -4.664 38.844 25.828 1 96.62 508 ALA B CA 1
ATOM 8500 C C . ALA B 1 508 ? -5.461 37.562 25.641 1 96.62 508 ALA B C 1
ATOM 8502 O O . ALA B 1 508 ? -4.883 36.469 25.531 1 96.62 508 ALA B O 1
ATOM 8503 N N . ALA B 1 509 ? -6.766 37.656 25.547 1 95.38 509 ALA B N 1
ATOM 8504 C CA . ALA B 1 509 ? -7.625 36.5 25.297 1 95.38 509 ALA B CA 1
ATOM 8505 C C . ALA B 1 509 ? -7.398 35.938 23.906 1 95.38 509 ALA B C 1
ATOM 8507 O O . ALA B 1 509 ? -7.391 34.719 23.719 1 95.38 509 ALA B O 1
ATOM 8508 N N . GLY B 1 510 ? -7.266 36.844 22.984 1 95.38 510 GLY B N 1
ATOM 8509 C CA . GLY B 1 510 ? -6.965 36.406 21.625 1 95.38 510 GLY B CA 1
ATOM 8510 C C . GLY B 1 510 ? -5.641 35.688 21.516 1 95.38 510 GLY B C 1
ATOM 8511 O O . GLY B 1 510 ? -5.539 34.688 20.797 1 95.38 510 GLY B O 1
ATOM 8512 N N . ILE B 1 511 ? -4.621 36.125 22.188 1 96.38 511 ILE B N 1
ATOM 8513 C CA . ILE B 1 511 ? -3.305 35.5 22.203 1 96.38 511 ILE B CA 1
ATOM 8514 C C . ILE B 1 511 ? -3.414 34.094 22.781 1 96.38 511 ILE B C 1
ATOM 8516 O O . ILE B 1 511 ? -2.814 33.156 22.25 1 96.38 511 ILE B O 1
ATOM 8520 N N . GLU B 1 512 ? -4.23 33.875 23.797 1 95.81 512 GLU B N 1
ATOM 8521 C CA . GLU B 1 512 ? -4.43 32.562 24.406 1 95.81 512 GLU B CA 1
ATOM 8522 C C . GLU B 1 512 ? -5.09 31.609 23.422 1 95.81 512 GLU B C 1
ATOM 8524 O O . GLU B 1 512 ? -4.723 30.438 23.344 1 95.81 512 GLU B O 1
ATOM 8529 N N . GLU B 1 513 ? -6.004 32.094 22.672 1 95.25 513 GLU B N 1
ATOM 8530 C CA . GLU B 1 513 ? -6.691 31.266 21.688 1 95.25 513 GLU B CA 1
ATOM 8531 C C . GLU B 1 513 ? -5.734 30.812 20.594 1 95.25 513 GLU B C 1
ATOM 8533 O O . GLU B 1 513 ? -5.727 29.641 20.219 1 95.25 513 GLU B O 1
ATOM 8538 N N . VAL B 1 514 ? -4.926 31.703 20.125 1 95.62 514 VAL B N 1
ATOM 8539 C CA . VAL B 1 514 ? -3.988 31.375 19.047 1 95.62 514 VAL B CA 1
ATOM 8540 C C . VAL B 1 514 ? -2.926 30.406 19.578 1 95.62 514 VAL B C 1
ATOM 8542 O O . VAL B 1 514 ? -2.529 29.469 18.875 1 95.62 514 VAL B O 1
ATOM 8545 N N . ASN B 1 515 ? -2.471 30.688 20.797 1 97.19 515 ASN B N 1
ATOM 8546 C CA . ASN B 1 515 ? -1.494 29.781 21.406 1 97.19 515 ASN B CA 1
ATOM 8547 C C . ASN B 1 515 ? -2.035 28.359 21.516 1 97.19 515 ASN B C 1
ATOM 8549 O O . ASN B 1 515 ? -1.307 27.391 21.297 1 97.19 515 ASN B O 1
ATOM 8553 N N . THR B 1 516 ? -3.301 28.219 21.875 1 96.12 516 THR B N 1
ATOM 8554 C CA . THR B 1 516 ? -3.941 26.906 21.938 1 96.12 516 THR B CA 1
ATOM 8555 C C . THR B 1 516 ? -3.988 26.25 20.547 1 96.12 516 THR B C 1
ATOM 8557 O O . THR B 1 516 ? -3.684 25.062 20.406 1 96.12 516 THR B O 1
ATOM 8560 N N . SER B 1 517 ? -4.336 27.031 19.562 1 95.94 517 SER B N 1
ATOM 8561 C CA . SER B 1 517 ? -4.387 26.531 18.188 1 95.94 517 SER B CA 1
ATOM 8562 C C . SER B 1 517 ? -3.014 26.078 17.719 1 95.94 517 SER B C 1
ATOM 8564 O O . SER B 1 517 ? -2.893 25.031 17.062 1 95.94 517 SER B O 1
ATOM 8566 N N . ILE B 1 518 ? -1.969 26.844 18.031 1 95.5 518 ILE B N 1
ATOM 8567 C CA . ILE B 1 518 ? -0.601 26.516 17.656 1 95.5 518 ILE B CA 1
ATOM 8568 C C . ILE B 1 518 ? -0.199 25.188 18.312 1 95.5 518 ILE B C 1
ATOM 8570 O O . ILE B 1 518 ? 0.378 24.312 17.672 1 95.5 518 ILE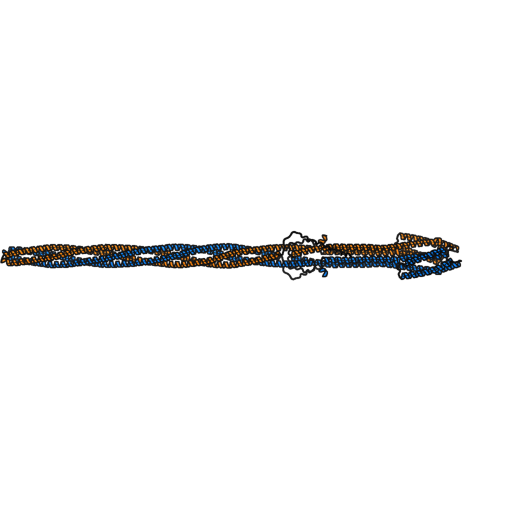 B O 1
ATOM 8574 N N . SER B 1 519 ? -0.576 25.031 19.547 1 95.88 519 SER B N 1
ATOM 8575 C CA . SER B 1 519 ? -0.27 23.812 20.266 1 95.88 519 SER B CA 1
ATOM 8576 C C . SER B 1 519 ? -0.971 22.609 19.641 1 95.88 519 SER B C 1
ATOM 8578 O O . SER B 1 519 ? -0.352 21.562 19.422 1 95.88 519 SER B O 1
ATOM 8580 N N . ASP B 1 520 ? -2.227 22.75 19.297 1 95 520 ASP B N 1
ATOM 8581 C CA . ASP B 1 520 ? -3.006 21.688 18.672 1 95 520 ASP B CA 1
ATOM 8582 C C . ASP B 1 520 ? -2.404 21.281 17.328 1 95 520 ASP B C 1
ATOM 8584 O O . ASP B 1 520 ? -2.215 20.094 17.062 1 95 520 ASP B O 1
ATOM 8588 N N . VAL B 1 521 ? -2.08 22.234 16.562 1 94.5 521 VAL B N 1
ATOM 8589 C CA . VAL B 1 521 ? -1.564 21.969 15.211 1 94.5 521 VAL B CA 1
ATOM 8590 C C . VAL B 1 521 ? -0.192 21.312 15.305 1 94.5 521 VAL B C 1
ATOM 8592 O O . VAL B 1 521 ? 0.126 20.422 14.516 1 94.5 521 VAL B O 1
ATOM 8595 N N . THR B 1 522 ? 0.607 21.828 16.25 1 96.25 522 THR B N 1
ATOM 8596 C CA . THR B 1 522 ? 1.917 21.219 16.453 1 96.25 522 THR B CA 1
ATOM 8597 C C . THR B 1 522 ? 1.776 19.734 16.812 1 96.25 522 THR B C 1
ATOM 8599 O O . THR B 1 522 ? 2.475 18.891 16.266 1 96.25 522 THR B O 1
ATOM 8602 N N . GLU B 1 523 ? 0.837 19.406 17.688 1 95.62 523 GLU B N 1
ATOM 8603 C CA . GLU B 1 523 ? 0.599 18.031 18.094 1 95.62 523 GLU B CA 1
ATOM 8604 C C . GLU B 1 523 ? 0.107 17.188 16.922 1 95.62 523 GLU B C 1
ATOM 8606 O O . GLU B 1 523 ? 0.609 16.078 16.688 1 95.62 523 GLU B O 1
ATOM 8611 N N . ILE B 1 524 ? -0.803 17.703 16.234 1 94.69 524 ILE B N 1
ATOM 8612 C CA . ILE B 1 524 ? -1.365 17 15.086 1 94.69 524 ILE B CA 1
ATOM 8613 C C . ILE B 1 524 ? -0.281 16.781 14.031 1 94.69 524 ILE B C 1
ATOM 8615 O O . ILE B 1 524 ? -0.186 15.695 13.445 1 94.69 524 ILE B O 1
ATOM 8619 N N . SER B 1 525 ? 0.527 17.781 13.766 1 95.38 525 SER B N 1
ATOM 8620 C CA . SER B 1 525 ? 1.621 17.672 12.805 1 95.38 525 SER B CA 1
ATOM 8621 C C . SER B 1 525 ? 2.598 16.562 13.203 1 95.38 525 SER B C 1
ATOM 8623 O O . SER B 1 525 ? 3.029 15.773 12.359 1 95.38 525 SER B O 1
ATOM 8625 N N . ASN B 1 526 ? 2.889 16.5 14.477 1 95.25 526 ASN B N 1
ATOM 8626 C CA . ASN B 1 526 ? 3.758 15.438 14.961 1 95.25 526 ASN B CA 1
ATOM 8627 C C . ASN B 1 526 ? 3.143 14.062 14.734 1 95.25 526 ASN B C 1
ATOM 8629 O O . ASN B 1 526 ? 3.834 13.133 14.312 1 95.25 526 ASN B O 1
ATOM 8633 N N . GLN B 1 527 ? 1.883 13.945 14.953 1 93.38 527 GLN B N 1
ATOM 8634 C CA . GLN B 1 527 ? 1.18 12.688 14.75 1 93.38 527 GLN B CA 1
ATOM 8635 C C . GLN B 1 527 ? 1.183 12.289 13.273 1 93.38 527 GLN B C 1
ATOM 8637 O O . GLN B 1 527 ? 1.398 11.125 12.938 1 93.38 527 GLN B O 1
ATOM 8642 N N . ILE B 1 528 ? 0.957 13.211 12.422 1 93.44 528 ILE B N 1
ATOM 8643 C CA . ILE B 1 528 ? 0.961 12.953 10.984 1 93.44 528 ILE B CA 1
ATOM 8644 C C . ILE B 1 528 ? 2.367 12.562 10.539 1 93.44 528 ILE B C 1
ATOM 8646 O O . ILE B 1 528 ? 2.529 11.688 9.68 1 93.44 528 ILE B O 1
ATOM 8650 N N . GLY B 1 529 ? 3.352 13.281 11.172 1 93.75 529 GLY B N 1
ATOM 8651 C CA . GLY B 1 529 ? 4.727 12.891 10.898 1 93.75 529 GLY B CA 1
ATOM 8652 C C . GLY B 1 529 ? 5.012 11.445 11.242 1 93.75 529 GLY B C 1
ATOM 8653 O O . GLY B 1 529 ? 5.617 10.719 10.453 1 93.75 529 GLY B O 1
ATOM 8654 N N . GLU B 1 530 ? 4.523 10.93 12.312 1 92.88 530 GLU B N 1
ATOM 8655 C CA . GLU B 1 530 ? 4.68 9.547 12.742 1 92.88 530 GLU B CA 1
ATOM 8656 C C . GLU B 1 530 ? 3.961 8.594 11.789 1 92.88 530 GLU B C 1
ATOM 8658 O O . GLU B 1 530 ? 4.5 7.547 11.422 1 92.88 530 GLU B O 1
ATOM 8663 N N . LYS B 1 531 ? 2.814 8.977 11.445 1 90.06 531 LYS B N 1
ATOM 8664 C CA . LYS B 1 531 ? 2.027 8.164 10.523 1 90.06 531 LYS B CA 1
ATOM 8665 C C . LYS B 1 531 ? 2.686 8.086 9.148 1 90.06 531 LYS B C 1
ATOM 8667 O O . LYS B 1 531 ? 2.646 7.043 8.492 1 90.06 531 LYS B O 1
ATOM 8672 N N . SER B 1 532 ? 3.242 9.164 8.688 1 91.38 532 SER B N 1
ATOM 8673 C CA . SER B 1 532 ? 3.969 9.188 7.418 1 91.38 532 SER B CA 1
ATOM 8674 C C . SER B 1 532 ? 5.172 8.25 7.457 1 91.38 532 SER B C 1
ATOM 8676 O O . SER B 1 532 ? 5.434 7.523 6.492 1 91.38 532 SER B O 1
ATOM 8678 N N . THR B 1 533 ? 5.902 8.25 8.602 1 91 533 THR B N 1
ATOM 8679 C CA . THR B 1 533 ? 7.039 7.355 8.766 1 91 533 THR B CA 1
ATOM 8680 C C . THR B 1 533 ? 6.586 5.898 8.75 1 91 533 THR B C 1
ATOM 8682 O O . THR B 1 533 ? 7.219 5.047 8.117 1 91 533 THR B O 1
ATOM 8685 N N . ALA B 1 534 ? 5.492 5.586 9.398 1 88.25 534 ALA B N 1
ATOM 8686 C CA . ALA B 1 534 ? 4.934 4.238 9.406 1 88.25 534 ALA B CA 1
ATOM 8687 C C . ALA B 1 534 ? 4.52 3.809 8 1 88.25 534 ALA B C 1
ATOM 8689 O O . ALA B 1 534 ? 4.734 2.66 7.605 1 88.25 534 ALA B O 1
ATOM 8690 N N . ALA B 1 535 ? 3.953 4.688 7.254 1 88.69 535 ALA B N 1
ATOM 8691 C CA . ALA B 1 535 ? 3.537 4.402 5.883 1 88.69 535 ALA B CA 1
ATOM 8692 C C . ALA B 1 535 ? 4.742 4.102 4.992 1 88.69 535 ALA B C 1
ATOM 8694 O O . ALA B 1 535 ? 4.66 3.264 4.09 1 88.69 535 ALA B O 1
ATOM 8695 N N . LEU B 1 536 ? 5.848 4.789 5.238 1 91.25 536 LEU B N 1
ATOM 8696 C CA . LEU B 1 536 ? 7.078 4.516 4.504 1 91.25 536 LEU B CA 1
ATOM 8697 C C . LEU B 1 536 ? 7.594 3.113 4.816 1 91.25 536 LEU B C 1
ATOM 8699 O O . LEU B 1 536 ? 8.062 2.408 3.918 1 91.25 536 LEU B O 1
ATOM 8703 N N . GLU B 1 537 ? 7.496 2.67 6.008 1 90.31 537 GLU B N 1
ATOM 8704 C CA . GLU B 1 537 ? 7.867 1.311 6.391 1 90.31 537 GLU B CA 1
ATOM 8705 C C . GLU B 1 537 ? 6.973 0.281 5.703 1 90.31 537 GLU B C 1
ATOM 8707 O O . GLU B 1 537 ? 7.457 -0.746 5.223 1 90.31 537 GLU B O 1
ATOM 8712 N N . PHE B 1 538 ? 5.707 0.568 5.617 1 89.69 538 PHE B N 1
ATOM 8713 C CA . PHE B 1 538 ? 4.758 -0.282 4.906 1 89.69 538 PHE B CA 1
ATOM 8714 C C . PHE B 1 538 ? 5.137 -0.406 3.436 1 89.69 538 PHE B C 1
ATOM 8716 O O . PHE B 1 538 ? 5.074 -1.496 2.863 1 89.69 538 PHE B O 1
ATOM 8723 N N . ALA B 1 539 ? 5.473 0.717 2.885 1 89.56 539 ALA B N 1
ATOM 8724 C CA . ALA B 1 539 ? 5.863 0.712 1.479 1 89.56 539 ALA B CA 1
ATOM 8725 C C . ALA B 1 539 ? 7.074 -0.189 1.249 1 89.56 539 ALA B C 1
ATOM 8727 O O . ALA B 1 539 ? 7.141 -0.904 0.247 1 89.56 539 ALA B O 1
ATOM 8728 N N . GLU B 1 540 ? 7.973 -0.244 2.203 1 92.31 540 GLU B N 1
ATOM 8729 C CA . GLU B 1 540 ? 9.164 -1.089 2.094 1 92.31 540 GLU B CA 1
ATOM 8730 C C . GLU B 1 540 ? 8.789 -2.568 2.154 1 92.31 540 GLU B C 1
ATOM 8732 O O . GLU B 1 540 ? 9.305 -3.375 1.374 1 92.31 540 GLU B O 1
ATOM 8737 N N . VAL B 1 541 ? 7.938 -2.945 3.074 1 90.94 541 VAL B N 1
ATOM 8738 C CA . VAL B 1 541 ? 7.492 -4.328 3.203 1 90.94 541 VAL B CA 1
ATOM 8739 C C . VAL B 1 541 ? 6.75 -4.754 1.939 1 90.94 541 VAL B C 1
ATOM 8741 O O . VAL B 1 541 ? 6.949 -5.859 1.437 1 90.94 541 VAL B O 1
ATOM 8744 N N . ASN B 1 542 ? 5.852 -3.879 1.379 1 91.69 542 ASN B N 1
ATOM 8745 C CA . ASN B 1 542 ? 5.125 -4.168 0.148 1 91.69 542 ASN B CA 1
ATOM 8746 C C . ASN B 1 542 ? 6.078 -4.426 -1.018 1 91.69 542 ASN B C 1
ATOM 8748 O O . ASN B 1 542 ? 5.855 -5.34 -1.813 1 91.69 542 ASN B O 1
ATOM 8752 N N . LYS B 1 543 ? 7.086 -3.574 -1.074 1 92.81 543 LYS B N 1
ATOM 8753 C CA . LYS B 1 543 ? 8.078 -3.764 -2.127 1 92.81 543 LYS B CA 1
ATOM 8754 C C . LYS B 1 543 ? 8.734 -5.141 -2.025 1 92.81 543 LYS B C 1
ATOM 8756 O O . LYS B 1 543 ? 8.906 -5.824 -3.035 1 92.81 543 LYS B O 1
ATOM 8761 N N . MET B 1 544 ? 9.07 -5.578 -0.833 1 94.31 544 MET B N 1
ATOM 8762 C CA . MET B 1 544 ? 9.672 -6.891 -0.608 1 94.31 544 MET B CA 1
ATOM 8763 C C . MET B 1 544 ? 8.711 -8 -1.019 1 94.31 544 MET B C 1
ATOM 8765 O O . MET B 1 544 ? 9.117 -8.977 -1.652 1 94.31 544 MET B O 1
ATOM 8769 N N . LYS B 1 545 ? 7.426 -7.812 -0.641 1 94.12 545 LYS B N 1
ATOM 8770 C CA . LYS B 1 545 ? 6.43 -8.828 -0.958 1 94.12 545 LYS B CA 1
ATOM 8771 C C . LYS B 1 545 ? 6.172 -8.898 -2.459 1 94.12 545 LYS B C 1
ATOM 8773 O O . LYS B 1 545 ? 5.969 -9.984 -3.01 1 94.12 545 LYS B O 1
ATOM 8778 N N . VAL B 1 546 ? 6.207 -7.789 -3.158 1 93.75 546 VAL B N 1
ATOM 8779 C CA . VAL B 1 546 ? 6.051 -7.742 -4.609 1 93.75 546 VAL B CA 1
ATOM 8780 C C . VAL B 1 546 ? 7.227 -8.453 -5.277 1 93.75 546 VAL B C 1
ATOM 8782 O O . VAL B 1 546 ? 7.039 -9.227 -6.219 1 93.75 546 VAL B O 1
ATOM 8785 N N . ASP B 1 547 ? 8.406 -8.281 -4.75 1 94.19 547 ASP B N 1
ATOM 8786 C CA . ASP B 1 547 ? 9.578 -8.984 -5.262 1 94.19 547 ASP B CA 1
ATOM 8787 C C . ASP B 1 547 ? 9.422 -10.492 -5.109 1 94.19 547 ASP B C 1
ATOM 8789 O O . ASP B 1 547 ? 9.758 -11.25 -6.02 1 94.19 547 ASP B O 1
ATOM 8793 N N . GLU B 1 548 ? 8.922 -10.906 -4.004 1 94.44 548 GLU B N 1
ATOM 8794 C CA . GLU B 1 548 ? 8.656 -12.32 -3.766 1 94.44 548 GLU B CA 1
ATOM 8795 C C . GLU B 1 548 ? 7.648 -12.875 -4.77 1 94.44 548 GLU B C 1
ATOM 8797 O O . GLU B 1 548 ? 7.828 -13.969 -5.297 1 94.44 548 GLU B O 1
ATOM 8802 N N . LEU B 1 549 ? 6.629 -12.086 -5.062 1 94 549 LEU B N 1
ATOM 8803 C CA . LEU B 1 549 ? 5.594 -12.5 -6.004 1 94 549 LEU B CA 1
ATOM 8804 C C . LEU B 1 549 ? 6.16 -12.633 -7.414 1 94 549 LEU B C 1
ATOM 8806 O O . LEU B 1 549 ? 5.793 -13.547 -8.148 1 94 549 LEU B O 1
ATOM 8810 N N . VAL B 1 550 ? 7.062 -11.727 -7.758 1 94.81 550 VAL B N 1
ATOM 8811 C CA . VAL B 1 550 ? 7.715 -11.797 -9.062 1 94.81 550 VAL B CA 1
ATOM 8812 C C . VAL B 1 550 ? 8.555 -13.07 -9.156 1 94.81 550 VAL B C 1
ATOM 8814 O O . VAL B 1 550 ? 8.508 -13.773 -10.164 1 94.81 550 VAL B O 1
ATOM 8817 N N . VAL B 1 551 ? 9.297 -13.453 -8.094 1 94.81 551 VAL B N 1
ATOM 8818 C CA . VAL B 1 551 ? 10.102 -14.664 -8.055 1 94.81 551 VAL B CA 1
ATOM 8819 C C . VAL B 1 551 ? 9.195 -15.891 -8.172 1 94.81 551 VAL B C 1
ATOM 8821 O O . VAL B 1 551 ? 9.5 -16.828 -8.922 1 94.81 551 VAL B O 1
ATOM 8824 N N . ILE B 1 552 ? 8.086 -15.875 -7.441 1 94.31 552 ILE B N 1
ATOM 8825 C CA . ILE B 1 552 ? 7.117 -16.969 -7.5 1 94.31 552 ILE B CA 1
ATOM 8826 C C . ILE B 1 552 ? 6.59 -17.109 -8.922 1 94.31 552 ILE B C 1
ATOM 8828 O O . ILE B 1 552 ? 6.461 -18.219 -9.438 1 94.31 552 ILE B O 1
ATOM 8832 N N . SER B 1 553 ? 6.305 -15.992 -9.625 1 95 553 SER B N 1
ATOM 8833 C CA . SER B 1 553 ? 5.816 -16 -11 1 95 553 SER B CA 1
ATOM 8834 C C . SER B 1 553 ? 6.855 -16.594 -11.945 1 95 553 SER B C 1
ATOM 8836 O O . SER B 1 553 ? 6.508 -17.359 -12.859 1 95 553 SER B O 1
ATOM 8838 N N . GLU B 1 554 ? 8.109 -16.328 -11.766 1 93.31 554 GLU B N 1
ATOM 8839 C CA . GLU B 1 554 ? 9.18 -16.891 -12.578 1 93.31 554 GLU B CA 1
ATOM 8840 C C . GLU B 1 554 ? 9.281 -18.406 -12.383 1 93.31 554 GLU B C 1
ATOM 8842 O O . GLU B 1 554 ? 9.477 -19.141 -13.344 1 93.31 554 GLU B O 1
ATOM 8847 N N . GLU B 1 555 ? 9.133 -18.797 -11.141 1 93.44 555 GLU B N 1
ATOM 8848 C CA . GLU B 1 555 ? 9.125 -20.234 -10.844 1 93.44 555 GLU B CA 1
ATOM 8849 C C . GLU B 1 555 ? 7.953 -20.938 -11.531 1 93.44 555 GLU B C 1
ATOM 8851 O O . GLU B 1 555 ? 8.117 -22.016 -12.094 1 93.44 555 GLU B O 1
ATOM 8856 N N . MET B 1 556 ? 6.82 -20.312 -11.555 1 93.38 556 MET B N 1
ATOM 8857 C CA . MET B 1 556 ? 5.629 -20.844 -12.211 1 93.38 556 MET B CA 1
ATOM 8858 C C . MET B 1 556 ? 5.828 -20.953 -13.719 1 93.38 556 MET B C 1
ATOM 8860 O O . MET B 1 556 ? 5.395 -21.906 -14.344 1 93.38 556 MET B O 1
ATOM 8864 N N . GLN B 1 557 ? 6.508 -19.984 -14.289 1 94.12 557 GLN B N 1
ATOM 8865 C CA . GLN B 1 557 ? 6.828 -20.016 -15.711 1 94.12 557 GLN B CA 1
ATOM 8866 C C . GLN B 1 557 ? 7.758 -21.188 -16.047 1 94.12 557 GLN B C 1
ATOM 8868 O O . GLN B 1 557 ? 7.586 -21.859 -17.062 1 94.12 557 GLN B O 1
ATOM 8873 N N . LYS B 1 558 ? 8.742 -21.406 -15.172 1 93.5 558 LYS B N 1
ATOM 8874 C CA . LYS B 1 558 ? 9.648 -22.547 -15.359 1 93.5 558 LYS B CA 1
ATOM 8875 C C . LYS B 1 558 ? 8.891 -23.875 -15.289 1 93.5 558 LYS B C 1
ATOM 8877 O O . LYS B 1 558 ? 9.141 -24.766 -16.094 1 93.5 558 LYS B O 1
ATOM 8882 N N . ILE B 1 559 ? 7.977 -23.922 -14.297 1 91.44 559 ILE B N 1
ATOM 8883 C CA . ILE B 1 559 ? 7.152 -25.125 -14.148 1 91.44 559 ILE B CA 1
ATOM 8884 C C . ILE B 1 559 ? 6.328 -25.344 -15.414 1 91.44 559 ILE B C 1
ATOM 8886 O O . ILE B 1 559 ? 6.281 -26.453 -15.945 1 91.44 559 ILE B O 1
ATOM 8890 N N . SER B 1 560 ? 5.625 -24.297 -15.93 1 93.81 560 SER B N 1
ATOM 8891 C CA . SER B 1 560 ? 4.852 -24.375 -17.172 1 93.81 560 SER B CA 1
ATOM 8892 C C . SER B 1 560 ? 5.723 -24.797 -18.344 1 93.81 560 SER B C 1
ATOM 8894 O O . SER B 1 560 ? 5.328 -25.656 -19.125 1 93.81 560 SER B O 1
ATOM 8896 N N . GLY B 1 561 ? 6.914 -24.266 -18.469 1 91.38 561 GLY B N 1
ATOM 8897 C CA . GLY B 1 561 ? 7.848 -24.641 -19.531 1 91.38 561 GLY B CA 1
ATOM 8898 C C . GLY B 1 561 ? 8.273 -26.109 -19.453 1 91.38 561 GLY B C 1
ATOM 8899 O O . GLY B 1 561 ? 8.336 -26.781 -20.469 1 91.38 561 GLY B O 1
ATOM 8900 N N . SER B 1 562 ? 8.531 -26.547 -18.266 1 90 562 SER B N 1
ATOM 8901 C CA . SER B 1 562 ? 8.914 -27.953 -18.062 1 90 562 SER B CA 1
ATOM 8902 C C . SER B 1 562 ? 7.789 -28.891 -18.484 1 90 562 SER B C 1
ATOM 8904 O O . SER B 1 562 ? 8.031 -29.891 -19.156 1 90 562 SER B O 1
ATOM 8906 N N . LEU B 1 563 ? 6.547 -28.578 -18.078 1 89.5 563 LEU B N 1
ATOM 8907 C CA . LEU B 1 563 ? 5.387 -29.375 -18.453 1 89.5 563 LEU B CA 1
ATOM 8908 C C . LEU B 1 563 ? 5.203 -29.391 -19.969 1 89.5 563 LEU B C 1
ATOM 8910 O O . LEU B 1 563 ? 4.941 -30.438 -20.562 1 89.5 563 LEU B O 1
ATOM 8914 N N . GLU B 1 564 ? 5.406 -28.219 -20.609 1 90.44 564 GLU B N 1
ATOM 8915 C CA . GLU B 1 564 ? 5.305 -28.109 -22.062 1 90.44 564 GLU B CA 1
ATOM 8916 C C . GLU B 1 564 ? 6.367 -28.953 -22.766 1 90.44 564 GLU B C 1
ATOM 8918 O O . GLU B 1 564 ? 6.098 -29.578 -23.797 1 90.44 564 GLU B O 1
ATOM 8923 N N . GLY B 1 565 ? 7.555 -28.984 -22.203 1 87.88 565 GLY B N 1
ATOM 8924 C CA . GLY B 1 565 ? 8.625 -29.812 -22.75 1 87.88 565 GLY B CA 1
ATOM 8925 C C . GLY B 1 565 ? 8.305 -31.281 -22.75 1 87.88 565 GLY B C 1
ATOM 8926 O O . GLY B 1 565 ? 8.586 -32 -23.719 1 87.88 565 GLY B O 1
ATOM 8927 N N . TYR B 1 566 ? 7.648 -31.75 -21.719 1 81 566 TYR B N 1
ATOM 8928 C CA . TYR B 1 566 ? 7.266 -33.156 -21.641 1 81 566 TYR B CA 1
ATOM 8929 C C . TYR B 1 566 ? 6.156 -33.5 -22.641 1 81 566 TYR B C 1
ATOM 8931 O O . TYR B 1 566 ? 6.195 -34.531 -23.297 1 81 566 TYR B O 1
ATOM 8939 N N . ILE B 1 567 ? 5.176 -32.531 -22.812 1 85.81 567 ILE B N 1
ATOM 8940 C CA . ILE B 1 567 ? 4.016 -32.75 -23.672 1 85.81 567 ILE B CA 1
ATOM 8941 C C . ILE B 1 567 ? 4.449 -32.719 -25.141 1 85.81 567 ILE B C 1
ATOM 8943 O O . ILE B 1 567 ? 3.877 -33.406 -25.984 1 85.81 567 ILE B O 1
ATOM 8947 N N . ALA B 1 568 ? 5.48 -32 -25.469 1 86.69 568 ALA B N 1
ATOM 8948 C CA . ALA B 1 568 ? 5.941 -31.812 -26.844 1 86.69 568 ALA B CA 1
ATOM 8949 C C . ALA B 1 568 ? 6.438 -33.125 -27.422 1 86.69 568 ALA B C 1
ATOM 8951 O O . ALA B 1 568 ? 6.434 -33.312 -28.641 1 86.69 568 ALA B O 1
ATOM 8952 N N . ASN B 1 569 ? 6.75 -34.125 -26.562 1 83 569 ASN B N 1
ATOM 8953 C CA . ASN B 1 569 ? 7.273 -35.406 -27 1 83 569 ASN B CA 1
ATOM 8954 C C . ASN B 1 569 ? 6.148 -36.375 -27.375 1 83 569 ASN B C 1
ATOM 8956 O O . ASN B 1 569 ? 6.402 -37.469 -27.891 1 83 569 ASN B O 1
ATOM 8960 N N . PHE B 1 570 ? 4.934 -35.906 -27.141 1 85.56 570 PHE B N 1
ATOM 8961 C CA . PHE B 1 570 ? 3.803 -36.781 -27.391 1 85.56 570 PHE B CA 1
ATOM 8962 C C . PHE B 1 570 ? 2.881 -36.188 -28.453 1 85.56 570 PHE B C 1
ATOM 8964 O O . PHE B 1 570 ? 2.627 -35 -28.469 1 85.56 570 PHE B O 1
ATOM 8971 N N . ASN B 1 571 ? 2.547 -36.969 -29.484 1 86.06 571 ASN B N 1
ATOM 8972 C CA . ASN B 1 571 ? 1.546 -36.594 -30.469 1 86.06 571 ASN B CA 1
ATOM 8973 C C . ASN B 1 571 ? 0.161 -37.094 -30.094 1 86.06 571 ASN B C 1
ATOM 8975 O O . ASN B 1 571 ? -0.052 -38.312 -30.031 1 86.06 571 ASN B O 1
ATOM 8979 N N . THR B 1 572 ? -0.809 -36.25 -29.812 1 80.94 572 THR B N 1
ATOM 8980 C CA . THR B 1 572 ? -2.135 -36.656 -29.344 1 80.94 572 THR B CA 1
ATOM 8981 C C . THR B 1 572 ? -3.184 -36.406 -30.422 1 80.94 572 THR B C 1
ATOM 8983 O O . THR B 1 572 ? -4.363 -36.719 -30.234 1 80.94 572 THR B O 1
ATOM 8986 N N . GLU B 1 573 ? -2.881 -35.875 -31.594 1 78.75 573 GLU B N 1
ATOM 8987 C CA . GLU B 1 573 ? -3.863 -35.562 -32.625 1 78.75 573 GLU B CA 1
ATOM 8988 C C . GLU B 1 573 ? -4.285 -36.812 -33.375 1 78.75 573 GLU B C 1
ATOM 8990 O O . GLU B 1 573 ? -3.439 -37.562 -33.875 1 78.75 573 GLU B O 1
ATOM 8995 N N . VAL B 1 574 ? -5.551 -37.312 -33.219 1 72.44 574 VAL B N 1
ATOM 8996 C CA . VAL B 1 574 ? -6.125 -38.5 -33.875 1 72.44 574 VAL B CA 1
ATOM 8997 C C . VAL B 1 574 ? -6.281 -38.25 -35.375 1 72.44 574 VAL B C 1
ATOM 8999 O O . VAL B 1 574 ? -6.918 -37.25 -35.781 1 72.44 574 VAL B O 1
ATOM 9002 N N . SER B 1 575 ? -5.309 -38.594 -36.188 1 57.28 575 SER B N 1
ATOM 9003 C CA . SER B 1 575 ? -5.602 -38.562 -37.625 1 57.28 575 SER B CA 1
ATOM 9004 C C . SER B 1 575 ? -6.492 -39.719 -38.031 1 57.28 575 SER B C 1
ATOM 9006 O O . SER B 1 575 ? -6.316 -40.844 -37.531 1 57.28 575 SER B O 1
ATOM 9008 N N . GLU B 1 576 ? -7.715 -39.562 -38.438 1 51.66 576 GLU B N 1
ATOM 9009 C CA . GLU B 1 576 ? -8.648 -40.531 -38.969 1 51.66 576 GLU B CA 1
ATOM 9010 C C . GLU B 1 576 ? -7.969 -41.469 -40 1 51.66 576 GLU B C 1
ATOM 9012 O O . GLU B 1 576 ? -8.633 -42.25 -40.656 1 51.66 576 GLU B O 1
ATOM 9017 N N . GLU B 1 577 ? -6.934 -41.469 -40.562 1 44.66 577 GLU B N 1
ATOM 9018 C CA . GLU B 1 577 ? -6.555 -42.375 -41.625 1 44.66 577 GLU B CA 1
ATOM 9019 C C . GLU B 1 577 ? -6.242 -43.781 -41.062 1 44.66 577 GLU B C 1
ATOM 9021 O O . GLU B 1 577 ? -5.34 -43.938 -40.25 1 44.66 577 GLU B O 1
ATOM 9026 N N . ALA B 1 578 ? -7.086 -44.781 -41.188 1 47.06 578 ALA B N 1
ATOM 9027 C CA . ALA B 1 578 ? -6.898 -46.219 -41.094 1 47.06 578 ALA B CA 1
ATOM 9028 C C . ALA B 1 578 ? -5.609 -46.656 -41.781 1 47.06 578 ALA B C 1
ATOM 9030 O O . ALA B 1 578 ? -5.508 -46.594 -43 1 47.06 578 ALA B O 1
ATOM 9031 N N . VAL B 1 579 ? -4.57 -46.375 -41.219 1 46.66 579 VAL B N 1
ATOM 9032 C CA . VAL B 1 579 ? -3.391 -46.844 -41.938 1 46.66 579 VAL B CA 1
ATOM 9033 C C . VAL B 1 579 ? -3.447 -48.375 -42.094 1 46.66 579 VAL B C 1
ATOM 9035 O O . VAL B 1 579 ? -3.389 -49.094 -41.094 1 46.66 579 VAL B O 1
ATOM 9038 N N . GLU B 1 580 ? -4.016 -48.875 -43.031 1 47.34 580 GLU B N 1
ATOM 9039 C CA . GLU B 1 580 ? -3.855 -50.25 -43.469 1 47.34 580 GLU B CA 1
ATOM 9040 C C . GLU B 1 580 ? -2.381 -50.656 -43.531 1 47.34 580 GLU B C 1
ATOM 9042 O O . GLU B 1 580 ? -1.58 -50 -44.188 1 47.34 580 GLU B O 1
ATOM 9047 N N . VAL B 1 581 ? -1.894 -51.281 -42.531 1 51.88 581 VAL B N 1
ATOM 9048 C CA . VAL B 1 581 ? -0.563 -51.875 -42.625 1 51.88 581 VAL B CA 1
ATOM 9049 C C . VAL B 1 581 ? -0.361 -52.5 -44 1 51.88 581 VAL B C 1
ATOM 9051 O O . VAL B 1 581 ? -1.096 -53.406 -44.375 1 51.88 581 VAL B O 1
ATOM 9054 N N . THR B 1 582 ? 0.146 -51.781 -45.031 1 42.72 582 THR B N 1
ATOM 9055 C CA . THR B 1 582 ? 0.529 -52.312 -46.344 1 42.72 582 THR B CA 1
ATOM 9056 C C . THR B 1 582 ? 1.342 -53.594 -46.156 1 42.72 582 THR B C 1
ATOM 9058 O O . THR B 1 582 ? 2.293 -53.625 -45.375 1 42.72 582 THR B O 1
ATOM 9061 N N . GLU B 1 583 ? 0.815 -54.719 -46.594 1 44.44 583 GLU B N 1
ATOM 9062 C CA . GLU B 1 583 ? 1.455 -56 -46.812 1 44.44 583 GLU B CA 1
ATOM 9063 C C . GLU B 1 583 ? 2.746 -55.844 -47.625 1 44.44 583 GLU B C 1
ATOM 9065 O O . GLU B 1 583 ? 2.73 -55.344 -48.75 1 44.44 583 GLU B O 1
ATOM 9070 N N . GLU B 1 584 ? 3.844 -55.562 -47.156 1 41.66 584 GLU B N 1
ATOM 9071 C CA . GLU B 1 584 ? 4.988 -55.719 -48.031 1 41.66 584 GLU B CA 1
ATOM 9072 C C . GLU B 1 584 ? 4.863 -56.969 -48.875 1 41.66 584 GLU B C 1
ATOM 9074 O O . GLU B 1 584 ? 4.617 -58.062 -48.344 1 41.66 584 GLU B O 1
ATOM 9079 N N . PRO B 1 585 ? 4.539 -56.812 -50.188 1 40.12 585 PRO B N 1
ATOM 9080 C CA . PRO B 1 585 ? 4.555 -58.031 -51.031 1 40.12 585 PRO B CA 1
ATOM 9081 C C . PRO B 1 585 ? 5.793 -58.875 -50.812 1 40.12 585 PRO B C 1
ATOM 9083 O O . PRO B 1 585 ? 6.844 -58.375 -50.406 1 40.12 585 PRO B O 1
ATOM 9086 N N . GLU B 1 586 ? 5.68 -60.125 -50.594 1 39.44 586 GLU B N 1
ATOM 9087 C CA . GLU B 1 586 ? 6.715 -61.156 -50.594 1 39.44 586 GLU B CA 1
ATOM 9088 C C . GLU B 1 586 ? 7.734 -60.906 -51.688 1 39.44 586 GLU B C 1
ATOM 9090 O O . GLU B 1 586 ? 7.367 -60.719 -52.875 1 39.44 586 GLU B O 1
ATOM 9095 N N . SER B 1 587 ? 8.875 -60.25 -51.5 1 36.78 587 SER B N 1
ATOM 9096 C CA . SER B 1 587 ? 9.984 -60.188 -52.438 1 36.78 587 SER B CA 1
ATOM 9097 C C . SER B 1 587 ? 10.117 -61.5 -53.219 1 36.78 587 SER B C 1
ATOM 9099 O O . SER B 1 587 ? 10.242 -62.562 -52.625 1 36.78 587 SER B O 1
ATOM 9101 N N . GLU B 1 588 ? 9.445 -61.562 -54.406 1 33.97 588 GLU B N 1
ATOM 9102 C CA . GLU B 1 588 ? 9.797 -62.562 -55.375 1 33.97 588 GLU B CA 1
ATOM 9103 C C . GLU B 1 588 ? 11.305 -62.719 -55.531 1 33.97 588 GLU B C 1
ATOM 9105 O O . GLU B 1 588 ? 12.016 -61.75 -55.719 1 33.97 588 GLU B O 1
ATOM 9110 N N . THR B 1 589 ? 11.945 -63.594 -54.844 1 28.27 589 THR B N 1
ATOM 9111 C CA . THR B 1 589 ? 13.32 -64 -55.125 1 28.27 589 THR B CA 1
ATOM 9112 C C . THR B 1 589 ? 13.562 -64.062 -56.625 1 28.27 589 THR B C 1
ATOM 9114 O O . THR B 1 589 ? 12.914 -64.875 -57.312 1 28.27 589 THR B O 1
ATOM 9117 N N . LYS B 1 590 ? 13.883 -62.906 -57.188 1 35.84 590 LYS B N 1
ATOM 9118 C CA . LYS B 1 590 ? 14.453 -62.844 -58.531 1 35.84 590 LYS B CA 1
ATOM 9119 C C . LYS B 1 590 ? 15.445 -63.969 -58.75 1 35.84 590 LYS B C 1
ATOM 9121 O O . LYS B 1 590 ? 16.391 -64.125 -57.969 1 35.84 590 LYS B O 1
ATOM 9126 N N . ASP B 1 591 ? 15.039 -65.125 -59.406 1 28.64 591 ASP B N 1
ATOM 9127 C CA . ASP B 1 591 ? 15.891 -66.188 -60 1 28.64 591 ASP B CA 1
ATOM 9128 C C . ASP B 1 591 ? 17.156 -65.562 -60.594 1 28.64 591 ASP B C 1
ATOM 9130 O O . ASP B 1 591 ? 17.078 -64.562 -61.312 1 28.64 591 ASP B O 1
ATOM 9134 N N . PRO B 1 592 ? 18.312 -65.688 -59.906 1 37.62 592 PRO B N 1
ATOM 9135 C CA . PRO B 1 592 ? 19.547 -65.25 -60.562 1 37.62 592 PRO B CA 1
ATOM 9136 C C . PRO B 1 592 ? 19.625 -65.688 -62.031 1 37.62 592 PRO B C 1
ATOM 9138 O O . PRO B 1 592 ? 19.234 -66.812 -62.375 1 37.62 592 PRO B O 1
ATOM 9141 N N . GLY B 1 593 ? 19.281 -64.688 -63.031 1 33.53 593 GLY B N 1
ATOM 9142 C CA . GLY B 1 593 ? 19.406 -64.812 -64.438 1 33.53 593 GLY B CA 1
ATOM 9143 C C . GLY B 1 593 ? 20.625 -65.625 -64.875 1 33.53 593 GLY B C 1
ATOM 9144 O O . GLY B 1 593 ? 21.562 -65.812 -64.125 1 33.53 593 GLY B O 1
ATOM 9145 N N . GLU B 1 594 ? 20.5 -66.625 -65.812 1 32.84 594 GLU B N 1
ATOM 9146 C CA . GLU B 1 594 ? 21.391 -67.5 -66.562 1 32.84 594 GLU B CA 1
ATOM 9147 C C . GLU B 1 594 ? 22.609 -66.75 -67.062 1 32.84 594 GLU B C 1
ATOM 9149 O O . GLU B 1 594 ? 22.484 -65.625 -67.562 1 32.84 594 GLU B O 1
ATOM 9154 N N . PRO B 1 595 ? 23.797 -66.938 -66.375 1 36.94 595 PRO B N 1
ATOM 9155 C CA . PRO B 1 595 ? 25 -66.438 -67 1 36.94 595 PRO B CA 1
ATOM 9156 C C . PRO B 1 595 ? 25.078 -66.688 -68.5 1 36.94 595 PRO B C 1
ATOM 9158 O O . PRO B 1 595 ? 24.75 -67.812 -68.938 1 36.94 595 PRO B O 1
ATOM 9161 N N . VAL B 1 596 ? 24.719 -65.688 -69.375 1 39.88 596 VAL B N 1
ATOM 9162 C CA . VAL B 1 596 ? 24.891 -65.75 -70.812 1 39.88 596 VAL B CA 1
ATOM 9163 C C . VAL B 1 596 ? 26.312 -66.25 -71.125 1 39.88 596 VAL B C 1
ATOM 9165 O O . VAL B 1 596 ? 27.297 -65.625 -70.688 1 39.88 596 VAL B O 1
ATOM 9168 N N . LEU B 1 597 ? 26.469 -67.562 -71.438 1 34.41 597 LEU B N 1
ATOM 9169 C CA . LEU B 1 597 ? 27.641 -68.188 -72.062 1 34.41 597 LEU B CA 1
ATOM 9170 C C . LEU B 1 597 ? 28.062 -67.312 -73.25 1 34.41 597 LEU B C 1
ATOM 9172 O O . LEU B 1 597 ? 27.234 -66.938 -74.125 1 34.41 597 LEU B O 1
ATOM 9176 N N . ALA B 1 598 ? 29.141 -66.438 -73.125 1 36.94 598 ALA B N 1
ATOM 9177 C CA . ALA B 1 598 ? 29.922 -65.75 -74.188 1 36.94 598 ALA B CA 1
ATOM 9178 C C . ALA B 1 598 ? 30.203 -66.688 -75.375 1 36.94 598 ALA B C 1
ATOM 9180 O O . ALA B 1 598 ? 30.422 -67.875 -75.188 1 36.94 598 ALA B O 1
ATOM 9181 N N . GLU B 1 599 ? 29.844 -66.312 -76.438 1 32.56 599 GLU B N 1
ATOM 9182 C CA . GLU B 1 599 ? 30.266 -66.688 -77.812 1 32.56 599 GLU B CA 1
ATOM 9183 C C . GLU B 1 599 ? 31.781 -66.75 -77.938 1 32.56 599 GLU B C 1
ATOM 9185 O O . GLU B 1 599 ? 32.469 -65.875 -77.375 1 32.56 599 GLU B O 1
ATOM 9190 N N . ASN B 1 600 ? 32.312 -67.875 -78 1 27.11 600 ASN B N 1
ATOM 9191 C CA . ASN B 1 600 ? 33.531 -68.062 -78.812 1 27.11 600 ASN B CA 1
ATOM 9192 C C . ASN B 1 600 ? 33.375 -67.438 -80.188 1 27.11 600 ASN B C 1
ATOM 9194 O O . ASN B 1 600 ? 32.562 -67.812 -81 1 27.11 600 ASN B O 1
ATOM 9198 N N . VAL B 1 601 ? 33.25 -66.062 -80.125 1 23.52 601 VAL B N 1
ATOM 9199 C CA . VAL B 1 601 ? 34.188 -65.5 -81.125 1 23.52 601 VAL B CA 1
ATOM 9200 C C . VAL B 1 601 ? 35.594 -65.5 -80.562 1 23.52 601 VAL B C 1
ATOM 9202 O O . VAL B 1 601 ? 35.812 -65.125 -79.375 1 23.52 601 VAL B O 1
#

Organism: Listeria monocytogenes serovar 1/2a (strain ATCC BAA-679 / EGD-e) (NCBI:txid169963)

Secondary structure (DSSP, 8-state):
-HHHHTS-HHHHHHHHHHHHHHHHHHHHHHHHHHHHHHHHHHHHHIIIIIHHHHHHHHHHHHHHHHHHHHHHHTT-SS-HHHHHHHHHHHHHHHHHHHHHHHTS---HHHHHHHHHHHHHHHHHHHHHHHHHHHHHT--SHHHHHHHHHHIIIIIHHHHHHHHHHHHHHHHHHHHHHHHHHHHHHHHHHHHHHHHHHHHHHHHHHHHHHHHHHHHHHHHHHHHHHHHHHHHHTTBTT-------SSHHHHHHHHHHHHHHHHHHHHHHHHHHHHHHHHHHHHHHHHHHHHHHHHHHHHHHHHHHHHHHHHHHHHHHHHHHHHHHHHHHHHHHHHHHHHHHHHHHHHHHHHHHHHHHHHHHHHHHHHHHHHHHHHHHHHHHHHHHHHHHHHHHHHHHHHHHHHHHHHHHHHHHHHHTGGGGHHHHHHHHHHHHHHHHHHHHHHHHHHHHHHHHHHHHHHHHHHHHHHHHHHHHHHHHHHHHHHHHHHHHHHHHHHHHHHHHHHHHHHHHHHHHHHHHHHHHHHHHHHHHHHHHHHHHHHHHHHHHHHHHHHHHHHHHHHHHHHHHHHHTT-B------------------------------/-HHHHTS-HHHHHHHHHHHHHHHHHHHHHHHHHHHHHHHHHHHHHIIIIIHHHHHHHHHHHHHHHHHHHHHHHTT-SS-HHHHHHHHHHHHHHHHHHHHHHHTS---HHHHHHHHHHHHHHHHHHHHHHHHHHHHHH--SHHHHHHHHHHIIIIIHHHHHHHHHHHHHHHHHHHHHHHHHHHHHHHHHHHHHHHHHHHHHHHHHHHHHHHHHHHHHHHHHHHHHHHHHHHHHTTBTT-------SSHHHHHHHHHHHHHHHHHHHHHHHHHHHHHHHHHHHHHHHHHHHHHHHHHHHHHHHHHHHHHHHHHHHHHHHHHHHHHHHHHHHHHHHHHHHHHHHHHHHHHHHHHHHHHHHHHHHHHHHHHHHHHHHHHHHHHHHHHHHHHHHHHHHHHHHHHHHHHHHHHHHHHHHHHTGGGGHHHHHHHHHHHHHHHHHHHHHHHHHHHHHHHHHHHHHHHHHHHHHHHHHHHHHHHHHHHHHHHHHHHHHHHHHHHHHHHHHHHHHHHHHHHHHHHHHHHHHHHHHHHHHHHHHHHHHHHHHHHHHHHHHHHHHHHHHHHHHHHHHHHTT-B------------------------------

Nearest PDB structures (foldseek):
  3ja6-assembly1_H  TM=8.239E-01  e=1.116E-08  Escherichia coli
  3g67-assembly1_B  TM=8.667E-01  e=8.420E-04  Thermotoga maritima
  3g67-assembly1_A  TM=6.466E-01  e=1.861E-04  Thermotoga maritima
  3g6b-assembly1_A  TM=6.670E-01  e=5.402E-04  Thermotoga maritima
  6grj-assembly1_F  TM=2.955E-01  e=4.403E-01  Aeromonas hydrophila

InterPro domains:
  IPR003660 HAMP domain [PF00672] (213-263)
  IPR003660 HAMP domain [PS50885] (215-267)
  IPR003660 HAMP domain [SM00304] (215-267)
  IPR004089 Methyl-accepting chemotaxis protein (MCP) signalling domain [PF00015] (340-524)
  IPR004089 Methyl-accepting chemotaxis protein (MCP) signalling domain [PS50111] (286-522)
  IPR004089 Methyl-accepting chemotaxis protein (MCP) signalling domain [SM00283] (296-571)
  IPR004090 Chemotaxis methyl-accepting receptor [PR00260] (7-32)
  IPR004090 Chemotaxis methyl-accepting receptor [PR00260] (394-421)
  IPR004090 Chemotaxis methyl-accepting receptor [PR00260] (423-452)
  IPR024478 Chemotaxis methyl-accepting receptor HlyB-like, 4HB MCP domain [PF12729] (7-183)

Radius of gyration: 108.31 Å; Cα contacts (8 Å, |Δi|>4): 1312; chains: 2; bounding box: 57×336×174 Å

pLDDT: mean 86.96, std 11.82, range [22.33, 98.0]

Sequence (1202 aa):
MNLIKNRKLKTKLSINIVITTIMLIGLGATSFLGFRHVATLSDNMVDNNVAPMKEIAKIQTNMAQINIDILTMFDTINGKSTLIKDIDNLYAENDQAIHNFKKANLTAEDKKQLAYFEEKLADMKASASSVISDTSSALDDAELLGAQNRYYQNVKTKFDDATKQLNVLNDMNYKEVENSSQAISDFGVKISLIFTAVIIAVLISLFIFNAYITRVILKGIRHLQTAVHKVASGDLSYRSTYNGRDELGDITNDLNEMSENLRLMIEDVKKASTDVKSSSDNVIISSEIISAMTTEMDIEMKMMGEQIQTQIGSMKESTDAMDQMTGGVQNVAEYALKVSDLTKDSAEKTNDGIAVINNLVSQMDRISGVMRSSTDVVSQLVNRVGEVEKALDTVTNIADQTNLLALNAAIESARAGEHGRGFAVVAEEVRKLAEQSRLAVVDINTVLKKIQTESKTTIEVMNTGLSESEAGQKIISETEATFTDLLNRVNDISAQMQNVSQETEEMAAGIEEVNTSISDVTEISNQIGEKSTAALEFAEVNKMKVDELVVISEEMQKISGSLEGYIANFNTEVSEEAVEVTEEPESETKDPGEPVLAENVMNLIKNRKLKTKLSINIVITTIMLIGLGATSFLGFRHVATLSDNMVDNNVAPMKEIAKIQTNMAQINIDILTMFDTINGKSTLIKDIDNLYAENDQAIHNFKKANLTAEDKKQLAYFEEKLADMKASASSVISDTSSALDDAELLGAQNRYYQNVKTKFDDATKQLNVLNDMNYKEVENSSQAISDFGVKISLIFTAVIIAVLISLFIFNAYITRVILKGIRHLQTAVHKVASGDLSYRSTYNGRDELGDITNDLNEMSENLRLMIEDVKKASTDVKSSSDNVIISSEIISAMTTEMDIEMKMMGEQIQTQIGSMKESTDAMDQMTGGVQNVAEYALKVSDLTKDSAEKTNDGIAVINNLVSQMDRISGVMRSSTDVVSQLVNRVGEVEKALDTVTNIADQTNLLALNAAIESARAGEHGRGFAVVAEEVRKLAEQSRLAVVDINTVLKKIQTESKTTIEVMNTGLSESEAGQKIISETEATFTDLLNRVNDISAQMQNVSQETEEMAAGIEEVNTSISDVTEISNQIGEKSTAALEFAEVNKMKVDELVVISEEMQKISGSLEGYIANFNTEVSEEAVEVTEEPESETKDPGEPVLAENV

Foldseek 3Di:
DLVLLQDALVVLVCVLVVLLVVLVVVLVVLVVVLVVVLVVLVVLLCQAQVLLLVLLVLLLVLLVLLLVLLVVLLVDPPDLVVSVVSNVVSVVSNVVSLVSSVPHPDDPVLVVLSVQLVVLVVQLVVLSVVLSVQSVPPPDPVSSVVSVVSCVVGNVVSSVSNNVSSVVSNVVSVVVSVVSVVVSVVSVVVSVVVSVVSVVVSVVVSVVSVVVSVVSVVVLVVLVVVLCVCVVQFALLDQRPDCHNYPSNVVSVVSNVVSVVVLVVLVVLLVVLVVLLVVLVVLLVVLVVLLVVLVVLLVVLVVLLVVLVVLLVVLVVVVVVLVVVLVVLVVLLVVLVVLLVVLVVLLVVLVVVLVVLVVVLVVLVVQLVVLVVVLVVLVVVLVVLVVVLVVLVVQLVVLVVQLVVLVVQLVVLVVVPPVSPVSNVVSVVSNVVSVVSNVVSVVVNVVSVVSNVVSVVSSVVSVVSSVVSVVVSVVSVVVSVVSVVSSVVSVVSSVVSVVSNVVSVVVSVVSVVVNVVSVVSSVVSVVSSVVSVVSSVVSVVSNVVSVVSNVVSVVSNVVSVVSVVVSVSHDSDNDPDPPPPPDPPDPPPPPPPDPPPDDDD/DQVLQQDALVVLVCVLVVLLVVLVVVLVVLVVVLVVVLVVLVVLLCQAQVLLLVLLVLLLVLLVLLLVLLVVLLVDDPDLVVSVVSNVVSVVSNVVSLVSNVPHPDDPVLVVLSVQLVVLVVQLVVLSVVLSVQSVPDPDPVSSVVSVVSCVVGNVVSSVSNSVSSVVSNVVSVVVSVVSVVVSVVSVVVSVVVSVVSVVVSVVVSVVSVVVSCVSVVVLVVLVVVLCVCVVQFALLDQRPDCHNYPSNVVSVVSNVVSVVVLVVLVVLLVVLVVLLVVLVVLLVVLVVLLVVLVVLLVVLVVLLVVLVVLLVVLVVVVVVLVVVLVVLVVLLVVLVVLLVVLVVLLVVLVVVLVVLVVVLVVLVVQLVVLVVVLVVLVVVLVVLVVVLVVLVVQLVVLVVQLVVLVVQLVVLVVVPPVSVVSNVVSVVSNVVSVVSNVVSVVVNVVSVVSNVVSVVSSVVSVVSSVVSVVVSVVSVVVSVVSVVSSVVSVVSSVVSVVSNVVSVVVSVVSVVVNVVSVVSSVVSVVSSVVSVVSSVVSVVSNVVSVVSNVVSVVSNVVSVVSVVVSVSHDSDNDPDPPPPPDPPDPPPPPPDDPPPDDPD

Solvent-accessible surface area (backbone atoms only — not comparable to full-atom values): 59438 Å² total; per-residue (Å²): 114,67,71,61,55,46,36,48,65,68,58,55,64,44,48,61,53,54,56,50,50,54,50,50,52,53,52,50,51,52,54,43,54,51,38,52,53,50,32,50,53,44,48,49,35,43,53,42,20,50,48,36,43,56,29,50,42,52,37,52,50,37,53,36,49,37,55,45,43,58,62,48,42,79,78,42,89,78,57,51,65,61,45,52,50,50,41,54,49,38,54,51,50,36,53,49,33,51,52,55,38,65,69,26,75,64,48,73,65,49,50,52,49,49,46,52,26,53,50,33,45,47,53,21,49,52,45,39,51,53,35,52,50,42,49,71,65,40,88,51,71,70,45,39,51,53,26,53,53,45,34,64,69,46,26,50,56,29,46,53,51,22,52,53,37,51,51,52,52,44,52,51,30,51,52,50,38,53,50,47,41,49,48,44,40,51,49,32,55,51,51,42,51,51,50,50,51,51,51,53,52,49,52,52,51,50,50,53,53,50,53,48,53,51,48,54,54,49,52,50,50,50,48,47,38,51,41,44,45,37,43,44,68,23,34,33,37,67,69,70,82,68,80,42,70,23,70,61,21,55,41,44,52,37,46,43,52,29,30,49,54,50,35,55,49,47,53,48,48,50,52,44,22,52,50,39,35,53,45,22,51,50,46,40,53,46,34,49,51,48,45,53,51,35,53,52,49,43,53,52,31,52,52,48,44,53,51,35,52,51,40,48,51,35,42,52,53,32,52,53,32,49,51,51,36,51,52,35,40,52,48,42,41,51,43,32,52,53,40,39,50,48,28,54,51,44,40,54,49,37,52,51,41,47,53,50,52,52,52,45,53,52,41,41,48,51,39,38,49,35,32,52,51,40,38,50,51,42,52,50,42,45,51,48,52,51,52,41,53,54,45,46,49,50,43,44,50,43,22,52,50,38,29,52,51,17,51,51,41,34,53,52,16,60,74,51,50,86,84,13,56,72,49,32,53,52,18,49,51,42,27,53,44,20,52,50,39,41,51,43,48,52,54,41,51,55,51,48,52,48,43,48,52,49,38,56,50,39,43,52,42,32,53,49,31,40,52,43,35,54,53,41,51,53,51,50,54,52,45,47,51,47,40,52,52,46,40,53,47,36,52,49,40,38,53,44,32,52,51,41,44,53,38,36,53,52,36,53,53,29,50,53,53,35,51,52,31,44,52,50,41,46,53,50,38,52,51,50,41,52,51,30,53,53,50,44,54,50,33,52,53,47,49,54,45,33,51,51,46,45,53,45,24,53,52,34,41,51,45,21,50,52,48,47,58,59,45,70,57,44,44,62,71,67,67,82,72,79,74,68,80,75,74,74,73,78,77,72,77,73,70,80,72,74,79,76,78,71,76,79,122,113,68,72,60,54,44,35,47,65,68,57,54,65,44,49,61,52,54,54,52,49,54,50,50,50,52,54,50,52,51,52,42,54,50,38,51,52,49,32,52,52,42,48,52,36,47,53,40,21,49,49,35,44,55,29,50,41,51,37,53,52,38,52,36,52,37,55,47,42,58,62,50,43,78,76,41,87,80,59,52,66,59,47,52,51,51,39,53,51,37,54,50,49,35,53,47,32,52,52,56,36,64,68,25,76,63,49,74,65,49,51,50,50,49,47,54,25,53,51,31,44,50,52,23,50,52,45,39,50,51,32,53,51,42,48,72,67,40,87,51,72,66,46,38,50,52,26,52,53,47,35,64,70,45,25,48,54,29,46,53,51,24,51,53,37,49,52,52,52,42,53,51,30,51,53,50,38,52,50,46,40,49,48,46,40,51,48,32,55,52,51,43,51,52,49,50,52,50,52,53,52,49,52,51,51,50,50,52,53,50,55,50,52,49,50,55,54,49,51,49,50,50,48,47,40,53,43,44,45,38,43,46,67,22,34,32,38,68,66,70,81,70,81,43,70,22,70,63,20,55,39,44,52,38,45,42,52,29,30,50,53,50,33,54,51,47,52,49,48,50,50,43,22,52,49,38,36,52,44,21,52,50,46,41,54,46,32,50,53,50,45,53,51,35,53,51,47,40,53,52,32,53,51,46,43,52,50,35,52,50,40,48,50,34,43,52,53,31,52,54,32,48,52,50,35,51,52,34,40,52,50,41,42,51,43,30,52,51,40,38,51,49,28,54,52,44,41,52,50,36,51,50,42,48,54,50,51,54,52,44,53,52,42,42,50,49,40,38,48,35,33,53,52,39,37,51,51,42,51,51,43,47,51,48,52,51,51,40,53,55,48,47,50,51,44,43,49,45,21,50,51,42,29,51,54,16,52,52,41,34,53,52,17,59,73,52,48,86,83,12,56,71,49,32,56,52,18,49,50,42,27,53,46,18,52,50,41,39,52,42,48,53,53,40,51,54,52,49,53,50,42,48,52,49,36,52,51,40,42,52,41,30,51,49,30,39,53,43,38,53,53,42,51,54,49,50,54,52,45,49,51,46,41,51,52,45,41,53,49,34,52,49,42,40,53,44,31,52,52,40,43,54,38,36,53,52,37,53,52,29,50,52,51,34,51,51,32,45,52,51,42,48,51,49,39,52,52,50,42,51,50,29,54,52,50,44,53,48,32,52,54,48,49,53,45,33,50,51,47,45,52,45,25,52,51,34,41,52,46,21,50,52,48,47,58,60,46,70,56,44,44,64,72,68,69,83,71,78,74,68,80,76,72,74,74,78,77,71,78,74,72,82,75,77,80,77,80,76,71,89,117